Protein AF-0000000068186080 (afdb_homodimer)

pLDDT: mean 79.15, std 20.69, range [22.42, 98.56]

InterPro domains:
  IPR003827 tRNA wybutosine-synthesizing protein [PF02676] (15-251)
  IPR029063 S-adenosyl-L-methionine-dependent methyltransferase superfamily [G3DSA:3.40.50.150] (351-567)
  IPR029063 S-adenosyl-L-methionine-dependent methyltransferase superfamily [SSF53335] (277-566)
  IPR030382 SAM-dependent methyltransferase TRM5/TYW2-type [PS51684] (284-568)
  IPR036602 tRNA wybutosine-synthesizing-like superfamily [G3DSA:3.30.1960.10] (6-251)
  IPR036602 tRNA wybutosine-synthesizing-like superfamily [SSF111278] (10-250)
  IPR056743 TRM5/TYW2-like, methyltransferase domain [PF02475] (353-479)

Secondary structure (DSSP, 8-state):
-HHHHHHHHHHHHHHHHHHHSPP-SSS-S--GGGHHHHHHHHHSTTEEEEEEE--EEEEEEESSSTT-TT-EEEEEESS--S-HHHHT-GGGTTT-SSTT------TT---------------SGGGGGGSSS---------TTPEEEEEEE--EEEEEESSHHHHHHHHHHHTTT-SEEEEEEEETTTEEEEEEE-S--EEEESSBTTBS-SB--SSS-TTHHHHHHHHHHHHHHHHHHHHHHHHHHHHHTPPP---TT------HHHHT--STTGGGS-S--EEETTEEEES--S---HHHHHHHHHHHHHH-TT--EEEEE-S--BTTTTB--GGGEEEEEES--SS-EEEEEETTEEEEEETTTS---GGGHHHHHHHHTTPPTT-EEEESS-TTTHHHHHHHHHS--SEEEEEES-HHHHHHHHHHHHHHTT-TT--STTTTTTEEEEES-HHHHHHTSPTT-BSEEEE-----HHHHTTTT-SSHHHHHHHHHGGGB-TTT-EEEEEEEEEGGGTTT-HHHHHHHHHHHHHTTEEEEEEEEEEEEEEETTEEEEEEEEEEEEPPHHHHHT-/-HHHHHHHHHHHHHHHHHHHSPP-SSS-S--GGGHHHHHHHHHSTTEEEEEEE--EEEEEEESSSTT-TT-EEEEEESS--S-HHHHT-GGGTTT-TTTT------TT---------------SGGGGGGSSS---------TTPEEEEEEE--EEEEEESSHHHHHHHHHHHTTT-SEEEEEEEETTTEEEEEEE-S--EEEESB-TTSSBSB--S-S-TTHHHHHHHHHHHHHHHHHHHHHHHHHHHHHTPPP---TT------HHHHT--STTGGGS-S--EEETTEEEES--S---HHHHHHHHHHHHHH-TT--EEEEE-S--BTTTTB--GGGEEEEEES--SS-EEEEEETTEEEEEETTTS---GGGHHHHHHHHTTPPTT-EEEESS-TTTHHHHHHHHHS--SEEEEEES-HHHHHHHHHHHHHHTT-TT--STTTTTTEEEEES-HHHHHHTSPTT-BSEEEE-----HHHHTTTT-SSHHHHHHHHHGGGB-TTT-EEEEEEEEEGGGTTT-HHHHHHHHHHHHHTTEEEEEEEEEEEEEEETTEEEEEEEEEEEEPPHHHHHT-

Nearest PDB structures (foldseek):
  5hjk-assembly1_A  TM=6.896E-01  e=8.352E-21  Pyrococcus abyssi GE5
  3a27-assembly1_A  TM=8.779E-01  e=1.315E-12  Methanocaldococcus jannaschii
  2it3-assembly1_B  TM=8.080E-01  e=1.002E-10  Pyrococcus horikoshii
  2it2-assembly1_B  TM=7.958E-01  e=1.411E-10  Pyrococcus horikoshii
  1tlj-assembly1_B  TM=7.753E-01  e=7.215E-09  Saccharolobus solfataricus

Foldseek 3Di:
DVVLVVQLVQQQVVQLQQLLAFDQFQFRFADLLCLLLQVLQSVDSFKHWNDKAAKKKWKWWAQQDPDDLRTDTAQIASAADPDLCQQPPPVCCVVHRNSPHDPFRGDPNPPPPPPPPDPDDDDDDPPPPPPPPPPSPPPPPPLFIWMKMKMFHIKIKMKGQDPVRLVLLQVLLVVLAPDKDFDDDDPRHITIIMTGHPQIDIGTQAGTPGDGPDDPPDPDPPPVSVVVSVSRNVSSVSRSVSSVSSSVSSVVGDDDPPVCVVVPVVVLLPPCPPVVSVQQDPDWADFFQETEAEDHPDPDLVVLLVNFVVSCVSPVSRAWYKYAQDFQDDQQRFLAPVGIGTRYHDDDPQPWHWGDASQAIFIDRRHQHDDDPLLRVVLSSVLNHDTAQFAEEEEQCFLVPSLRSNLQRGNHQAYEYEHQRPVSLVRNVVSLVVSVVGPSRDDPCSSVRYDYDHDDLLVVLVPADFLGGLEYEDPHDDPPVQCDPAHPGCVQLVNLLRNNRRHNQAWRKYWRKTKHFLVCPPVVVVVVVSSQVSQVVVQKGKAWSGKAFSDADDDRMTIIITMMIIHGHDPVRNVVD/DVVLVVQLVQQQVVQLQQLLAFDPFQFRFADLLCLLLQVLQSVDSFKHWNDKAAKKKWKWWAQQDPDDLRTDTAQIASAADPDLCQQPPPVCCVVHRNSPHDPRRGPPNPPPPPPPPDPDDDDDDVPDPPPPVPPSPPPPPPQFIFMKMKMFHIKIKMKGQDPVRLVLLQVLLVVLAPDKDFDDDDPRHITMIMTGHPQIDIGTQQHTPDPGPPDPPDPDPPPVSVVVSVVRNVSSVSRSVSSVSSSVSSVVGDDDPPVCVVVPVVVLLPPPPPVVSVQQDPDWADFFQETEAEDHPDPDLVVLLVNFVVSCVSPVSRAWYKYAQDFQDDQQRFLAPPGIGTRYHDDDPQPWHWGDASQAIFIDRRHQHDDDCLLRVVLSSVLNRDTAQFAEEEEQCFLVPSLRSNLQRGRHQAYEYEHQRPVSLVRNVVSLVVSVVGPSRDDPCSSVRYDYDHDDLLVVLVPAAFLGGLEYEDPHDDPPVQCDPARPGCVQLVNLLRNNGRHNQAWRKYWDKGKHFLVCPPVVVVVVVSSQVSQVVVQKGKAWSGKAFSDADDDRMTIIITMMIIHGDDPVRNVVD

Radius of gyration: 38.02 Å; Cα contacts (8 Å, |Δi|>4): 2212; chains: 2; bounding box: 88×107×77 Å

Organism: Phaeodactylum tricornutum (strain CCAP 1055/1) (NCBI:txid556484)

Structure (mmCIF, N/CA/C/O backbone):
data_AF-0000000068186080-model_v1
#
loop_
_entity.id
_entity.type
_entity.pdbx_description
1 polymer 'SAM-dependent methyltransferase TRM5/TYW2-type domain-containing protein'
#
loop_
_atom_site.group_PDB
_atom_site.id
_atom_site.type_symbol
_atom_site.label_atom_id
_atom_site.label_alt_id
_atom_site.label_comp_id
_atom_site.label_asym_id
_atom_site.label_entity_id
_atom_site.label_seq_id
_atom_site.pdbx_PDB_ins_code
_atom_site.Cartn_x
_atom_site.Cartn_y
_atom_site.Cartn_z
_atom_site.occupancy
_atom_site.B_iso_or_equiv
_atom_site.auth_seq_id
_atom_site.auth_comp_id
_atom_site.auth_asym_id
_atom_site.auth_atom_id
_atom_site.pdbx_PDB_model_num
ATOM 1 N N . MET A 1 1 ? 33.906 -6.488 -5.234 1 45.84 1 MET A N 1
ATOM 2 C CA . MET A 1 1 ? 33.562 -7.43 -6.297 1 45.84 1 MET A CA 1
ATOM 3 C C . MET A 1 1 ? 33.094 -8.758 -5.711 1 45.84 1 MET A C 1
ATOM 5 O O . MET A 1 1 ? 32.062 -9.273 -6.098 1 45.84 1 MET A O 1
ATOM 9 N N . ALA A 1 2 ? 33.938 -9.234 -4.812 1 50.38 2 ALA A N 1
ATOM 10 C CA . ALA A 1 2 ? 33.594 -10.492 -4.156 1 50.38 2 ALA A CA 1
ATOM 11 C C . ALA A 1 2 ? 32.312 -10.367 -3.355 1 50.38 2 ALA A C 1
ATOM 13 O O . ALA A 1 2 ? 31.453 -11.266 -3.385 1 50.38 2 ALA A O 1
ATOM 14 N N . SER A 1 3 ? 32.094 -9.25 -2.801 1 59.12 3 SER A N 1
ATOM 15 C CA . SER A 1 3 ? 30.922 -9.047 -1.933 1 59.12 3 SER A CA 1
ATOM 16 C C . SER A 1 3 ? 29.641 -8.953 -2.742 1 59.12 3 SER A C 1
ATOM 18 O O . SER A 1 3 ? 28.609 -9.508 -2.346 1 59.12 3 SER A O 1
ATOM 20 N N . ARG A 1 4 ? 29.859 -8.469 -3.844 1 59.66 4 ARG A N 1
ATOM 21 C CA . ARG A 1 4 ? 28.688 -8.328 -4.703 1 59.66 4 ARG A CA 1
ATOM 22 C C . ARG A 1 4 ? 28.281 -9.672 -5.312 1 59.66 4 ARG A C 1
ATOM 24 O O . ARG A 1 4 ? 27.094 -9.977 -5.426 1 59.66 4 ARG A O 1
ATOM 31 N N . GLN A 1 5 ? 29.266 -10.469 -5.734 1 59.91 5 GLN A N 1
ATOM 32 C CA . GLN A 1 5 ? 29 -11.805 -6.266 1 59.91 5 GLN A CA 1
ATOM 33 C C . GLN A 1 5 ? 28.344 -12.695 -5.219 1 59.91 5 GLN A C 1
ATOM 35 O O . GLN A 1 5 ? 27.453 -13.477 -5.539 1 59.91 5 GLN A O 1
ATOM 40 N N . GLN A 1 6 ? 28.75 -12.422 -4.09 1 66.62 6 GLN A N 1
ATOM 41 C CA . GLN A 1 6 ? 28.156 -13.18 -2.996 1 66.62 6 GLN A CA 1
ATOM 42 C C . GLN A 1 6 ? 26.688 -12.805 -2.799 1 66.62 6 GLN A C 1
ATOM 44 O O . GLN A 1 6 ? 25.844 -13.672 -2.553 1 66.62 6 GLN A O 1
ATOM 49 N N . ALA A 1 7 ? 26.531 -11.539 -3.021 1 69.12 7 ALA A N 1
ATOM 50 C CA . ALA A 1 7 ? 25.156 -11.07 -2.844 1 69.12 7 ALA A CA 1
ATOM 51 C C . ALA A 1 7 ? 24.234 -11.648 -3.918 1 69.12 7 ALA A C 1
ATOM 53 O O . ALA A 1 7 ? 23.094 -12.047 -3.629 1 69.12 7 ALA A O 1
ATOM 54 N N . VAL A 1 8 ? 24.781 -11.781 -5.051 1 70.31 8 VAL A N 1
ATOM 55 C CA . VAL A 1 8 ? 24 -12.328 -6.156 1 70.31 8 VAL A CA 1
ATOM 56 C C . VAL A 1 8 ? 23.734 -13.812 -5.918 1 70.31 8 VAL A C 1
ATOM 58 O O . VAL A 1 8 ? 22.609 -14.281 -6.105 1 70.31 8 VAL A O 1
ATOM 61 N N . ASN A 1 9 ? 24.656 -14.461 -5.473 1 70.56 9 ASN A N 1
ATOM 62 C CA . ASN A 1 9 ? 24.516 -15.883 -5.191 1 70.56 9 ASN A CA 1
ATOM 63 C C . ASN A 1 9 ? 23.516 -16.125 -4.062 1 70.56 9 ASN A C 1
ATOM 65 O O . ASN A 1 9 ? 22.719 -17.062 -4.133 1 70.56 9 ASN A O 1
ATOM 69 N N . ASN A 1 10 ? 23.547 -15.195 -3.193 1 80.19 10 ASN A N 1
ATOM 70 C CA . ASN A 1 10 ? 22.625 -15.344 -2.07 1 80.19 10 ASN A CA 1
ATOM 71 C C . ASN A 1 10 ? 21.188 -15.125 -2.5 1 80.19 10 ASN A C 1
ATOM 73 O O . ASN A 1 10 ? 20.281 -15.828 -2.039 1 80.19 10 ASN A O 1
ATOM 77 N N . PHE A 1 11 ? 21.047 -14.195 -3.445 1 88.12 11 PHE A N 1
ATOM 78 C CA . PHE A 1 11 ? 19.688 -13.93 -3.924 1 88.12 11 PHE A CA 1
ATOM 79 C C . PHE A 1 11 ? 19.156 -15.109 -4.734 1 88.12 11 PHE A C 1
ATOM 81 O O . PHE A 1 11 ? 18.016 -15.508 -4.574 1 88.12 11 PHE A O 1
ATOM 88 N N . GLU A 1 12 ? 20.016 -15.711 -5.508 1 83.62 12 GLU A N 1
ATOM 89 C CA . GLU A 1 12 ? 19.625 -16.859 -6.324 1 83.62 12 GLU A CA 1
ATOM 90 C C . GLU A 1 12 ? 19.297 -18.062 -5.457 1 83.62 12 GLU A C 1
ATOM 92 O O . GLU A 1 12 ? 18.328 -18.781 -5.734 1 83.62 12 GLU A O 1
ATOM 97 N N . ASN A 1 13 ? 20.047 -18.203 -4.469 1 82.38 13 ASN A N 1
ATOM 98 C CA . ASN A 1 13 ? 19.781 -19.297 -3.541 1 82.38 13 ASN A CA 1
ATOM 99 C C . ASN A 1 13 ? 18.453 -19.094 -2.807 1 82.38 13 ASN A C 1
ATOM 101 O O . ASN A 1 13 ? 17.688 -20.031 -2.633 1 82.38 13 ASN A O 1
ATOM 105 N N . SER A 1 14 ? 18.234 -17.875 -2.426 1 87.44 14 SER A N 1
ATOM 106 C CA . SER A 1 14 ? 16.984 -17.562 -1.749 1 87.44 14 SER A CA 1
ATOM 107 C C . SER A 1 14 ? 15.789 -17.781 -2.672 1 87.44 14 SER A C 1
ATOM 109 O O . SER A 1 14 ? 14.734 -18.234 -2.23 1 87.44 14 SER A O 1
ATOM 111 N N . LYS A 1 15 ? 16.016 -17.484 -3.861 1 87.5 15 LYS A N 1
ATOM 112 C CA . LYS A 1 15 ? 14.969 -17.688 -4.863 1 87.5 15 LYS A CA 1
ATOM 113 C C . LYS A 1 15 ? 14.609 -19.172 -4.992 1 87.5 15 LYS A C 1
ATOM 115 O O . LYS A 1 15 ? 13.438 -19.531 -4.926 1 87.5 15 LYS A O 1
ATOM 120 N N . LEU A 1 16 ? 15.57 -19.953 -5.113 1 80.69 16 LEU A N 1
ATOM 121 C CA . LEU A 1 16 ? 15.359 -21.375 -5.277 1 80.69 16 LEU A CA 1
ATOM 122 C C . LEU A 1 16 ? 14.695 -21.984 -4.039 1 80.69 16 LEU A C 1
ATOM 124 O O . LEU A 1 16 ? 13.789 -22.797 -4.152 1 80.69 16 LEU A O 1
ATOM 128 N N . GLN A 1 17 ? 15.086 -21.469 -2.953 1 80.5 17 GLN A N 1
ATOM 129 C CA . GLN A 1 17 ? 14.516 -21.969 -1.704 1 80.5 17 GLN A CA 1
ATOM 130 C C . GLN A 1 17 ? 13.055 -21.547 -1.562 1 80.5 17 GLN A C 1
ATOM 132 O O . GLN A 1 17 ? 12.211 -22.344 -1.157 1 80.5 17 GLN A O 1
ATOM 137 N N . CYS A 1 18 ? 12.805 -20.375 -1.908 1 86.69 18 CYS A N 1
ATOM 138 C CA . CYS A 1 18 ? 11.453 -19.859 -1.774 1 86.69 18 CYS A CA 1
ATOM 139 C C . CYS A 1 18 ? 10.5 -20.547 -2.736 1 86.69 18 CYS A C 1
ATOM 141 O O . CYS A 1 18 ? 9.422 -20.984 -2.334 1 86.69 18 CYS A O 1
ATOM 143 N N . LEU A 1 19 ? 10.93 -20.688 -3.934 1 82.75 19 LEU A N 1
ATOM 144 C CA . LEU A 1 19 ? 10.062 -21.266 -4.957 1 82.75 19 LEU A CA 1
ATOM 145 C C . LEU A 1 19 ? 9.898 -22.766 -4.742 1 82.75 19 LEU A C 1
ATOM 147 O O . LEU A 1 19 ? 8.93 -23.359 -5.215 1 82.75 19 LEU A O 1
ATOM 151 N N . GLY A 1 20 ? 10.844 -23.312 -4.078 1 77.19 20 GLY A N 1
ATOM 152 C CA . GLY A 1 20 ? 10.805 -24.734 -3.842 1 77.19 20 GLY A CA 1
ATOM 153 C C . GLY A 1 20 ? 10.008 -25.125 -2.609 1 77.19 20 GLY A C 1
ATOM 154 O O . GLY A 1 20 ? 9.742 -26.297 -2.381 1 77.19 20 GLY A O 1
ATOM 155 N N . LYS A 1 21 ? 9.57 -24.125 -1.913 1 77.06 21 LYS A N 1
ATOM 156 C CA . LYS A 1 21 ? 8.836 -24.391 -0.682 1 77.06 21 LYS A CA 1
ATOM 157 C C . LYS A 1 21 ? 7.375 -24.719 -0.977 1 77.06 21 LYS A C 1
ATOM 159 O O . LYS A 1 21 ? 6.82 -24.266 -1.977 1 77.06 21 LYS A O 1
ATOM 164 N N . ARG A 1 22 ? 6.914 -25.516 -0.087 1 74.94 22 ARG A N 1
ATOM 165 C CA . ARG A 1 22 ? 5.496 -25.844 -0.16 1 74.94 22 ARG A CA 1
ATOM 166 C C . ARG A 1 22 ? 4.637 -24.609 0.089 1 74.94 22 ARG A C 1
ATOM 168 O O . ARG A 1 22 ? 4.945 -23.797 0.967 1 74.94 22 ARG A O 1
ATOM 175 N N . ASP A 1 23 ? 3.639 -24.5 -0.711 1 75.81 23 ASP A N 1
ATOM 176 C CA . ASP A 1 23 ? 2.684 -23.406 -0.515 1 75.81 23 ASP A CA 1
ATOM 177 C C . ASP A 1 23 ? 1.84 -23.641 0.737 1 75.81 23 ASP A C 1
ATOM 179 O O . ASP A 1 23 ? 1.152 -24.656 0.851 1 75.81 23 ASP A O 1
ATOM 183 N N . LYS A 1 24 ? 1.814 -22.672 1.684 1 73.31 24 LYS A N 1
ATOM 184 C CA . LYS A 1 24 ? 1.161 -22.844 2.977 1 73.31 24 LYS A CA 1
ATOM 185 C C . LYS A 1 24 ? -0.259 -22.281 2.959 1 73.31 24 LYS A C 1
ATOM 187 O O . LYS A 1 24 ? -1.003 -22.438 3.93 1 73.31 24 LYS A O 1
ATOM 192 N N . SER A 1 25 ? -0.564 -21.812 1.849 1 75.56 25 SER A N 1
ATOM 193 C CA . SER A 1 25 ? -1.925 -21.281 1.761 1 75.56 25 SER A CA 1
ATOM 194 C C . SER A 1 25 ? -2.953 -22.406 1.841 1 75.56 25 SER A C 1
ATOM 196 O O . SER A 1 25 ? -2.613 -23.578 1.672 1 75.56 25 SER A O 1
ATOM 198 N N . SER A 1 26 ? -4.207 -22 2.068 1 73 26 SER A N 1
ATOM 199 C CA . SER A 1 26 ? -5.277 -22.984 2.166 1 73 26 SER A CA 1
ATOM 200 C C . SER A 1 26 ? -5.465 -23.734 0.848 1 73 26 SER A C 1
ATOM 202 O O . SER A 1 26 ? -5.758 -24.922 0.84 1 73 26 SER A O 1
ATOM 204 N N . ALA A 1 27 ? -5.23 -23.094 -0.26 1 73.62 27 ALA A N 1
ATOM 205 C CA . ALA A 1 27 ? -5.375 -23.734 -1.568 1 73.62 27 ALA A CA 1
ATOM 206 C C . ALA A 1 27 ? -4.164 -24.609 -1.893 1 73.62 27 ALA A C 1
ATOM 208 O O . ALA A 1 27 ? -4.281 -25.594 -2.627 1 73.62 27 ALA A O 1
ATOM 209 N N . GLY A 1 28 ? -3.027 -24.25 -1.384 1 77.38 28 GLY A N 1
ATOM 210 C CA . GLY A 1 28 ? -1.792 -24.984 -1.617 1 77.38 28 GLY A CA 1
ATOM 211 C C . GLY A 1 28 ? -1.21 -24.734 -2.998 1 77.38 28 GLY A C 1
ATOM 212 O O . GLY A 1 28 ? -0.431 -25.562 -3.496 1 77.38 28 GLY A O 1
ATOM 213 N N . ARG A 1 29 ? -1.778 -23.688 -3.66 1 85.25 29 ARG A N 1
ATOM 214 C CA . ARG A 1 29 ? -1.325 -23.438 -5.023 1 85.25 29 ARG A CA 1
ATOM 215 C C . ARG A 1 29 ? -1.394 -21.953 -5.348 1 85.25 29 ARG A C 1
ATOM 217 O O . ARG A 1 29 ? -2.021 -21.172 -4.621 1 85.25 29 ARG A O 1
ATOM 224 N N . ILE A 1 30 ? -0.734 -21.641 -6.426 1 87.31 30 ILE A N 1
ATOM 225 C CA . ILE A 1 30 ? -0.956 -20.344 -7.043 1 87.31 30 ILE A CA 1
ATOM 226 C C . ILE A 1 30 ? -2.32 -20.328 -7.727 1 87.31 30 ILE A C 1
ATOM 228 O O . ILE A 1 30 ? -2.668 -21.25 -8.461 1 87.31 30 ILE A O 1
ATOM 232 N N . ASP A 1 31 ? -3.057 -19.281 -7.488 1 88.12 31 ASP A N 1
ATOM 233 C CA . ASP A 1 31 ? -4.348 -19.125 -8.148 1 88.12 31 ASP A CA 1
ATOM 234 C C . ASP A 1 31 ? -4.191 -19.156 -9.672 1 88.12 31 ASP A C 1
ATOM 236 O O . ASP A 1 31 ? -3.26 -18.562 -10.211 1 88.12 31 ASP A O 1
ATOM 240 N N . PRO A 1 32 ? -5.137 -19.812 -10.297 1 87 32 PRO A N 1
ATOM 241 C CA . PRO A 1 32 ? -5.051 -19.891 -11.758 1 87 32 PRO A CA 1
ATOM 242 C C . PRO A 1 32 ? -4.887 -18.516 -12.414 1 87 32 PRO A C 1
ATOM 244 O O . PRO A 1 32 ? -4.074 -18.359 -13.328 1 87 32 PRO A O 1
ATOM 247 N N . LYS A 1 33 ? -5.598 -17.531 -11.93 1 91.5 33 LYS A N 1
ATOM 248 C CA . LYS A 1 33 ? -5.57 -16.219 -12.555 1 91.5 33 LYS A CA 1
ATOM 249 C C . LYS A 1 33 ? -4.289 -15.461 -12.195 1 91.5 33 LYS A C 1
ATOM 251 O O . LYS A 1 33 ? -4.035 -14.383 -12.727 1 91.5 33 LYS A O 1
ATOM 256 N N . ALA A 1 34 ? -3.436 -16.062 -11.367 1 92.56 34 ALA A N 1
ATOM 257 C CA . ALA A 1 34 ? -2.16 -15.445 -11.016 1 92.56 34 ALA A CA 1
ATOM 258 C C . ALA A 1 34 ? -0.99 -16.25 -11.586 1 92.56 34 ALA A C 1
ATOM 260 O O . ALA A 1 34 ? 0.17 -15.852 -11.43 1 92.56 34 ALA A O 1
ATOM 261 N N . VAL A 1 35 ? -1.226 -17.312 -12.242 1 90.88 35 VAL A N 1
ATOM 262 C CA . VAL A 1 35 ? -0.185 -18.219 -12.727 1 90.88 35 VAL A CA 1
ATOM 263 C C . VAL A 1 35 ? 0.723 -17.469 -13.703 1 90.88 35 VAL A C 1
ATOM 265 O O . VAL A 1 35 ? 1.949 -17.531 -13.602 1 90.88 35 VAL A O 1
ATOM 268 N N . ASP A 1 36 ? 0.136 -16.734 -14.578 1 91.94 36 ASP A N 1
ATOM 269 C CA . ASP A 1 36 ? 0.896 -16.062 -15.633 1 91.94 36 ASP A CA 1
ATOM 270 C C . ASP A 1 36 ? 1.826 -15 -15.055 1 91.94 36 ASP A C 1
ATOM 272 O O . ASP A 1 36 ? 3.021 -14.984 -15.352 1 91.94 36 ASP A O 1
ATOM 276 N N . ILE A 1 37 ? 1.344 -14.172 -14.211 1 94.81 37 ILE A N 1
ATOM 277 C CA . ILE A 1 37 ? 2.15 -13.094 -13.648 1 94.81 37 ILE A CA 1
ATOM 278 C C . ILE A 1 37 ? 3.279 -13.68 -12.805 1 94.81 37 ILE A C 1
ATOM 280 O O . ILE A 1 37 ? 4.418 -13.211 -12.867 1 94.81 37 ILE A O 1
ATOM 284 N N . CYS A 1 38 ? 2.994 -14.68 -12.016 1 93.56 38 CYS A N 1
ATOM 285 C CA . CYS A 1 38 ? 4.027 -15.305 -11.195 1 93.56 38 CYS A CA 1
ATOM 286 C C . CYS A 1 38 ? 5.098 -15.945 -12.078 1 93.56 38 CYS A C 1
ATOM 288 O O . CYS A 1 38 ? 6.293 -15.797 -11.812 1 93.56 38 CYS A O 1
ATOM 290 N N . ALA A 1 39 ? 4.652 -16.562 -13.125 1 90.75 39 ALA A N 1
ATOM 291 C CA . ALA A 1 39 ? 5.594 -17.234 -14.023 1 90.75 39 ALA A CA 1
ATOM 292 C C . ALA A 1 39 ? 6.508 -16.219 -14.711 1 90.75 39 ALA A C 1
ATOM 294 O O . ALA A 1 39 ? 7.723 -16.422 -14.789 1 90.75 39 ALA A O 1
ATOM 295 N N . VAL A 1 40 ? 5.961 -15.188 -15.18 1 91.31 40 VAL A N 1
ATOM 296 C CA . VAL A 1 40 ? 6.715 -14.18 -15.914 1 91.31 40 VAL A CA 1
ATOM 297 C C . VAL A 1 40 ? 7.727 -13.508 -14.984 1 91.31 40 VAL A C 1
ATOM 299 O O . VAL A 1 40 ? 8.883 -13.305 -15.359 1 91.31 40 VAL A O 1
ATOM 302 N N . ILE A 1 41 ? 7.379 -13.289 -13.781 1 94.19 41 ILE A N 1
ATOM 303 C CA . ILE A 1 41 ? 8.266 -12.641 -12.82 1 94.19 41 ILE A CA 1
ATOM 304 C C . ILE A 1 41 ? 9.367 -13.609 -12.398 1 94.19 41 ILE A C 1
ATOM 306 O O . ILE A 1 41 ? 10.547 -13.25 -12.375 1 94.19 41 ILE A O 1
ATOM 310 N N . ASN A 1 42 ? 9.008 -14.797 -12.109 1 90.94 42 ASN A N 1
ATOM 311 C CA . ASN A 1 42 ? 9.953 -15.781 -11.594 1 90.94 42 ASN A CA 1
ATOM 312 C C . ASN A 1 42 ? 10.961 -16.203 -12.656 1 90.94 42 ASN A C 1
ATOM 314 O O . ASN A 1 42 ? 12 -16.781 -12.336 1 90.94 42 ASN A O 1
ATOM 318 N N . LYS A 1 43 ? 10.633 -15.977 -13.883 1 87.06 43 LYS A N 1
ATOM 319 C CA . LYS A 1 43 ? 11.578 -16.266 -14.961 1 87.06 43 LYS A CA 1
ATOM 320 C C . LYS A 1 43 ? 12.719 -15.25 -14.984 1 87.06 43 LYS A C 1
ATOM 322 O O . LYS A 1 43 ? 13.805 -15.547 -15.477 1 87.06 43 LYS A O 1
ATOM 327 N N . LEU A 1 44 ? 12.469 -14.117 -14.445 1 88.56 44 LEU A N 1
ATOM 328 C CA . LEU A 1 44 ? 13.484 -13.078 -14.398 1 88.56 44 LEU A CA 1
ATOM 329 C C . LEU A 1 44 ? 14.461 -13.312 -13.25 1 88.56 44 LEU A C 1
ATOM 331 O O . LEU A 1 44 ? 14.055 -13.641 -12.133 1 88.56 44 LEU A O 1
ATOM 335 N N . GLU A 1 45 ? 15.742 -13.117 -13.484 1 86.62 45 GLU A N 1
ATOM 336 C CA . GLU A 1 45 ? 16.781 -13.438 -12.516 1 86.62 45 GLU A CA 1
ATOM 337 C C . GLU A 1 45 ? 16.719 -12.516 -11.305 1 86.62 45 GLU A C 1
ATOM 339 O O . GLU A 1 45 ? 17.062 -12.914 -10.195 1 86.62 45 GLU A O 1
ATOM 344 N N . GLN A 1 46 ? 16.219 -11.359 -11.5 1 91.75 46 GLN A N 1
ATOM 345 C CA . GLN A 1 46 ? 16.312 -10.344 -10.453 1 91.75 46 GLN A CA 1
ATOM 346 C C . GLN A 1 46 ? 15.07 -10.359 -9.562 1 91.75 46 GLN A C 1
ATOM 348 O O . GLN A 1 46 ? 14.938 -9.531 -8.656 1 91.75 46 GLN A O 1
ATOM 353 N N . TYR A 1 47 ? 14.219 -11.305 -9.891 1 93.88 47 TYR A N 1
ATOM 354 C CA . TYR A 1 47 ? 12.953 -11.266 -9.172 1 93.88 47 TYR A CA 1
ATOM 355 C C . TYR A 1 47 ? 12.5 -12.664 -8.773 1 93.88 47 TYR A C 1
ATOM 357 O O . TYR A 1 47 ? 12.883 -13.648 -9.414 1 93.88 47 TYR A O 1
ATOM 365 N N . TYR A 1 48 ? 11.703 -12.789 -7.703 1 94.12 48 TYR A N 1
ATOM 366 C CA . TYR A 1 48 ? 10.891 -13.977 -7.449 1 94.12 48 TYR A CA 1
ATOM 367 C C . TYR A 1 48 ? 9.703 -13.641 -6.551 1 94.12 48 TYR A C 1
ATOM 369 O O . TYR A 1 48 ? 9.805 -12.773 -5.684 1 94.12 48 TYR A O 1
ATOM 377 N N . THR A 1 49 ? 8.609 -14.242 -6.785 1 94.44 49 THR A N 1
ATOM 378 C CA . THR A 1 49 ? 7.402 -14 -6 1 94.44 49 THR A CA 1
ATOM 379 C C . THR A 1 49 ? 7.457 -14.766 -4.676 1 94.44 49 THR A C 1
ATOM 381 O O . THR A 1 49 ? 7.934 -15.898 -4.629 1 94.44 49 THR A O 1
ATOM 384 N N . THR A 1 50 ? 6.965 -14.141 -3.602 1 93.31 50 THR A N 1
ATOM 385 C CA . THR A 1 50 ? 6.973 -14.789 -2.295 1 93.31 50 THR A CA 1
ATOM 386 C C . THR A 1 50 ? 5.559 -15.164 -1.868 1 93.31 50 THR A C 1
ATOM 388 O O . THR A 1 50 ? 5.371 -16.094 -1.077 1 93.31 50 THR A O 1
ATOM 391 N N . SER A 1 51 ? 4.543 -14.438 -2.314 1 92.69 51 SER A N 1
ATOM 392 C CA . SER A 1 51 ? 3.137 -14.734 -2.057 1 92.69 51 SER A CA 1
ATOM 393 C C . SER A 1 51 ? 2.236 -14.078 -3.098 1 92.69 51 SER A C 1
ATOM 395 O O . SER A 1 51 ? 2.582 -13.031 -3.656 1 92.69 51 SER A O 1
ATOM 397 N N . SER A 1 52 ? 1.101 -14.773 -3.383 1 92.69 52 SER A N 1
ATOM 398 C CA . SER A 1 52 ? 0.183 -14.234 -4.383 1 92.69 52 SER A CA 1
ATOM 399 C C . SER A 1 52 ? -1.254 -14.664 -4.098 1 92.69 52 SER A C 1
ATOM 401 O O . SER A 1 52 ? -1.49 -15.727 -3.52 1 92.69 52 SER A O 1
ATOM 403 N N . CYS A 1 53 ? -2.176 -13.828 -4.41 1 92.94 53 CYS A N 1
ATOM 404 C CA . CYS A 1 53 ? -3.611 -14.086 -4.43 1 92.94 53 CYS A CA 1
ATOM 405 C C . CYS A 1 53 ? -4.289 -13.32 -5.562 1 92.94 53 CYS A C 1
ATOM 407 O O . CYS A 1 53 ? -4.105 -12.109 -5.695 1 92.94 53 CYS A O 1
ATOM 409 N N . ALA A 1 54 ? -5.074 -14.008 -6.332 1 93.56 54 ALA A N 1
ATOM 410 C CA . ALA A 1 54 ? -5.664 -13.375 -7.508 1 93.56 54 ALA A CA 1
ATOM 411 C C . ALA A 1 54 ? -6.961 -12.656 -7.152 1 93.56 54 ALA A C 1
ATOM 413 O O . ALA A 1 54 ? -7.641 -12.117 -8.031 1 93.56 54 ALA A O 1
ATOM 414 N N . GLY A 1 55 ? -7.281 -12.625 -5.895 1 93 55 GLY A N 1
ATOM 415 C CA . GLY A 1 55 ? -8.547 -12.078 -5.43 1 93 55 GLY A CA 1
ATOM 416 C C . GLY A 1 55 ? -9.492 -13.133 -4.902 1 93 55 GLY A C 1
ATOM 417 O O . GLY A 1 55 ? -9.523 -14.258 -5.41 1 93 55 GLY A O 1
ATOM 418 N N . ARG A 1 56 ? -10.328 -12.734 -3.906 1 91.88 56 ARG A N 1
ATOM 419 C CA . ARG A 1 56 ? -11.258 -13.711 -3.342 1 91.88 56 ARG A CA 1
ATOM 420 C C . ARG A 1 56 ? -12.461 -13.016 -2.711 1 91.88 56 ARG A C 1
ATOM 422 O O . ARG A 1 56 ? -12.375 -11.859 -2.287 1 91.88 56 ARG A O 1
ATOM 429 N N . CYS A 1 57 ? -13.555 -13.727 -2.746 1 92.5 57 CYS A N 1
ATOM 430 C CA . CYS A 1 57 ? -14.766 -13.336 -2.035 1 92.5 57 CYS A CA 1
ATOM 431 C C . CYS A 1 57 ? -15.133 -14.367 -0.969 1 92.5 57 CYS A C 1
ATOM 433 O O . CYS A 1 57 ? -14.883 -15.555 -1.14 1 92.5 57 CYS A O 1
ATOM 435 N N . PHE A 1 58 ? -15.664 -13.914 0.18 1 90.69 58 PHE A N 1
ATOM 436 C CA . PHE A 1 58 ? -16.109 -14.836 1.215 1 90.69 58 PHE A CA 1
ATOM 437 C C . PHE A 1 58 ? -17.156 -14.18 2.117 1 90.69 58 PHE A C 1
ATOM 439 O O . PHE A 1 58 ? -17.312 -12.961 2.104 1 90.69 58 PHE A O 1
ATOM 446 N N . LEU A 1 59 ? -17.875 -14.977 2.758 1 89.62 59 LEU A N 1
ATOM 447 C CA . LEU A 1 59 ? -18.766 -14.547 3.82 1 89.62 59 LEU A CA 1
ATOM 448 C C . LEU A 1 59 ? -18.125 -14.734 5.188 1 89.62 59 LEU A C 1
ATOM 450 O O . LEU A 1 59 ? -17.297 -15.617 5.371 1 89.62 59 LEU A O 1
ATOM 454 N N . TYR A 1 60 ? -18.406 -13.82 6.074 1 87.31 60 TYR A N 1
ATOM 455 C CA . TYR A 1 60 ? -17.875 -14.031 7.418 1 87.31 60 TYR A CA 1
ATOM 456 C C . TYR A 1 60 ? -18.844 -13.5 8.477 1 87.31 60 TYR A C 1
ATOM 458 O O . TYR A 1 60 ? -19.656 -12.617 8.195 1 87.31 60 TYR A O 1
ATOM 466 N N . ARG A 1 61 ? -18.781 -14.172 9.562 1 84.31 61 ARG A N 1
ATOM 467 C CA . ARG A 1 61 ? -19.531 -13.734 10.734 1 84.31 61 ARG A CA 1
ATOM 468 C C . ARG A 1 61 ? -18.672 -12.891 11.664 1 84.31 61 ARG A C 1
ATOM 470 O O . ARG A 1 61 ? -17.547 -13.281 12 1 84.31 61 ARG A O 1
ATOM 477 N N . GLY A 1 62 ? -19.156 -11.625 11.977 1 78.06 62 GLY A N 1
ATOM 478 C CA . GLY A 1 62 ? -18.391 -10.75 12.852 1 78.06 62 GLY A CA 1
ATOM 479 C C . GLY A 1 62 ? -18.922 -9.336 12.898 1 78.06 62 GLY A C 1
ATOM 480 O O . GLY A 1 62 ? -19.969 -9.039 12.312 1 78.06 62 GLY A O 1
ATOM 481 N N . PRO A 1 63 ? -18.25 -8.461 13.703 1 71.94 63 PRO A N 1
ATOM 482 C CA . PRO A 1 63 ? -18.703 -7.082 13.867 1 71.94 63 PRO A CA 1
ATOM 483 C C . PRO A 1 63 ? -18.297 -6.184 12.695 1 71.94 63 PRO A C 1
ATOM 485 O O . PRO A 1 63 ? -18.562 -4.98 12.719 1 71.94 63 PRO A O 1
ATOM 488 N N . GLY A 1 64 ? -17.766 -6.781 11.633 1 70.69 64 GLY A N 1
ATOM 489 C CA . GLY A 1 64 ? -17.375 -5.977 10.492 1 70.69 64 GLY A CA 1
ATOM 490 C C . GLY A 1 64 ? -15.898 -5.641 10.477 1 70.69 64 GLY A C 1
ATOM 491 O O . GLY A 1 64 ? -15.453 -4.801 9.688 1 70.69 64 GLY A O 1
ATOM 492 N N . VAL A 1 65 ? -15.195 -5.961 11.492 1 64.38 65 VAL A N 1
ATOM 493 C CA . VAL A 1 65 ? -13.75 -5.734 11.539 1 64.38 65 VAL A CA 1
ATOM 494 C C . VAL A 1 65 ? -13.016 -7.07 11.539 1 64.38 65 VAL A C 1
ATOM 496 O O . VAL A 1 65 ? -13.5 -8.055 12.117 1 64.38 65 VAL A O 1
ATOM 499 N N . LYS A 1 66 ? -11.828 -6.984 10.727 1 58.38 66 LYS A N 1
ATOM 500 C CA . LYS A 1 66 ? -11.008 -8.188 10.656 1 58.38 66 LYS A CA 1
ATOM 501 C C . LYS A 1 66 ? -10.297 -8.453 11.977 1 58.38 66 LYS A C 1
ATOM 503 O O . LYS A 1 66 ? -10.031 -7.523 12.742 1 58.38 66 LYS A O 1
ATOM 508 N N . SER A 1 67 ? -10.195 -9.711 12.516 1 56.91 67 SER A N 1
ATOM 509 C CA . SER A 1 67 ? -9.234 -10.195 13.5 1 56.91 67 SER A CA 1
ATOM 510 C C . SER A 1 67 ? -9.859 -10.273 14.891 1 56.91 67 SER A C 1
ATOM 512 O O . SER A 1 67 ? -9.164 -10.156 15.898 1 56.91 67 SER A O 1
ATOM 514 N N . THR A 1 68 ? -11.172 -10.242 14.75 1 56.28 68 THR A N 1
ATOM 515 C CA . THR A 1 68 ? -11.664 -10.477 16.109 1 56.28 68 THR A CA 1
ATOM 516 C C . THR A 1 68 ? -11.875 -11.969 16.359 1 56.28 68 THR A C 1
ATOM 518 O O . THR A 1 68 ? -11.898 -12.766 15.414 1 56.28 68 THR A O 1
ATOM 521 N N . ASN A 1 69 ? -11.586 -12.352 17.516 1 57.28 69 ASN A N 1
ATOM 522 C CA . ASN A 1 69 ? -11.828 -13.727 17.938 1 57.28 69 ASN A CA 1
ATOM 523 C C . ASN A 1 69 ? -13.141 -14.266 17.375 1 57.28 69 ASN A C 1
ATOM 525 O O . ASN A 1 69 ? -13.359 -15.477 17.359 1 57.28 69 ASN A O 1
ATOM 529 N N . GLN A 1 70 ? -13.914 -13.359 16.797 1 62.66 70 GLN A N 1
ATOM 530 C CA . GLN A 1 70 ? -15.227 -13.781 16.328 1 62.66 70 GLN A CA 1
ATOM 531 C C . GLN A 1 70 ? -15.258 -13.867 14.797 1 62.66 70 GLN A C 1
ATOM 533 O O . GLN A 1 70 ? -16.312 -14.102 14.203 1 62.66 70 GLN A O 1
ATOM 538 N N . PHE A 1 71 ? -14.141 -13.891 14.203 1 74 71 PHE A N 1
ATOM 539 C CA . PHE A 1 71 ? -14.07 -13.875 12.75 1 74 71 PHE A CA 1
ATOM 540 C C . PHE A 1 71 ? -14.031 -15.297 12.195 1 74 71 PHE A C 1
ATOM 542 O O . PHE A 1 71 ? -13.055 -16.016 12.398 1 74 71 PHE A O 1
ATOM 549 N N . THR A 1 72 ? -15.219 -15.758 11.664 1 78 72 THR A N 1
ATOM 550 C CA . THR A 1 72 ? -15.305 -17.062 11 1 78 72 THR A CA 1
ATOM 551 C C . THR A 1 72 ? -15.664 -16.891 9.523 1 78 72 THR A C 1
ATOM 553 O O . THR A 1 72 ? -16.703 -16.297 9.203 1 78 72 THR A O 1
ATOM 556 N N . ARG A 1 73 ? -14.891 -17.469 8.648 1 83.56 73 ARG A N 1
ATOM 557 C CA . ARG A 1 73 ? -15.109 -17.328 7.211 1 83.56 73 ARG A CA 1
ATOM 558 C C . ARG A 1 73 ? -15.938 -18.5 6.672 1 83.56 73 ARG A C 1
ATOM 560 O O . ARG A 1 73 ? -15.812 -19.625 7.145 1 83.56 73 ARG A O 1
ATOM 567 N N . PHE A 1 74 ? -16.766 -18.141 5.758 1 85.19 74 PHE A N 1
ATOM 568 C CA . PHE A 1 74 ? -17.578 -19.125 5.039 1 85.19 74 PHE A CA 1
ATOM 569 C C . PHE A 1 74 ? -17.469 -18.922 3.533 1 85.19 74 PHE A C 1
ATOM 571 O O . PHE A 1 74 ? -17.234 -17.797 3.066 1 85.19 74 PHE A O 1
ATOM 578 N N . ARG A 1 75 ? -17.5 -20.016 2.779 1 88.62 75 ARG A N 1
ATOM 579 C CA . ARG A 1 75 ? -17.719 -20.031 1.338 1 88.62 75 ARG A CA 1
ATOM 580 C C . ARG A 1 75 ? -16.703 -19.156 0.615 1 88.62 75 ARG A C 1
ATOM 582 O O . ARG A 1 75 ? -17.078 -18.312 -0.208 1 88.62 75 ARG A O 1
ATOM 589 N N . VAL A 1 76 ? -15.453 -19.375 0.859 1 87.62 76 VAL A N 1
ATOM 590 C CA . VAL A 1 76 ? -14.359 -18.656 0.211 1 87.62 76 VAL A CA 1
ATOM 591 C C . VAL A 1 76 ? -14.258 -19.094 -1.252 1 87.62 76 VAL A C 1
ATOM 593 O O . VAL A 1 76 ? -14.242 -20.281 -1.558 1 87.62 76 VAL A O 1
ATOM 596 N N . SER A 1 77 ? -14.242 -18.109 -2.148 1 87.69 77 SER A N 1
ATOM 597 C CA . SER A 1 77 ? -14.102 -18.406 -3.568 1 87.69 77 SER A CA 1
ATOM 598 C C . SER A 1 77 ? -13.086 -17.484 -4.234 1 87.69 77 SER A C 1
ATOM 600 O O . SER A 1 77 ? -13.148 -16.266 -4.066 1 87.69 77 SER A O 1
ATOM 602 N N . HIS A 1 78 ? -12.219 -18.094 -4.984 1 88 78 HIS A N 1
ATOM 603 C CA . HIS A 1 78 ? -11.281 -17.328 -5.797 1 88 78 HIS A CA 1
ATOM 604 C C . HIS A 1 78 ? -11.766 -17.219 -7.238 1 88 78 HIS A C 1
ATOM 606 O O . HIS A 1 78 ? -11.031 -16.75 -8.109 1 88 78 HIS A O 1
ATOM 612 N N . GLU A 1 79 ? -13.016 -17.703 -7.434 1 85.56 79 GLU A N 1
ATOM 613 C CA . GLU A 1 79 ? -13.648 -17.672 -8.75 1 85.56 79 GLU A CA 1
ATOM 614 C C . GLU A 1 79 ? -14.992 -16.953 -8.711 1 85.56 79 GLU A C 1
ATOM 616 O O . GLU A 1 79 ? -15.453 -16.547 -7.637 1 85.56 79 GLU A O 1
ATOM 621 N N . LYS A 1 80 ? -15.602 -16.844 -9.898 1 87.81 80 LYS A N 1
ATOM 622 C CA . LYS A 1 80 ? -16.922 -16.234 -9.984 1 87.81 80 LYS A CA 1
ATOM 623 C C . LYS A 1 80 ? -17.969 -17.094 -9.273 1 87.81 80 LYS A C 1
ATOM 625 O O . LYS A 1 80 ? -17.844 -18.312 -9.211 1 87.81 80 LYS A O 1
ATOM 630 N N . ILE A 1 81 ? -18.906 -16.406 -8.789 1 89 81 ILE A N 1
ATOM 631 C CA . ILE A 1 81 ? -20.031 -17.109 -8.18 1 89 81 ILE A CA 1
ATOM 632 C C . ILE A 1 81 ? -21 -17.578 -9.273 1 89 81 ILE A C 1
ATOM 634 O O . ILE A 1 81 ? -21.641 -16.766 -9.938 1 89 81 ILE A O 1
ATOM 638 N N . CYS A 1 82 ? -21.125 -18.891 -9.406 1 83.5 82 CYS A N 1
ATOM 639 C CA . CYS A 1 82 ? -21.938 -19.453 -10.477 1 83.5 82 CYS A CA 1
ATOM 640 C C . CYS A 1 82 ? -23.328 -19.812 -9.977 1 83.5 82 CYS A C 1
ATOM 642 O O . CYS A 1 82 ? -24.297 -19.812 -10.758 1 83.5 82 CYS A O 1
ATOM 644 N N . ASP A 1 83 ? -23.484 -20.141 -8.695 1 85.94 83 ASP A N 1
ATOM 645 C CA . ASP A 1 83 ? -24.766 -20.453 -8.078 1 85.94 83 ASP A CA 1
ATOM 646 C C . ASP A 1 83 ? -25.109 -19.484 -6.957 1 85.94 83 ASP A C 1
ATOM 648 O O . ASP A 1 83 ? -24.938 -19.797 -5.777 1 85.94 83 ASP A O 1
ATOM 652 N N . PRO A 1 84 ? -25.672 -18.406 -7.363 1 88.62 84 PRO A N 1
ATOM 653 C CA . PRO A 1 84 ? -25.922 -17.359 -6.379 1 88.62 84 PRO A CA 1
ATOM 654 C C . PRO A 1 84 ? -26.922 -17.781 -5.305 1 88.62 84 PRO A C 1
ATOM 656 O O . PRO A 1 84 ? -26.797 -17.375 -4.145 1 88.62 84 PRO A O 1
ATOM 659 N N . LEU A 1 85 ? -27.922 -18.547 -5.668 1 86.56 85 LEU A N 1
ATOM 660 C CA . LEU A 1 85 ? -28.953 -18.969 -4.715 1 86.56 85 LEU A CA 1
ATOM 661 C C . LEU A 1 85 ? -28.344 -19.812 -3.6 1 86.56 85 LEU A C 1
ATOM 663 O O . LEU A 1 85 ? -28.75 -19.703 -2.439 1 86.56 85 LEU A O 1
ATOM 667 N N . ARG A 1 86 ? -27.453 -20.594 -3.967 1 87.69 86 ARG A N 1
ATOM 668 C CA . ARG A 1 86 ? -26.781 -21.422 -2.969 1 87.69 86 ARG A CA 1
ATOM 669 C C . ARG A 1 86 ? -25.766 -20.594 -2.182 1 87.69 86 ARG A C 1
ATOM 671 O O . ARG A 1 86 ? -25.719 -20.672 -0.952 1 87.69 86 ARG A O 1
ATOM 678 N N . TYR A 1 87 ? -24.984 -19.812 -2.822 1 89.44 87 TYR A N 1
ATOM 679 C CA . TYR A 1 87 ? -23.891 -19.078 -2.199 1 89.44 87 TYR A CA 1
ATOM 680 C C . TYR A 1 87 ? -24.406 -18.078 -1.166 1 89.44 87 TYR A C 1
ATOM 682 O O . TYR A 1 87 ? -23.828 -17.938 -0.087 1 89.44 87 TYR A O 1
ATOM 690 N N . PHE A 1 88 ? -25.516 -17.453 -1.509 1 88.06 88 PHE A N 1
ATOM 691 C CA . PHE A 1 88 ? -26 -16.375 -0.642 1 88.06 88 PHE A CA 1
ATOM 692 C C . PHE A 1 88 ? -27.156 -16.859 0.225 1 88.06 88 PHE A C 1
ATOM 694 O O . PHE A 1 88 ? -27.922 -16.047 0.759 1 88.06 88 PHE A O 1
ATOM 701 N N . ASN A 1 89 ? -27.344 -18.125 0.258 1 86.75 89 ASN A N 1
ATOM 702 C CA . ASN A 1 89 ? -28.297 -18.672 1.223 1 86.75 89 ASN A CA 1
ATOM 703 C C . ASN A 1 89 ? -27.719 -18.672 2.639 1 86.75 89 ASN A C 1
ATOM 705 O O . ASN A 1 89 ? -26.984 -19.578 3.021 1 86.75 89 ASN A O 1
ATOM 709 N N . LEU A 1 90 ? -28.094 -17.734 3.4 1 84.69 90 LEU A N 1
ATOM 710 C CA . LEU A 1 90 ? -27.484 -17.531 4.715 1 84.69 90 LEU A CA 1
ATOM 711 C C . LEU A 1 90 ? -28 -18.562 5.715 1 84.69 90 LEU A C 1
ATOM 713 O O . LEU A 1 90 ? -27.391 -18.766 6.766 1 84.69 90 LEU A O 1
ATOM 717 N N . GLU A 1 91 ? -29.016 -19.188 5.406 1 82.75 91 GLU A N 1
ATOM 718 C CA . GLU A 1 91 ? -29.625 -20.156 6.316 1 82.75 91 GLU A CA 1
ATOM 719 C C . GLU A 1 91 ? -28.812 -21.438 6.379 1 82.75 91 GLU A C 1
ATOM 721 O O . GLU A 1 91 ? -28.875 -22.188 7.363 1 82.75 91 GLU A O 1
ATOM 726 N N . THR A 1 92 ? -28.016 -21.703 5.387 1 84.38 92 THR A N 1
ATOM 727 C CA . THR A 1 92 ? -27.312 -22.969 5.32 1 84.38 92 THR A CA 1
ATOM 728 C C . THR A 1 92 ? -25.812 -22.766 5.594 1 84.38 92 THR A C 1
ATOM 730 O O . THR A 1 92 ? -25 -23.641 5.309 1 84.38 92 THR A O 1
ATOM 733 N N . LEU A 1 93 ? -25.438 -21.688 6.078 1 83.44 93 LEU A N 1
ATOM 734 C CA . LEU A 1 93 ? -24.016 -21.359 6.211 1 83.44 93 LEU A CA 1
ATOM 735 C C . LEU A 1 93 ? -23.297 -22.359 7.102 1 83.44 93 LEU A C 1
ATOM 737 O O . LEU A 1 93 ? -22.172 -22.766 6.809 1 83.44 93 LEU A O 1
ATOM 741 N N . ASP A 1 94 ? -23.906 -22.797 8.102 1 80.56 94 ASP A N 1
ATOM 742 C CA . ASP A 1 94 ? -23.266 -23.672 9.07 1 80.56 94 ASP A CA 1
ATOM 743 C C . ASP A 1 94 ? -23.188 -25.094 8.555 1 80.56 94 ASP A C 1
ATOM 745 O O . ASP A 1 94 ? -22.297 -25.859 8.938 1 80.56 94 ASP A O 1
ATOM 749 N N . ASN A 1 95 ? -24.047 -25.422 7.652 1 79.38 95 ASN A N 1
ATOM 750 C CA . ASN A 1 95 ? -24.094 -26.797 7.137 1 79.38 95 ASN A CA 1
ATOM 751 C C . ASN A 1 95 ? -23.391 -26.906 5.785 1 79.38 95 ASN A C 1
ATOM 753 O O . ASN A 1 95 ? -22.969 -27.984 5.387 1 79.38 95 ASN A O 1
ATOM 757 N N . ASP A 1 96 ? -23.359 -25.781 5.148 1 76.06 96 ASP A N 1
ATOM 758 C CA . ASP A 1 96 ? -22.688 -25.703 3.854 1 76.06 96 ASP A CA 1
ATOM 759 C C . ASP A 1 96 ? -21.641 -24.594 3.848 1 76.06 96 ASP A C 1
ATOM 761 O O . ASP A 1 96 ? -21.828 -23.547 3.236 1 76.06 96 ASP A O 1
ATOM 765 N N . PHE A 1 97 ? -20.453 -24.969 4.32 1 73.06 97 PHE A N 1
ATOM 766 C CA . PHE A 1 97 ? -19.438 -23.953 4.566 1 73.06 97 PHE A CA 1
ATOM 767 C C . PHE A 1 97 ? -18.719 -23.578 3.273 1 73.06 97 PHE A C 1
ATOM 769 O O . PHE A 1 97 ? -18.125 -22.5 3.178 1 73.06 97 PHE A O 1
ATOM 776 N N . THR A 1 98 ? -18.828 -24.422 2.258 1 69.25 98 THR A N 1
ATOM 777 C CA . THR A 1 98 ? -18.047 -24.172 1.051 1 69.25 98 THR A CA 1
ATOM 778 C C . THR A 1 98 ? -18.875 -23.422 0.019 1 69.25 98 THR A C 1
ATOM 780 O O . THR A 1 98 ? -18.344 -22.719 -0.835 1 69.25 98 THR A O 1
ATOM 783 N N . GLY A 1 99 ? -20.25 -23.375 0.218 1 58 99 GLY A N 1
ATOM 784 C CA . GLY A 1 99 ? -21.156 -22.672 -0.689 1 58 99 GLY A CA 1
ATOM 785 C C . GLY A 1 99 ? -20.953 -23.062 -2.143 1 58 99 GLY A C 1
ATOM 786 O O . GLY A 1 99 ? -21.328 -22.312 -3.047 1 58 99 GLY A O 1
ATOM 787 N N . GLY A 1 100 ? -20.344 -24.156 -2.535 1 51.22 100 GLY A N 1
ATOM 788 C CA . GLY A 1 100 ? -20.016 -24.562 -3.895 1 51.22 100 GLY A CA 1
ATOM 789 C C . GLY A 1 100 ? -18.719 -23.969 -4.395 1 51.22 100 GLY A C 1
ATOM 790 O O . GLY A 1 100 ? -18.375 -24.094 -5.57 1 51.22 100 GLY A O 1
ATOM 791 N N . GLY A 1 101 ? -18.156 -23 -3.693 1 50.44 101 GLY A N 1
ATOM 792 C CA . GLY A 1 101 ? -16.953 -22.328 -4.152 1 50.44 101 GLY A CA 1
ATOM 793 C C . GLY A 1 101 ? -15.766 -23.266 -4.289 1 50.44 101 GLY A C 1
ATOM 794 O O . GLY A 1 101 ? -15.93 -24.438 -4.621 1 50.44 101 GLY A O 1
ATOM 795 N N . ASP A 1 102 ? -14.57 -22.766 -4.051 1 52.53 102 ASP A N 1
ATOM 796 C CA . ASP A 1 102 ? -13.312 -23.453 -4.348 1 52.53 102 ASP A CA 1
ATOM 797 C C . ASP A 1 102 ? -13.281 -24.844 -3.711 1 52.53 102 ASP A C 1
ATOM 799 O O . ASP A 1 102 ? -13.477 -24.984 -2.502 1 52.53 102 ASP A O 1
ATOM 803 N N . PRO A 1 103 ? -13.516 -25.766 -4.52 1 45.94 103 PRO A N 1
ATOM 804 C CA . PRO A 1 103 ? -13.375 -27.141 -4.047 1 45.94 103 PRO A CA 1
ATOM 805 C C . PRO A 1 103 ? -12.133 -27.344 -3.188 1 45.94 103 PRO A C 1
ATOM 807 O O . PRO A 1 103 ? -11.82 -28.484 -2.807 1 45.94 103 PRO A O 1
ATOM 810 N N . VAL A 1 104 ? -11.359 -26.328 -3.258 1 46.16 104 VAL A N 1
ATOM 811 C CA . VAL A 1 104 ? -10.062 -26.688 -2.691 1 46.16 104 VAL A CA 1
ATOM 812 C C . VAL A 1 104 ? -10.195 -26.875 -1.182 1 46.16 104 VAL A C 1
ATOM 814 O O . VAL A 1 104 ? -10.633 -25.969 -0.471 1 46.16 104 VAL A O 1
ATOM 817 N N . ARG A 1 105 ? -10.359 -28.062 -0.826 1 41.44 105 ARG A N 1
ATOM 818 C CA . ARG A 1 105 ? -10.328 -28.469 0.576 1 41.44 105 ARG A CA 1
ATOM 819 C C . ARG A 1 105 ? -9.266 -27.703 1.347 1 41.44 105 ARG A C 1
ATOM 821 O O . ARG A 1 105 ? -8.133 -27.547 0.879 1 41.44 105 ARG A O 1
ATOM 828 N N . SER A 1 106 ? -9.633 -26.625 1.942 1 38.12 106 SER A N 1
ATOM 829 C CA . SER A 1 106 ? -8.695 -25.906 2.789 1 38.12 106 SER A CA 1
ATOM 830 C C . SER A 1 106 ? -7.828 -26.875 3.602 1 38.12 106 SER A C 1
ATOM 832 O O . SER A 1 106 ? -8.227 -28.016 3.846 1 38.12 106 SER A O 1
ATOM 834 N N . VAL A 1 107 ? -6.66 -26.672 3.869 1 33.09 107 VAL A N 1
ATOM 835 C CA . VAL A 1 107 ? -5.809 -27.406 4.801 1 33.09 107 VAL A CA 1
ATOM 836 C C . VAL A 1 107 ? -6.461 -27.438 6.18 1 33.09 107 VAL A C 1
ATOM 838 O O . VAL A 1 107 ? -6.852 -26.406 6.719 1 33.09 107 VAL A O 1
ATOM 841 N N . GLY A 1 108 ? -6.965 -28.641 6.816 1 32.06 108 GLY A N 1
ATOM 842 C CA . GLY A 1 108 ? -7.652 -28.984 8.055 1 32.06 108 GLY A CA 1
ATOM 843 C C . GLY A 1 108 ? -9.125 -29.266 7.855 1 32.06 108 GLY A C 1
ATOM 844 O O . GLY A 1 108 ? -9.828 -29.641 8.797 1 32.06 108 GLY A O 1
ATOM 845 N N . GLN A 1 109 ? -9.617 -28.781 6.871 1 33.47 109 GLN A N 1
ATOM 846 C CA . GLN A 1 109 ? -10.984 -29.266 6.668 1 33.47 109 GLN A CA 1
ATOM 847 C C . GLN A 1 109 ? -11 -30.656 6.066 1 33.47 109 GLN A C 1
ATOM 849 O O . GLN A 1 109 ? -11 -30.828 4.844 1 33.47 109 GLN A O 1
ATOM 854 N N . TYR A 1 110 ? -10.055 -31.562 6.457 1 29.45 110 TYR A N 1
ATOM 855 C CA . TYR A 1 110 ? -10.219 -32.969 6.117 1 29.45 110 TYR A CA 1
ATOM 856 C C . TYR A 1 110 ? -11.625 -33.46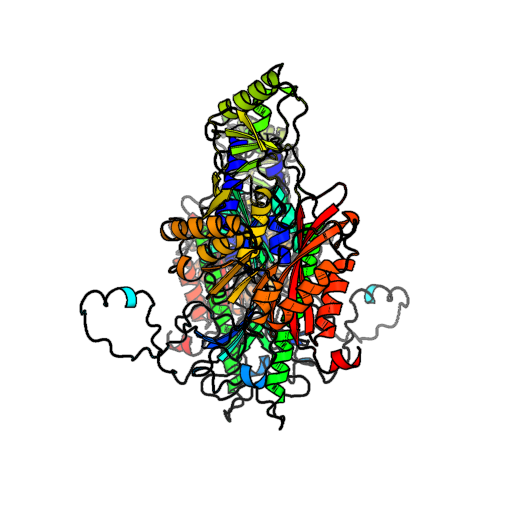9 6.457 1 29.45 110 TYR A C 1
ATOM 858 O O . TYR A 1 110 ? -12.234 -33 7.418 1 29.45 110 TYR A O 1
ATOM 866 N N . ASP A 1 111 ? -12.242 -34 5.551 1 31.52 111 ASP A N 1
ATOM 867 C CA . ASP A 1 111 ? -13.43 -34.812 5.879 1 31.52 111 ASP A CA 1
ATOM 868 C C . ASP A 1 111 ? -13.188 -35.688 7.109 1 31.52 111 ASP A C 1
ATOM 870 O O . ASP A 1 111 ? -12.219 -36.438 7.148 1 31.52 111 ASP A O 1
ATOM 874 N N . GLN A 1 112 ? -13.375 -35.312 8.328 1 28.77 112 GLN A N 1
ATOM 875 C CA . GLN A 1 112 ? -13.57 -36.312 9.391 1 28.77 112 GLN A CA 1
ATOM 876 C C . GLN A 1 112 ? -14.352 -37.531 8.891 1 28.77 112 GLN A C 1
ATOM 878 O O . GLN A 1 112 ? -15.555 -37.438 8.648 1 28.77 112 GLN A O 1
ATOM 883 N N . GLU A 1 113 ? -13.75 -38.312 7.992 1 28.73 113 GLU A N 1
ATOM 884 C CA . GLU A 1 113 ? -14.359 -39.625 8.031 1 28.73 113 GLU A CA 1
ATOM 885 C C . GLU A 1 113 ? -14.508 -40.125 9.469 1 28.73 113 GLU A C 1
ATOM 887 O O . GLU A 1 113 ? -13.602 -39.969 10.289 1 28.73 113 GLU A O 1
ATOM 892 N N . ASP A 1 114 ? -15.703 -40.375 10 1 27.66 114 ASP A N 1
ATOM 893 C CA . ASP A 1 114 ? -16.141 -41.188 11.109 1 27.66 114 ASP A CA 1
ATOM 894 C C . ASP A 1 114 ? -15.43 -42.562 11.086 1 27.66 114 ASP A C 1
ATOM 896 O O . ASP A 1 114 ? -15.891 -43.5 10.422 1 27.66 114 ASP A O 1
ATOM 900 N N . HIS A 1 115 ? -14.07 -42.688 11.039 1 26.02 115 HIS A N 1
ATOM 901 C CA . HIS A 1 115 ? -13.5 -43.969 11.414 1 26.02 115 HIS A CA 1
ATOM 902 C C . HIS A 1 115 ? -13.961 -44.375 12.805 1 26.02 115 HIS A C 1
ATOM 904 O O . HIS A 1 115 ? -13.203 -44.312 13.766 1 26.02 115 HIS A O 1
ATOM 910 N N . ASN A 1 116 ? -15.18 -44.25 13.258 1 26.59 116 ASN A N 1
ATOM 911 C CA . ASN A 1 116 ? -15.656 -45.125 14.328 1 26.59 116 ASN A CA 1
ATOM 912 C C . ASN A 1 116 ? -15.523 -46.594 13.953 1 26.59 116 ASN A C 1
ATOM 914 O O . ASN A 1 116 ? -16.297 -47.438 14.414 1 26.59 116 ASN A O 1
ATOM 918 N N . ARG A 1 117 ? -14.828 -47.125 12.93 1 24.53 117 ARG A N 1
ATOM 919 C CA . ARG A 1 117 ? -14.695 -48.562 13.141 1 24.53 117 ARG A CA 1
ATOM 920 C C . ARG A 1 117 ? -13.773 -48.844 14.312 1 24.53 117 ARG A C 1
ATOM 922 O O . ARG A 1 117 ? -12.766 -48.156 14.516 1 24.53 117 ARG A O 1
ATOM 929 N N . GLY A 1 118 ? -14.133 -49.656 15.383 1 23.98 118 GLY A N 1
ATOM 930 C CA . GLY A 1 118 ? -13.812 -50.312 16.641 1 23.98 118 GLY A CA 1
ATOM 931 C C . GLY A 1 118 ? -12.461 -51 16.625 1 23.98 118 GLY A C 1
ATOM 932 O O . GLY A 1 118 ? -12.156 -51.812 17.5 1 23.98 118 GLY A O 1
ATOM 933 N N . THR A 1 119 ? -11.352 -50.906 15.898 1 24.91 119 THR A N 1
ATOM 934 C CA . THR A 1 119 ? -10.43 -51.781 16.609 1 24.91 119 THR A CA 1
ATOM 935 C C . THR A 1 119 ? -10.086 -51.25 17.984 1 24.91 119 THR A C 1
ATOM 937 O O . THR A 1 119 ? -9.922 -50.031 18.141 1 24.91 119 THR A O 1
ATOM 940 N N . VAL A 1 120 ? -10.18 -51.969 19.266 1 23.7 120 VAL A N 1
ATOM 941 C CA . VAL A 1 120 ? -10.047 -52.031 20.719 1 23.7 120 VAL A CA 1
ATOM 942 C C . VAL A 1 120 ? -8.703 -51.469 21.141 1 23.7 120 VAL A C 1
ATOM 944 O O . VAL A 1 120 ? -8.609 -50.75 22.141 1 23.7 120 VAL A O 1
ATOM 947 N N . GLN A 1 121 ? -7.496 -51.969 20.766 1 22.42 121 GLN A N 1
ATOM 948 C CA . GLN A 1 121 ? -6.52 -52.094 21.828 1 22.42 121 GLN A CA 1
ATOM 949 C C . GLN A 1 121 ? -5.98 -50.75 22.281 1 22.42 121 GLN A C 1
ATOM 951 O O . GLN A 1 121 ? -5.945 -50.438 23.469 1 22.42 121 GLN A O 1
ATOM 956 N N . ALA A 1 122 ? -4.719 -50.344 21.781 1 24.38 122 ALA A N 1
ATOM 957 C CA . ALA A 1 122 ? -3.66 -49.875 22.672 1 24.38 122 ALA A CA 1
ATOM 958 C C . ALA A 1 122 ? -3.928 -48.438 23.125 1 24.38 122 ALA A C 1
ATOM 960 O O . ALA A 1 122 ? -4.387 -47.594 22.344 1 24.38 122 ALA A O 1
ATOM 961 N N . GLU A 1 123 ? -4.059 -47.906 24.469 1 24.77 123 GLU A N 1
ATOM 962 C CA . GLU A 1 123 ? -4.391 -46.906 25.5 1 24.77 123 GLU A CA 1
ATOM 963 C C . GLU A 1 123 ? -3.668 -45.594 25.25 1 24.77 123 GLU A C 1
ATOM 965 O O . GLU A 1 123 ? -4.246 -44.531 25.438 1 24.77 123 GLU A O 1
ATOM 970 N N . ASP A 1 124 ? -2.312 -45.531 25.297 1 23.77 124 ASP A N 1
ATOM 971 C CA . ASP A 1 124 ? -1.595 -44.5 26.031 1 23.77 124 ASP A CA 1
ATOM 972 C C . ASP A 1 124 ? -1.549 -43.188 25.234 1 23.77 124 ASP A C 1
ATOM 974 O O . ASP A 1 124 ? -1.789 -42.125 25.781 1 23.77 124 ASP A O 1
ATOM 978 N N . ASP A 1 125 ? -0.615 -43.094 24.203 1 22.95 125 ASP A N 1
ATOM 979 C CA . ASP A 1 125 ? 0.069 -41.844 23.875 1 22.95 125 ASP A CA 1
ATOM 980 C C . ASP A 1 125 ? -0.819 -40.938 23.047 1 22.95 125 ASP A C 1
ATOM 982 O O . ASP A 1 125 ? -0.339 -39.969 22.453 1 22.95 125 ASP A O 1
ATOM 986 N N . GLU A 1 126 ? -2.088 -41.156 22.844 1 23.98 126 GLU A N 1
ATOM 987 C CA . GLU A 1 126 ? -3.18 -40.594 22.047 1 23.98 126 GLU A CA 1
ATOM 988 C C . GLU A 1 126 ? -3.459 -39.156 22.453 1 23.98 126 GLU A C 1
ATOM 990 O O . GLU A 1 126 ? -4.305 -38.469 21.844 1 23.98 126 GLU A O 1
ATOM 995 N N . ILE A 1 127 ? -2.99 -38.688 23.594 1 25.75 127 ILE A N 1
ATOM 996 C CA . ILE A 1 127 ? -3.422 -37.469 24.266 1 25.75 127 ILE A CA 1
ATOM 997 C C . ILE A 1 127 ? -2.928 -36.25 23.484 1 25.75 127 ILE A C 1
ATOM 999 O O . ILE A 1 127 ? -3.627 -35.25 23.391 1 25.75 127 ILE A O 1
ATOM 1003 N N . LEU A 1 128 ? -1.644 -36.25 23.031 1 22.91 128 LEU A N 1
ATOM 1004 C CA . LEU A 1 128 ? -0.936 -34.969 22.922 1 22.91 128 LEU A CA 1
ATOM 1005 C C . LEU A 1 128 ? -1.397 -34.188 21.703 1 22.91 128 LEU A C 1
ATOM 1007 O O . LEU A 1 128 ? -1.363 -32.969 21.688 1 22.91 128 LEU A O 1
ATOM 1011 N N . GLN A 1 129 ? -1.559 -34.875 20.578 1 22.59 129 GLN A N 1
ATOM 1012 C CA . GLN A 1 129 ? -1.565 -34.125 19.328 1 22.59 129 GLN A CA 1
ATOM 1013 C C . GLN A 1 129 ? -2.848 -33.312 19.172 1 22.59 129 GLN A C 1
ATOM 1015 O O . GLN A 1 129 ? -3.01 -32.562 18.203 1 22.59 129 GLN A O 1
ATOM 1020 N N . ARG A 1 130 ? -3.873 -33.531 19.953 1 26.02 130 ARG A N 1
ATOM 1021 C CA . ARG A 1 130 ? -5.176 -32.875 19.938 1 26.02 130 ARG A CA 1
ATOM 1022 C C . ARG A 1 130 ? -5.035 -31.391 20.188 1 26.02 130 ARG A C 1
ATOM 1024 O O . ARG A 1 130 ? -6 -30.641 20.047 1 26.02 130 ARG A O 1
ATOM 1031 N N . GLU A 1 131 ? -4.027 -30.969 21.016 1 24.97 131 GLU A N 1
ATOM 1032 C CA . GLU A 1 131 ? -4.09 -29.672 21.656 1 24.97 131 GLU A CA 1
ATOM 1033 C C . GLU A 1 131 ? -3.92 -28.547 20.641 1 24.97 131 GLU A C 1
ATOM 1035 O O . GLU A 1 131 ? -4.293 -27.391 20.906 1 24.97 131 GLU A O 1
ATOM 1040 N N . ARG A 1 132 ? -3.029 -28.75 19.719 1 25.81 132 ARG A N 1
ATOM 1041 C CA . ARG A 1 132 ? -2.574 -27.5 19.125 1 25.81 132 ARG A CA 1
ATOM 1042 C C . ARG A 1 132 ? -3.629 -26.906 18.203 1 25.81 132 ARG A C 1
ATOM 1044 O O . ARG A 1 132 ? -3.428 -25.844 17.609 1 25.81 132 ARG A O 1
ATOM 1051 N N . TYR A 1 133 ? -4.391 -27.781 17.547 1 26.94 133 TYR A N 1
ATOM 1052 C CA . TYR A 1 133 ? -5.414 -27.172 16.688 1 26.94 133 TYR A CA 1
ATOM 1053 C C . TYR A 1 133 ? -6.469 -26.469 17.531 1 26.94 133 TYR A C 1
ATOM 1055 O O . TYR A 1 133 ? -7.105 -27.078 18.391 1 26.94 133 TYR A O 1
ATOM 1063 N N . GLY A 1 134 ? -6.23 -25.297 18.031 1 25.05 134 GLY A N 1
ATOM 1064 C CA . GLY A 1 134 ? -7.289 -24.734 18.844 1 25.05 134 GLY A CA 1
ATOM 1065 C C . GLY A 1 134 ? -8.68 -25.172 18.422 1 25.05 134 GLY A C 1
ATOM 1066 O O . GLY A 1 134 ? -8.961 -25.25 17.219 1 25.05 134 GLY A O 1
ATOM 1067 N N . SER A 1 135 ? -9.203 -26.141 19.031 1 25.31 135 SER A N 1
ATOM 1068 C CA . SER A 1 135 ? -10.633 -26.406 19.062 1 25.31 135 SER A CA 1
ATOM 1069 C C . SER A 1 135 ? -11.438 -25.141 18.812 1 25.31 135 SER A C 1
ATOM 1071 O O . SER A 1 135 ? -11.5 -24.25 19.672 1 25.31 135 SER A O 1
ATOM 1073 N N . THR A 1 136 ? -11.219 -24.578 17.656 1 27.42 136 THR A N 1
ATOM 1074 C CA . THR A 1 136 ? -12.211 -23.516 17.5 1 27.42 136 THR A CA 1
ATOM 1075 C C . THR A 1 136 ? -13.586 -24 17.953 1 27.42 136 THR A C 1
ATOM 1077 O O . THR A 1 136 ? -14.156 -24.922 17.375 1 27.42 136 THR A O 1
ATOM 1080 N N . SER A 1 137 ? -13.773 -24.172 19.203 1 27 137 SER A N 1
ATOM 1081 C CA . SER A 1 137 ? -15.109 -24.266 19.781 1 27 137 SER A CA 1
ATOM 1082 C C . SER A 1 137 ? -16.141 -23.547 18.922 1 27 137 SER A C 1
ATOM 1084 O O . SER A 1 137 ? -15.891 -22.438 18.453 1 27 137 SER A O 1
ATOM 1086 N N . ILE A 1 138 ? -16.844 -24.328 18.156 1 28.73 138 ILE A N 1
ATOM 1087 C CA . ILE A 1 138 ? -18.156 -23.875 17.719 1 28.73 138 ILE A CA 1
ATOM 1088 C C . ILE A 1 138 ? -18.797 -23.016 18.797 1 28.73 138 ILE A C 1
ATOM 1090 O O . ILE A 1 138 ? -19.312 -23.531 19.781 1 28.73 138 ILE A O 1
ATOM 1094 N N . VAL A 1 139 ? -18.141 -22.078 19.297 1 30.11 139 VAL A N 1
ATOM 1095 C CA . VAL A 1 139 ? -18.891 -21.203 20.203 1 30.11 139 VAL A CA 1
ATOM 1096 C C . VAL A 1 139 ? -20.297 -20.984 19.656 1 30.11 139 VAL A C 1
ATOM 1098 O O . VAL A 1 139 ? -20.484 -20.875 18.453 1 30.11 139 VAL A O 1
ATOM 1101 N N . GLY A 1 140 ? -21.344 -21.328 20.344 1 30.22 140 GLY A N 1
ATOM 1102 C CA . GLY A 1 140 ? -22.766 -21.047 20.203 1 30.22 140 GLY A CA 1
ATOM 1103 C C . GLY A 1 140 ? -23.062 -19.781 19.422 1 30.22 140 GLY A C 1
ATOM 1104 O O . GLY A 1 140 ? -22.25 -18.859 19.406 1 30.22 140 GLY A O 1
ATOM 1105 N N . MET A 1 141 ? -23.734 -19.953 18.25 1 35.75 141 MET A N 1
ATOM 1106 C CA . MET A 1 141 ? -24.375 -18.859 17.531 1 35.75 141 MET A CA 1
ATOM 1107 C C . MET A 1 141 ? -24.734 -17.719 18.484 1 35.75 141 MET A C 1
ATOM 1109 O O . MET A 1 141 ? -25.625 -17.859 19.312 1 35.75 141 MET A O 1
ATOM 1113 N N . SER A 1 142 ? -23.938 -17.156 19 1 38.69 142 SER A N 1
ATOM 1114 C CA . SER A 1 142 ? -24.578 -16.078 19.75 1 38.69 142 SER A CA 1
ATOM 1115 C C . SER A 1 142 ? -25.547 -15.297 18.891 1 38.69 142 SER A C 1
ATOM 1117 O O . SER A 1 142 ? -25.234 -14.938 17.75 1 38.69 142 SER A O 1
ATOM 1119 N N . GLU A 1 143 ? -26.859 -15.398 18.828 1 45.84 143 GLU A N 1
ATOM 1120 C CA . GLU A 1 143 ? -28.062 -14.781 18.281 1 45.84 143 GLU A CA 1
ATOM 1121 C C . GLU A 1 143 ? -27.781 -13.391 17.734 1 45.84 143 GLU A C 1
ATOM 1123 O O . GLU A 1 143 ? -28.531 -12.875 16.906 1 45.84 143 GLU A O 1
ATOM 1128 N N . GLY A 1 144 ? -26.562 -12.688 17.922 1 55.66 144 GLY A N 1
ATOM 1129 C CA . GLY A 1 144 ? -26.453 -11.25 17.734 1 55.66 144 GLY A CA 1
ATOM 1130 C C . GLY A 1 144 ? -25.469 -10.852 16.656 1 55.66 144 GLY A C 1
ATOM 1131 O O . GLY A 1 144 ? -25.344 -9.672 16.344 1 55.66 144 GLY A O 1
ATOM 1132 N N . ASP A 1 145 ? -24.625 -11.82 15.891 1 70.25 145 ASP A N 1
ATOM 1133 C CA . ASP A 1 145 ? -23.594 -11.195 15.07 1 70.25 145 ASP A CA 1
ATOM 1134 C C . ASP A 1 145 ? -24.047 -11.078 13.617 1 70.25 145 ASP A C 1
ATOM 1136 O O . ASP A 1 145 ? -24.844 -11.883 13.141 1 70.25 145 ASP A O 1
ATOM 1140 N N . SER A 1 146 ? -23.641 -10.117 12.883 1 80.81 146 SER A N 1
ATOM 1141 C CA . SER A 1 146 ? -23.953 -9.812 11.484 1 80.81 146 SER A CA 1
ATOM 1142 C C . SER A 1 146 ? -23.109 -10.648 10.539 1 80.81 146 SER A C 1
ATOM 1144 O O . SER A 1 146 ? -21.984 -11.055 10.883 1 80.81 146 SER A O 1
ATOM 1146 N N . ILE A 1 147 ? -23.75 -11.156 9.43 1 86.25 147 ILE A N 1
ATOM 1147 C CA . ILE A 1 147 ? -23.016 -11.805 8.344 1 86.25 147 ILE A CA 1
ATOM 1148 C C . ILE A 1 147 ? -22.609 -10.758 7.309 1 86.25 147 ILE A C 1
ATOM 1150 O O . ILE A 1 147 ? -23.406 -9.914 6.914 1 86.25 147 ILE A O 1
ATOM 1154 N N . TRP A 1 148 ? -21.328 -10.922 6.961 1 88.88 148 TRP A N 1
ATOM 1155 C CA . TRP A 1 148 ? -20.766 -9.93 6.043 1 88.88 148 TRP A CA 1
ATOM 1156 C C . TRP A 1 148 ? -20.297 -10.594 4.75 1 88.88 148 TRP A C 1
ATOM 1158 O O . TRP A 1 148 ? -19.953 -11.773 4.742 1 88.88 148 TRP A O 1
ATOM 1168 N N . LEU A 1 149 ? -20.406 -9.852 3.66 1 90.31 149 LEU A N 1
ATOM 1169 C CA . LEU A 1 149 ? -19.797 -10.18 2.377 1 90.31 149 LEU A CA 1
ATOM 1170 C C . LEU A 1 149 ? -18.531 -9.352 2.143 1 90.31 149 LEU A C 1
ATOM 1172 O O . LEU A 1 149 ? -18.562 -8.125 2.26 1 90.31 149 LEU A O 1
ATOM 1176 N N . ARG A 1 150 ? -17.469 -10.047 1.816 1 90.88 150 ARG A N 1
ATOM 1177 C CA . ARG A 1 150 ? -16.203 -9.352 1.604 1 90.88 150 ARG A CA 1
ATOM 1178 C C . ARG A 1 150 ? -15.531 -9.812 0.312 1 90.88 150 ARG A C 1
ATOM 1180 O O . ARG A 1 150 ? -15.539 -11 -0.007 1 90.88 150 ARG A O 1
ATOM 1187 N N . PHE A 1 151 ? -15.031 -8.883 -0.443 1 92.19 151 PHE A N 1
ATOM 1188 C CA . PHE A 1 151 ? -14.172 -9.141 -1.593 1 92.19 151 PHE A CA 1
ATOM 1189 C C . PHE A 1 151 ? -12.773 -8.562 -1.367 1 92.19 151 PHE A C 1
ATOM 1191 O O . PHE A 1 151 ? -12.633 -7.367 -1.096 1 92.19 151 PHE A O 1
ATOM 1198 N N . GLU A 1 152 ? -11.781 -9.375 -1.392 1 91.56 152 GLU A N 1
ATOM 1199 C CA . GLU A 1 152 ? -10.375 -8.961 -1.325 1 91.56 152 GLU A CA 1
ATOM 1200 C C . GLU A 1 152 ? -9.711 -9.062 -2.691 1 91.56 152 GLU A C 1
ATOM 1202 O O . GLU A 1 152 ? -9.758 -10.109 -3.338 1 91.56 152 GLU A O 1
ATOM 1207 N N . PRO A 1 153 ? -9.078 -7.965 -3.096 1 93.75 153 PRO A N 1
ATOM 1208 C CA . PRO A 1 153 ? -8.508 -7.953 -4.445 1 93.75 153 PRO A CA 1
ATOM 1209 C C . PRO A 1 153 ? -7.145 -8.633 -4.516 1 93.75 153 PRO A C 1
ATOM 1211 O O . PRO A 1 153 ? -6.727 -9.297 -3.561 1 93.75 153 PRO A O 1
ATOM 1214 N N . PHE A 1 154 ? -6.527 -8.516 -5.703 1 95.62 154 PHE A N 1
ATOM 1215 C CA . PHE A 1 154 ? -5.219 -9.07 -6.031 1 95.62 154 PHE A CA 1
ATOM 1216 C C . PHE A 1 154 ? -4.168 -8.609 -5.031 1 95.62 154 PHE A C 1
ATOM 1218 O O . PHE A 1 154 ? -4.156 -7.441 -4.629 1 95.62 154 PHE A O 1
ATOM 1225 N N . ILE A 1 155 ? -3.301 -9.539 -4.605 1 95 155 ILE A N 1
ATOM 1226 C CA . ILE A 1 155 ? -2.125 -9.195 -3.812 1 95 155 ILE A CA 1
ATOM 1227 C C . ILE A 1 155 ? -0.917 -9.984 -4.309 1 95 155 ILE A C 1
ATOM 1229 O O . ILE A 1 155 ? -1.033 -11.172 -4.629 1 95 155 ILE A O 1
ATOM 1233 N N . LEU A 1 156 ? 0.217 -9.383 -4.395 1 96.94 156 LEU A N 1
ATOM 1234 C CA . LEU A 1 156 ? 1.456 -10.008 -4.844 1 96.94 156 LEU A CA 1
ATOM 1235 C C . LEU A 1 156 ? 2.658 -9.422 -4.105 1 96.94 156 LEU A C 1
ATOM 1237 O O . LEU A 1 156 ? 2.768 -8.203 -3.955 1 96.94 156 LEU A O 1
ATOM 1241 N N . HIS A 1 157 ? 3.475 -10.227 -3.594 1 96.19 157 HIS A N 1
ATOM 1242 C CA . HIS A 1 157 ? 4.758 -9.844 -3.012 1 96.19 157 HIS A CA 1
ATOM 1243 C C . HIS A 1 157 ? 5.918 -10.367 -3.846 1 96.19 157 HIS A C 1
ATOM 1245 O O . HIS A 1 157 ? 5.945 -11.547 -4.211 1 96.19 157 HIS A O 1
ATOM 1251 N N . VAL A 1 158 ? 6.816 -9.523 -4.148 1 97.25 158 VAL A N 1
ATOM 1252 C CA . VAL A 1 158 ? 7.941 -9.883 -5.008 1 97.25 158 VAL A CA 1
ATOM 1253 C C . VAL A 1 158 ? 9.25 -9.453 -4.348 1 9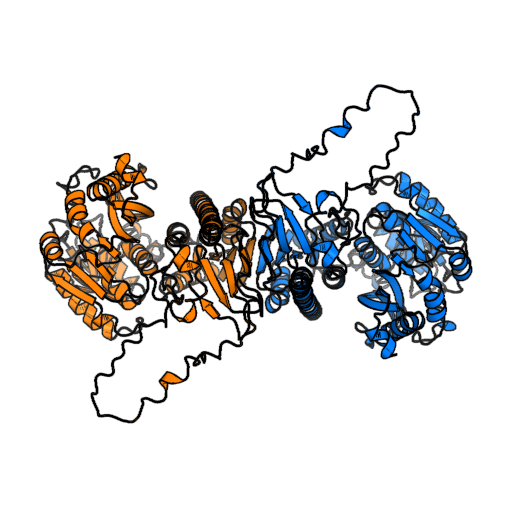7.25 158 VAL A C 1
ATOM 1255 O O . VAL A 1 158 ? 9.406 -8.297 -3.951 1 97.25 158 VAL A O 1
ATOM 1258 N N . ALA A 1 159 ? 10.133 -10.367 -4.238 1 96.06 159 ALA A N 1
ATOM 1259 C CA . ALA A 1 159 ? 11.492 -10.047 -3.811 1 96.06 159 ALA A CA 1
ATOM 1260 C C . ALA A 1 159 ? 12.344 -9.594 -4.988 1 96.06 159 ALA A C 1
ATOM 1262 O O . ALA A 1 159 ? 12.359 -10.234 -6.039 1 96.06 159 ALA A O 1
ATOM 1263 N N . CYS A 1 160 ? 13 -8.5 -4.82 1 94.25 160 CYS A N 1
ATOM 1264 C CA . CYS A 1 160 ? 13.867 -7.93 -5.848 1 94.25 160 CYS A CA 1
ATOM 1265 C C . CYS A 1 160 ? 15.32 -7.918 -5.391 1 94.25 160 CYS A C 1
ATOM 1267 O O . CYS A 1 160 ? 15.602 -7.695 -4.215 1 94.25 160 CYS A O 1
ATOM 1269 N N . ARG A 1 161 ? 16.203 -8.086 -6.289 1 91.31 161 ARG A N 1
ATOM 1270 C CA . ARG A 1 161 ? 17.625 -8.203 -5.988 1 91.31 161 ARG A CA 1
ATOM 1271 C C . ARG A 1 161 ? 18.219 -6.852 -5.617 1 91.31 161 ARG A C 1
ATOM 1273 O O . ARG A 1 161 ? 19.203 -6.781 -4.867 1 91.31 161 ARG A O 1
ATOM 1280 N N . SER A 1 162 ? 17.656 -5.773 -6.172 1 89 162 SER A N 1
ATOM 1281 C CA . SER A 1 162 ? 18.203 -4.438 -5.973 1 89 162 SER A CA 1
ATOM 1282 C C . SER A 1 162 ? 17.109 -3.387 -5.926 1 89 162 SER A C 1
ATOM 1284 O O . SER A 1 162 ? 15.953 -3.668 -6.27 1 89 162 SER A O 1
ATOM 1286 N N . LEU A 1 163 ? 17.547 -2.225 -5.484 1 87.5 163 LEU A N 1
ATOM 1287 C CA . LEU A 1 163 ? 16.609 -1.104 -5.449 1 87.5 163 LEU A CA 1
ATOM 1288 C C . LEU A 1 163 ? 16.188 -0.714 -6.855 1 87.5 163 LEU A C 1
ATOM 1290 O O . LEU A 1 163 ? 15.023 -0.343 -7.074 1 87.5 163 LEU A O 1
ATOM 1294 N N . ALA A 1 164 ? 17.078 -0.806 -7.75 1 88.19 164 ALA A N 1
ATOM 1295 C CA . ALA A 1 164 ? 16.766 -0.493 -9.141 1 88.19 164 ALA A CA 1
ATOM 1296 C C . ALA A 1 164 ? 15.742 -1.478 -9.711 1 88.19 164 ALA A C 1
ATOM 1298 O O . ALA A 1 164 ? 14.812 -1.08 -10.414 1 88.19 164 ALA A O 1
ATOM 1299 N N . ALA A 1 165 ? 15.914 -2.783 -9.406 1 92.19 165 ALA A N 1
ATOM 1300 C CA . ALA A 1 165 ? 14.953 -3.797 -9.836 1 92.19 165 ALA A CA 1
ATOM 1301 C C . ALA A 1 165 ? 13.578 -3.541 -9.234 1 92.19 165 ALA A C 1
ATOM 1303 O O . ALA A 1 165 ? 12.562 -3.672 -9.922 1 92.19 165 ALA A O 1
ATOM 1304 N N . ALA A 1 166 ? 13.609 -3.156 -7.973 1 93.06 166 ALA A N 1
ATOM 1305 C CA . ALA A 1 166 ? 12.352 -2.848 -7.301 1 93.06 166 ALA A CA 1
ATOM 1306 C C . ALA A 1 166 ? 11.641 -1.676 -7.973 1 93.06 166 ALA A C 1
ATOM 1308 O O . ALA A 1 166 ? 10.43 -1.727 -8.211 1 93.06 166 ALA A O 1
ATOM 1309 N N . SER A 1 167 ? 12.352 -0.644 -8.305 1 90.94 167 SER A N 1
ATOM 1310 C CA . SER A 1 167 ? 11.797 0.534 -8.961 1 90.94 167 SER A CA 1
ATOM 1311 C C . SER A 1 167 ? 11.18 0.178 -10.312 1 90.94 167 SER A C 1
ATOM 1313 O O . SER A 1 167 ? 10.094 0.651 -10.656 1 90.94 167 SER A O 1
ATOM 1315 N N . ALA A 1 168 ? 11.867 -0.64 -11.039 1 93.25 168 ALA A N 1
ATOM 1316 C CA . ALA A 1 168 ? 11.383 -1.042 -12.352 1 93.25 168 ALA A CA 1
ATOM 1317 C C . ALA A 1 168 ? 10.078 -1.828 -12.242 1 93.25 168 ALA A C 1
ATOM 1319 O O . ALA A 1 168 ? 9.141 -1.591 -13 1 93.25 168 ALA A O 1
ATOM 1320 N N . LEU A 1 169 ? 10.039 -2.75 -11.336 1 95.62 169 LEU A N 1
ATOM 1321 C CA . LEU A 1 169 ? 8.836 -3.549 -11.125 1 95.62 169 LEU A CA 1
ATOM 1322 C C . LEU A 1 169 ? 7.664 -2.668 -10.711 1 95.62 169 LEU A C 1
ATOM 1324 O O . LEU A 1 169 ? 6.551 -2.828 -11.211 1 95.62 169 LEU A O 1
ATOM 1328 N N . MET A 1 170 ? 7.922 -1.774 -9.805 1 95.38 170 MET A N 1
ATOM 1329 C CA . MET A 1 170 ? 6.875 -0.875 -9.32 1 95.38 170 MET A CA 1
ATOM 1330 C C . MET A 1 170 ? 6.348 0.002 -10.453 1 95.38 170 MET A C 1
ATOM 1332 O O . MET A 1 170 ? 5.145 0.239 -10.547 1 95.38 170 MET A O 1
ATOM 1336 N N . ALA A 1 171 ? 7.223 0.48 -11.25 1 93.62 171 ALA A N 1
ATOM 1337 C CA . ALA A 1 171 ? 6.82 1.292 -12.391 1 93.62 171 ALA A CA 1
ATOM 1338 C C . ALA A 1 171 ? 5.918 0.5 -13.336 1 93.62 171 ALA A C 1
ATOM 1340 O O . ALA A 1 171 ? 4.969 1.046 -13.898 1 93.62 171 ALA A O 1
ATOM 1341 N N . ALA A 1 172 ? 6.184 -0.754 -13.461 1 95.31 172 ALA A N 1
ATOM 1342 C CA . ALA A 1 172 ? 5.375 -1.622 -14.312 1 95.31 172 ALA A CA 1
ATOM 1343 C C . ALA A 1 172 ? 4 -1.864 -13.703 1 95.31 172 ALA A C 1
ATOM 1345 O O . ALA A 1 172 ? 3.012 -2.029 -14.422 1 95.31 172 ALA A O 1
ATOM 1346 N N . ALA A 1 173 ? 3.914 -1.881 -12.391 1 96.62 173 ALA A N 1
ATOM 1347 C CA . ALA A 1 173 ? 2.682 -2.225 -11.688 1 96.62 173 ALA A CA 1
ATOM 1348 C C . ALA A 1 173 ? 1.771 -1.009 -11.547 1 96.62 173 ALA A C 1
ATOM 1350 O O . ALA A 1 173 ? 0.545 -1.144 -11.516 1 96.62 173 ALA A O 1
ATOM 1351 N N . ARG A 1 174 ? 2.197 0.221 -11.531 1 93.12 174 ARG A N 1
ATOM 1352 C CA . ARG A 1 174 ? 1.52 1.444 -11.117 1 93.12 174 ARG A CA 1
ATOM 1353 C C . ARG A 1 174 ? 0.36 1.771 -12.047 1 93.12 174 ARG A C 1
ATOM 1355 O O . ARG A 1 174 ? -0.694 2.229 -11.602 1 93.12 174 ARG A O 1
ATOM 1362 N N . PRO A 1 175 ? 0.548 1.563 -13.281 1 92.56 175 PRO A N 1
ATOM 1363 C CA . PRO A 1 175 ? -0.579 1.894 -14.164 1 92.56 175 PRO A CA 1
ATOM 1364 C C . PRO A 1 175 ? -1.819 1.053 -13.867 1 92.56 175 PRO A C 1
ATOM 1366 O O . PRO A 1 175 ? -2.945 1.509 -14.086 1 92.56 175 PRO A O 1
ATOM 1369 N N . ALA A 1 176 ? -1.623 -0.149 -13.383 1 93.5 176 ALA A N 1
ATOM 1370 C CA . ALA A 1 176 ? -2.746 -1.046 -13.125 1 93.5 176 ALA A CA 1
ATOM 1371 C C . ALA A 1 176 ? -3.193 -0.96 -11.664 1 93.5 176 ALA A C 1
ATOM 1373 O O . ALA A 1 176 ? -4.383 -1.108 -11.367 1 93.5 176 ALA A O 1
ATOM 1374 N N . PHE A 1 177 ? -2.23 -0.744 -10.797 1 93.69 177 PHE A N 1
ATOM 1375 C CA . PHE A 1 177 ? -2.531 -0.799 -9.375 1 93.69 177 PHE A CA 1
ATOM 1376 C C . PHE A 1 177 ? -2.096 0.485 -8.68 1 93.69 177 PHE A C 1
ATOM 1378 O O . PHE A 1 177 ? -0.977 0.959 -8.883 1 93.69 177 PHE A O 1
ATOM 1385 N N . LYS A 1 178 ? -2.916 1.006 -7.789 1 85.62 178 LYS A N 1
ATOM 1386 C CA . LYS A 1 178 ? -2.629 2.256 -7.094 1 85.62 178 LYS A CA 1
ATOM 1387 C C . LYS A 1 178 ? -1.764 2.012 -5.859 1 85.62 178 LYS A C 1
ATOM 1389 O O . LYS A 1 178 ? -0.988 2.881 -5.457 1 85.62 178 LYS A O 1
ATOM 1394 N N . ASN A 1 179 ? -1.876 0.864 -5.285 1 88.81 179 ASN A N 1
ATOM 1395 C CA . ASN A 1 179 ? -1.163 0.549 -4.051 1 88.81 179 ASN A CA 1
ATOM 1396 C C . ASN A 1 179 ? 0.057 -0.329 -4.316 1 88.81 179 ASN A C 1
ATOM 1398 O O . ASN A 1 179 ? -0.024 -1.555 -4.227 1 88.81 179 ASN A O 1
ATOM 1402 N N . VAL A 1 180 ? 1.112 0.282 -4.648 1 94.25 180 VAL A N 1
ATOM 1403 C CA . VAL A 1 180 ? 2.385 -0.374 -4.934 1 94.25 180 VAL A CA 1
ATOM 1404 C C . VAL A 1 180 ? 3.49 0.249 -4.09 1 94.25 180 VAL A C 1
ATOM 1406 O O . VAL A 1 180 ? 3.617 1.475 -4.023 1 94.25 180 VAL A O 1
ATOM 1409 N N . GLY A 1 181 ? 4.277 -0.641 -3.393 1 92.94 181 GLY A N 1
ATOM 1410 C CA . GLY A 1 181 ? 5.328 -0.048 -2.582 1 92.94 181 GLY A CA 1
ATOM 1411 C C . GLY A 1 181 ? 6.375 -1.052 -2.133 1 92.94 181 GLY A C 1
ATOM 1412 O O . GLY A 1 181 ? 6.09 -2.248 -2.033 1 92.94 181 GLY A O 1
ATOM 1413 N N . LEU A 1 182 ? 7.586 -0.528 -1.877 1 93.88 182 LEU A N 1
ATOM 1414 C CA . LEU A 1 182 ? 8.641 -1.298 -1.222 1 93.88 182 LEU A CA 1
ATOM 1415 C C . LEU A 1 182 ? 8.391 -1.389 0.28 1 93.88 182 LEU A C 1
ATOM 1417 O O . LEU A 1 182 ? 8.344 -0.367 0.969 1 93.88 182 LEU A O 1
ATOM 1421 N N . THR A 1 183 ? 8.266 -2.539 0.787 1 91.25 183 THR A N 1
ATOM 1422 C CA . THR A 1 183 ? 7.797 -2.705 2.158 1 91.25 183 THR A CA 1
ATOM 1423 C C . THR A 1 183 ? 8.961 -3.004 3.096 1 91.25 183 THR A C 1
ATOM 1425 O O . THR A 1 183 ? 8.977 -2.549 4.242 1 91.25 183 THR A O 1
ATOM 1428 N N . THR A 1 184 ? 9.859 -3.807 2.656 1 87.44 184 THR A N 1
ATOM 1429 C CA . THR A 1 184 ? 11.016 -4.164 3.477 1 87.44 184 THR A CA 1
ATOM 1430 C C . THR A 1 184 ? 12.258 -4.34 2.611 1 87.44 184 THR A C 1
ATOM 1432 O O . THR A 1 184 ? 12.156 -4.648 1.422 1 87.44 184 THR A O 1
ATOM 1435 N N . TRP A 1 185 ? 13.391 -3.979 3.182 1 86.38 185 TRP A N 1
ATOM 1436 C CA . TRP A 1 185 ? 14.641 -4.25 2.482 1 86.38 185 TRP A CA 1
ATOM 1437 C C . TRP A 1 185 ? 15.773 -4.484 3.471 1 86.38 185 TRP A C 1
ATOM 1439 O O . TRP A 1 185 ? 15.734 -3.992 4.602 1 86.38 185 TRP A O 1
ATOM 1449 N N . LYS A 1 186 ? 16.5 -5.422 3.174 1 76.69 186 LYS A N 1
ATOM 1450 C CA . LYS A 1 186 ? 17.812 -5.625 3.799 1 76.69 186 LYS A CA 1
ATOM 1451 C C . LYS A 1 186 ? 18.938 -5.254 2.848 1 76.69 186 LYS A C 1
ATOM 1453 O O . LYS A 1 186 ? 18.984 -5.719 1.708 1 76.69 186 LYS A O 1
ATOM 1458 N N . GLN A 1 187 ? 19.641 -4.281 3.316 1 66.25 187 GLN A N 1
ATOM 1459 C CA . GLN A 1 187 ? 20.656 -3.699 2.451 1 66.25 187 GLN A CA 1
ATOM 1460 C C . GLN A 1 187 ? 21.469 -4.785 1.761 1 66.25 187 GLN A C 1
ATOM 1462 O O . GLN A 1 187 ? 21.953 -5.715 2.412 1 66.25 187 GLN A O 1
ATOM 1467 N N . ASN A 1 188 ? 21.516 -4.715 0.448 1 64.19 188 ASN A N 1
ATOM 1468 C CA . ASN A 1 188 ? 22.312 -5.492 -0.494 1 64.19 188 ASN A CA 1
ATOM 1469 C C . ASN A 1 188 ? 21.875 -6.953 -0.531 1 64.19 188 ASN A C 1
ATOM 1471 O O . ASN A 1 188 ? 22.688 -7.852 -0.733 1 64.19 188 ASN A O 1
ATOM 1475 N N . SER A 1 189 ? 20.656 -7.145 -0.11 1 77.81 189 SER A N 1
ATOM 1476 C CA . SER A 1 189 ? 20.234 -8.539 -0.116 1 77.81 189 SER A CA 1
ATOM 1477 C C . SER A 1 189 ? 18.875 -8.703 -0.786 1 77.81 189 SER A C 1
ATOM 1479 O O . SER A 1 189 ? 18.781 -9.273 -1.877 1 77.81 189 SER A O 1
ATOM 1481 N N . ARG A 1 190 ? 17.891 -8.156 -0.234 1 88.94 190 ARG A N 1
ATOM 1482 C CA . ARG A 1 190 ? 16.547 -8.414 -0.727 1 88.94 190 ARG A CA 1
ATOM 1483 C C . ARG A 1 190 ? 15.633 -7.215 -0.497 1 88.94 190 ARG A C 1
ATOM 1485 O O . ARG A 1 190 ? 15.648 -6.617 0.582 1 88.94 190 ARG A O 1
ATOM 1492 N N . TYR A 1 191 ? 14.992 -6.809 -1.57 1 92.44 191 TYR A N 1
ATOM 1493 C CA . TYR A 1 191 ? 14 -5.738 -1.535 1 92.44 191 TYR A CA 1
ATOM 1494 C C . TYR A 1 191 ? 12.602 -6.273 -1.843 1 92.44 191 TYR A C 1
ATOM 1496 O O . TYR A 1 191 ? 12.352 -6.758 -2.949 1 92.44 191 TYR A O 1
ATOM 1504 N N . LEU A 1 192 ? 11.719 -6.203 -0.893 1 95.12 192 LEU A N 1
ATOM 1505 C CA . LEU A 1 192 ? 10.398 -6.805 -1.043 1 95.12 192 LEU A CA 1
ATOM 1506 C C . LEU A 1 192 ? 9.367 -5.762 -1.462 1 95.12 192 LEU A C 1
ATOM 1508 O O . LEU A 1 192 ? 9.133 -4.793 -0.739 1 95.12 192 LEU A O 1
ATOM 1512 N N . VAL A 1 193 ? 8.742 -5.941 -2.596 1 96.38 193 VAL A N 1
ATOM 1513 C CA . VAL A 1 193 ? 7.707 -5.07 -3.137 1 96.38 193 VAL A CA 1
ATOM 1514 C C . VAL A 1 193 ? 6.336 -5.707 -2.934 1 96.38 193 VAL A C 1
ATOM 1516 O O . VAL A 1 193 ? 6.168 -6.91 -3.143 1 96.38 193 VAL A O 1
ATOM 1519 N N . ALA A 1 194 ? 5.434 -4.938 -2.465 1 95.69 194 ALA A N 1
ATOM 1520 C CA . ALA A 1 194 ? 4.047 -5.375 -2.348 1 95.69 194 ALA A CA 1
ATOM 1521 C C . ALA A 1 194 ? 3.158 -4.656 -3.359 1 95.69 194 ALA A C 1
ATOM 1523 O O . ALA A 1 194 ? 3.281 -3.445 -3.551 1 95.69 194 ALA A O 1
ATOM 1524 N N . ILE A 1 195 ? 2.266 -5.383 -4.023 1 95.81 195 ILE A N 1
ATOM 1525 C CA . ILE A 1 195 ? 1.294 -4.871 -4.984 1 95.81 195 ILE A CA 1
ATOM 1526 C C . ILE A 1 195 ? -0.112 -5.309 -4.578 1 95.81 195 ILE A C 1
ATOM 1528 O O . ILE A 1 195 ? -0.388 -6.504 -4.457 1 95.81 195 ILE A O 1
ATOM 1532 N N . TRP A 1 196 ? -0.989 -4.355 -4.387 1 92.25 196 TRP A N 1
ATOM 1533 C CA . TRP A 1 196 ? -2.348 -4.633 -3.93 1 92.25 196 TRP A CA 1
ATOM 1534 C C . TRP A 1 196 ? -3.375 -4.105 -4.926 1 92.25 196 TRP A C 1
ATOM 1536 O O . TRP A 1 196 ? -3.254 -2.982 -5.414 1 92.25 196 TRP A O 1
ATOM 1546 N N . GLY A 1 197 ? -4.348 -4.918 -5.211 1 91.81 197 GLY A N 1
ATOM 1547 C CA . GLY A 1 197 ? -5.469 -4.465 -6.016 1 91.81 197 GLY A CA 1
ATOM 1548 C C . GLY A 1 197 ? -6.332 -3.436 -5.312 1 91.81 197 GLY A C 1
ATOM 1549 O O . GLY A 1 197 ? -6.23 -3.26 -4.098 1 91.81 197 GLY A O 1
ATOM 1550 N N . ASP A 1 198 ? -7.195 -2.721 -6.082 1 84.25 198 ASP A N 1
ATOM 1551 C CA . ASP A 1 198 ? -7.98 -1.608 -5.559 1 84.25 198 ASP A CA 1
ATOM 1552 C C . ASP A 1 198 ? -9.469 -1.958 -5.523 1 84.25 198 ASP A C 1
ATOM 1554 O O . ASP A 1 198 ? -10.305 -1.095 -5.258 1 84.25 198 ASP A O 1
ATOM 1558 N N . GLU A 1 199 ? -9.727 -3.25 -5.789 1 83.81 199 GLU A N 1
ATOM 1559 C CA . GLU A 1 199 ? -11.125 -3.668 -5.824 1 83.81 199 GLU A CA 1
ATOM 1560 C C . GLU A 1 199 ? -11.57 -4.223 -4.477 1 83.81 199 GLU A C 1
ATOM 1562 O O . GLU A 1 199 ? -11.031 -5.227 -4.004 1 83.81 199 GLU A O 1
ATOM 1567 N N . GLY A 1 200 ? -12.172 -3.498 -3.6 1 82.69 200 GLY A N 1
ATOM 1568 C CA . GLY A 1 200 ? -12.617 -4.039 -2.326 1 82.69 200 GLY A CA 1
ATOM 1569 C C . GLY A 1 200 ? -14.109 -3.908 -2.111 1 82.69 200 GLY A C 1
ATOM 1570 O O . GLY A 1 200 ? -14.766 -3.098 -2.77 1 82.69 200 GLY A O 1
ATOM 1571 N N . LEU A 1 201 ? -14.633 -4.801 -1.357 1 86.56 201 LEU A N 1
ATOM 1572 C CA . LEU A 1 201 ? -16.031 -4.766 -0.924 1 86.56 201 LEU A CA 1
ATOM 1573 C C . LEU A 1 201 ? -16.172 -5.285 0.502 1 86.56 201 LEU A C 1
ATOM 1575 O O . LEU A 1 201 ? -15.547 -6.289 0.865 1 86.56 201 LEU A O 1
ATOM 1579 N N . ASP A 1 202 ? -16.812 -4.609 1.31 1 85.56 202 ASP A N 1
ATOM 1580 C CA . ASP A 1 202 ? -17.141 -5.027 2.668 1 85.56 202 ASP A CA 1
ATOM 1581 C C . ASP A 1 202 ? -18.547 -4.547 3.066 1 85.56 202 ASP A C 1
ATOM 1583 O O . ASP A 1 202 ? -18.734 -3.369 3.379 1 85.56 202 ASP A O 1
ATOM 1587 N N . MET A 1 203 ? -19.484 -5.496 3.072 1 83.31 203 MET A N 1
ATOM 1588 C CA . MET A 1 203 ? -20.859 -5.066 3.326 1 83.31 203 MET A CA 1
ATOM 1589 C C . MET A 1 203 ? -21.594 -6.09 4.184 1 83.31 203 MET A C 1
ATOM 1591 O O . MET A 1 203 ? -21.391 -7.297 4.031 1 83.31 203 MET A O 1
ATOM 1595 N N . PRO A 1 204 ? -22.406 -5.617 5.039 1 82.56 204 PRO A N 1
ATOM 1596 C CA . PRO A 1 204 ? -23.234 -6.547 5.816 1 82.56 204 PRO A CA 1
ATOM 1597 C C . PRO A 1 204 ? -24.391 -7.109 5.012 1 82.56 204 PRO A C 1
ATOM 1599 O O . PRO A 1 204 ? -24.984 -6.402 4.191 1 82.56 204 PRO A O 1
ATOM 1602 N N . LEU A 1 205 ? -24.656 -8.32 5.242 1 84.19 205 LEU A N 1
ATOM 1603 C CA . LEU A 1 205 ? -25.812 -8.953 4.605 1 84.19 205 LEU A CA 1
ATOM 1604 C C . LEU A 1 205 ? -26.938 -9.156 5.609 1 84.19 205 LEU A C 1
ATOM 1606 O O . LEU A 1 205 ? -28.094 -9.367 5.219 1 84.19 205 LEU A O 1
ATOM 1610 N N . SER A 1 206 ? -26.547 -9.125 6.836 1 79.31 206 SER A N 1
ATOM 1611 C CA . SER A 1 206 ? -27.531 -9.234 7.902 1 79.31 206 SER A CA 1
ATOM 1612 C C . SER A 1 206 ? -27.188 -8.32 9.07 1 79.31 206 SER A C 1
ATOM 1614 O O . SER A 1 206 ? -26.047 -7.859 9.195 1 79.31 206 SER A O 1
ATOM 1616 N N . ILE A 1 207 ? -28.219 -7.848 9.781 1 72.62 207 ILE A N 1
ATOM 1617 C CA . ILE A 1 207 ? -28.016 -7.027 10.969 1 72.62 207 ILE A CA 1
ATOM 1618 C C . ILE A 1 207 ? -28.297 -7.852 12.219 1 72.62 207 ILE A C 1
ATOM 1620 O O . ILE A 1 207 ? -29.078 -8.812 12.172 1 72.62 207 ILE A O 1
ATOM 1624 N N . PRO A 1 208 ? -27.578 -7.352 13.305 1 63.5 208 PRO A N 1
ATOM 1625 C CA . PRO A 1 208 ? -27.875 -8.094 14.539 1 63.5 208 PRO A CA 1
ATOM 1626 C C . PRO A 1 208 ? -29.359 -8.062 14.891 1 63.5 208 PRO A C 1
ATOM 1628 O O . PRO A 1 208 ? -30 -7.008 14.844 1 63.5 208 PRO A O 1
ATOM 1631 N N . GLY A 1 209 ? -29.906 -9.133 15.211 1 59.12 209 GLY A N 1
ATOM 1632 C CA . GLY A 1 209 ? -31.281 -9.242 15.648 1 59.12 209 GLY A CA 1
ATOM 1633 C C . GLY A 1 209 ? -32.281 -9.32 14.5 1 59.12 209 GLY A C 1
ATOM 1634 O O . GLY A 1 209 ? -33.469 -9.555 14.703 1 59.12 209 GLY A O 1
ATOM 1635 N N . ALA A 1 210 ? -31.797 -8.703 13.234 1 56.78 210 ALA A N 1
ATOM 1636 C CA . ALA A 1 210 ? -32.719 -8.797 12.117 1 56.78 210 ALA A CA 1
ATOM 1637 C C . ALA A 1 210 ? -32.219 -9.734 11.031 1 56.78 210 ALA A C 1
ATOM 1639 O O . ALA A 1 210 ? -31 -9.945 10.922 1 56.78 210 ALA A O 1
ATOM 1640 N N . SER A 1 211 ? -33.125 -10.469 10.453 1 51.62 211 SER A N 1
ATOM 1641 C CA . SER A 1 211 ? -32.844 -11.555 9.523 1 51.62 211 SER A CA 1
ATOM 1642 C C . SER A 1 211 ? -32.062 -11.039 8.305 1 51.62 211 SER A C 1
ATOM 1644 O O . SER A 1 211 ? -31.125 -11.688 7.844 1 51.62 211 SER A O 1
ATOM 1646 N N . ARG A 1 212 ? -32.719 -10.109 7.461 1 56.78 212 ARG A N 1
ATOM 1647 C CA . ARG A 1 212 ? -32.094 -9.742 6.195 1 56.78 212 ARG A CA 1
ATOM 1648 C C . ARG A 1 212 ? -32.031 -8.227 6.027 1 56.78 212 ARG A C 1
ATOM 1650 O O . ARG A 1 212 ? -32.969 -7.52 6.41 1 56.78 212 ARG A O 1
ATOM 1657 N N . LEU A 1 213 ? -30.844 -7.707 5.848 1 56.19 213 LEU A N 1
ATOM 1658 C CA . LEU A 1 213 ? -30.641 -6.277 5.633 1 56.19 213 LEU A CA 1
ATOM 1659 C C . LEU A 1 213 ? -31.234 -5.84 4.297 1 56.19 213 LEU A C 1
ATOM 1661 O O . LEU A 1 213 ? -31.844 -4.77 4.203 1 56.19 213 LEU A O 1
ATOM 1665 N N . LEU A 1 214 ? -31.031 -6.727 3.176 1 57.78 214 LEU A N 1
ATOM 1666 C CA . LEU A 1 214 ? -31.391 -6.277 1.833 1 57.78 214 LEU A CA 1
ATOM 1667 C C . LEU A 1 214 ? -32.688 -6.906 1.377 1 57.78 214 LEU A C 1
ATOM 1669 O O . LEU A 1 214 ? -32.812 -8.133 1.312 1 57.78 214 LEU A O 1
ATOM 1673 N N . ILE A 1 215 ? -33.844 -6.191 1.632 1 51.5 215 ILE A N 1
ATOM 1674 C CA . ILE A 1 215 ? -35.094 -6.738 1.137 1 51.5 215 ILE A CA 1
ATOM 1675 C C . ILE A 1 215 ? -35.531 -5.992 -0.123 1 51.5 215 ILE A C 1
ATOM 1677 O O . ILE A 1 215 ? -35.781 -4.781 -0.085 1 51.5 215 ILE A O 1
ATOM 1681 N N . PRO A 1 216 ? -35.281 -6.719 -1.276 1 50.25 216 PRO A N 1
ATOM 1682 C CA . PRO A 1 216 ? -35.781 -6.043 -2.477 1 50.25 216 PRO A CA 1
ATOM 1683 C C . PRO A 1 216 ? -37.312 -5.773 -2.416 1 50.25 216 PRO A C 1
ATOM 1685 O O . PRO A 1 216 ? -38.031 -6.488 -1.728 1 50.25 216 PRO A O 1
ATOM 1688 N N . ASN A 1 217 ? -37.656 -4.547 -2.629 1 49.88 217 ASN A N 1
ATOM 1689 C CA . ASN A 1 217 ? -39.094 -4.324 -2.824 1 49.88 217 ASN A CA 1
ATOM 1690 C C . ASN A 1 217 ? -39.656 -5.293 -3.85 1 49.88 217 ASN A C 1
ATOM 1692 O O . ASN A 1 217 ? -40.844 -5.227 -4.168 1 49.88 217 ASN A O 1
ATOM 1696 N N . VAL A 1 218 ? -38.719 -6.012 -4.438 1 50 218 VAL A N 1
ATOM 1697 C CA . VAL A 1 218 ? -39.281 -6.824 -5.516 1 50 218 VAL A CA 1
ATOM 1698 C C . VAL A 1 218 ? -39.75 -8.164 -4.961 1 50 218 VAL A C 1
ATOM 1700 O O . VAL A 1 218 ? -39.219 -8.672 -3.982 1 50 218 VAL A O 1
ATOM 1703 N N . ASP A 1 219 ? -40.938 -8.469 -5.195 1 53.25 219 ASP A N 1
ATOM 1704 C CA . ASP A 1 219 ? -41.625 -9.727 -4.902 1 53.25 219 ASP A CA 1
ATOM 1705 C C . ASP A 1 219 ? -40.719 -10.914 -5.254 1 53.25 219 ASP A C 1
ATOM 1707 O O . ASP A 1 219 ? -41.062 -12.062 -4.914 1 53.25 219 ASP A O 1
ATOM 1711 N N . ASP A 1 220 ? -39.594 -10.617 -5.926 1 60.56 220 ASP A N 1
ATOM 1712 C CA . ASP A 1 220 ? -38.75 -11.703 -6.426 1 60.56 220 ASP A CA 1
ATOM 1713 C C . ASP A 1 220 ? -37.594 -12 -5.461 1 60.56 220 ASP A C 1
ATOM 1715 O O . ASP A 1 220 ? -36.656 -11.227 -5.355 1 60.56 220 ASP A O 1
ATOM 1719 N N . LEU A 1 221 ? -37.719 -13.031 -4.691 1 64.38 221 LEU A N 1
ATOM 1720 C CA . LEU A 1 221 ? -36.75 -13.492 -3.703 1 64.38 221 LEU A CA 1
ATOM 1721 C C . LEU A 1 221 ? -35.438 -13.844 -4.367 1 64.38 221 LEU A C 1
ATOM 1723 O O . LEU A 1 221 ? -34.406 -13.938 -3.695 1 64.38 221 LEU A O 1
ATOM 1727 N N . THR A 1 222 ? -35.5 -13.898 -5.676 1 76 222 THR A N 1
ATOM 1728 C CA . THR A 1 222 ? -34.281 -14.336 -6.348 1 76 222 THR A CA 1
ATOM 1729 C C . THR A 1 222 ? -33.469 -13.141 -6.805 1 76 222 THR A C 1
ATOM 1731 O O . THR A 1 222 ? -32.281 -13.289 -7.141 1 76 222 THR A O 1
ATOM 1734 N N . PHE A 1 223 ? -34 -12.086 -6.707 1 79.56 223 PHE A N 1
ATOM 1735 C CA . PHE A 1 223 ? -33.312 -10.93 -7.281 1 79.56 223 PHE A CA 1
ATOM 1736 C C . PHE A 1 223 ? -32.031 -10.602 -6.508 1 79.56 223 PHE A C 1
ATOM 1738 O O . PHE A 1 223 ? -30.984 -10.391 -7.105 1 79.56 223 PHE A O 1
ATOM 1745 N N . LEU A 1 224 ? -32.094 -10.656 -5.238 1 80.94 224 LEU A N 1
ATOM 1746 C CA . LEU A 1 224 ? -30.984 -10.18 -4.406 1 80.94 224 LEU A CA 1
ATOM 1747 C C . LEU A 1 224 ? -29.75 -11.055 -4.582 1 80.94 224 LEU A C 1
ATOM 1749 O O . LEU A 1 224 ? -28.656 -10.547 -4.863 1 80.94 224 LEU A O 1
ATOM 1753 N N . PRO A 1 225 ? -29.922 -12.375 -4.512 1 85 225 PRO A N 1
ATOM 1754 C CA . PRO A 1 225 ? -28.734 -13.211 -4.707 1 85 225 PRO A CA 1
ATOM 1755 C C . PRO A 1 225 ? -28.094 -13.008 -6.074 1 85 225 PRO A C 1
ATOM 1757 O O . PRO A 1 225 ? -26.859 -13 -6.18 1 85 225 PRO A O 1
ATOM 1760 N N . TYR A 1 226 ? -28.844 -12.805 -7.012 1 85.94 226 TYR A N 1
ATOM 1761 C CA . TYR A 1 226 ? -28.297 -12.625 -8.352 1 85.94 226 TYR A CA 1
ATOM 1762 C C . TYR A 1 226 ? -27.641 -11.258 -8.492 1 85.94 226 TYR A C 1
ATOM 1764 O O . TYR A 1 226 ? -26.609 -11.133 -9.18 1 85.94 226 TYR A O 1
ATOM 1772 N N . TRP A 1 227 ? -28.203 -10.305 -7.906 1 84.44 227 TRP A N 1
ATOM 1773 C CA . TRP A 1 227 ? -27.594 -8.984 -7.934 1 84.44 227 TRP A CA 1
ATOM 1774 C C . TRP A 1 227 ? -26.266 -8.984 -7.195 1 84.44 227 TRP A C 1
ATOM 1776 O O . TRP A 1 227 ? -25.281 -8.398 -7.672 1 84.44 227 TRP A O 1
ATOM 1786 N N . LEU A 1 228 ? -26.203 -9.594 -6.066 1 86.75 228 LEU A N 1
ATOM 1787 C CA . LEU A 1 228 ? -24.969 -9.711 -5.289 1 86.75 228 LEU A CA 1
ATOM 1788 C C . LEU A 1 228 ? -23.891 -10.453 -6.082 1 86.75 228 LEU A C 1
ATOM 1790 O O . LEU A 1 228 ? -22.719 -10.055 -6.066 1 86.75 228 LEU A O 1
ATOM 1794 N N . ALA A 1 229 ? -24.344 -11.5 -6.691 1 89.69 229 ALA A N 1
ATOM 1795 C CA . ALA A 1 229 ? -23.391 -12.258 -7.504 1 89.69 229 ALA A CA 1
ATOM 1796 C C . ALA A 1 229 ? -22.812 -11.391 -8.617 1 89.69 229 ALA A C 1
ATOM 1798 O O . ALA A 1 229 ? -21.625 -11.461 -8.906 1 89.69 229 ALA A O 1
ATOM 1799 N N . THR A 1 230 ? -23.625 -10.609 -9.203 1 88.75 230 THR A N 1
ATOM 1800 C CA . THR A 1 230 ? -23.156 -9.703 -10.25 1 88.75 230 THR A CA 1
ATOM 1801 C C . THR A 1 230 ? -22.141 -8.711 -9.695 1 88.75 230 THR A C 1
ATOM 1803 O O . THR A 1 230 ? -21.125 -8.438 -10.336 1 88.75 230 THR A O 1
ATOM 1806 N N . LEU A 1 231 ? -22.406 -8.219 -8.555 1 87.62 231 LEU A N 1
ATOM 1807 C CA . LEU A 1 231 ? -21.5 -7.277 -7.895 1 87.62 231 LEU A CA 1
ATOM 1808 C C . LEU A 1 231 ? -20.125 -7.906 -7.676 1 87.62 231 LEU A C 1
ATOM 1810 O O . LEU A 1 231 ? -19.094 -7.281 -7.957 1 87.62 231 LEU A O 1
ATOM 1814 N N . VAL A 1 232 ? -20.125 -9.078 -7.238 1 91.19 232 VAL A N 1
ATOM 1815 C CA . VAL A 1 232 ? -18.875 -9.789 -6.934 1 91.19 232 VAL A CA 1
ATOM 1816 C C . VAL A 1 232 ? -18.172 -10.164 -8.227 1 91.19 232 VAL A C 1
ATOM 1818 O O . VAL A 1 232 ? -16.969 -9.945 -8.375 1 91.19 232 VAL A O 1
ATOM 1821 N N . ASN A 1 233 ? -18.875 -10.703 -9.156 1 92.62 233 ASN A N 1
ATOM 1822 C CA . ASN A 1 233 ? -18.297 -11.211 -10.398 1 92.62 233 ASN A CA 1
ATOM 1823 C C . ASN A 1 233 ? -17.688 -10.086 -11.234 1 92.62 233 ASN A C 1
ATOM 1825 O O . ASN A 1 233 ? -16.641 -10.266 -11.859 1 92.62 233 ASN A O 1
ATOM 1829 N N . GLU A 1 234 ? -18.312 -9 -11.195 1 90.62 234 GLU A N 1
ATOM 1830 C CA . GLU A 1 234 ? -17.75 -7.859 -11.906 1 90.62 234 GLU A CA 1
ATOM 1831 C C . GLU A 1 234 ? -16.422 -7.418 -11.289 1 90.62 234 GLU A C 1
ATOM 1833 O O . GLU A 1 234 ? -15.516 -7 -12 1 90.62 234 GLU A O 1
ATOM 1838 N N . ARG A 1 235 ? -16.359 -7.469 -10.055 1 91.62 235 ARG A N 1
ATOM 1839 C CA . ARG A 1 235 ? -15.117 -7.117 -9.375 1 91.62 235 ARG A CA 1
ATOM 1840 C C . ARG A 1 235 ? -14.008 -8.109 -9.711 1 91.62 235 ARG A C 1
ATOM 1842 O O . ARG A 1 235 ? -12.859 -7.723 -9.914 1 91.62 235 ARG A O 1
ATOM 1849 N N . HIS A 1 236 ? -14.359 -9.383 -9.781 1 92.75 236 HIS A N 1
ATOM 1850 C CA . HIS A 1 236 ? -13.391 -10.375 -10.242 1 92.75 236 HIS A CA 1
ATOM 1851 C C . HIS A 1 236 ? -12.875 -10.039 -11.633 1 92.75 236 HIS A C 1
ATOM 1853 O O . HIS A 1 236 ? -11.664 -10.023 -11.859 1 92.75 236 HIS A O 1
ATOM 1859 N N . GLU A 1 237 ? -13.773 -9.719 -12.445 1 92.81 237 GLU A N 1
ATOM 1860 C CA . GLU A 1 237 ? -13.414 -9.461 -13.836 1 92.81 237 GLU A CA 1
ATOM 1861 C C . GLU A 1 237 ? -12.484 -8.25 -13.945 1 92.81 237 GLU A C 1
ATOM 1863 O O . GLU A 1 237 ? -11.469 -8.305 -14.641 1 92.81 237 GLU A O 1
ATOM 1868 N N . ARG A 1 238 ? -12.812 -7.203 -13.305 1 92.62 238 ARG A N 1
ATOM 1869 C CA . ARG A 1 238 ? -11.961 -6.016 -13.336 1 92.62 238 ARG A CA 1
ATOM 1870 C C . ARG A 1 238 ? -10.609 -6.293 -12.695 1 92.62 238 ARG A C 1
ATOM 1872 O O . ARG A 1 238 ? -9.57 -5.867 -13.219 1 92.62 238 ARG A O 1
ATOM 1879 N N . ASN A 1 239 ? -10.664 -6.945 -11.609 1 94.38 239 ASN A N 1
ATOM 1880 C CA . ASN A 1 239 ? -9.445 -7.34 -10.914 1 94.38 239 ASN A CA 1
ATOM 1881 C C . ASN A 1 239 ? -8.523 -8.156 -11.82 1 94.38 239 ASN A C 1
ATOM 1883 O O . ASN A 1 239 ? -7.332 -7.859 -11.914 1 94.38 239 ASN A O 1
ATOM 1887 N N . TRP A 1 240 ? -9.055 -9.133 -12.508 1 94 240 TRP A N 1
ATOM 1888 C CA . TRP A 1 240 ? -8.266 -10.008 -13.375 1 94 240 TRP A CA 1
ATOM 1889 C C . TRP A 1 240 ? -7.762 -9.242 -14.594 1 94 240 TRP A C 1
ATOM 1891 O O . TRP A 1 240 ? -6.652 -9.492 -15.07 1 94 240 TRP A O 1
ATOM 1901 N N . SER A 1 241 ? -8.539 -8.336 -15.07 1 94.81 241 SER A N 1
ATOM 1902 C CA . SER A 1 241 ? -8.109 -7.504 -16.188 1 94.81 241 SER A CA 1
ATOM 1903 C C . SER A 1 241 ? -6.879 -6.68 -15.82 1 94.81 241 SER A C 1
ATOM 1905 O O . SER A 1 241 ? -5.973 -6.504 -16.641 1 94.81 241 SER A O 1
ATOM 1907 N N . LYS A 1 242 ? -6.852 -6.207 -14.656 1 95.94 242 LYS A N 1
ATOM 1908 C CA . LYS A 1 242 ? -5.695 -5.457 -14.18 1 95.94 242 LYS A CA 1
ATOM 1909 C C . LYS A 1 242 ? -4.461 -6.352 -14.078 1 95.94 242 LYS A C 1
ATOM 1911 O O .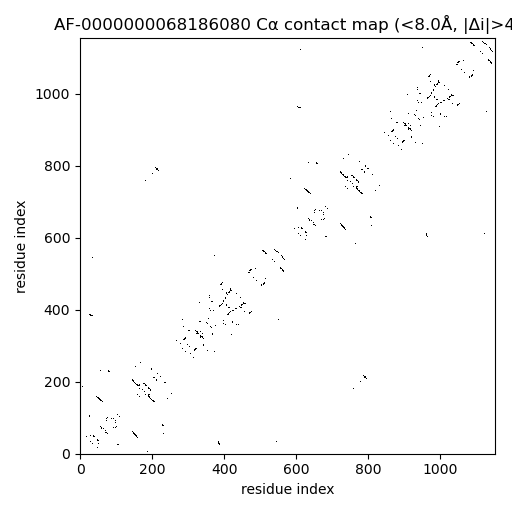 LYS A 1 242 ? -3.352 -5.93 -14.398 1 95.94 242 LYS A O 1
ATOM 1916 N N . ILE A 1 243 ? -4.648 -7.586 -13.656 1 95.81 243 ILE A N 1
ATOM 1917 C CA . ILE A 1 243 ? -3.545 -8.539 -13.57 1 95.81 243 ILE A CA 1
ATOM 1918 C C . ILE A 1 243 ? -2.959 -8.781 -14.961 1 95.81 243 ILE A C 1
ATOM 1920 O O . ILE A 1 243 ? -1.736 -8.797 -15.125 1 95.81 243 ILE A O 1
ATOM 1924 N N . ILE A 1 244 ? -3.848 -8.898 -15.914 1 94.25 244 ILE A N 1
ATOM 1925 C CA . ILE A 1 244 ? -3.43 -9.156 -17.281 1 94.25 244 ILE A CA 1
ATOM 1926 C C . ILE A 1 244 ? -2.609 -7.977 -17.812 1 94.25 244 ILE A C 1
ATOM 1928 O O . ILE A 1 244 ? -1.549 -8.164 -18.406 1 94.25 244 ILE A O 1
ATOM 1932 N N . ARG A 1 245 ? -3.064 -6.781 -17.531 1 94.88 245 ARG A N 1
ATOM 1933 C CA . ARG A 1 245 ? -2.342 -5.59 -17.953 1 94.88 245 ARG A CA 1
ATOM 1934 C C . ARG A 1 245 ? -0.979 -5.5 -17.281 1 94.88 245 ARG A C 1
ATOM 1936 O O . ARG A 1 245 ? 0.018 -5.156 -17.922 1 94.88 245 ARG A O 1
ATOM 1943 N N . PHE A 1 246 ? -0.983 -5.754 -16.094 1 97 246 PHE A N 1
ATOM 1944 C CA . PHE A 1 246 ? 0.269 -5.758 -15.352 1 97 246 PHE A CA 1
ATOM 1945 C C . PHE A 1 246 ? 1.231 -6.797 -15.914 1 97 246 PHE A C 1
ATOM 1947 O O . PHE A 1 246 ? 2.424 -6.527 -16.062 1 97 246 PHE A O 1
ATOM 1954 N N . THR A 1 247 ? 0.744 -8.016 -16.188 1 94.5 247 THR A N 1
ATOM 1955 C CA . THR A 1 247 ? 1.566 -9.07 -16.766 1 94.5 247 THR A CA 1
ATOM 1956 C C . THR A 1 247 ? 2.223 -8.609 -18.062 1 94.5 247 THR A C 1
ATOM 1958 O O . THR A 1 247 ? 3.418 -8.82 -18.266 1 94.5 247 THR A O 1
ATOM 1961 N N . GLN A 1 248 ? 1.442 -7.957 -18.844 1 92.75 248 GLN A N 1
ATOM 1962 C CA . GLN A 1 248 ? 1.979 -7.426 -20.094 1 92.75 248 GLN A CA 1
ATOM 1963 C C . GLN A 1 248 ? 3.043 -6.367 -19.828 1 92.75 248 GLN A C 1
ATOM 1965 O O . GLN A 1 248 ? 4.074 -6.332 -20.5 1 92.75 248 GLN A O 1
ATOM 1970 N N . ALA A 1 249 ? 2.818 -5.531 -18.891 1 95.25 249 ALA A N 1
ATOM 1971 C CA . ALA A 1 249 ? 3.789 -4.5 -18.547 1 95.25 249 ALA A CA 1
ATOM 1972 C C . ALA A 1 249 ? 5.109 -5.121 -18.094 1 95.25 249 ALA A C 1
ATOM 1974 O O . ALA A 1 249 ? 6.184 -4.594 -18.391 1 95.25 249 ALA A O 1
ATOM 1975 N N . VAL A 1 250 ? 5.059 -6.211 -17.375 1 94.81 250 VAL A N 1
ATOM 1976 C CA . VAL A 1 250 ? 6.27 -6.879 -16.906 1 94.81 250 VAL A CA 1
ATOM 1977 C C . VAL A 1 250 ? 7.016 -7.484 -18.094 1 94.81 250 VAL A C 1
ATOM 1979 O O . VAL A 1 250 ? 8.242 -7.422 -18.156 1 94.81 250 VAL A O 1
ATOM 1982 N N . ARG A 1 251 ? 6.309 -8.07 -19.016 1 89.62 251 ARG A N 1
ATOM 1983 C CA . ARG A 1 251 ? 6.922 -8.625 -20.219 1 89.62 251 ARG A CA 1
ATOM 1984 C C . ARG A 1 251 ? 7.672 -7.547 -20.984 1 89.62 251 ARG A C 1
ATOM 1986 O O . ARG A 1 251 ? 8.727 -7.812 -21.578 1 89.62 251 ARG A O 1
ATOM 1993 N N . ASP A 1 252 ? 7.176 -6.328 -20.875 1 90.06 252 ASP A N 1
ATOM 1994 C CA . ASP A 1 252 ? 7.734 -5.223 -21.656 1 90.06 252 ASP A CA 1
ATOM 1995 C C . ASP A 1 252 ? 8.797 -4.469 -20.844 1 90.06 252 ASP A C 1
ATOM 1997 O O . ASP A 1 252 ? 9.438 -3.551 -21.359 1 90.06 252 ASP A O 1
ATOM 2001 N N . MET A 1 253 ? 8.883 -4.887 -19.641 1 88.88 253 MET A N 1
ATOM 2002 C CA . MET A 1 253 ? 9.789 -4.176 -18.75 1 88.88 253 MET A CA 1
ATOM 2003 C C . MET A 1 253 ? 11.242 -4.32 -19.203 1 88.88 253 MET A C 1
ATOM 2005 O O . MET A 1 253 ? 11.656 -5.406 -19.609 1 88.88 253 MET A O 1
ATOM 2009 N N . LYS A 1 254 ? 11.945 -3.145 -19.219 1 76.62 254 LYS A N 1
ATOM 2010 C CA . LYS A 1 254 ? 13.367 -3.191 -19.547 1 76.62 254 LYS A CA 1
ATOM 2011 C C . LYS A 1 254 ? 14.188 -3.758 -18.391 1 76.62 254 LYS A C 1
ATOM 2013 O O . LYS A 1 254 ? 14.008 -3.348 -17.25 1 76.62 254 LYS A O 1
ATOM 2018 N N . LEU A 1 255 ? 14.867 -4.805 -18.688 1 71.88 255 LEU A N 1
ATOM 2019 C CA . LEU A 1 255 ? 15.695 -5.414 -17.656 1 71.88 255 LEU A CA 1
ATOM 2020 C C . LEU A 1 255 ? 16.828 -4.48 -17.234 1 71.88 255 LEU A C 1
ATOM 2022 O O . LEU A 1 255 ? 17.406 -3.795 -18.094 1 71.88 255 LEU A O 1
ATOM 2026 N N . ILE A 1 256 ? 16.828 -4.082 -15.938 1 66.38 256 ILE A N 1
ATOM 2027 C CA . ILE A 1 256 ? 17.859 -3.205 -15.391 1 66.38 256 ILE A CA 1
ATOM 2028 C C . ILE A 1 256 ? 19.203 -3.953 -15.328 1 66.38 256 ILE A C 1
ATOM 2030 O O . ILE A 1 256 ? 19.25 -5.102 -14.883 1 66.38 256 ILE A O 1
ATOM 2034 N N . ASN A 1 257 ? 20.078 -3.551 -16.203 1 57.31 257 ASN A N 1
ATOM 2035 C CA . ASN A 1 257 ? 21.422 -4.082 -16.094 1 57.31 257 ASN A CA 1
ATOM 2036 C C . ASN A 1 257 ? 22.109 -3.615 -14.812 1 57.31 257 ASN A C 1
ATOM 2038 O O . ASN A 1 257 ? 22.438 -2.436 -14.672 1 57.31 257 ASN A O 1
ATOM 2042 N N . ASP A 1 258 ? 21.656 -3.943 -13.734 1 53.16 258 ASP A N 1
ATOM 2043 C CA . ASP A 1 258 ? 22.469 -3.586 -12.57 1 53.16 258 ASP A CA 1
ATOM 2044 C C . ASP A 1 258 ? 23.938 -3.92 -12.797 1 53.16 258 ASP A C 1
ATOM 2046 O O . ASP A 1 258 ? 24.266 -4.918 -13.453 1 53.16 258 ASP A O 1
ATOM 2050 N N . ASP A 1 259 ? 24.672 -2.953 -13.125 1 44.47 259 ASP A N 1
ATOM 2051 C CA . ASP A 1 259 ? 26.109 -3.084 -13.367 1 44.47 259 ASP A CA 1
ATOM 2052 C C . ASP A 1 259 ? 26.672 -4.332 -12.688 1 44.47 259 ASP A C 1
ATOM 2054 O O . ASP A 1 259 ? 27.859 -4.598 -12.766 1 44.47 259 ASP A O 1
ATOM 2058 N N . SER A 1 260 ? 26.016 -4.637 -11.711 1 40.88 260 SER A N 1
ATOM 2059 C CA . SER A 1 260 ? 26.703 -5.785 -11.141 1 40.88 260 SER A CA 1
ATOM 2060 C C . SER A 1 260 ? 26.641 -6.992 -12.07 1 40.88 260 SER A C 1
ATOM 2062 O O . SER A 1 260 ? 26.422 -8.117 -11.625 1 40.88 260 SER A O 1
ATOM 2064 N N . ASP A 1 261 ? 26.188 -6.629 -13.188 1 38.34 261 ASP A N 1
ATOM 2065 C CA . ASP A 1 261 ? 26.25 -7.793 -14.07 1 38.34 261 ASP A CA 1
ATOM 2066 C C . ASP A 1 261 ? 27.531 -8.594 -13.836 1 38.34 261 ASP A C 1
ATOM 2068 O O . ASP A 1 261 ? 28.594 -8.242 -14.352 1 38.34 261 ASP A O 1
ATOM 2072 N N . VAL A 1 262 ? 27.875 -8.742 -12.617 1 35.31 262 VAL A N 1
ATOM 2073 C CA . VAL A 1 262 ? 28.875 -9.797 -12.555 1 35.31 262 VAL A CA 1
ATOM 2074 C C . VAL A 1 262 ? 28.656 -10.781 -13.703 1 35.31 262 VAL A C 1
ATOM 2076 O O . VAL A 1 262 ? 27.531 -11.25 -13.922 1 35.31 262 VAL A O 1
ATOM 2079 N N . GLU A 1 263 ? 29.188 -10.422 -14.812 1 33.47 263 GLU A N 1
ATOM 2080 C CA . GLU A 1 263 ? 29.297 -11.555 -15.727 1 33.47 263 GLU A CA 1
ATOM 2081 C C . GLU A 1 263 ? 29.031 -12.867 -15.008 1 33.47 263 GLU A C 1
ATOM 2083 O O . GLU A 1 263 ? 29.766 -13.242 -14.086 1 33.47 263 GLU A O 1
ATOM 2088 N N . ALA A 1 264 ? 27.891 -12.93 -14.562 1 34.34 264 ALA A N 1
ATOM 2089 C CA . ALA A 1 264 ? 27.656 -14.32 -14.203 1 34.34 264 ALA A CA 1
ATOM 2090 C C . ALA A 1 264 ? 28.609 -15.25 -14.938 1 34.34 264 ALA A C 1
ATOM 2092 O O . ALA A 1 264 ? 28.5 -15.438 -16.156 1 34.34 264 ALA A O 1
ATOM 2093 N N . ASP A 1 265 ? 29.875 -14.953 -14.766 1 30.91 265 ASP A N 1
ATOM 2094 C CA . ASP A 1 265 ? 30.766 -16.078 -15.008 1 30.91 265 ASP A CA 1
ATOM 2095 C C . ASP A 1 265 ? 30.062 -17.406 -14.758 1 30.91 265 ASP A C 1
ATOM 2097 O O . ASP A 1 265 ? 29.656 -17.703 -13.633 1 30.91 265 ASP A O 1
ATOM 2101 N N . ASN A 1 266 ? 29.078 -17.656 -15.398 1 34.78 266 ASN A N 1
ATOM 2102 C CA . ASN A 1 266 ? 29 -19.109 -15.391 1 34.78 266 ASN A CA 1
ATOM 2103 C C . ASN A 1 266 ? 30.328 -19.734 -14.977 1 34.78 266 ASN A C 1
ATOM 2105 O O . ASN A 1 266 ? 31.219 -19.906 -15.805 1 34.78 266 ASN A O 1
ATOM 2109 N N . ARG A 1 267 ? 30.875 -19.078 -14 1 32.69 267 ARG A N 1
ATOM 2110 C CA . ARG A 1 267 ? 32.094 -19.406 -13.289 1 32.69 267 ARG A CA 1
ATOM 2111 C C . ARG A 1 267 ? 32.438 -20.891 -13.43 1 32.69 267 ARG A C 1
ATOM 2113 O O . ARG A 1 267 ? 33.531 -21.328 -13.039 1 32.69 267 ARG A O 1
ATOM 2120 N N . PHE A 1 268 ? 31.375 -21.578 -13.414 1 30.86 268 PHE A N 1
ATOM 2121 C CA . PHE A 1 268 ? 31.984 -22.875 -13.711 1 30.86 268 PHE A CA 1
ATOM 2122 C C . PHE A 1 268 ? 32.938 -22.766 -14.906 1 30.86 268 PHE A C 1
ATOM 2124 O O . PHE A 1 268 ? 34.031 -23.344 -14.898 1 30.86 268 PHE A O 1
ATOM 2131 N N . LEU A 1 269 ? 32.438 -21.938 -15.953 1 31.27 269 LEU A N 1
ATOM 2132 C CA . LEU A 1 269 ? 33.25 -22.016 -17.156 1 31.27 269 LEU A CA 1
ATOM 2133 C C . LEU A 1 269 ? 34.375 -20.984 -17.109 1 31.27 269 LEU A C 1
ATOM 2135 O O . LEU A 1 269 ? 35.375 -21.109 -17.844 1 31.27 269 LEU A O 1
ATOM 2139 N N . LEU A 1 270 ? 34.219 -19.844 -16.469 1 32.31 270 LEU A N 1
ATOM 2140 C CA . LEU A 1 270 ? 35.188 -18.797 -16.797 1 32.31 270 LEU A CA 1
ATOM 2141 C C . LEU A 1 270 ? 36.5 -19.031 -16.109 1 32.31 270 LEU A C 1
ATOM 2143 O O . LEU A 1 270 ? 37.438 -18.219 -16.234 1 32.31 270 LEU A O 1
ATOM 2147 N N . MET A 1 271 ? 36.562 -19.75 -15.062 1 29.28 271 MET A N 1
ATOM 2148 C CA . MET A 1 271 ? 37.906 -19.734 -14.461 1 29.28 271 MET A CA 1
ATOM 2149 C C . MET A 1 271 ? 38.969 -20.016 -15.508 1 29.28 271 MET A C 1
ATOM 2151 O O . MET A 1 271 ? 40.125 -19.625 -15.328 1 29.28 271 MET A O 1
ATOM 2155 N N . THR A 1 272 ? 38.875 -21.109 -16.344 1 29.61 272 THR A N 1
ATOM 2156 C CA . THR A 1 272 ? 40.156 -21.547 -16.922 1 29.61 272 THR A CA 1
ATOM 2157 C C . THR A 1 272 ? 40.531 -20.656 -18.094 1 29.61 272 THR A C 1
ATOM 2159 O O . THR A 1 272 ? 40.312 -21 -19.25 1 29.61 272 THR A O 1
ATOM 2162 N N . ALA A 1 273 ? 40.406 -19.422 -18.094 1 31.91 273 ALA A N 1
ATOM 2163 C CA . ALA A 1 273 ? 41.031 -18.734 -19.203 1 31.91 273 ALA A CA 1
ATOM 2164 C C . ALA A 1 273 ? 42.531 -19.031 -19.25 1 31.91 273 ALA A C 1
ATOM 2166 O O . ALA A 1 273 ? 43.375 -18.156 -19.031 1 31.91 273 ALA A O 1
ATOM 2167 N N . ASN A 1 274 ? 43.031 -20.016 -18.625 1 30.88 274 ASN A N 1
ATOM 2168 C CA . ASN A 1 274 ? 44.375 -20.188 -19.125 1 30.88 274 ASN A CA 1
ATOM 2169 C C . ASN A 1 274 ? 44.406 -20.312 -20.641 1 30.88 274 ASN A C 1
ATOM 2171 O O . ASN A 1 274 ? 43.406 -20.656 -21.266 1 30.88 274 ASN A O 1
ATOM 2175 N N . GLN A 1 275 ? 45.531 -20.094 -21.406 1 36.56 275 GLN A N 1
ATOM 2176 C CA . GLN A 1 275 ? 45.875 -20.125 -22.812 1 36.56 275 GLN A CA 1
ATOM 2177 C C . GLN A 1 275 ? 45.125 -21.25 -23.531 1 36.56 275 GLN A C 1
ATOM 2179 O O . GLN A 1 275 ? 44.719 -21.094 -24.688 1 36.56 275 GLN A O 1
ATOM 2184 N N . ASN A 1 276 ? 45.156 -22.531 -23.062 1 35.69 276 ASN A N 1
ATOM 2185 C CA . ASN A 1 276 ? 44.562 -23.719 -23.672 1 35.69 276 ASN A CA 1
ATOM 2186 C C . ASN A 1 276 ? 43.062 -23.812 -23.375 1 35.69 276 ASN A C 1
ATOM 2188 O O . ASN A 1 276 ? 42.469 -24.875 -23.531 1 35.69 276 ASN A O 1
ATOM 2192 N N . ALA A 1 277 ? 42.406 -22.938 -22.75 1 42.53 277 ALA A N 1
ATOM 2193 C CA . ALA A 1 277 ? 41.062 -22.75 -22.234 1 42.53 277 ALA A CA 1
ATOM 2194 C C . ALA A 1 277 ? 40.062 -22.641 -23.359 1 42.53 277 ALA A C 1
ATOM 2196 O O . ALA A 1 277 ? 38.844 -22.609 -23.125 1 42.53 277 ALA A O 1
ATOM 2197 N N . SER A 1 278 ? 40.406 -22.359 -24.516 1 45.03 278 SER A N 1
ATOM 2198 C CA . SER A 1 278 ? 39.594 -22.156 -25.688 1 45.03 278 SER A CA 1
ATOM 2199 C C . SER A 1 278 ? 38.844 -23.438 -26.047 1 45.03 278 SER A C 1
ATOM 2201 O O . SER A 1 278 ? 37.875 -23.406 -26.844 1 45.03 278 SER A O 1
ATOM 2203 N N . LYS A 1 279 ? 39.188 -24.547 -25.562 1 53.28 279 LYS A N 1
ATOM 2204 C CA . LYS A 1 279 ? 38.625 -25.766 -26.172 1 53.28 279 LYS A CA 1
ATOM 2205 C C . LYS A 1 279 ? 37.531 -26.344 -25.297 1 53.28 279 LYS A C 1
ATOM 2207 O O . LYS A 1 279 ? 36.938 -27.391 -25.625 1 53.28 279 LYS A O 1
ATOM 2212 N N . ILE A 1 280 ? 37.562 -25.859 -24.109 1 55.41 280 ILE A N 1
ATOM 2213 C CA . ILE A 1 280 ? 36.5 -26.422 -23.297 1 55.41 280 ILE A CA 1
ATOM 2214 C C . ILE A 1 280 ? 35.125 -25.875 -23.766 1 55.41 280 ILE A C 1
ATOM 2216 O O . ILE A 1 280 ? 34.969 -24.672 -23.922 1 55.41 280 ILE A O 1
ATOM 2220 N N . PRO A 1 281 ? 34.312 -26.828 -24.078 1 63.91 281 PRO A N 1
ATOM 2221 C CA . PRO A 1 281 ? 32.969 -26.359 -24.5 1 63.91 281 PRO A CA 1
ATOM 2222 C C . PRO A 1 281 ? 32.344 -25.375 -23.531 1 63.91 281 PRO A C 1
ATOM 2224 O O . PRO A 1 281 ? 32.594 -25.453 -22.328 1 63.91 281 PRO A O 1
ATOM 2227 N N . ARG A 1 282 ? 31.844 -24.438 -24.062 1 60.53 282 ARG A N 1
ATOM 2228 C CA . ARG A 1 282 ? 31.297 -23.297 -23.328 1 60.53 282 ARG A CA 1
ATOM 2229 C C . ARG A 1 282 ? 30.078 -23.719 -22.516 1 60.53 282 ARG A C 1
ATOM 2231 O O . ARG A 1 282 ? 29.75 -23.078 -21.516 1 60.53 282 ARG A O 1
ATOM 2238 N N . SER A 1 283 ? 29.438 -25.031 -23.047 1 78 283 SER A N 1
ATOM 2239 C CA . SER A 1 283 ? 28.234 -25.359 -22.281 1 78 283 SER A CA 1
ATOM 2240 C C . SER A 1 283 ? 28.031 -26.859 -22.172 1 78 283 SER A C 1
ATOM 2242 O O . SER A 1 283 ? 28.328 -27.609 -23.109 1 78 283 SER A O 1
ATOM 2244 N N . PHE A 1 284 ? 27.844 -27.438 -21 1 85.88 284 PHE A N 1
ATOM 2245 C CA . PHE A 1 284 ? 27.469 -28.828 -20.766 1 85.88 284 PHE A CA 1
ATOM 2246 C C . PHE A 1 284 ? 26.422 -28.938 -19.672 1 85.88 284 PHE A C 1
ATOM 2248 O O . PHE A 1 284 ? 26.219 -28 -18.891 1 85.88 284 PHE A O 1
ATOM 2255 N N . ASP A 1 285 ? 25.656 -30.094 -19.703 1 88.38 285 ASP A N 1
ATOM 2256 C CA . ASP A 1 285 ? 24.656 -30.359 -18.672 1 88.38 285 ASP A CA 1
ATOM 2257 C C . ASP A 1 285 ? 25.219 -31.219 -17.547 1 88.38 285 ASP A C 1
ATOM 2259 O O . ASP A 1 285 ? 26 -32.125 -17.797 1 88.38 285 ASP A O 1
ATOM 2263 N N . VAL A 1 286 ? 24.922 -30.844 -16.453 1 89.69 286 VAL A N 1
ATOM 2264 C CA . VAL A 1 286 ? 25.328 -31.656 -15.305 1 89.69 286 VAL A CA 1
ATOM 2265 C C . VAL A 1 286 ? 24.109 -32.438 -14.773 1 89.69 286 VAL A C 1
ATOM 2267 O O . VAL A 1 286 ? 23.109 -31.828 -14.375 1 89.69 286 VAL A O 1
ATOM 2270 N N . VAL A 1 287 ? 24.125 -33.719 -14.773 1 93.94 287 VAL A N 1
ATOM 2271 C CA . VAL A 1 287 ? 23.125 -34.625 -14.227 1 93.94 287 VAL A CA 1
ATOM 2272 C C . VAL A 1 287 ? 23.75 -35.531 -13.172 1 93.94 287 VAL A C 1
ATOM 2274 O O . VAL A 1 287 ? 24.5 -36.438 -13.5 1 93.94 287 VAL A O 1
ATOM 2277 N N . GLY A 1 288 ? 23.344 -35.188 -11.922 1 93.5 288 GLY A N 1
ATOM 2278 C CA . GLY A 1 288 ? 24.031 -35.875 -10.844 1 93.5 288 GLY A CA 1
ATOM 2279 C C . GLY A 1 288 ? 25.531 -35.625 -10.844 1 93.5 288 GLY A C 1
ATOM 2280 O O . GLY A 1 288 ? 25.984 -34.5 -10.805 1 93.5 288 GLY A O 1
ATOM 2281 N N . ASP A 1 289 ? 26.297 -36.719 -10.922 1 94.69 289 ASP A N 1
ATOM 2282 C CA . ASP A 1 289 ? 27.75 -36.594 -10.906 1 94.69 289 ASP A CA 1
ATOM 2283 C C . ASP A 1 289 ? 28.312 -36.719 -12.32 1 94.69 289 ASP A C 1
ATOM 2285 O O . ASP A 1 289 ? 29.5 -37 -12.492 1 94.69 289 ASP A O 1
ATOM 2289 N N . ILE A 1 290 ? 27.484 -36.531 -13.289 1 94.81 290 ILE A N 1
ATOM 2290 C CA . ILE A 1 290 ? 27.891 -36.719 -14.672 1 94.81 290 ILE A CA 1
ATOM 2291 C C . ILE A 1 290 ? 27.781 -35.375 -15.414 1 94.81 290 ILE A C 1
ATOM 2293 O O . ILE A 1 290 ? 26.75 -34.719 -15.336 1 94.81 290 ILE A O 1
ATOM 2297 N N . ALA A 1 291 ? 28.797 -34.969 -16.125 1 93.69 291 ALA A N 1
ATOM 2298 C CA . ALA A 1 291 ? 28.734 -33.875 -17.078 1 93.69 291 ALA A CA 1
ATOM 2299 C C . ALA A 1 291 ? 28.5 -34.406 -18.5 1 93.69 291 ALA A C 1
ATOM 2301 O O . ALA A 1 291 ? 29.281 -35.219 -19 1 93.69 291 ALA A O 1
ATOM 2302 N N . LEU A 1 292 ? 27.484 -34 -19.094 1 90.94 292 LEU A N 1
ATOM 2303 C CA . LEU A 1 292 ? 27.141 -34.469 -20.438 1 90.94 292 LEU A CA 1
ATOM 2304 C C . LEU A 1 292 ? 27.391 -33.344 -21.469 1 90.94 292 LEU A C 1
ATOM 2306 O O . LEU A 1 292 ? 26.719 -32.312 -21.438 1 90.94 292 LEU A O 1
ATOM 2310 N N . ILE A 1 293 ? 28.328 -33.5 -22.328 1 87.94 293 ILE A N 1
ATOM 2311 C CA . ILE A 1 293 ? 28.656 -32.562 -23.359 1 87.94 293 ILE A CA 1
ATOM 2312 C C . ILE A 1 293 ? 27.875 -32.875 -24.641 1 87.94 293 ILE A C 1
ATOM 2314 O O . ILE A 1 293 ? 27.891 -34 -25.109 1 87.94 293 ILE A O 1
ATOM 2318 N N . HIS A 1 294 ? 27.203 -31.969 -25.156 1 82.56 294 HIS A N 1
ATOM 2319 C CA . HIS A 1 294 ? 26.359 -32.188 -26.312 1 82.56 294 HIS A CA 1
ATOM 2320 C C . HIS A 1 294 ? 27.109 -31.922 -27.609 1 82.56 294 HIS A C 1
ATOM 2322 O O . HIS A 1 294 ? 26.844 -32.562 -28.625 1 82.56 294 HIS A O 1
ATOM 2328 N N . ASN A 1 295 ? 27.984 -30.891 -27.562 1 78 295 ASN A N 1
ATOM 2329 C CA . ASN A 1 295 ? 28.75 -30.547 -28.75 1 78 295 ASN A CA 1
ATOM 2330 C C . ASN A 1 295 ? 30.234 -30.406 -28.422 1 78 295 ASN A C 1
ATOM 2332 O O . ASN A 1 295 ? 30.641 -29.5 -27.688 1 78 295 ASN A O 1
ATOM 2336 N N . ILE A 1 296 ? 30.953 -31.438 -28.922 1 78.5 296 ILE A N 1
ATOM 2337 C CA . ILE A 1 296 ? 32.406 -31.359 -28.719 1 78.5 296 ILE A CA 1
ATOM 2338 C C . ILE A 1 296 ? 33.094 -31.188 -30.062 1 78.5 296 ILE A C 1
ATOM 2340 O O . ILE A 1 296 ? 32.719 -31.797 -31.047 1 78.5 296 ILE A O 1
ATOM 2344 N N . SER A 1 297 ? 34.031 -30.281 -30.203 1 75 297 SER A N 1
ATOM 2345 C CA . SER A 1 297 ? 34.656 -29.828 -31.438 1 75 297 SER A CA 1
ATOM 2346 C C . SER A 1 297 ? 35.719 -30.797 -31.906 1 75 297 SER A C 1
ATOM 2348 O O . SER A 1 297 ? 36.281 -30.656 -33 1 75 297 SER A O 1
ATOM 2350 N N . THR A 1 298 ? 36.094 -31.766 -31.141 1 76.69 298 THR A N 1
ATOM 2351 C CA . THR A 1 298 ? 37.219 -32.625 -31.484 1 76.69 298 THR A CA 1
ATOM 2352 C C . THR A 1 298 ? 36.812 -34.094 -31.406 1 76.69 298 THR A C 1
ATOM 2354 O O . THR A 1 298 ? 36 -34.469 -30.562 1 76.69 298 THR A O 1
ATOM 2357 N N . ASP A 1 299 ? 37.375 -34.906 -32.344 1 82.25 299 ASP A N 1
ATOM 2358 C CA . ASP A 1 299 ? 37.156 -36.344 -32.312 1 82.25 299 ASP A CA 1
ATOM 2359 C C . ASP A 1 299 ? 38.406 -37.062 -31.812 1 82.25 299 ASP A C 1
ATOM 2361 O O . ASP A 1 299 ? 38.406 -38.281 -31.688 1 82.25 299 ASP A O 1
ATOM 2365 N N . ASP A 1 300 ? 39.406 -36.281 -31.453 1 86.88 300 ASP A N 1
ATOM 2366 C CA . ASP A 1 300 ? 40.625 -36.875 -30.938 1 86.88 300 ASP A CA 1
ATOM 2367 C C . ASP A 1 300 ? 40.438 -37.375 -29.516 1 86.88 300 ASP A C 1
ATOM 2369 O O . ASP A 1 300 ? 40.125 -36.594 -28.609 1 86.88 300 ASP A O 1
ATOM 2373 N N . PRO A 1 301 ? 40.688 -38.625 -29.312 1 89.12 301 PRO A N 1
ATOM 2374 C CA . PRO A 1 301 ? 40.438 -39.219 -28 1 89.12 301 PRO A CA 1
ATOM 2375 C C . PRO A 1 301 ? 41.312 -38.594 -26.906 1 89.12 301 PRO A C 1
ATOM 2377 O O . PRO A 1 301 ? 40.844 -38.406 -25.781 1 89.12 301 PRO A O 1
ATOM 2380 N N . GLU A 1 302 ? 42.5 -38.312 -27.25 1 90 302 GLU A N 1
ATOM 2381 C CA . GLU A 1 302 ? 43.375 -37.719 -26.25 1 90 302 GLU A CA 1
ATOM 2382 C C . GLU A 1 302 ? 42.906 -36.312 -25.859 1 90 302 GLU A C 1
ATOM 2384 O O . GLU A 1 302 ? 42.938 -35.938 -24.688 1 90 302 GLU A O 1
ATOM 2389 N N . GLU A 1 303 ? 42.562 -35.594 -26.875 1 89.69 303 GLU A N 1
ATOM 2390 C CA . GLU A 1 303 ? 42.031 -34.25 -26.609 1 89.69 303 GLU A CA 1
ATOM 2391 C C . GLU A 1 303 ? 40.75 -34.312 -25.812 1 89.69 303 GLU A C 1
ATOM 2393 O O . GLU A 1 303 ? 40.531 -33.531 -24.906 1 89.69 303 GLU A O 1
ATOM 2398 N N . ARG A 1 304 ? 39.844 -35.219 -26.188 1 90.94 304 ARG A N 1
ATOM 2399 C CA . ARG A 1 304 ? 38.594 -35.406 -25.469 1 90.94 304 ARG A CA 1
ATOM 2400 C C . ARG A 1 304 ? 38.844 -35.75 -24 1 90.94 304 ARG A C 1
ATOM 2402 O O . ARG A 1 304 ? 38.188 -35.219 -23.109 1 90.94 304 ARG A O 1
ATOM 2409 N N . LYS A 1 305 ? 39.75 -36.531 -23.797 1 91.88 305 LYS A N 1
ATOM 2410 C CA . LYS A 1 305 ? 40.094 -36.906 -22.422 1 91.88 305 LYS A CA 1
ATOM 2411 C C . LYS A 1 305 ? 40.625 -35.719 -21.641 1 91.88 305 LYS A C 1
ATOM 2413 O O . LYS A 1 305 ? 40.281 -35.562 -20.469 1 91.88 305 LYS A O 1
ATOM 2418 N N . HIS A 1 306 ? 41.406 -34.906 -22.266 1 91.06 306 HIS A N 1
ATOM 2419 C CA . HIS A 1 306 ? 41.906 -33.719 -21.609 1 91.06 306 HIS A CA 1
ATOM 2420 C C . HIS A 1 306 ? 40.781 -32.75 -21.219 1 91.06 306 HIS A C 1
ATOM 2422 O O . HIS A 1 306 ? 40.844 -32.188 -20.125 1 91.06 306 HIS A O 1
ATOM 2428 N N . ILE A 1 307 ? 39.938 -32.656 -22.172 1 89.81 307 ILE A N 1
ATOM 2429 C CA . ILE A 1 307 ? 38.781 -31.797 -21.891 1 89.81 307 ILE A CA 1
ATOM 2430 C C . ILE A 1 307 ? 38 -32.344 -20.703 1 89.81 307 ILE A C 1
ATOM 2432 O O . ILE A 1 307 ? 37.656 -31.609 -19.781 1 89.81 307 ILE A O 1
ATOM 2436 N N . GLY A 1 308 ? 37.719 -33.594 -20.656 1 92.38 308 GLY A N 1
ATOM 2437 C CA . GLY A 1 308 ? 37 -34.25 -19.547 1 92.38 308 GLY A CA 1
ATOM 2438 C C . GLY A 1 308 ? 37.719 -34.094 -18.219 1 92.38 308 GLY A C 1
ATOM 2439 O O . GLY A 1 308 ? 37.094 -33.75 -17.219 1 92.38 308 GLY A O 1
ATOM 2440 N N . ASP A 1 309 ? 38.969 -34.281 -18.219 1 92.75 309 ASP A N 1
ATOM 2441 C CA . ASP A 1 309 ? 39.781 -34.156 -17.016 1 92.75 309 ASP A CA 1
ATOM 2442 C C . ASP A 1 309 ? 39.75 -32.719 -16.484 1 92.75 309 ASP A C 1
ATOM 2444 O O . ASP A 1 309 ? 39.719 -32.5 -15.273 1 92.75 309 ASP A O 1
ATOM 2448 N N . ALA A 1 310 ? 39.75 -31.844 -17.406 1 90.25 310 ALA A N 1
ATOM 2449 C CA . ALA A 1 310 ? 39.719 -30.438 -17.016 1 90.25 310 ALA A CA 1
ATOM 2450 C C . ALA A 1 310 ? 38.406 -30.094 -16.312 1 90.25 310 ALA A C 1
ATOM 2452 O O . ALA A 1 310 ? 38.406 -29.359 -15.328 1 90.25 310 ALA A O 1
ATOM 2453 N N . ILE A 1 311 ? 37.312 -30.625 -16.828 1 89.88 311 ILE A N 1
ATOM 2454 C CA . ILE A 1 311 ? 36 -30.391 -16.25 1 89.88 311 ILE A CA 1
ATOM 2455 C C . ILE A 1 311 ? 35.938 -30.984 -14.844 1 89.88 311 ILE A C 1
ATOM 2457 O O . ILE A 1 311 ? 35.469 -30.328 -13.906 1 89.88 311 ILE A O 1
ATOM 2461 N N . MET A 1 312 ? 36.469 -32.062 -14.609 1 91.75 312 MET A N 1
ATOM 2462 C CA . MET A 1 312 ? 36.438 -32.75 -13.32 1 91.75 312 MET A CA 1
ATOM 2463 C C . MET A 1 312 ? 37.344 -32.031 -12.32 1 91.75 312 MET A C 1
ATOM 2465 O O . MET A 1 312 ? 37.062 -32.031 -11.117 1 91.75 312 MET A O 1
ATOM 2469 N N . GLN A 1 313 ? 38.375 -31.453 -12.758 1 89.06 313 GLN A N 1
ATOM 2470 C CA . GLN A 1 313 ? 39.281 -30.703 -11.883 1 89.06 313 GLN A CA 1
ATOM 2471 C C . GLN A 1 313 ? 38.625 -29.422 -11.383 1 89.06 313 GLN A C 1
ATOM 2473 O O . GLN A 1 313 ? 38.812 -29.016 -10.242 1 89.06 313 GLN A O 1
ATOM 2478 N N . LYS A 1 314 ? 37.906 -28.953 -12.258 1 85.69 314 LYS A N 1
ATOM 2479 C CA . LYS A 1 314 ? 37.219 -27.703 -11.922 1 85.69 314 LYS A CA 1
ATOM 2480 C C . LYS A 1 314 ? 36.062 -27.938 -10.961 1 85.69 314 LYS A C 1
ATOM 2482 O O . LYS A 1 314 ? 35.781 -27.109 -10.086 1 85.69 314 LYS A O 1
ATOM 2487 N N . ASN A 1 315 ? 35.344 -28.984 -11.203 1 88.19 315 ASN A N 1
ATOM 2488 C CA . ASN A 1 315 ? 34.219 -29.359 -10.367 1 88.19 315 ASN A CA 1
ATOM 2489 C C . ASN A 1 315 ? 34.375 -30.766 -9.82 1 88.19 315 ASN A C 1
ATOM 2491 O O . ASN A 1 315 ? 34.062 -31.75 -10.508 1 88.19 315 ASN A O 1
ATOM 2495 N N . LYS A 1 316 ? 34.719 -30.75 -8.625 1 88.56 316 LYS A N 1
ATOM 2496 C CA . LYS A 1 316 ? 35.062 -32.031 -8.008 1 88.56 316 LYS A CA 1
ATOM 2497 C C . LYS A 1 316 ? 33.844 -32.906 -7.812 1 88.56 316 LYS A C 1
ATOM 2499 O O . LYS A 1 316 ? 33.969 -34.094 -7.574 1 88.56 316 LYS A O 1
ATOM 2504 N N . ALA A 1 317 ? 32.719 -32.406 -7.914 1 88.81 317 ALA A N 1
ATOM 2505 C CA . ALA A 1 317 ? 31.484 -33.188 -7.77 1 88.81 317 ALA A CA 1
ATOM 2506 C C . ALA A 1 317 ? 31.234 -34.031 -9.008 1 88.81 317 ALA A C 1
ATOM 2508 O O . ALA A 1 317 ? 30.484 -35 -8.945 1 88.81 317 ALA A O 1
ATOM 2509 N N . ILE A 1 318 ? 31.844 -33.625 -10.086 1 93.06 318 ILE A N 1
ATOM 2510 C CA . ILE A 1 318 ? 31.703 -34.375 -11.328 1 93.06 318 ILE A CA 1
ATOM 2511 C C . ILE A 1 318 ? 32.688 -35.531 -11.344 1 93.06 318 ILE A C 1
ATOM 2513 O O . ILE A 1 318 ? 33.906 -35.344 -11.203 1 93.06 318 ILE A O 1
ATOM 2517 N N . LYS A 1 319 ? 32.156 -36.656 -11.562 1 95.75 319 LYS A N 1
ATOM 2518 C CA . LYS A 1 319 ? 33 -37.844 -11.516 1 95.75 319 LYS A CA 1
ATOM 2519 C C . LYS A 1 319 ? 33.156 -38.469 -12.906 1 95.75 319 LYS A C 1
ATOM 2521 O O . LYS A 1 319 ? 34.125 -39.219 -13.156 1 95.75 319 LYS A O 1
ATOM 2526 N N . ILE A 1 320 ? 32.156 -38.219 -13.727 1 96.5 320 ILE A N 1
ATOM 2527 C CA . ILE A 1 320 ? 32.188 -38.75 -15.086 1 96.5 320 ILE A CA 1
ATOM 2528 C C . ILE A 1 320 ? 31.859 -37.625 -16.078 1 96.5 320 ILE A C 1
ATOM 2530 O O . ILE A 1 320 ? 30.984 -36.812 -15.836 1 96.5 320 ILE A O 1
ATOM 2534 N N . VAL A 1 321 ? 32.594 -37.562 -17.156 1 94.94 321 VAL A N 1
ATOM 2535 C CA . VAL A 1 321 ? 32.312 -36.688 -18.266 1 94.94 321 VAL A CA 1
ATOM 2536 C C . VAL A 1 321 ? 32 -37.5 -19.516 1 94.94 321 VAL A C 1
ATOM 2538 O O . VAL A 1 321 ? 32.781 -38.375 -19.906 1 94.94 321 VAL A O 1
ATOM 2541 N N . ALA A 1 322 ? 30.844 -37.281 -20.047 1 93.88 322 ALA A N 1
ATOM 2542 C CA . ALA A 1 322 ? 30.406 -38 -21.219 1 93.88 322 ALA A CA 1
ATOM 2543 C C . ALA A 1 322 ? 30.016 -37.062 -22.359 1 93.88 322 ALA A C 1
ATOM 2545 O O . ALA A 1 322 ? 29.75 -35.875 -22.109 1 93.88 322 ALA A O 1
ATOM 2546 N N . VAL A 1 323 ? 30.062 -37.562 -23.547 1 90.06 323 VAL A N 1
ATOM 2547 C CA . VAL A 1 323 ? 29.688 -36.781 -24.734 1 90.06 323 VAL A CA 1
ATOM 2548 C C . VAL A 1 323 ? 28.562 -37.5 -25.484 1 90.06 323 VAL A C 1
ATOM 2550 O O . VAL A 1 323 ? 28.578 -38.719 -25.625 1 90.06 323 VAL A O 1
ATOM 2553 N N . ARG A 1 324 ? 27.656 -36.719 -25.844 1 86.31 324 ARG A N 1
ATOM 2554 C CA . ARG A 1 324 ? 26.594 -37.25 -26.672 1 86.31 324 ARG A CA 1
ATOM 2555 C C . ARG A 1 324 ? 27.078 -37.469 -28.109 1 86.31 324 ARG A C 1
ATOM 2557 O O . ARG A 1 324 ? 27.594 -36.562 -28.75 1 86.31 324 ARG A O 1
ATOM 2564 N N . GLU A 1 325 ? 26.953 -38.656 -28.609 1 81.12 325 GLU A N 1
ATOM 2565 C CA . GLU A 1 325 ? 27.453 -39.031 -29.938 1 81.12 325 GLU A CA 1
ATOM 2566 C C . GLU A 1 325 ? 26.328 -39.031 -30.969 1 81.12 325 GLU A C 1
ATOM 2568 O O . GLU A 1 325 ? 26.594 -38.844 -32.156 1 81.12 325 GLU A O 1
ATOM 2573 N N . SER A 1 326 ? 25.172 -39.375 -30.562 1 68.81 326 SER A N 1
ATOM 2574 C CA . SER A 1 326 ? 24.047 -39.438 -31.5 1 68.81 326 SER A CA 1
ATOM 2575 C C . SER A 1 326 ? 22.891 -38.594 -31.016 1 68.81 326 SER A C 1
ATOM 2577 O O . SER A 1 326 ? 22.797 -38.25 -29.828 1 68.81 326 SER A O 1
ATOM 2579 N N . SER A 1 327 ? 22.219 -38.219 -32.094 1 64.69 327 SER A N 1
ATOM 2580 C CA . SER A 1 327 ? 20.984 -37.5 -31.781 1 64.69 327 SER A CA 1
ATOM 2581 C C . SER A 1 327 ? 19.953 -38.406 -31.141 1 64.69 327 SER A C 1
ATOM 2583 O O . SER A 1 327 ? 20.078 -39.656 -31.203 1 64.69 327 SER A O 1
ATOM 2585 N N . LEU A 1 328 ? 19.062 -37.906 -30.422 1 64.81 328 LEU A N 1
ATOM 2586 C CA . LEU A 1 328 ? 17.984 -38.656 -29.797 1 64.81 328 LEU A CA 1
ATOM 2587 C C . LEU A 1 328 ? 17.141 -39.375 -30.844 1 64.81 328 LEU A C 1
ATOM 2589 O O . LEU A 1 328 ? 16.891 -38.812 -31.922 1 64.81 328 LEU A O 1
ATOM 2593 N N . HIS A 1 329 ? 17.031 -40.656 -30.641 1 61.25 329 HIS A N 1
ATOM 2594 C CA . HIS A 1 329 ? 16.281 -41.375 -31.641 1 61.25 329 HIS A CA 1
ATOM 2595 C C . HIS A 1 329 ? 15.227 -42.281 -31 1 61.25 329 HIS A C 1
ATOM 2597 O O . HIS A 1 329 ? 15.297 -42.562 -29.797 1 61.25 329 HIS A O 1
ATOM 2603 N N . GLY A 1 330 ? 14.18 -42.594 -31.781 1 57.81 330 GLY A N 1
ATOM 2604 C CA . GLY A 1 330 ? 13.164 -43.562 -31.375 1 57.81 330 GLY A CA 1
ATOM 2605 C C . GLY A 1 330 ? 12.023 -42.906 -30.594 1 57.81 330 GLY A C 1
ATOM 2606 O O . GLY A 1 330 ? 12 -41.688 -30.406 1 57.81 330 GLY A O 1
ATOM 2607 N N . ILE A 1 331 ? 11.078 -43.75 -30.266 1 56.31 331 ILE A N 1
ATOM 2608 C CA . ILE A 1 331 ? 9.875 -43.344 -29.562 1 56.31 331 ILE A CA 1
ATOM 2609 C C . ILE A 1 331 ? 10.234 -42.906 -28.141 1 56.31 331 ILE A C 1
ATOM 2611 O O . ILE A 1 331 ? 9.594 -42.031 -27.562 1 56.31 331 ILE A O 1
ATOM 2615 N N . GLU A 1 332 ? 11.391 -43.5 -27.719 1 61.06 332 GLU A N 1
ATOM 2616 C CA . GLU A 1 332 ? 11.789 -43.25 -26.328 1 61.06 332 GLU A CA 1
ATOM 2617 C C . GLU A 1 332 ? 12.688 -42 -26.234 1 61.06 332 GLU A C 1
ATOM 2619 O O . GLU A 1 332 ? 12.93 -41.5 -25.156 1 61.06 332 GLU A O 1
ATOM 2624 N N . ARG A 1 333 ? 13.023 -41.5 -27.375 1 63.84 333 ARG A N 1
ATOM 2625 C CA . ARG A 1 333 ? 13.922 -40.344 -27.484 1 63.84 333 ARG A CA 1
ATOM 2626 C C . ARG A 1 333 ? 15.141 -40.531 -26.594 1 63.84 333 ARG A C 1
ATOM 2628 O O . ARG A 1 333 ? 15.477 -39.656 -25.797 1 63.84 333 ARG A O 1
ATOM 2635 N N . ALA A 1 334 ? 15.766 -41.688 -26.641 1 71.19 334 ALA A N 1
ATOM 2636 C CA . ALA A 1 334 ? 16.984 -42.031 -25.891 1 71.19 334 ALA A CA 1
ATOM 2637 C C . ALA A 1 334 ? 18.172 -42.156 -26.828 1 71.19 334 ALA A C 1
ATOM 2639 O O . ALA A 1 334 ? 18.031 -42.562 -27.984 1 71.19 334 ALA A O 1
ATOM 2640 N N . PRO A 1 335 ? 19.328 -41.812 -26.281 1 71.94 335 PRO A N 1
ATOM 2641 C CA . PRO A 1 335 ? 20.516 -41.906 -27.141 1 71.94 335 PRO A CA 1
ATOM 2642 C C . PRO A 1 335 ? 20.906 -43.344 -27.438 1 71.94 335 PRO A C 1
ATOM 2644 O O . PRO A 1 335 ? 21.438 -43.625 -28.516 1 71.94 335 PRO A O 1
ATOM 2647 N N . GLY A 1 336 ? 20.578 -44.25 -26.625 1 73.44 336 GLY A N 1
ATOM 2648 C CA . GLY A 1 336 ? 21.031 -45.625 -26.766 1 73.44 336 GLY A CA 1
ATOM 2649 C C . GLY A 1 336 ? 22.422 -45.875 -26.203 1 73.44 336 GLY A C 1
ATOM 2650 O O . GLY A 1 336 ? 23.078 -44.938 -25.75 1 73.44 336 GLY A O 1
ATOM 2651 N N . LYS A 1 337 ? 22.859 -47.062 -26.203 1 72.69 337 LYS A N 1
ATOM 2652 C CA . LYS A 1 337 ? 24.156 -47.469 -25.625 1 72.69 337 LYS A CA 1
ATOM 2653 C C . LYS A 1 337 ? 25.297 -46.781 -26.359 1 72.69 337 LYS A C 1
ATOM 2655 O O . LYS A 1 337 ? 26.281 -46.375 -25.734 1 72.69 337 LYS A O 1
ATOM 2660 N N . ALA A 1 338 ? 25.125 -46.625 -27.594 1 73.62 338 ALA A N 1
ATOM 2661 C CA . ALA A 1 338 ? 26.188 -46.031 -28.391 1 73.62 338 ALA A CA 1
ATOM 2662 C C . ALA A 1 338 ? 26.031 -44.531 -28.5 1 73.62 338 ALA A C 1
ATOM 2664 O O . ALA A 1 338 ? 26.859 -43.844 -29.109 1 73.62 338 ALA A O 1
ATOM 2665 N N . GLY A 1 339 ? 25.047 -44.125 -27.844 1 81.88 339 GLY A N 1
ATOM 2666 C CA . GLY A 1 339 ? 24.734 -42.719 -28.047 1 81.88 339 GLY A CA 1
ATOM 2667 C C . GLY A 1 339 ? 25.453 -41.781 -27.094 1 81.88 339 GLY A C 1
ATOM 2668 O O . GLY A 1 339 ? 25.469 -40.562 -27.281 1 81.88 339 GLY A O 1
ATOM 2669 N N . VAL A 1 340 ? 26.125 -42.375 -26.094 1 88.88 340 VAL A N 1
ATOM 2670 C CA . VAL A 1 340 ? 26.875 -41.594 -25.125 1 88.88 340 VAL A CA 1
ATOM 2671 C C . VAL A 1 340 ? 28.234 -42.25 -24.875 1 88.88 340 VAL A C 1
ATOM 2673 O O . VAL A 1 340 ? 28.328 -43.469 -24.672 1 88.88 340 VAL A O 1
ATOM 2676 N N . ALA A 1 341 ? 29.266 -41.438 -24.969 1 90.06 341 ALA A N 1
ATOM 2677 C CA . ALA A 1 341 ? 30.625 -41.938 -24.766 1 90.06 341 ALA A CA 1
ATOM 2678 C C . ALA A 1 341 ? 31.281 -41.25 -23.562 1 90.06 341 ALA A C 1
ATOM 2680 O O . ALA A 1 341 ? 31.281 -40.031 -23.469 1 90.06 341 ALA A O 1
ATOM 2681 N N . ILE A 1 342 ? 31.828 -42.125 -22.719 1 94.12 342 ILE A N 1
ATOM 2682 C CA . ILE A 1 342 ? 32.531 -41.594 -21.578 1 94.12 342 ILE A CA 1
ATOM 2683 C C . ILE A 1 342 ? 33.938 -41.156 -22 1 94.12 342 ILE A C 1
ATOM 2685 O O . ILE A 1 342 ? 34.719 -42 -22.531 1 94.12 342 ILE A O 1
ATOM 2689 N N . ILE A 1 343 ? 34.344 -39.938 -21.734 1 93.5 343 ILE A N 1
ATOM 2690 C CA . ILE A 1 343 ? 35.656 -39.469 -22.188 1 93.5 343 ILE A CA 1
ATOM 2691 C C . ILE A 1 343 ? 36.562 -39.25 -21 1 93.5 343 ILE A C 1
ATOM 2693 O O . ILE A 1 343 ? 37.781 -39.125 -21.172 1 93.5 343 ILE A O 1
ATOM 2697 N N . ALA A 1 344 ? 36.062 -39.156 -19.906 1 94.94 344 ALA A N 1
ATOM 2698 C CA . ALA A 1 344 ? 36.875 -39.031 -18.688 1 94.94 344 ALA A CA 1
ATOM 2699 C C . ALA A 1 344 ? 36.125 -39.625 -17.484 1 94.94 344 ALA A C 1
ATOM 2701 O O . ALA A 1 344 ? 34.906 -39.531 -17.406 1 94.94 344 ALA A O 1
ATOM 2702 N N . GLY A 1 345 ? 36.906 -40.156 -16.453 1 94.25 345 GLY A N 1
ATOM 2703 C CA . GLY A 1 345 ? 36.344 -40.75 -15.25 1 94.25 345 GLY A CA 1
ATOM 2704 C C . GLY A 1 345 ? 36.156 -42.25 -15.336 1 94.25 345 GLY A C 1
ATOM 2705 O O . GLY A 1 345 ? 36.625 -42.875 -16.281 1 94.25 345 GLY A O 1
ATOM 2706 N N . MET A 1 346 ? 35.531 -42.781 -14.305 1 92.38 346 MET A N 1
ATOM 2707 C CA . MET A 1 346 ? 35.312 -44.25 -14.219 1 92.38 346 MET A CA 1
ATOM 2708 C C . MET A 1 346 ? 34.281 -44.719 -15.234 1 92.38 346 MET A C 1
ATOM 2710 O O . MET A 1 346 ? 33.312 -44.031 -15.484 1 92.38 346 MET A O 1
ATOM 2714 N N . GLN A 1 347 ? 34.531 -45.906 -15.727 1 91.69 347 GLN A N 1
ATOM 2715 C CA . GLN A 1 347 ? 33.562 -46.5 -16.641 1 91.69 347 GLN A CA 1
ATOM 2716 C C . GLN A 1 347 ? 32.312 -46.969 -15.898 1 91.69 347 GLN A C 1
ATOM 2718 O O . GLN A 1 347 ? 32.406 -47.5 -14.805 1 91.69 347 GLN A O 1
ATOM 2723 N N . ARG A 1 348 ? 31.203 -46.562 -16.469 1 92.38 348 ARG A N 1
ATOM 2724 C CA . ARG A 1 348 ? 29.891 -46.906 -15.898 1 92.38 348 ARG A CA 1
ATOM 2725 C C . ARG A 1 348 ? 28.891 -47.219 -17 1 92.38 348 ARG A C 1
ATOM 2727 O O . ARG A 1 348 ? 28.625 -46.406 -17.875 1 92.38 348 ARG A O 1
ATOM 2734 N N . SER A 1 349 ? 28.391 -48.438 -17 1 88.69 349 SER A N 1
ATOM 2735 C CA . SER A 1 349 ? 27.406 -48.875 -17.969 1 88.69 349 SER A CA 1
ATOM 2736 C C . SER A 1 349 ? 26.406 -49.844 -17.344 1 88.69 349 SER A C 1
ATOM 2738 O O . SER A 1 349 ? 26.812 -50.875 -16.812 1 88.69 349 SER A O 1
ATOM 2740 N N . PRO A 1 350 ? 25.172 -49.562 -17.328 1 90.75 350 PRO A N 1
ATOM 2741 C CA . PRO A 1 350 ? 24.547 -48.344 -17.859 1 90.75 350 PRO A CA 1
ATOM 2742 C C . PRO A 1 350 ? 24.922 -47.094 -17.094 1 90.75 350 PRO A C 1
ATOM 2744 O O . PRO A 1 350 ? 25.344 -47.156 -15.938 1 90.75 350 PRO A O 1
ATOM 2747 N N . LEU A 1 351 ? 24.812 -45.969 -17.781 1 94.06 351 LEU A N 1
ATOM 2748 C CA . LEU A 1 351 ? 25.25 -44.688 -17.203 1 94.06 351 LEU A CA 1
ATOM 2749 C C . LEU A 1 351 ? 24.156 -44.125 -16.297 1 94.06 351 LEU A C 1
ATOM 2751 O O . LEU A 1 351 ? 23.516 -43.125 -16.641 1 94.06 351 LEU A O 1
ATOM 2755 N N . ILE A 1 352 ? 24.016 -44.75 -15.164 1 95.69 352 ILE A N 1
ATOM 2756 C CA . ILE A 1 352 ? 22.969 -44.406 -14.211 1 95.69 352 ILE A CA 1
ATOM 2757 C C . ILE A 1 352 ? 23.516 -43.469 -13.141 1 95.69 352 ILE A C 1
ATOM 2759 O O . ILE A 1 352 ? 24.656 -43.625 -12.688 1 95.69 352 ILE A O 1
ATOM 2763 N N . THR A 1 353 ? 22.734 -42.438 -12.805 1 96.19 353 THR A N 1
ATOM 2764 C CA . THR A 1 353 ? 23.125 -41.531 -11.742 1 96.19 353 THR A CA 1
ATOM 2765 C C . THR A 1 353 ? 21.891 -41.031 -10.977 1 96.19 353 THR A C 1
ATOM 2767 O O . THR A 1 353 ? 20.75 -41.281 -11.406 1 96.19 353 THR A O 1
ATOM 2770 N N . THR A 1 354 ? 22.109 -40.5 -9.805 1 95.38 354 THR A N 1
ATOM 2771 C CA . THR A 1 354 ? 21.078 -39.812 -9.031 1 95.38 354 THR A CA 1
ATOM 2772 C C . THR A 1 354 ? 21.172 -38.312 -9.219 1 95.38 354 THR A C 1
ATOM 2774 O O . THR A 1 354 ? 22.266 -37.75 -9.117 1 95.38 354 THR A O 1
ATOM 2777 N N . HIS A 1 355 ? 20.078 -37.75 -9.594 1 94.75 355 HIS A N 1
ATOM 2778 C CA . HIS A 1 355 ? 20 -36.312 -9.805 1 94.75 355 HIS A CA 1
ATOM 2779 C C . HIS A 1 355 ? 19.062 -35.656 -8.797 1 94.75 355 HIS A C 1
ATOM 2781 O O . HIS A 1 355 ? 18.031 -36.219 -8.453 1 94.75 355 HIS A O 1
ATOM 2787 N N . CYS A 1 356 ? 19.516 -34.5 -8.297 1 90.94 356 CYS A N 1
ATOM 2788 C CA . CYS A 1 356 ? 18.719 -33.781 -7.301 1 90.94 356 CYS A CA 1
ATOM 2789 C C . CYS A 1 356 ? 18.281 -32.406 -7.828 1 90.94 356 CYS A C 1
ATOM 2791 O O . CYS A 1 356 ? 19.109 -31.641 -8.312 1 90.94 356 CYS A O 1
ATOM 2793 N N . GLU A 1 357 ? 16.906 -32.25 -7.859 1 86.81 357 GLU A N 1
ATOM 2794 C CA . GLU A 1 357 ? 16.328 -30.938 -8.188 1 86.81 357 GLU A CA 1
ATOM 2795 C C . GLU A 1 357 ? 15.5 -30.391 -7.031 1 86.81 357 GLU A C 1
ATOM 2797 O O . GLU A 1 357 ? 14.5 -31 -6.645 1 86.81 357 GLU A O 1
ATOM 2802 N N . TYR A 1 358 ? 15.906 -29.297 -6.484 1 81.75 358 TYR A N 1
ATOM 2803 C CA . TYR A 1 358 ? 15.172 -28.641 -5.406 1 81.75 358 TYR A CA 1
ATOM 2804 C C . TYR A 1 358 ? 14.938 -29.594 -4.246 1 81.75 358 TYR A C 1
ATOM 2806 O O . TYR A 1 358 ? 13.852 -29.641 -3.674 1 81.75 358 TYR A O 1
ATOM 2814 N N . GLY A 1 359 ? 15.836 -30.422 -4.023 1 82.88 359 GLY A N 1
ATOM 2815 C CA . GLY A 1 359 ? 15.789 -31.312 -2.869 1 82.88 359 GLY A CA 1
ATOM 2816 C C . GLY A 1 359 ? 15.203 -32.688 -3.184 1 82.88 359 GLY A C 1
ATOM 2817 O O . GLY A 1 359 ? 15.281 -33.594 -2.369 1 82.88 359 GLY A O 1
ATOM 2818 N N . ILE A 1 360 ? 14.625 -32.844 -4.301 1 90.12 360 ILE A N 1
ATOM 2819 C CA . ILE A 1 360 ? 14.016 -34.125 -4.684 1 90.12 360 ILE A CA 1
ATOM 2820 C C . ILE A 1 360 ? 14.945 -34.875 -5.617 1 90.12 360 ILE A C 1
ATOM 2822 O O . ILE A 1 360 ? 15.453 -34.344 -6.594 1 90.12 360 ILE A O 1
ATOM 2826 N N . LYS A 1 361 ? 15.07 -36.094 -5.289 1 92.5 361 LYS A N 1
ATOM 2827 C CA . LYS A 1 361 ? 16.016 -36.906 -6.039 1 92.5 361 LYS A CA 1
ATOM 2828 C C . LYS A 1 361 ? 15.305 -37.812 -7.055 1 92.5 361 LYS A C 1
ATOM 2830 O O . LYS A 1 361 ? 14.195 -38.281 -6.801 1 92.5 361 LYS A O 1
ATOM 2835 N N . CYS A 1 362 ? 15.977 -38 -8.195 1 95.25 362 CYS A N 1
ATOM 2836 C CA . CYS A 1 362 ? 15.539 -38.969 -9.18 1 95.25 362 CYS A CA 1
ATOM 2837 C C . CYS A 1 362 ? 16.719 -39.812 -9.688 1 95.25 362 CYS A C 1
ATOM 2839 O O . CYS A 1 362 ? 17.875 -39.5 -9.391 1 95.25 362 CYS A O 1
ATOM 2841 N N . VAL A 1 363 ? 16.359 -40.906 -10.227 1 97.12 363 VAL A N 1
ATOM 2842 C CA . VAL A 1 363 ? 17.344 -41.781 -10.836 1 97.12 363 VAL A CA 1
ATOM 2843 C C . VAL A 1 363 ? 17.266 -41.688 -12.359 1 97.12 363 VAL A C 1
ATOM 2845 O O . VAL A 1 363 ? 16.172 -41.75 -12.938 1 97.12 363 VAL A O 1
ATOM 2848 N N . VAL A 1 364 ? 18.422 -41.5 -12.953 1 96.75 364 VAL A N 1
ATOM 2849 C CA . VAL A 1 364 ? 18.438 -41.281 -14.398 1 96.75 364 VAL A CA 1
ATOM 2850 C C . VAL A 1 364 ? 19.422 -42.25 -15.055 1 96.75 364 VAL A C 1
ATOM 2852 O O . VAL A 1 364 ? 20.547 -42.406 -14.586 1 96.75 364 VAL A O 1
ATOM 2855 N N . ASP A 1 365 ? 18.938 -42.938 -16.031 1 95.69 365 ASP A N 1
ATOM 2856 C CA . ASP A 1 365 ? 19.797 -43.656 -16.969 1 95.69 365 ASP A CA 1
ATOM 2857 C C . ASP A 1 365 ? 20.016 -42.844 -18.25 1 95.69 365 ASP A C 1
ATOM 2859 O O . ASP A 1 365 ? 19.156 -42.812 -19.125 1 95.69 365 ASP A O 1
ATOM 2863 N N . LEU A 1 366 ? 21.172 -42.25 -18.438 1 92.88 366 LEU A N 1
ATOM 2864 C CA . LEU A 1 366 ? 21.422 -41.281 -19.5 1 92.88 366 LEU A CA 1
ATOM 2865 C C . LEU A 1 366 ? 21.531 -42 -20.844 1 92.88 366 LEU A C 1
ATOM 2867 O O . LEU A 1 366 ? 21.5 -41.344 -21.891 1 92.88 366 LEU A O 1
ATOM 2871 N N . GLN A 1 367 ? 21.641 -43.281 -20.828 1 89.88 367 GLN A N 1
ATOM 2872 C CA . GLN A 1 367 ? 21.766 -44.031 -22.078 1 89.88 367 GLN A CA 1
ATOM 2873 C C . GLN A 1 367 ? 20.406 -44.438 -22.594 1 89.88 367 GLN A C 1
ATOM 2875 O O . GLN A 1 367 ? 20.188 -44.531 -23.812 1 89.88 367 GLN A O 1
ATOM 2880 N N . HIS A 1 368 ? 19.484 -44.688 -21.703 1 91.44 368 HIS A N 1
ATOM 2881 C CA . HIS A 1 368 ? 18.266 -45.375 -22.156 1 91.44 368 HIS A CA 1
ATOM 2882 C C . HIS A 1 368 ? 17.031 -44.531 -21.844 1 91.44 368 HIS A C 1
ATOM 2884 O O . HIS A 1 368 ? 15.906 -44.969 -22.109 1 91.44 368 HIS A O 1
ATOM 2890 N N . THR A 1 369 ? 17.219 -43.406 -21.266 1 91.94 369 THR A N 1
ATOM 2891 C CA . THR A 1 369 ? 16.094 -42.531 -20.953 1 91.94 369 THR A CA 1
ATOM 2892 C C . THR A 1 369 ? 16.359 -41.094 -21.391 1 91.94 369 THR A C 1
ATOM 2894 O O . THR A 1 369 ? 17.5 -40.75 -21.672 1 91.94 369 THR A O 1
ATOM 2897 N N . PHE A 1 370 ? 15.273 -40.344 -21.516 1 88.62 370 PHE A N 1
ATOM 2898 C CA . PHE A 1 370 ? 15.398 -38.906 -21.75 1 88.62 370 PHE A CA 1
ATOM 2899 C C . PHE A 1 370 ? 15.312 -38.125 -20.453 1 88.62 370 PHE A C 1
ATOM 2901 O O . PHE A 1 370 ? 14.414 -38.375 -19.641 1 88.62 370 PHE A O 1
ATOM 2908 N N . PHE A 1 371 ? 16.266 -37.25 -20.266 1 90.94 371 PHE A N 1
ATOM 2909 C CA . PHE A 1 371 ? 16.219 -36.344 -19.125 1 90.94 371 PHE A CA 1
ATOM 2910 C C . PHE A 1 371 ? 17.016 -35.062 -19.406 1 90.94 371 PHE A C 1
ATOM 2912 O O . PHE A 1 371 ? 18.125 -35.125 -19.953 1 90.94 371 PHE A O 1
ATOM 2919 N N . SER A 1 372 ? 16.406 -33.938 -19.125 1 88.19 372 SER A N 1
ATOM 2920 C CA . SER A 1 372 ? 17.094 -32.656 -19.25 1 88.19 372 SER A CA 1
ATOM 2921 C C . SER A 1 372 ? 17 -31.859 -17.953 1 88.19 372 SER A C 1
ATOM 2923 O O . SER A 1 372 ? 15.906 -31.469 -17.531 1 88.19 372 SER A O 1
ATOM 2925 N N . PRO A 1 373 ? 18.172 -31.562 -17.359 1 88.88 373 PRO A N 1
ATOM 2926 C CA . PRO A 1 373 ? 18.156 -30.75 -16.156 1 88.88 373 PRO A CA 1
ATOM 2927 C C . PRO A 1 373 ? 17.719 -29.312 -16.422 1 88.88 373 PRO A C 1
ATOM 2929 O O . PRO A 1 373 ? 17.344 -28.578 -15.492 1 88.88 373 PRO A O 1
ATOM 2932 N N . ARG A 1 374 ? 17.656 -28.906 -17.656 1 84.69 374 ARG A N 1
ATOM 2933 C CA . ARG A 1 374 ? 17.297 -27.547 -18.047 1 84.69 374 ARG A CA 1
ATOM 2934 C C . ARG A 1 374 ? 15.797 -27.312 -17.844 1 84.69 374 ARG A C 1
ATOM 2936 O O . ARG A 1 374 ? 15.344 -26.156 -17.812 1 84.69 374 ARG A O 1
ATOM 2943 N N . MET A 1 375 ? 15.055 -28.328 -17.719 1 89.38 375 MET A N 1
ATOM 2944 C CA . MET A 1 375 ? 13.609 -28.219 -17.562 1 89.38 375 MET A CA 1
ATOM 2945 C C . MET A 1 375 ? 13.219 -28.125 -16.094 1 89.38 375 MET A C 1
ATOM 2947 O O . MET A 1 375 ? 12.039 -28.078 -15.75 1 89.38 375 MET A O 1
ATOM 2951 N N . GLY A 1 376 ? 14.219 -28.031 -15.234 1 87.31 376 GLY A N 1
ATOM 2952 C CA . GLY A 1 376 ? 14 -27.969 -13.797 1 87.31 376 GLY A CA 1
ATOM 2953 C C . GLY A 1 376 ? 13.07 -26.828 -13.398 1 87.31 376 GLY A C 1
ATOM 2954 O O . GLY A 1 376 ? 12.047 -27.062 -12.742 1 87.31 376 GLY A O 1
ATOM 2955 N N . PRO A 1 377 ? 13.375 -25.688 -13.859 1 83.12 377 PRO A N 1
ATOM 2956 C CA . PRO A 1 377 ? 12.523 -24.547 -13.508 1 83.12 377 PRO A CA 1
ATOM 2957 C C . PRO A 1 377 ? 11.078 -24.734 -13.969 1 83.12 377 PRO A C 1
ATOM 2959 O O . PRO A 1 377 ? 10.148 -24.297 -13.281 1 83.12 377 PRO A O 1
ATOM 2962 N N . GLU A 1 378 ? 10.914 -25.312 -15.094 1 90.94 378 GLU A N 1
ATOM 2963 C CA . GLU A 1 378 ? 9.57 -25.578 -15.594 1 90.94 378 GLU A CA 1
ATOM 2964 C C . GLU A 1 378 ? 8.836 -26.562 -14.695 1 90.94 378 GLU A C 1
ATOM 2966 O O . GLU A 1 378 ? 7.645 -26.391 -14.422 1 90.94 378 GLU A O 1
ATOM 2971 N N . ARG A 1 379 ? 9.477 -27.594 -14.266 1 92.38 379 ARG A N 1
ATOM 2972 C CA . ARG A 1 379 ? 8.867 -28.562 -13.359 1 92.38 379 ARG A CA 1
ATOM 2973 C C . ARG A 1 379 ? 8.438 -27.906 -12.055 1 92.38 379 ARG A C 1
ATOM 2975 O O . ARG A 1 379 ? 7.367 -28.203 -11.523 1 92.38 379 ARG A O 1
ATOM 2982 N N . LEU A 1 380 ? 9.281 -27.047 -11.625 1 87.75 380 LEU A N 1
ATOM 2983 C CA . LEU A 1 380 ? 8.961 -26.297 -10.414 1 87.75 380 LEU A CA 1
ATOM 2984 C C . LEU A 1 380 ? 7.742 -25.422 -10.625 1 87.75 380 LEU A C 1
ATOM 2986 O O . LEU A 1 380 ? 6.855 -25.359 -9.773 1 87.75 380 LEU A O 1
ATOM 2990 N N . ARG A 1 381 ? 7.727 -24.719 -11.703 1 89.69 381 ARG A N 1
ATOM 2991 C CA . ARG A 1 381 ? 6.598 -23.859 -12.047 1 89.69 381 ARG A CA 1
ATOM 2992 C C . ARG A 1 381 ? 5.285 -24.641 -12.008 1 89.69 381 ARG A C 1
ATOM 2994 O O . ARG A 1 381 ? 4.289 -24.156 -11.461 1 89.69 381 ARG A O 1
ATOM 3001 N N . ILE A 1 382 ? 5.258 -25.75 -12.562 1 93.44 382 ILE A N 1
ATOM 3002 C CA . ILE A 1 382 ? 4.059 -26.578 -12.617 1 93.44 382 ILE A CA 1
ATOM 3003 C C . ILE A 1 382 ? 3.67 -27.016 -11.211 1 93.44 382 ILE A C 1
ATOM 3005 O O . ILE A 1 382 ? 2.49 -27 -10.844 1 93.44 382 ILE A O 1
ATOM 3009 N N . CYS A 1 383 ? 4.59 -27.391 -10.398 1 90.56 383 CYS A N 1
ATOM 3010 C CA . CYS A 1 383 ? 4.344 -27.812 -9.031 1 90.56 383 CYS A CA 1
ATOM 3011 C C . CYS A 1 383 ? 3.605 -26.734 -8.25 1 90.56 383 CYS A C 1
ATOM 3013 O O . CYS A 1 383 ? 2.713 -27.031 -7.453 1 90.56 383 CYS A O 1
ATOM 3015 N N . GLN A 1 384 ? 3.939 -25.578 -8.523 1 88.81 384 GLN A N 1
ATOM 3016 C CA . GLN A 1 384 ? 3.371 -24.438 -7.801 1 88.81 384 GLN A CA 1
ATOM 3017 C C . GLN A 1 384 ? 1.897 -24.25 -8.148 1 88.81 384 GLN A C 1
ATOM 3019 O O . GLN A 1 384 ? 1.178 -23.531 -7.449 1 88.81 384 GLN A O 1
ATOM 3024 N N . GLN A 1 385 ? 1.515 -24.922 -9.18 1 91.75 385 GLN A N 1
ATOM 3025 C CA . GLN A 1 385 ? 0.14 -24.766 -9.641 1 91.75 385 GLN A CA 1
ATOM 3026 C C . GLN A 1 385 ? -0.732 -25.922 -9.164 1 91.75 385 GLN A C 1
ATOM 3028 O O . GLN A 1 385 ? -1.944 -25.938 -9.383 1 91.75 385 GLN A O 1
ATOM 3033 N N . VAL A 1 386 ? -0.209 -26.906 -8.492 1 91.44 386 VAL A N 1
ATOM 3034 C CA . VAL A 1 386 ? -0.956 -28.078 -8.039 1 91.44 386 VAL A CA 1
ATOM 3035 C C . VAL A 1 386 ? -1.629 -27.766 -6.699 1 91.44 386 VAL A C 1
ATOM 3037 O O . VAL A 1 386 ? -0.958 -27.438 -5.723 1 91.44 386 VAL A O 1
ATOM 3040 N N . ALA A 1 387 ? -2.889 -27.969 -6.668 1 88.06 387 ALA A N 1
ATOM 3041 C CA . ALA A 1 387 ? -3.656 -27.672 -5.461 1 88.06 387 ALA A CA 1
ATOM 3042 C C . ALA A 1 387 ? -3.691 -28.891 -4.523 1 88.06 387 ALA A C 1
ATOM 3044 O O . ALA A 1 387 ? -3.426 -30.016 -4.945 1 88.06 387 ALA A O 1
ATOM 3045 N N . ARG A 1 388 ? -4.023 -28.594 -3.311 1 85.62 388 ARG A N 1
ATOM 3046 C CA . ARG A 1 388 ? -4.254 -29.672 -2.346 1 85.62 388 ARG A CA 1
ATOM 3047 C C . ARG A 1 388 ? -5.418 -30.547 -2.779 1 85.62 388 ARG A C 1
ATOM 3049 O O . ARG A 1 388 ? -6.441 -30.062 -3.25 1 85.62 388 ARG A O 1
ATOM 3056 N N . GLY A 1 389 ? -5.172 -31.828 -2.68 1 86.62 389 GLY A N 1
ATOM 3057 C CA . GLY A 1 389 ? -6.262 -32.75 -2.908 1 86.62 389 GLY A CA 1
ATOM 3058 C C . GLY A 1 389 ? -6.48 -33.094 -4.375 1 86.62 389 GLY A C 1
ATOM 3059 O O . GLY A 1 389 ? -7.355 -33.875 -4.723 1 86.62 389 GLY A O 1
ATOM 3060 N N . GLU A 1 390 ? -5.695 -32.531 -5.219 1 92.44 390 GLU A N 1
ATOM 3061 C CA . GLU A 1 390 ? -5.867 -32.812 -6.645 1 92.44 390 GLU A CA 1
ATOM 3062 C C . GLU A 1 390 ? -5.484 -34.25 -6.988 1 92.44 390 GLU A C 1
ATOM 3064 O O . GLU A 1 390 ? -4.594 -34.812 -6.363 1 92.44 390 GLU A O 1
ATOM 3069 N N . ASN A 1 391 ? -6.25 -34.781 -7.895 1 95.88 391 ASN A N 1
ATOM 3070 C CA . ASN A 1 391 ? -5.82 -35.969 -8.609 1 95.88 391 ASN A CA 1
ATOM 3071 C C . ASN A 1 391 ? -5.047 -35.625 -9.875 1 95.88 391 ASN A C 1
ATOM 3073 O O . ASN A 1 391 ? -5.59 -35 -10.789 1 95.88 391 ASN A O 1
ATOM 3077 N N . VAL A 1 392 ? -3.762 -36.125 -9.922 1 97.88 392 VAL A N 1
ATOM 3078 C CA . VAL A 1 392 ? -2.869 -35.656 -10.977 1 97.88 392 VAL A CA 1
ATOM 3079 C C . VAL A 1 392 ? -2.461 -36.844 -11.859 1 97.88 392 VAL A C 1
ATOM 3081 O O . VAL A 1 392 ? -2.135 -37.906 -11.359 1 97.88 392 VAL A O 1
ATOM 3084 N N . LEU A 1 393 ? -2.545 -36.625 -13.172 1 98.5 393 LEU A N 1
ATOM 3085 C CA . LEU A 1 393 ? -2.082 -37.594 -14.172 1 98.5 393 LEU A CA 1
ATOM 3086 C C . LEU A 1 393 ? -0.874 -37.062 -14.93 1 98.5 393 LEU A C 1
ATOM 3088 O O . LEU A 1 393 ? -0.935 -35.969 -15.508 1 98.5 393 LEU A O 1
ATOM 3092 N N . VAL A 1 394 ? 0.245 -37.781 -14.898 1 98.44 394 VAL A N 1
ATOM 3093 C CA . VAL A 1 394 ? 1.445 -37.406 -15.633 1 98.44 394 VAL A CA 1
ATOM 3094 C C . VAL A 1 394 ? 1.687 -38.375 -16.781 1 98.44 394 VAL A C 1
ATOM 3096 O O . VAL A 1 394 ? 2.123 -39.5 -16.547 1 98.44 394 VAL A O 1
ATOM 3099 N N . LEU A 1 395 ? 1.476 -37.875 -17.969 1 96.31 395 LEU A N 1
ATOM 3100 C CA . LEU A 1 395 ? 1.7 -38.688 -19.172 1 96.31 395 LEU A CA 1
ATOM 3101 C C . LEU A 1 395 ? 3.119 -38.5 -19.688 1 96.31 395 LEU A C 1
ATOM 3103 O O . LEU A 1 395 ? 3.74 -37.469 -19.453 1 96.31 395 LEU A O 1
ATOM 3107 N N . PHE A 1 396 ? 3.643 -39.531 -20.422 1 94.12 396 PHE A N 1
ATOM 3108 C CA . PHE A 1 396 ? 5.008 -39.469 -20.938 1 94.12 396 PHE A CA 1
ATOM 3109 C C . PHE A 1 396 ? 5.98 -39.062 -19.828 1 94.12 396 PHE A C 1
ATOM 3111 O O . PHE A 1 396 ? 6.77 -38.125 -20.016 1 94.12 396 PHE A O 1
ATOM 3118 N N . ALA A 1 397 ? 5.996 -39.781 -18.766 1 96.44 397 ALA A N 1
ATOM 3119 C CA . ALA A 1 397 ? 6.562 -39.312 -17.5 1 96.44 397 ALA A CA 1
ATOM 3120 C C . ALA A 1 397 ? 8.086 -39.438 -17.5 1 96.44 397 ALA A C 1
ATOM 3122 O O . ALA A 1 397 ? 8.758 -38.875 -16.641 1 96.44 397 ALA A O 1
ATOM 3123 N N . GLY A 1 398 ? 8.664 -40.188 -18.453 1 95 398 GLY A N 1
ATOM 3124 C CA . GLY A 1 398 ? 10.102 -40.406 -18.422 1 95 398 GLY A CA 1
ATOM 3125 C C . GLY A 1 398 ? 10.57 -41.031 -17.109 1 95 398 GLY A C 1
ATOM 3126 O O . GLY A 1 398 ? 10.031 -42.031 -16.656 1 95 398 GLY A O 1
ATOM 3127 N N . VAL A 1 399 ? 11.555 -40.406 -16.531 1 96.38 399 VAL A N 1
ATOM 3128 C CA . VAL A 1 399 ? 12.086 -40.906 -15.281 1 96.38 399 VAL A CA 1
ATOM 3129 C C . VAL A 1 399 ? 11.227 -40.438 -14.117 1 96.38 399 VAL A C 1
ATOM 3131 O O . VAL A 1 399 ? 11.617 -40.562 -12.953 1 96.38 399 VAL A O 1
ATOM 3134 N N . CYS A 1 400 ? 10.109 -39.781 -14.352 1 97.31 400 CYS A N 1
ATOM 3135 C CA . CYS A 1 400 ? 9.047 -39.438 -13.422 1 97.31 400 CYS A CA 1
ATOM 3136 C C . CYS A 1 400 ? 9.461 -38.281 -12.531 1 97.31 400 CYS A C 1
ATOM 3138 O O . CYS A 1 400 ? 9.016 -38.156 -11.391 1 97.31 400 CYS A O 1
ATOM 3140 N N . MET A 1 401 ? 10.32 -37.406 -13.023 1 96 401 MET A N 1
ATOM 3141 C CA . MET A 1 401 ? 10.773 -36.281 -12.203 1 96 401 MET A CA 1
ATOM 3142 C C . MET A 1 401 ? 9.625 -35.344 -11.883 1 96 401 MET A C 1
ATOM 3144 O O . MET A 1 401 ? 9.5 -34.875 -10.758 1 96 401 MET A O 1
ATOM 3148 N N . ASP A 1 402 ? 8.719 -35.062 -12.836 1 96.5 402 ASP A N 1
ATOM 3149 C CA . ASP A 1 402 ? 7.555 -34.219 -12.594 1 96.5 402 ASP A CA 1
ATOM 3150 C C . ASP A 1 402 ? 6.68 -34.781 -11.484 1 96.5 402 ASP A C 1
ATOM 3152 O O . ASP A 1 402 ? 6.297 -34.062 -10.555 1 96.5 402 ASP A O 1
ATOM 3156 N N . ALA A 1 403 ? 6.418 -36.031 -11.641 1 97.12 403 ALA A N 1
ATOM 3157 C CA . ALA A 1 403 ? 5.555 -36.719 -10.68 1 97.12 403 ALA A CA 1
ATOM 3158 C C . ALA A 1 403 ? 6.191 -36.719 -9.289 1 97.12 403 ALA A C 1
ATOM 3160 O O . ALA A 1 403 ? 5.504 -36.531 -8.281 1 97.12 403 ALA A O 1
ATOM 3161 N N . LEU A 1 404 ? 7.504 -36.969 -9.242 1 95.19 404 LEU A N 1
ATOM 3162 C CA . LEU A 1 404 ? 8.227 -37 -7.977 1 95.19 404 LEU A CA 1
ATOM 3163 C C . LEU A 1 404 ? 8.211 -35.625 -7.309 1 95.19 404 LEU A C 1
ATOM 3165 O O . LEU A 1 404 ? 8.023 -35.531 -6.094 1 95.19 404 LEU A O 1
ATOM 3169 N N . GLN A 1 405 ? 8.414 -34.625 -8.117 1 92.75 405 GLN A N 1
ATOM 3170 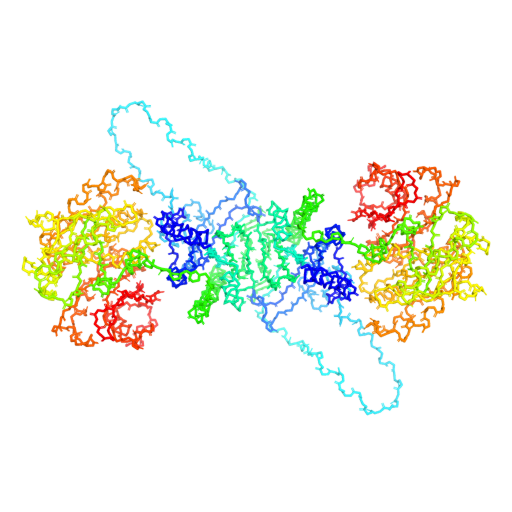C CA . GLN A 1 405 ? 8.359 -33.281 -7.59 1 92.75 405 GLN A CA 1
ATOM 3171 C C . GLN A 1 405 ? 6.977 -32.969 -7.023 1 92.75 405 GLN A C 1
ATOM 3173 O O . GLN A 1 405 ? 6.859 -32.406 -5.922 1 92.75 405 GLN A O 1
ATOM 3178 N N . ILE A 1 406 ? 5.934 -33.312 -7.742 1 94.12 406 ILE A N 1
ATOM 3179 C CA . ILE A 1 406 ? 4.566 -33.031 -7.297 1 94.12 406 ILE A CA 1
ATOM 3180 C C . ILE A 1 406 ? 4.285 -33.844 -6.02 1 94.12 406 ILE A C 1
ATOM 3182 O O . ILE A 1 406 ? 3.734 -33.281 -5.059 1 94.12 406 ILE A O 1
ATOM 3186 N N . ALA A 1 407 ? 4.691 -35.031 -5.969 1 93.75 407 ALA A N 1
ATOM 3187 C CA . ALA A 1 407 ? 4.473 -35.875 -4.797 1 93.75 407 ALA A CA 1
ATOM 3188 C C . ALA A 1 407 ? 5.188 -35.312 -3.574 1 93.75 407 ALA A C 1
ATOM 3190 O O . ALA A 1 407 ? 4.633 -35.312 -2.473 1 93.75 407 ALA A O 1
ATOM 3191 N N . GLY A 1 408 ? 6.336 -34.906 -3.777 1 89.56 408 GLY A N 1
ATOM 3192 C CA . GLY A 1 408 ? 7.168 -34.469 -2.664 1 89.56 408 GLY A CA 1
ATOM 3193 C C . GLY A 1 408 ? 6.848 -33.094 -2.186 1 89.56 408 GLY A C 1
ATOM 3194 O O . GLY A 1 408 ? 7.074 -32.75 -1.02 1 89.56 408 GLY A O 1
ATOM 3195 N N . ARG A 1 409 ? 6.25 -32.281 -3.027 1 87.69 409 ARG A N 1
ATOM 3196 C CA . ARG A 1 409 ? 6.176 -30.859 -2.701 1 87.69 409 ARG A CA 1
ATOM 3197 C C . ARG A 1 409 ? 4.727 -30.422 -2.508 1 87.69 409 ARG A C 1
ATOM 3199 O O . ARG A 1 409 ? 4.465 -29.359 -1.945 1 87.69 409 ARG A O 1
ATOM 3206 N N . THR A 1 410 ? 3.863 -31.094 -3.002 1 88.12 410 THR A N 1
ATOM 3207 C CA . THR A 1 410 ? 2.463 -30.688 -2.947 1 88.12 410 THR A CA 1
ATOM 3208 C C . THR A 1 410 ? 1.64 -31.703 -2.148 1 88.12 410 THR A C 1
ATOM 3210 O O . THR A 1 410 ? 2.15 -32.75 -1.741 1 88.12 410 THR A O 1
ATOM 3213 N N . GLU A 1 411 ? 0.429 -31.391 -1.913 1 86.81 411 GLU A N 1
ATOM 3214 C CA . GLU A 1 411 ? -0.495 -32.281 -1.195 1 86.81 411 GLU A CA 1
ATOM 3215 C C . GLU A 1 411 ? -1.574 -32.812 -2.127 1 86.81 411 GLU A C 1
ATOM 3217 O O . GLU A 1 411 ? -2.748 -32.875 -1.759 1 86.81 411 GLU A O 1
ATOM 3222 N N . ALA A 1 412 ? -1.123 -33.125 -3.336 1 91.25 412 ALA A N 1
ATOM 3223 C CA . ALA A 1 412 ? -2.025 -33.812 -4.25 1 91.25 412 ALA A CA 1
ATOM 3224 C C . ALA A 1 412 ? -2.535 -35.125 -3.633 1 91.25 412 ALA A C 1
ATOM 3226 O O . ALA A 1 412 ? -1.837 -35.75 -2.836 1 91.25 412 ALA A O 1
ATOM 3227 N N . SER A 1 413 ? -3.777 -35.469 -3.936 1 91.31 413 SER A N 1
ATOM 3228 C CA . SER A 1 413 ? -4.379 -36.688 -3.375 1 91.31 413 SER A CA 1
ATOM 3229 C C . SER A 1 413 ? -3.811 -37.938 -4.031 1 91.31 413 SER A C 1
ATOM 3231 O O . SER A 1 413 ? -3.447 -38.906 -3.344 1 91.31 413 SER A O 1
ATOM 3233 N N . THR A 1 414 ? -3.83 -37.906 -5.297 1 95.56 414 THR A N 1
ATOM 3234 C CA . THR A 1 414 ? -3.26 -39.031 -6.039 1 95.56 414 THR A CA 1
ATOM 3235 C C . THR A 1 414 ? -2.465 -38.531 -7.242 1 95.56 414 THR A C 1
ATOM 3237 O O . THR A 1 414 ? -2.801 -37.5 -7.828 1 95.56 414 THR A O 1
ATOM 3240 N N . ILE A 1 415 ? -1.406 -39.281 -7.523 1 97.94 415 ILE A N 1
ATOM 3241 C CA . ILE A 1 415 ? -0.571 -39 -8.688 1 97.94 415 ILE A CA 1
ATOM 3242 C C . ILE A 1 415 ? -0.325 -40.281 -9.469 1 97.94 415 ILE A C 1
ATOM 3244 O O . ILE A 1 415 ? 0.135 -41.281 -8.906 1 97.94 415 ILE A O 1
ATOM 3248 N N . LEU A 1 416 ? -0.677 -40.25 -10.711 1 98.56 416 LEU A N 1
ATOM 3249 C CA . LEU A 1 416 ? -0.427 -41.406 -11.602 1 98.56 416 LEU A CA 1
ATOM 3250 C C . LEU A 1 416 ? 0.531 -41 -12.727 1 98.56 416 LEU A C 1
ATOM 3252 O O . LEU A 1 416 ? 0.264 -40.062 -13.477 1 98.56 416 LEU A O 1
ATOM 3256 N N . ALA A 1 417 ? 1.655 -41.688 -12.805 1 98.5 417 ALA A N 1
ATOM 3257 C CA . ALA A 1 417 ? 2.637 -41.469 -13.867 1 98.5 417 ALA A CA 1
ATOM 3258 C C . ALA A 1 417 ? 2.662 -42.625 -14.844 1 98.5 417 ALA A C 1
ATOM 3260 O O . ALA A 1 417 ? 2.688 -43.781 -14.438 1 98.5 417 ALA A O 1
ATOM 3261 N N . VAL A 1 418 ? 2.676 -42.281 -16.156 1 97.56 418 VAL A N 1
ATOM 3262 C CA . VAL A 1 418 ? 2.639 -43.312 -17.188 1 97.56 418 VAL A CA 1
ATOM 3263 C C . VAL A 1 418 ? 3.781 -43.094 -18.172 1 97.56 418 VAL A C 1
ATOM 3265 O O . VAL A 1 418 ? 3.99 -42 -18.656 1 97.56 418 VAL A O 1
ATOM 3268 N N . ASP A 1 419 ? 4.469 -44.156 -18.438 1 96.25 419 ASP A N 1
ATOM 3269 C CA . ASP A 1 419 ? 5.48 -44.125 -19.484 1 96.25 419 ASP A CA 1
ATOM 3270 C C . ASP A 1 419 ? 5.613 -45.5 -20.125 1 96.25 419 ASP A C 1
ATOM 3272 O O . ASP A 1 419 ? 5.434 -46.531 -19.453 1 96.25 419 ASP A O 1
ATOM 3276 N N . MET A 1 420 ? 5.988 -45.531 -21.359 1 94.62 420 MET A N 1
ATOM 3277 C CA . MET A 1 420 ? 6.07 -46.812 -22.078 1 94.62 420 MET A CA 1
ATOM 3278 C C . MET A 1 420 ? 7.461 -47.406 -21.953 1 94.62 420 MET A C 1
ATOM 3280 O O . MET A 1 420 ? 7.637 -48.625 -22.141 1 94.62 420 MET A O 1
ATOM 3284 N N . ASN A 1 421 ? 8.516 -46.594 -21.688 1 93.81 421 ASN A N 1
ATOM 3285 C CA . ASN A 1 421 ? 9.891 -47.094 -21.562 1 93.81 421 ASN A CA 1
ATOM 3286 C C . ASN A 1 421 ? 10.109 -47.812 -20.234 1 93.81 421 ASN A C 1
ATOM 3288 O O . ASN A 1 421 ? 10.094 -47.219 -19.172 1 93.81 421 ASN A O 1
ATOM 3292 N N . PRO A 1 422 ? 10.383 -49.125 -20.297 1 95.81 422 PRO A N 1
ATOM 3293 C CA . PRO A 1 422 ? 10.531 -49.875 -19.062 1 95.81 422 PRO A CA 1
ATOM 3294 C C . PRO A 1 422 ? 11.711 -49.406 -18.219 1 95.81 422 PRO A C 1
ATOM 3296 O O . PRO A 1 422 ? 11.664 -49.5 -16.984 1 95.81 422 PRO A O 1
ATOM 3299 N N . ILE A 1 423 ? 12.734 -48.969 -18.859 1 95.69 423 ILE A N 1
ATOM 3300 C CA . ILE A 1 423 ? 13.906 -48.5 -18.125 1 95.69 423 ILE A CA 1
ATOM 3301 C C . ILE A 1 423 ? 13.562 -47.219 -17.375 1 95.69 423 ILE A C 1
ATOM 3303 O O . ILE A 1 423 ? 13.961 -47.031 -16.219 1 95.69 423 ILE A O 1
ATOM 3307 N N . ALA A 1 424 ? 12.82 -46.375 -18.047 1 96.06 424 ALA A N 1
ATOM 3308 C CA . ALA A 1 424 ? 12.406 -45.125 -17.422 1 96.06 424 ALA A CA 1
ATOM 3309 C C . ALA A 1 424 ? 11.523 -45.406 -16.203 1 96.06 424 ALA A C 1
ATOM 3311 O O . ALA A 1 424 ? 11.727 -44.812 -15.141 1 96.06 424 ALA A O 1
ATOM 3312 N N . THR A 1 425 ? 10.57 -46.281 -16.312 1 97.25 425 THR A N 1
ATOM 3313 C CA . THR A 1 425 ? 9.664 -46.594 -15.203 1 97.25 425 THR A CA 1
ATOM 3314 C C . THR A 1 425 ? 10.422 -47.219 -14.047 1 97.25 425 THR A C 1
ATOM 3316 O O . THR A 1 425 ? 10.086 -47.031 -12.883 1 97.25 425 THR A O 1
ATOM 3319 N N . GLU A 1 426 ? 11.398 -48 -14.398 1 97.19 426 GLU A N 1
ATOM 3320 C CA . GLU A 1 426 ? 12.227 -48.594 -13.352 1 97.19 426 GLU A CA 1
ATOM 3321 C C . GLU A 1 426 ? 13.008 -47.531 -12.602 1 97.19 426 GLU A C 1
ATOM 3323 O O . GLU A 1 426 ? 13.133 -47.594 -11.375 1 97.19 426 GLU A O 1
ATOM 3328 N N . CYS A 1 427 ? 13.562 -46.625 -13.391 1 97.56 427 CYS A N 1
ATOM 3329 C CA . CYS A 1 427 ? 14.227 -45.5 -12.75 1 97.56 427 CYS A CA 1
ATOM 3330 C C . CYS A 1 427 ? 13.273 -44.75 -11.812 1 97.56 427 CYS A C 1
ATOM 3332 O O . CYS A 1 427 ? 13.641 -44.406 -10.695 1 97.56 427 CYS A O 1
ATOM 3334 N N . GLY A 1 428 ? 12.062 -44.562 -12.273 1 97.25 428 GLY A N 1
ATOM 3335 C CA . GLY A 1 428 ? 11.047 -43.938 -11.453 1 97.25 428 GLY A CA 1
ATOM 3336 C C . GLY A 1 428 ? 10.758 -44.688 -10.172 1 97.25 428 GLY A C 1
ATOM 3337 O O . GLY A 1 428 ? 10.648 -44.094 -9.094 1 97.25 428 GLY A O 1
ATOM 3338 N N . THR A 1 429 ? 10.695 -45.938 -10.289 1 96.38 429 THR A N 1
ATOM 3339 C CA . THR A 1 429 ? 10.406 -46.812 -9.141 1 96.38 429 THR A CA 1
ATOM 3340 C C . THR A 1 429 ? 11.531 -46.7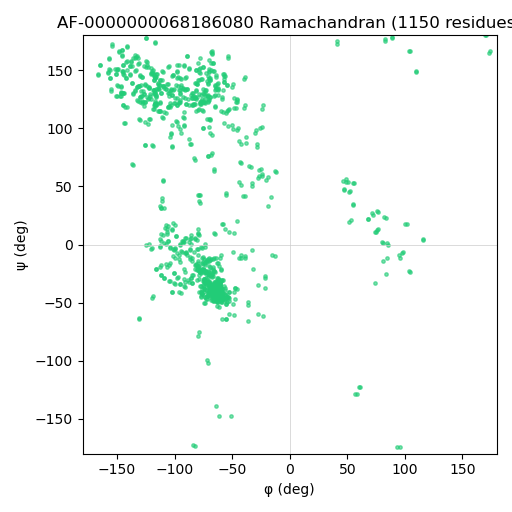19 -8.117 1 96.38 429 THR A C 1
ATOM 3342 O O . THR A 1 429 ? 11.281 -46.656 -6.91 1 96.38 429 THR A O 1
ATOM 3345 N N . ARG A 1 430 ? 12.695 -46.688 -8.578 1 95.69 430 ARG A N 1
ATOM 3346 C CA . ARG A 1 430 ? 13.844 -46.562 -7.684 1 95.69 430 ARG A CA 1
ATOM 3347 C C . ARG A 1 430 ? 13.836 -45.219 -6.977 1 95.69 430 ARG A C 1
ATOM 3349 O O . ARG A 1 430 ? 14.125 -45.125 -5.781 1 95.69 430 ARG A O 1
ATOM 3356 N N . ALA A 1 431 ? 13.539 -44.25 -7.766 1 95.81 431 ALA A N 1
ATOM 3357 C CA . ALA A 1 431 ? 13.484 -42.906 -7.195 1 95.81 431 ALA A CA 1
ATOM 3358 C C . ALA A 1 431 ? 12.375 -42.812 -6.152 1 95.81 431 ALA A C 1
ATOM 3360 O O . ALA A 1 431 ? 12.516 -42.094 -5.156 1 95.81 431 ALA A O 1
ATOM 3361 N N . LEU A 1 432 ? 11.297 -43.438 -6.398 1 94.75 432 LEU A N 1
ATOM 3362 C CA . LEU A 1 432 ? 10.164 -43.469 -5.477 1 94.75 432 LEU A CA 1
ATOM 3363 C C . LEU A 1 432 ? 10.586 -44 -4.113 1 94.75 432 LEU A C 1
ATOM 3365 O O . LEU A 1 432 ? 10.172 -43.469 -3.078 1 94.75 432 LEU A O 1
ATOM 3369 N N . ARG A 1 433 ? 11.383 -44.938 -4.098 1 92.19 433 ARG A N 1
ATOM 3370 C CA . ARG A 1 433 ? 11.891 -45.531 -2.861 1 92.19 433 ARG A CA 1
ATOM 3371 C C . ARG A 1 433 ? 12.742 -44.531 -2.094 1 92.19 433 ARG A C 1
ATOM 3373 O O . ARG A 1 433 ? 12.734 -44.5 -0.861 1 92.19 433 ARG A O 1
ATOM 3380 N N . MET A 1 434 ? 13.352 -43.75 -2.861 1 91 434 MET A N 1
ATOM 3381 C CA . MET A 1 434 ? 14.203 -42.719 -2.244 1 91 434 MET A CA 1
ATOM 3382 C C . MET A 1 434 ? 13.367 -41.594 -1.65 1 91 434 MET A C 1
ATOM 3384 O O . MET A 1 434 ? 13.781 -40.938 -0.687 1 91 434 MET A O 1
ATOM 3388 N N . LEU A 1 435 ? 12.273 -41.375 -2.279 1 90.44 435 LEU A N 1
ATOM 3389 C CA . LEU A 1 435 ? 11.398 -40.312 -1.85 1 90.44 435 LEU A CA 1
ATOM 3390 C C . LEU A 1 435 ? 10.93 -40.5 -0.412 1 90.44 435 LEU A C 1
ATOM 3392 O O . LEU A 1 435 ? 10.75 -39.531 0.335 1 90.44 435 LEU A O 1
ATOM 3396 N N . VAL A 1 436 ? 10.789 -41.688 0.008 1 83.81 436 VAL A N 1
ATOM 3397 C CA . VAL A 1 436 ? 10.336 -42.062 1.347 1 83.81 436 VAL A CA 1
ATOM 3398 C C . VAL A 1 436 ? 11.328 -41.531 2.387 1 83.81 436 VAL A C 1
ATOM 3400 O O . VAL A 1 436 ? 10.93 -41.094 3.471 1 83.81 436 VAL A O 1
ATOM 3403 N N . ARG A 1 437 ? 12.547 -41.438 2.012 1 82.38 437 ARG A N 1
ATOM 3404 C CA . ARG A 1 437 ? 13.602 -41.094 2.953 1 82.38 437 ARG A CA 1
ATOM 3405 C C . ARG A 1 437 ? 14.102 -39.656 2.709 1 82.38 437 ARG A C 1
ATOM 3407 O O . ARG A 1 437 ? 15.047 -39.219 3.365 1 82.38 437 ARG A O 1
ATOM 3414 N N . ASN A 1 438 ? 13.516 -39.062 1.77 1 82.75 438 ASN A N 1
ATOM 3415 C CA . ASN A 1 438 ? 13.992 -37.719 1.392 1 82.75 438 ASN A CA 1
ATOM 3416 C C . ASN A 1 438 ? 13.633 -36.688 2.438 1 82.75 438 ASN A C 1
ATOM 3418 O O . ASN A 1 438 ? 12.453 -36.438 2.707 1 82.75 438 ASN A O 1
ATOM 3422 N N . LYS A 1 439 ? 14.625 -35.875 2.938 1 75.69 439 LYS A N 1
ATOM 3423 C CA . LYS A 1 439 ? 14.469 -34.938 4.023 1 75.69 439 LYS A CA 1
ATOM 3424 C C . LYS A 1 439 ? 13.727 -33.688 3.553 1 75.69 439 LYS A C 1
ATOM 3426 O O . LYS A 1 439 ? 13.078 -33 4.348 1 75.69 439 LYS A O 1
ATOM 3431 N N . ALA A 1 440 ? 13.773 -33.5 2.271 1 75.38 440 ALA A N 1
ATOM 3432 C CA . ALA A 1 440 ? 13.172 -32.281 1.733 1 75.38 440 ALA A CA 1
ATOM 3433 C C . ALA A 1 440 ? 11.656 -32.406 1.637 1 75.38 440 ALA A C 1
ATOM 3435 O O . ALA A 1 440 ? 10.945 -31.406 1.48 1 75.38 440 ALA A O 1
ATOM 3436 N N . VAL A 1 441 ? 11.203 -33.594 1.676 1 77.94 441 VAL A N 1
ATOM 3437 C CA . VAL A 1 441 ? 9.773 -33.844 1.576 1 77.94 441 VAL A CA 1
ATOM 3438 C C . VAL A 1 441 ? 9.094 -33.562 2.914 1 77.94 441 VAL A C 1
ATOM 3440 O O . VAL A 1 441 ? 9.484 -34.125 3.945 1 77.94 441 VAL A O 1
ATOM 3443 N N . LYS A 1 442 ? 8.156 -32.656 2.828 1 70.44 442 LYS A N 1
ATOM 3444 C CA . LYS A 1 442 ? 7.535 -32.219 4.078 1 70.44 442 LYS A CA 1
ATOM 3445 C C . LYS A 1 442 ? 6.082 -32.688 4.152 1 70.44 442 LYS A C 1
ATOM 3447 O O . LYS A 1 442 ? 5.379 -32.406 5.117 1 70.44 442 LYS A O 1
ATOM 3452 N N . THR A 1 443 ? 5.664 -33.406 3.189 1 76 443 THR A N 1
ATOM 3453 C CA . THR A 1 443 ? 4.281 -33.875 3.188 1 76 443 THR A CA 1
ATOM 3454 C C . THR A 1 443 ? 4.215 -35.375 3.488 1 76 443 THR A C 1
ATOM 3456 O O . THR A 1 443 ? 5.016 -36.156 2.967 1 76 443 THR A O 1
ATOM 3459 N N . ASP A 1 444 ? 3.35 -35.656 4.32 1 76.38 444 ASP A N 1
ATOM 3460 C CA . ASP A 1 444 ? 3.199 -37.062 4.711 1 76.38 444 ASP A CA 1
ATOM 3461 C C . ASP A 1 444 ? 2.639 -37.875 3.561 1 76.38 444 ASP A C 1
ATOM 3463 O O . ASP A 1 444 ? 1.793 -37.406 2.799 1 76.38 444 ASP A O 1
ATOM 3467 N N . GLY A 1 445 ? 3.135 -39.062 3.416 1 83.12 445 GLY A N 1
ATOM 3468 C CA . GLY A 1 445 ? 2.598 -40.031 2.467 1 83.12 445 GLY A CA 1
ATOM 3469 C C . GLY A 1 445 ? 2.902 -39.656 1.022 1 83.12 445 GLY A C 1
ATOM 3470 O O . GLY A 1 445 ? 2.168 -40.062 0.114 1 83.12 445 GLY A O 1
ATOM 3471 N N . ALA A 1 446 ? 3.922 -38.969 0.811 1 88 446 ALA A N 1
ATOM 3472 C CA . ALA A 1 446 ? 4.27 -38.5 -0.532 1 88 446 ALA A CA 1
ATOM 3473 C C . ALA A 1 446 ? 4.469 -39.688 -1.479 1 88 446 ALA A C 1
ATOM 3475 O O . ALA A 1 446 ? 3.943 -39.688 -2.594 1 88 446 ALA A O 1
ATOM 3476 N N . ALA A 1 447 ? 5.176 -40.688 -1.006 1 91.12 447 ALA A N 1
ATOM 3477 C CA . ALA A 1 447 ? 5.477 -41.844 -1.849 1 91.12 447 ALA A CA 1
ATOM 3478 C C . ALA A 1 447 ? 4.227 -42.688 -2.086 1 91.12 447 ALA A C 1
ATOM 3480 O O . ALA A 1 447 ? 4.047 -43.25 -3.168 1 91.12 447 ALA A O 1
ATOM 3481 N N . ASP A 1 448 ? 3.391 -42.719 -1.129 1 92.25 448 ASP A N 1
ATOM 3482 C CA . ASP A 1 448 ? 2.186 -43.531 -1.212 1 92.25 448 ASP A CA 1
ATOM 3483 C C . ASP A 1 448 ? 1.197 -42.938 -2.225 1 92.25 448 ASP A C 1
ATOM 3485 O O . ASP A 1 448 ? 0.375 -43.688 -2.781 1 92.25 448 ASP A O 1
ATOM 3489 N N . ARG A 1 449 ? 1.274 -41.75 -2.486 1 94 449 ARG A N 1
ATOM 3490 C CA . ARG A 1 449 ? 0.314 -41.062 -3.359 1 94 449 ARG A CA 1
ATOM 3491 C C . ARG A 1 449 ? 0.718 -41.219 -4.824 1 94 449 ARG A C 1
ATOM 3493 O O . ARG A 1 449 ? -0.076 -40.938 -5.723 1 94 449 ARG A O 1
ATOM 3500 N N . LEU A 1 450 ? 1.934 -41.656 -5.074 1 97 450 LEU A N 1
ATOM 3501 C CA . LEU A 1 450 ? 2.443 -41.75 -6.438 1 97 450 LEU A CA 1
ATOM 3502 C C . LEU A 1 450 ? 2.439 -43.188 -6.934 1 97 450 LEU A C 1
ATOM 3504 O O . LEU A 1 450 ? 3.033 -44.062 -6.301 1 97 450 LEU A O 1
ATOM 3508 N N . ARG A 1 451 ? 1.737 -43.438 -7.973 1 97.56 451 ARG A N 1
ATOM 3509 C CA . ARG A 1 451 ? 1.751 -44.719 -8.664 1 97.56 451 ARG A CA 1
ATOM 3510 C C . ARG A 1 451 ? 2.367 -44.562 -10.055 1 97.56 451 ARG A C 1
ATOM 3512 O O . ARG A 1 451 ? 2.094 -43.594 -10.766 1 97.56 451 ARG A O 1
ATOM 3519 N N . ILE A 1 452 ? 3.23 -45.531 -10.438 1 97.94 452 ILE A N 1
ATOM 3520 C CA . ILE A 1 452 ? 3.9 -45.531 -11.734 1 97.94 452 ILE A CA 1
ATOM 3521 C C . ILE A 1 452 ? 3.447 -46.75 -12.555 1 97.94 452 ILE A C 1
ATOM 3523 O O . ILE A 1 452 ? 3.516 -47.875 -12.086 1 97.94 452 ILE A O 1
ATOM 3527 N N . ILE A 1 453 ? 3.025 -46.469 -13.766 1 97.62 453 ILE A N 1
ATOM 3528 C CA . ILE A 1 453 ? 2.541 -47.531 -14.648 1 97.62 453 ILE A CA 1
ATOM 3529 C C . ILE A 1 453 ? 3.369 -47.562 -15.93 1 97.62 453 ILE A C 1
ATOM 3531 O O . ILE A 1 453 ? 3.568 -46.531 -16.562 1 97.62 453 ILE A O 1
ATOM 3535 N N . GLU A 1 454 ? 3.861 -48.75 -16.219 1 97.12 454 GLU A N 1
ATOM 3536 C CA . GLU A 1 454 ? 4.488 -48.969 -17.516 1 97.12 454 GLU A CA 1
ATOM 3537 C C . GLU A 1 454 ? 3.449 -49.312 -18.578 1 97.12 454 GLU A C 1
ATOM 3539 O O . GLU A 1 454 ? 2.719 -50.281 -18.453 1 97.12 454 GLU A O 1
ATOM 3544 N N . GLY A 1 455 ? 3.396 -48.469 -19.625 1 95.06 455 GLY A N 1
ATOM 3545 C CA . GLY A 1 455 ? 2.438 -48.75 -20.672 1 95.06 455 GLY A CA 1
ATOM 3546 C C . GLY A 1 455 ? 2.348 -47.656 -21.719 1 95.06 455 GLY A C 1
ATOM 3547 O O . GLY A 1 455 ? 2.881 -46.562 -21.531 1 95.06 455 GLY A O 1
ATOM 3548 N N . GLU A 1 456 ? 1.716 -48.062 -22.828 1 92.44 456 GLU A N 1
ATOM 3549 C CA . GLU A 1 456 ? 1.404 -47.062 -23.859 1 92.44 456 GLU A CA 1
ATOM 3550 C C . GLU A 1 456 ? 0.248 -46.188 -23.438 1 92.44 456 GLU A C 1
ATOM 3552 O O . GLU A 1 456 ? -0.807 -46.656 -23.016 1 92.44 456 GLU A O 1
ATOM 3557 N N . VAL A 1 457 ? 0.424 -44.875 -23.531 1 91.5 457 VAL A N 1
ATOM 3558 C CA . VAL A 1 457 ? -0.482 -43.875 -22.984 1 91.5 457 VAL A CA 1
ATOM 3559 C C . VAL A 1 457 ? -1.896 -44.125 -23.516 1 91.5 457 VAL A C 1
ATOM 3561 O O . VAL A 1 457 ? -2.861 -44.094 -22.75 1 91.5 457 VAL A O 1
ATOM 3564 N N . SER A 1 458 ? -2.039 -44.375 -24.812 1 89.06 458 SER A N 1
ATOM 3565 C CA . SER A 1 458 ? -3.357 -44.562 -25.406 1 89.06 458 SER A CA 1
ATOM 3566 C C . SER A 1 458 ? -4.09 -45.75 -24.781 1 89.06 458 SER A C 1
ATOM 3568 O O . SER A 1 458 ? -5.305 -45.688 -24.562 1 89.06 458 SER A O 1
ATOM 3570 N N . GLN A 1 459 ? -3.398 -46.781 -24.453 1 93.12 459 GLN A N 1
ATOM 3571 C CA . GLN A 1 459 ? -3.988 -47.969 -23.859 1 93.12 459 GLN A CA 1
ATOM 3572 C C . GLN A 1 459 ? -4.332 -47.75 -22.391 1 93.12 459 GLN A C 1
ATOM 3574 O O . GLN A 1 459 ? -5.398 -48.156 -21.922 1 93.12 459 GLN A O 1
ATOM 3579 N N . VAL A 1 460 ? -3.436 -47.125 -21.766 1 95.75 460 VAL A N 1
ATOM 3580 C CA . VAL A 1 460 ? -3.639 -46.875 -20.328 1 95.75 460 VAL A CA 1
ATOM 3581 C C . VAL A 1 460 ? -4.844 -45.969 -20.141 1 95.75 460 VAL A C 1
ATOM 3583 O O . VAL A 1 460 ? -5.66 -46.188 -19.234 1 95.75 460 VAL A O 1
ATOM 3586 N N . LEU A 1 461 ? -5 -44.938 -20.953 1 95.5 461 LEU A N 1
ATOM 3587 C CA . LEU A 1 461 ? -6.059 -43.969 -20.828 1 95.5 461 LEU A CA 1
ATOM 3588 C C . LEU A 1 461 ? -7.434 -44.594 -20.969 1 95.5 461 LEU A C 1
ATOM 3590 O O . LEU A 1 461 ? -8.398 -44.156 -20.328 1 95.5 461 LEU A O 1
ATOM 3594 N N . GLU A 1 462 ? -7.531 -45.625 -21.734 1 93.31 462 GLU A N 1
ATOM 3595 C CA . GLU A 1 462 ? -8.797 -46.312 -21.969 1 93.31 462 GLU A CA 1
ATOM 3596 C C . GLU A 1 462 ? -9.312 -46.969 -20.688 1 93.31 462 GLU A C 1
ATOM 3598 O O . GLU A 1 462 ? -10.523 -47.156 -20.531 1 93.31 462 GLU A O 1
ATOM 3603 N N . ARG A 1 463 ? -8.438 -47.219 -19.812 1 94.81 463 ARG A N 1
ATOM 3604 C CA . ARG A 1 463 ? -8.805 -47.938 -18.609 1 94.81 463 ARG A CA 1
ATOM 3605 C C . ARG A 1 463 ? -8.969 -47 -17.422 1 94.81 463 ARG A C 1
ATOM 3607 O O . ARG A 1 463 ? -9.352 -47.406 -16.328 1 94.81 463 ARG A O 1
ATOM 3614 N N . LEU A 1 464 ? -8.688 -45.75 -17.609 1 96.25 464 LEU A N 1
ATOM 3615 C CA . LEU A 1 464 ? -8.758 -44.812 -16.5 1 96.25 464 LEU A CA 1
ATOM 3616 C C . LEU A 1 464 ? -10.164 -44.25 -16.359 1 96.25 464 LEU A C 1
ATOM 3618 O O . LEU A 1 464 ? -10.914 -44.188 -17.344 1 96.25 464 LEU A O 1
ATOM 3622 N N . PRO A 1 465 ? -10.531 -43.875 -15.133 1 95.5 465 PRO A N 1
ATOM 3623 C CA . PRO A 1 465 ? -11.859 -43.281 -14.938 1 95.5 465 PRO A CA 1
ATOM 3624 C C . PRO A 1 465 ? -12.031 -41.969 -15.664 1 95.5 465 PRO A C 1
ATOM 3626 O O . PRO A 1 465 ? -11.094 -41.156 -15.734 1 95.5 465 PRO A O 1
ATOM 3629 N N . ARG A 1 466 ? -13.188 -41.719 -16.156 1 94.62 466 ARG A N 1
ATOM 3630 C CA . ARG A 1 466 ? -13.523 -40.438 -16.812 1 94.62 466 ARG A CA 1
ATOM 3631 C C . ARG A 1 466 ? -13.773 -39.344 -15.789 1 94.62 466 ARG A C 1
ATOM 3633 O O . ARG A 1 466 ? -14.141 -39.625 -14.641 1 94.62 466 ARG A O 1
ATOM 3640 N N . ASN A 1 467 ? -13.5 -38.125 -16.234 1 94.88 467 ASN A N 1
ATOM 3641 C CA . ASN A 1 467 ? -13.805 -36.938 -15.43 1 94.88 467 ASN A CA 1
ATOM 3642 C C . ASN A 1 467 ? -13.227 -37.062 -14.023 1 94.88 467 ASN A C 1
ATOM 3644 O O . ASN A 1 467 ? -13.914 -36.781 -13.039 1 94.88 467 ASN A O 1
ATOM 3648 N N . PHE A 1 468 ? -11.969 -37.5 -13.945 1 94.75 468 PHE A N 1
ATOM 3649 C CA . PHE A 1 468 ? -11.422 -37.844 -12.633 1 94.75 468 PHE A CA 1
ATOM 3650 C C . PHE A 1 468 ? -10.211 -36.969 -12.32 1 94.75 468 PHE A C 1
ATOM 3652 O O . PHE A 1 468 ? -10.086 -36.438 -11.203 1 94.75 468 PHE A O 1
ATOM 3659 N N . PHE A 1 469 ? -9.359 -36.812 -13.211 1 96.94 469 PHE A N 1
ATOM 3660 C CA . PHE A 1 46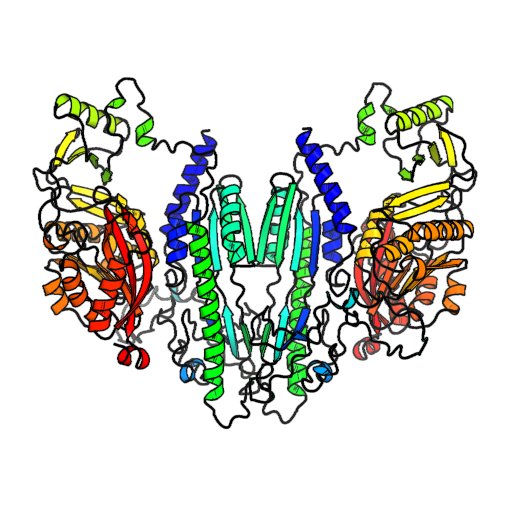9 ? -8.094 -36.125 -12.945 1 96.94 469 PHE A CA 1
ATOM 3661 C C . PHE A 1 469 ? -8.266 -34.594 -13 1 96.94 469 PHE A C 1
ATOM 3663 O O . PHE A 1 469 ? -8.742 -34.062 -14 1 96.94 469 PHE A O 1
ATOM 3670 N N . ASP A 1 470 ? -7.871 -33.938 -11.922 1 94.44 470 ASP A N 1
ATOM 3671 C CA . ASP A 1 470 ? -7.961 -32.5 -11.828 1 94.44 470 ASP A CA 1
ATOM 3672 C C . ASP A 1 470 ? -6.867 -31.812 -12.648 1 94.44 470 ASP A C 1
ATOM 3674 O O . ASP A 1 470 ? -6.996 -30.656 -13.031 1 94.44 470 ASP A O 1
ATOM 3678 N N . ARG A 1 471 ? -5.816 -32.562 -12.859 1 96.88 471 ARG A N 1
ATOM 3679 C CA . ARG A 1 471 ? -4.66 -32.031 -13.57 1 96.88 471 ARG A CA 1
ATOM 3680 C C . ARG A 1 471 ? -3.975 -33.094 -14.398 1 96.88 471 ARG A C 1
ATOM 3682 O O . ARG A 1 471 ? -3.809 -34.219 -13.938 1 96.88 471 ARG A O 1
ATOM 3689 N N . VAL A 1 472 ? -3.627 -32.719 -15.625 1 97.75 472 VAL A N 1
ATOM 3690 C CA . VAL A 1 472 ? -2.906 -33.625 -16.516 1 97.75 472 VAL A CA 1
ATOM 3691 C C . VAL A 1 472 ? -1.649 -32.938 -17.047 1 97.75 472 VAL A C 1
ATOM 3693 O O . VAL A 1 472 ? -1.712 -31.812 -17.531 1 97.75 472 VAL A O 1
ATOM 3696 N N . LEU A 1 473 ? -0.547 -33.531 -16.812 1 97.62 473 LEU A N 1
ATOM 3697 C CA . LEU A 1 473 ? 0.688 -33.125 -17.484 1 97.62 473 LEU A CA 1
ATOM 3698 C C . LEU A 1 473 ? 0.945 -34 -18.719 1 97.62 473 LEU A C 1
ATOM 3700 O O . LEU A 1 473 ? 0.872 -35.219 -18.625 1 97.62 473 LEU A O 1
ATOM 3704 N N . ALA A 1 474 ? 1.272 -33.344 -19.828 1 93.44 474 ALA A N 1
ATOM 3705 C CA . ALA A 1 474 ? 1.514 -34.094 -21.047 1 93.44 474 ALA A CA 1
ATOM 3706 C C . ALA A 1 474 ? 2.758 -33.594 -21.781 1 93.44 474 ALA A C 1
ATOM 3708 O O . ALA A 1 474 ? 2.66 -33.031 -22.859 1 93.44 474 ALA A O 1
ATOM 3709 N N . PRO A 1 475 ? 3.885 -33.844 -21.156 1 90.69 475 PRO A N 1
ATOM 3710 C CA . PRO A 1 475 ? 5.121 -33.531 -21.875 1 90.69 475 PRO A CA 1
ATOM 3711 C C . PRO A 1 475 ? 5.387 -34.5 -23.047 1 90.69 475 PRO A C 1
ATOM 3713 O O . PRO A 1 475 ? 6.375 -35.219 -23.031 1 90.69 475 PRO A O 1
ATOM 3716 N N . ARG A 1 476 ? 4.684 -34.312 -24.094 1 83.44 476 ARG A N 1
ATOM 3717 C CA . ARG A 1 476 ? 4.734 -35.25 -25.203 1 83.44 476 ARG A CA 1
ATOM 3718 C C . ARG A 1 476 ? 6.062 -35.156 -25.953 1 83.44 476 ARG A C 1
ATOM 3720 O O . ARG A 1 476 ? 6.629 -34.062 -26.078 1 83.44 476 ARG A O 1
ATOM 3727 N N . PRO A 1 477 ? 6.566 -36.281 -26.359 1 76.69 477 PRO A N 1
ATOM 3728 C CA . PRO A 1 477 ? 7.785 -36.25 -27.172 1 76.69 477 PRO A CA 1
ATOM 3729 C C . PRO A 1 477 ? 7.555 -35.688 -28.562 1 76.69 477 PRO A C 1
ATOM 3731 O O . PRO A 1 477 ? 6.434 -35.75 -29.078 1 76.69 477 PRO A O 1
ATOM 3734 N N . LYS A 1 478 ? 8.609 -35.031 -29.062 1 73.56 478 LYS A N 1
ATOM 3735 C CA . LYS A 1 478 ? 8.539 -34.625 -30.453 1 73.56 478 LYS A CA 1
ATOM 3736 C C . LYS A 1 478 ? 8.609 -35.812 -31.406 1 73.56 478 LYS A C 1
ATOM 3738 O O . LYS A 1 478 ? 9.539 -36.625 -31.328 1 73.56 478 LYS A O 1
ATOM 3743 N N . GLU A 1 479 ? 7.465 -36.125 -32 1 60.19 479 GLU A N 1
ATOM 3744 C CA . GLU A 1 479 ? 7.504 -37.219 -32.969 1 60.19 479 GLU A CA 1
ATOM 3745 C C . GLU A 1 479 ? 7.883 -36.719 -34.344 1 60.19 479 GLU A C 1
ATOM 3747 O O . GLU A 1 479 ? 7.145 -35.938 -34.938 1 60.19 479 GLU A O 1
ATOM 3752 N N . GLY A 1 480 ? 9.164 -36.625 -34.656 1 54.22 480 GLY A N 1
ATOM 3753 C CA . GLY A 1 480 ? 9.688 -36.125 -35.906 1 54.22 480 GLY A CA 1
ATOM 3754 C C . GLY A 1 480 ? 8.695 -36.219 -37.062 1 54.22 480 GLY A C 1
ATOM 3755 O O . GLY A 1 480 ? 8.328 -35.188 -37.656 1 54.22 480 GLY A O 1
ATOM 3756 N N . ASN A 1 481 ? 8.273 -37.438 -37.406 1 52.97 481 ASN A N 1
ATOM 3757 C CA . ASN A 1 481 ? 7.461 -37.594 -38.594 1 52.97 481 ASN A CA 1
ATOM 3758 C C . ASN A 1 481 ? 6.035 -37.125 -38.375 1 52.97 481 ASN A C 1
ATOM 3760 O O . ASN A 1 481 ? 5.422 -36.562 -39.312 1 52.97 481 ASN A O 1
ATOM 3764 N N . MET A 1 482 ? 5.535 -37.312 -37.219 1 48.94 482 MET A N 1
ATOM 3765 C CA . MET A 1 482 ? 4.137 -36.969 -36.969 1 48.94 482 MET A CA 1
ATOM 3766 C C . MET A 1 482 ? 3.979 -35.5 -36.625 1 48.94 482 MET A C 1
ATOM 3768 O O . MET A 1 482 ? 2.928 -34.906 -36.875 1 48.94 482 MET A O 1
ATOM 3772 N N . ASP A 1 483 ? 4.875 -34.906 -36 1 57.09 483 ASP A N 1
ATOM 3773 C CA . ASP A 1 483 ? 4.758 -33.5 -35.594 1 57.09 483 ASP A CA 1
ATOM 3774 C C . ASP A 1 483 ? 5.234 -32.562 -36.688 1 57.09 483 ASP A C 1
ATOM 3776 O O . ASP A 1 483 ? 4.883 -31.391 -36.719 1 57.09 483 ASP A O 1
ATOM 3780 N N . GLY A 1 484 ? 5.633 -33.188 -37.844 1 50.16 484 GLY A N 1
ATOM 3781 C CA . GLY A 1 484 ? 6.258 -32.344 -38.844 1 50.16 484 GLY A CA 1
ATOM 3782 C C . GLY A 1 484 ? 7.215 -31.328 -38.281 1 50.16 484 GLY A C 1
ATOM 3783 O O . GLY A 1 484 ? 7.461 -31.312 -37.062 1 50.16 484 GLY A O 1
ATOM 3784 N N . ASP A 1 485 ? 7.945 -30.547 -39.094 1 46.97 485 ASP A N 1
ATOM 3785 C CA . ASP A 1 485 ? 8.953 -29.578 -38.719 1 46.97 485 ASP A CA 1
ATOM 3786 C C . ASP A 1 485 ? 8.383 -28.578 -37.719 1 46.97 485 ASP A C 1
ATOM 3788 O O . ASP A 1 485 ? 9.094 -28.109 -36.812 1 46.97 485 ASP A O 1
ATOM 3792 N N . LEU A 1 486 ? 7.199 -28.047 -38.094 1 49.44 486 LEU A N 1
ATOM 3793 C CA . LEU A 1 486 ? 6.656 -26.953 -37.281 1 49.44 486 LEU A CA 1
ATOM 3794 C C . LEU A 1 486 ? 5.434 -27.406 -36.5 1 49.44 486 LEU A C 1
ATOM 3796 O O . LEU A 1 486 ? 4.617 -26.578 -36.062 1 49.44 486 LEU A O 1
ATOM 3800 N N . GLY A 1 487 ? 5.336 -28.766 -36.062 1 52.25 487 GLY A N 1
ATOM 3801 C CA . GLY A 1 487 ? 4.238 -29.141 -35.188 1 52.25 487 GLY A CA 1
ATOM 3802 C C . GLY A 1 487 ? 2.932 -29.359 -35.938 1 52.25 487 GLY A C 1
ATOM 3803 O O . GLY A 1 487 ? 1.858 -29.328 -35.312 1 52.25 487 GLY A O 1
ATOM 3804 N N . SER A 1 488 ? 3.006 -29.219 -37.281 1 47.22 488 SER A N 1
ATOM 3805 C CA . SER A 1 488 ? 1.801 -29.312 -38.094 1 47.22 488 SER A CA 1
ATOM 3806 C C . SER A 1 488 ? 1.223 -30.719 -38.062 1 47.22 488 SER A C 1
ATOM 3808 O O . SER A 1 488 ? 0.182 -30.984 -38.688 1 47.22 488 SER A O 1
ATOM 3810 N N . GLY A 1 489 ? 1.956 -31.531 -37.594 1 52.53 489 GLY A N 1
ATOM 3811 C CA . GLY A 1 489 ? 1.43 -32.875 -37.688 1 52.53 489 GLY A CA 1
ATOM 3812 C C . GLY A 1 489 ? 0.362 -33.188 -36.656 1 52.53 489 GLY A C 1
ATOM 3813 O O . GLY A 1 489 ? 0.104 -32.375 -35.75 1 52.53 489 GLY A O 1
ATOM 3814 N N . ASP A 1 490 ? -0.519 -34.312 -36.938 1 57.38 490 ASP A N 1
ATOM 3815 C CA . ASP A 1 490 ? -1.713 -34.812 -36.25 1 57.38 490 ASP A CA 1
ATOM 3816 C C . ASP A 1 490 ? -1.353 -35.531 -34.938 1 57.38 490 ASP A C 1
ATOM 3818 O O . ASP A 1 490 ? -2.232 -36 -34.219 1 57.38 490 ASP A O 1
ATOM 3822 N N . GLY A 1 491 ? -0.057 -35.594 -34.625 1 61 491 GLY A N 1
ATOM 3823 C CA . GLY A 1 491 ? 0.281 -36.438 -33.5 1 61 491 GLY A CA 1
ATOM 3824 C C . GLY A 1 491 ? -0.189 -35.875 -32.156 1 61 491 GLY A C 1
ATOM 3825 O O . GLY A 1 491 ? -0.738 -36.594 -31.344 1 61 491 GLY A O 1
ATOM 3826 N N . GLY A 1 492 ? -0.148 -34.719 -32.031 1 75.5 492 GLY A N 1
ATOM 3827 C CA . GLY A 1 492 ? -0.579 -34.094 -30.781 1 75.5 492 GLY A CA 1
ATOM 3828 C C . GLY A 1 492 ? -2.082 -34.156 -30.578 1 75.5 492 GLY A C 1
ATOM 3829 O O . GLY A 1 492 ? -2.555 -34.375 -29.469 1 75.5 492 GLY A O 1
ATOM 3830 N N . ILE A 1 493 ? -2.803 -34.188 -31.594 1 81.56 493 ILE A N 1
ATOM 3831 C CA . ILE A 1 493 ? -4.262 -34.125 -31.547 1 81.56 493 ILE A CA 1
ATOM 3832 C C . ILE A 1 493 ? -4.809 -35.469 -31.016 1 81.56 493 ILE A C 1
ATOM 3834 O O . ILE A 1 493 ? -5.777 -35.469 -30.25 1 81.56 493 ILE A O 1
ATOM 3838 N N . THR A 1 494 ? -4.203 -36.531 -31.438 1 83.88 494 THR A N 1
ATOM 3839 C CA . THR A 1 494 ? -4.656 -37.875 -31 1 83.88 494 THR A CA 1
ATOM 3840 C C . THR A 1 494 ? -4.551 -38 -29.484 1 83.88 494 THR A C 1
ATOM 3842 O O . THR A 1 494 ? -5.461 -38.531 -28.844 1 83.88 494 THR A O 1
ATOM 3845 N N . PHE A 1 495 ? -3.504 -37.562 -28.984 1 87.88 495 PHE A N 1
ATOM 3846 C CA . PHE A 1 495 ? -3.316 -37.656 -27.547 1 87.88 495 PHE A CA 1
ATOM 3847 C C . PHE A 1 495 ? -4.273 -36.75 -26.812 1 87.88 495 PHE A C 1
ATOM 3849 O O . PHE A 1 495 ? -4.852 -37.125 -25.781 1 87.88 495 PHE A O 1
ATOM 3856 N N . LEU A 1 496 ? -4.438 -35.562 -27.344 1 90.06 496 LEU A N 1
ATOM 3857 C CA . LEU A 1 496 ? -5.359 -34.625 -26.734 1 90.06 496 LEU A CA 1
ATOM 3858 C C . LEU A 1 496 ? -6.773 -35.188 -26.672 1 90.06 496 LEU A C 1
ATOM 3860 O O . LEU A 1 496 ? -7.434 -35.094 -25.641 1 90.06 496 LEU A O 1
ATOM 3864 N N . ARG A 1 497 ? -7.164 -35.75 -27.719 1 90.5 497 ARG A N 1
ATOM 3865 C CA . ARG A 1 497 ? -8.492 -36.344 -27.797 1 90.5 497 ARG A CA 1
ATOM 3866 C C . ARG A 1 497 ? -8.641 -37.469 -26.781 1 90.5 497 ARG A C 1
ATOM 3868 O O . ARG A 1 497 ? -9.719 -37.688 -26.234 1 90.5 497 ARG A O 1
ATOM 3875 N N . ALA A 1 498 ? -7.59 -38.125 -26.578 1 91.31 498 ALA A N 1
ATOM 3876 C CA . ALA A 1 498 ? -7.629 -39.312 -25.734 1 91.31 498 ALA A CA 1
ATOM 3877 C C . ALA A 1 498 ? -7.688 -38.969 -24.266 1 91.31 498 ALA A C 1
ATOM 3879 O O . ALA A 1 498 ? -8.352 -39.625 -23.469 1 91.31 498 ALA A O 1
ATOM 3880 N N . PHE A 1 499 ? -7 -37.875 -23.844 1 93.56 499 PHE A N 1
ATOM 3881 C CA . PHE A 1 499 ? -6.902 -37.719 -22.406 1 93.56 499 PHE A CA 1
ATOM 3882 C C . PHE A 1 499 ? -7.906 -36.688 -21.906 1 93.56 499 PHE A C 1
ATOM 3884 O O . PHE A 1 499 ? -8.156 -36.594 -20.703 1 93.56 499 PHE A O 1
ATOM 3891 N N . LEU A 1 500 ? -8.594 -35.906 -22.75 1 94.81 500 LEU A N 1
ATOM 3892 C CA . LEU A 1 500 ? -9.562 -34.906 -22.328 1 94.81 500 LEU A CA 1
ATOM 3893 C C . LEU A 1 500 ? -10.703 -35.562 -21.547 1 94.81 500 LEU A C 1
ATOM 3895 O O . LEU A 1 500 ? -11.125 -35.031 -20.5 1 94.81 500 LEU A O 1
ATOM 3899 N N . PRO A 1 501 ? -11.141 -36.719 -21.953 1 94.88 501 PRO A N 1
ATOM 3900 C CA . PRO A 1 501 ? -12.273 -37.344 -21.25 1 94.88 501 PRO A CA 1
ATOM 3901 C C . PRO A 1 501 ? -11.93 -37.75 -19.828 1 94.88 501 PRO A C 1
ATOM 3903 O O . PRO A 1 501 ? -12.828 -37.875 -18.984 1 94.88 501 PRO A O 1
ATOM 3906 N N . VAL A 1 502 ? -10.711 -38.031 -19.516 1 96.88 502 VAL A N 1
ATOM 3907 C CA . VAL A 1 502 ? -10.336 -38.5 -18.172 1 96.88 502 VAL A CA 1
ATOM 3908 C C . VAL A 1 502 ? -10.117 -37.312 -17.25 1 96.88 502 VAL A C 1
ATOM 3910 O O . VAL A 1 502 ? -10.031 -37.469 -16.031 1 96.88 502 VAL A O 1
ATOM 3913 N N . MET A 1 503 ? -10.055 -36.094 -17.781 1 96.75 503 MET A N 1
ATOM 3914 C CA . MET A 1 503 ? -9.875 -34.875 -17 1 96.75 503 MET A CA 1
ATOM 3915 C C . MET A 1 503 ? -11.188 -34.469 -16.344 1 96.75 503 MET A C 1
ATOM 3917 O O . MET A 1 503 ? -12.266 -34.719 -16.891 1 96.75 503 MET A O 1
ATOM 3921 N N . ASN A 1 504 ? -11.023 -33.875 -15.156 1 94.38 504 ASN A N 1
ATOM 3922 C CA . ASN A 1 504 ? -12.172 -33.188 -14.555 1 94.38 504 ASN A CA 1
ATOM 3923 C C . ASN A 1 504 ? -12.719 -32.094 -15.461 1 94.38 504 ASN A C 1
ATOM 3925 O O . ASN A 1 504 ? -12.055 -31.078 -15.68 1 94.38 504 ASN A O 1
ATOM 3929 N N . GLN A 1 505 ? -13.883 -32.25 -15.945 1 91.56 505 GLN A N 1
ATOM 3930 C CA . GLN A 1 505 ? -14.43 -31.359 -16.969 1 91.56 505 GLN A CA 1
ATOM 3931 C C . GLN A 1 505 ? -14.945 -30.062 -16.359 1 91.56 505 GLN A C 1
ATOM 3933 O O . GLN A 1 505 ? -15.383 -29.156 -17.078 1 91.56 505 GLN A O 1
ATOM 3938 N N . ASN A 1 506 ? -14.922 -29.938 -15.07 1 86.69 506 ASN A N 1
ATOM 3939 C CA . ASN A 1 506 ? -15.352 -28.734 -14.367 1 86.69 506 ASN A CA 1
ATOM 3940 C C . ASN A 1 506 ? -14.172 -28 -13.742 1 86.69 506 ASN A C 1
ATOM 3942 O O . ASN A 1 506 ? -14.172 -27.719 -12.539 1 86.69 506 ASN A O 1
ATOM 3946 N N . GLY A 1 507 ? -13.219 -27.703 -14.641 1 88.94 507 GLY A N 1
ATOM 3947 C CA . GLY A 1 507 ? -12.125 -26.891 -14.133 1 88.94 507 GLY A CA 1
ATOM 3948 C C . GLY A 1 507 ? -10.789 -27.594 -14.156 1 88.94 507 GLY A C 1
ATOM 3949 O O . GLY A 1 507 ? -9.797 -27.094 -13.625 1 88.94 507 GLY A O 1
ATOM 3950 N N . GLY A 1 508 ? -10.828 -28.781 -14.703 1 94 508 GLY A N 1
ATOM 3951 C CA . GLY A 1 508 ? -9.555 -29.469 -14.828 1 94 508 GLY A CA 1
ATOM 3952 C C . GLY A 1 508 ? -8.516 -28.688 -15.609 1 94 508 GLY A C 1
ATOM 3953 O O . GLY A 1 508 ? -8.859 -27.938 -16.531 1 94 508 GLY A O 1
ATOM 3954 N N . GLU A 1 509 ? -7.199 -28.844 -15.211 1 95.62 509 GLU A N 1
ATOM 3955 C CA . GLU A 1 509 ? -6.117 -28.109 -15.852 1 95.62 509 GLU A CA 1
ATOM 3956 C C . GLU A 1 509 ? -5.125 -29.047 -16.531 1 95.62 509 GLU A C 1
ATOM 3958 O O . GLU A 1 509 ? -4.91 -30.172 -16.062 1 95.62 509 GLU A O 1
ATOM 3963 N N . CYS A 1 510 ? -4.621 -28.562 -17.625 1 96.81 510 CYS A N 1
ATOM 3964 C CA . CYS A 1 510 ? -3.67 -29.359 -18.375 1 96.81 510 CYS A CA 1
ATOM 3965 C C . CYS A 1 510 ? -2.408 -28.562 -18.688 1 96.81 510 CYS A C 1
ATOM 3967 O O . CYS A 1 510 ? -2.479 -27.359 -18.969 1 96.81 510 CYS A O 1
ATOM 3969 N N . HIS A 1 511 ? -1.295 -29.203 -18.531 1 97 511 HIS A N 1
ATOM 3970 C CA . HIS A 1 511 ? -0.009 -28.703 -19 1 97 511 HIS A CA 1
ATOM 3971 C C . HIS A 1 511 ? 0.431 -29.406 -20.266 1 97 511 HIS A C 1
ATOM 3973 O O . HIS A 1 511 ? 1.063 -30.469 -20.203 1 97 511 HIS A O 1
ATOM 3979 N N . TRP A 1 512 ? 0.126 -28.781 -21.406 1 95.06 512 TRP A N 1
ATOM 3980 C CA . TRP A 1 512 ? 0.312 -29.391 -22.719 1 95.06 512 TRP A CA 1
ATOM 3981 C C . TRP A 1 512 ? 1.595 -28.891 -23.375 1 95.06 512 TRP A C 1
ATOM 3983 O O . TRP A 1 512 ? 1.753 -27.688 -23.609 1 95.06 512 TRP A O 1
ATOM 3993 N N . TYR A 1 513 ? 2.486 -29.812 -23.703 1 91.88 513 TYR A N 1
ATOM 3994 C CA . TYR A 1 513 ? 3.732 -29.438 -24.359 1 91.88 513 TYR A CA 1
ATOM 3995 C C . TYR A 1 513 ? 3.596 -29.516 -25.875 1 91.88 513 TYR A C 1
ATOM 3997 O O . TYR A 1 513 ? 2.998 -30.453 -26.406 1 91.88 513 TYR A O 1
ATOM 4005 N N . ASP A 1 514 ? 4.062 -28.516 -26.516 1 89.44 514 ASP A N 1
ATOM 4006 C CA . ASP A 1 514 ? 4.066 -28.422 -27.969 1 89.44 514 ASP A CA 1
ATOM 4007 C C . ASP A 1 514 ? 5.359 -27.781 -28.484 1 89.44 514 ASP A C 1
ATOM 4009 O O . ASP A 1 514 ? 6.207 -27.375 -27.688 1 89.44 514 ASP A O 1
ATOM 4013 N N . PHE A 1 515 ? 5.531 -27.859 -29.797 1 87.94 515 PHE A N 1
ATOM 4014 C CA . PHE A 1 515 ? 6.707 -27.312 -30.453 1 87.94 515 PHE A CA 1
ATOM 4015 C C . PHE A 1 515 ? 6.312 -26.25 -31.484 1 87.94 515 PHE A C 1
ATOM 4017 O O . PHE A 1 515 ? 5.477 -26.516 -32.344 1 87.94 515 PHE A O 1
ATOM 4024 N N . VAL A 1 516 ? 6.906 -25.094 -31.312 1 87.44 516 VAL A N 1
ATOM 4025 C CA . VAL A 1 516 ? 6.488 -23.969 -32.156 1 87.44 516 VAL A CA 1
ATOM 4026 C C . VAL A 1 516 ? 7.715 -23.25 -32.719 1 87.44 516 VAL A C 1
ATOM 4028 O O . VAL A 1 516 ? 8.828 -23.438 -32.219 1 87.44 516 VAL A O 1
ATOM 4031 N N . ALA A 1 517 ? 7.441 -22.5 -33.781 1 88.25 517 ALA A N 1
ATOM 4032 C CA . ALA A 1 517 ? 8.484 -21.578 -34.25 1 88.25 517 ALA A CA 1
ATOM 4033 C C . ALA A 1 517 ? 8.703 -20.453 -33.25 1 88.25 517 ALA A C 1
ATOM 4035 O O . ALA A 1 517 ? 7.762 -20.016 -32.594 1 88.25 517 ALA A O 1
ATOM 4036 N N . ASP A 1 518 ? 9.945 -19.984 -33.25 1 88.06 518 ASP A N 1
ATOM 4037 C CA . ASP A 1 518 ? 10.32 -18.969 -32.25 1 88.06 518 ASP A CA 1
ATOM 4038 C C . ASP A 1 518 ? 9.469 -17.719 -32.406 1 88.06 518 ASP A C 1
ATOM 4040 O O . ASP A 1 518 ? 9.125 -17.078 -31.391 1 88.06 518 ASP A O 1
ATOM 4044 N N . HIS A 1 519 ? 9.023 -17.344 -33.562 1 88.5 519 HIS A N 1
ATOM 4045 C CA . HIS A 1 519 ? 8.273 -16.109 -33.781 1 88.5 519 HIS A CA 1
ATOM 4046 C C . HIS A 1 519 ? 6.832 -16.25 -33.281 1 88.5 519 HIS A C 1
ATOM 4048 O O . HIS A 1 519 ? 6.117 -15.266 -33.125 1 88.5 519 HIS A O 1
ATOM 4054 N N . GLU A 1 520 ? 6.398 -17.438 -33.031 1 89.62 520 GLU A N 1
ATOM 4055 C CA . GLU A 1 520 ? 5.035 -17.703 -32.562 1 89.62 520 GLU A CA 1
ATOM 4056 C C . GLU A 1 520 ? 4.887 -17.391 -31.078 1 89.62 520 GLU A C 1
ATOM 4058 O O . GLU A 1 520 ? 3.77 -17.234 -30.578 1 89.62 520 GLU A O 1
ATOM 4063 N N . PHE A 1 521 ? 5.961 -17.391 -30.406 1 88.31 521 PHE A N 1
ATOM 4064 C CA . PHE A 1 521 ? 5.941 -17.141 -28.969 1 88.31 521 PHE A CA 1
ATOM 4065 C C . PHE A 1 521 ? 5.879 -15.648 -28.688 1 88.31 521 PHE A C 1
ATOM 4067 O O . PHE A 1 521 ? 6.496 -14.844 -29.391 1 88.31 521 PHE A O 1
ATOM 4074 N N . PRO A 1 522 ? 5.004 -15.195 -27.797 1 86.19 522 PRO A N 1
ATOM 4075 C CA . PRO A 1 522 ? 4.344 -15.969 -26.75 1 86.19 522 PRO A CA 1
ATOM 4076 C C . PRO A 1 522 ? 2.891 -16.297 -27.078 1 86.19 522 PRO A C 1
ATOM 4078 O O . PRO A 1 522 ? 2.229 -17.016 -26.312 1 86.19 522 PRO A O 1
ATOM 4081 N N . GLU A 1 523 ? 2.361 -15.867 -28.141 1 86.88 523 GLU A N 1
ATOM 4082 C CA . GLU A 1 523 ? 0.942 -16.047 -28.438 1 86.88 523 GLU A CA 1
ATOM 4083 C C . GLU A 1 523 ? 0.623 -17.5 -28.75 1 86.88 523 GLU A C 1
ATOM 4085 O O . GLU A 1 523 ? -0.383 -18.047 -28.297 1 86.88 523 GLU A O 1
ATOM 4090 N N . CYS A 1 524 ? 1.501 -18.125 -29.547 1 91.5 524 CYS A N 1
ATOM 4091 C CA . CYS A 1 524 ? 1.347 -19.516 -29.984 1 91.5 524 CYS A CA 1
ATOM 4092 C C . CYS A 1 524 ? -0.073 -19.781 -30.469 1 91.5 524 CYS A C 1
ATOM 4094 O O . CYS A 1 524 ? -0.727 -20.719 -30.016 1 91.5 524 CYS A O 1
ATOM 4096 N N . ALA A 1 525 ? -0.504 -18.984 -31.406 1 91.19 525 ALA A N 1
ATOM 4097 C CA . ALA A 1 525 ? -1.881 -18.984 -31.891 1 91.19 525 ALA A CA 1
ATOM 4098 C C . ALA A 1 525 ? -2.254 -20.359 -32.469 1 91.19 525 ALA A C 1
ATOM 4100 O O . ALA A 1 525 ? -3.381 -20.812 -32.281 1 91.19 525 ALA A O 1
ATOM 4101 N N . ARG A 1 526 ? -1.36 -20.938 -33.156 1 88.81 526 ARG A N 1
ATOM 4102 C CA . ARG A 1 526 ? -1.636 -22.234 -33.781 1 88.81 526 ARG A CA 1
ATOM 4103 C C . ARG A 1 526 ? -1.933 -23.281 -32.719 1 88.81 526 ARG A C 1
ATOM 4105 O O . ARG A 1 526 ? -2.924 -24.016 -32.812 1 88.81 526 ARG A O 1
ATOM 4112 N N . THR A 1 527 ? -1.062 -23.359 -31.703 1 90.06 527 THR A N 1
ATOM 4113 C CA . THR A 1 527 ? -1.256 -24.312 -30.625 1 90.06 527 THR A CA 1
ATOM 4114 C C . THR A 1 527 ? -2.572 -24.047 -29.891 1 90.06 527 THR A C 1
ATOM 4116 O O . THR A 1 527 ? -3.336 -24.969 -29.625 1 90.06 527 THR A O 1
ATOM 4119 N N . ARG A 1 528 ? -2.842 -22.812 -29.625 1 92.81 528 ARG A N 1
ATOM 4120 C CA . ARG A 1 528 ? -4.066 -22.422 -28.922 1 92.81 528 ARG A CA 1
ATOM 4121 C C . ARG A 1 528 ? -5.301 -22.844 -29.719 1 92.81 528 ARG A C 1
ATOM 4123 O O . ARG A 1 528 ? -6.234 -23.422 -29.156 1 92.81 528 ARG A O 1
ATOM 4130 N N . SER A 1 529 ? -5.27 -22.547 -30.984 1 91.5 529 SER A N 1
ATOM 4131 C CA . SER A 1 529 ? -6.406 -22.859 -31.844 1 91.5 529 SER A CA 1
ATOM 4132 C C . SER A 1 529 ? -6.625 -24.359 -31.938 1 91.5 529 SER A C 1
ATOM 4134 O O . SER A 1 529 ? -7.766 -24.828 -31.969 1 91.5 529 SER A O 1
ATOM 4136 N N . LEU A 1 530 ? -5.594 -25.047 -32.031 1 90.19 530 LEU A N 1
ATOM 4137 C CA . LEU A 1 530 ? -5.68 -26.5 -32.094 1 90.19 530 LEU A CA 1
ATOM 4138 C C . LEU A 1 530 ? -6.309 -27.078 -30.844 1 90.19 530 LEU A C 1
ATOM 4140 O O . LEU A 1 530 ? -7.238 -27.891 -30.922 1 90.19 530 LEU A O 1
ATOM 4144 N N . VAL A 1 531 ? -5.793 -26.75 -29.703 1 93.38 531 VAL A N 1
ATOM 4145 C CA . VAL A 1 531 ? -6.305 -27.25 -28.438 1 93.38 531 VAL A CA 1
ATOM 4146 C C . VAL A 1 531 ? -7.77 -26.844 -28.281 1 93.38 531 VAL A C 1
ATOM 4148 O O . VAL A 1 531 ? -8.602 -27.656 -27.875 1 93.38 531 VAL A O 1
ATOM 4151 N N . GLU A 1 532 ? -8.07 -25.625 -28.625 1 93.81 532 GLU A N 1
ATOM 4152 C CA . GLU A 1 532 ? -9.438 -25.125 -28.531 1 93.81 532 GLU A CA 1
ATOM 4153 C C . GLU A 1 532 ? -10.383 -25.938 -29.406 1 93.81 532 GLU A C 1
ATOM 4155 O O . GLU A 1 532 ? -11.484 -26.297 -28.984 1 93.81 532 GLU A O 1
ATOM 4160 N N . SER A 1 533 ? -9.945 -26.172 -30.625 1 93 533 SER A N 1
ATOM 4161 C CA . SER A 1 533 ? -10.758 -26.938 -31.562 1 93 533 SER A CA 1
ATOM 4162 C C . SER A 1 533 ? -11.047 -28.344 -31.016 1 93 533 SER A C 1
ATOM 4164 O O . SER A 1 533 ? -12.172 -28.828 -31.125 1 93 533 SER A O 1
ATOM 4166 N N . VAL A 1 534 ? -10.07 -28.984 -30.484 1 93.44 534 VAL A N 1
ATOM 4167 C CA . VAL A 1 534 ? -10.242 -30.328 -29.953 1 93.44 534 VAL A CA 1
ATOM 4168 C C . VAL A 1 534 ? -11.188 -30.297 -28.75 1 93.44 534 VAL A C 1
ATOM 4170 O O . VAL A 1 534 ? -12.062 -31.156 -28.625 1 93.44 534 VAL A O 1
ATOM 4173 N N . CYS A 1 535 ? -11 -29.359 -27.859 1 94.75 535 CYS A N 1
ATOM 4174 C CA . CYS A 1 535 ? -11.891 -29.203 -26.719 1 94.75 535 CYS A CA 1
ATOM 4175 C C . CYS A 1 535 ? -13.336 -28.984 -27.172 1 94.75 535 CYS A C 1
ATOM 4177 O O . CYS A 1 535 ? -14.25 -29.656 -26.688 1 94.75 535 CYS A O 1
ATOM 4179 N N . ASN A 1 536 ? -13.523 -28.094 -28.141 1 94.19 536 ASN A N 1
ATOM 4180 C CA . ASN A 1 536 ? -14.852 -27.766 -28.641 1 94.19 536 ASN A CA 1
ATOM 4181 C C . ASN A 1 536 ? -15.531 -29 -29.234 1 94.19 536 ASN A C 1
ATOM 4183 O O . ASN A 1 536 ? -16.734 -29.203 -29.047 1 94.19 536 ASN A O 1
ATOM 4187 N N . HIS A 1 537 ? -14.828 -29.75 -29.938 1 92.94 537 HIS A N 1
ATOM 4188 C CA . HIS A 1 537 ? -15.359 -30.953 -30.547 1 92.94 537 HIS A CA 1
ATOM 4189 C C . HIS A 1 537 ? -15.883 -31.922 -29.484 1 92.94 537 HIS A C 1
ATOM 4191 O O . HIS A 1 537 ? -16.75 -32.75 -29.781 1 92.94 537 HIS A O 1
ATOM 4197 N N . GLN A 1 538 ? -15.422 -31.766 -28.344 1 93.75 538 GLN A N 1
ATOM 4198 C CA . GLN A 1 538 ? -15.859 -32.656 -27.266 1 93.75 538 GLN A CA 1
ATOM 4199 C C . GLN A 1 538 ? -16.797 -31.922 -26.297 1 93.75 538 GLN A C 1
ATOM 4201 O O . GLN A 1 538 ? -16.984 -32.344 -25.156 1 93.75 538 GLN A O 1
ATOM 4206 N N . GLY A 1 539 ? -17.234 -30.766 -26.656 1 92.75 539 GLY A N 1
ATOM 4207 C CA . GLY A 1 539 ? -18.219 -30.016 -25.891 1 92.75 539 GLY A CA 1
ATOM 4208 C C . GLY A 1 539 ? -17.609 -29.25 -24.734 1 92.75 539 GLY A C 1
ATOM 4209 O O . GLY A 1 539 ? -18.281 -29.016 -23.719 1 92.75 539 GLY A O 1
ATOM 4210 N N . LEU A 1 540 ? -16.359 -28.969 -24.859 1 94.5 540 LEU A N 1
ATOM 4211 C CA . LEU A 1 540 ? -15.664 -28.281 -23.781 1 94.5 540 LEU A CA 1
ATOM 4212 C C . LEU A 1 540 ? -15.164 -26.922 -24.25 1 94.5 540 LEU A C 1
ATOM 4214 O O . LEU A 1 540 ? -14.836 -26.75 -25.422 1 94.5 540 LEU A O 1
ATOM 4218 N N . SER A 1 541 ? -15.227 -25.984 -23.359 1 93.38 541 SER A N 1
ATOM 4219 C CA . SER A 1 541 ? -14.523 -24.703 -23.531 1 93.38 541 SER A CA 1
ATOM 4220 C C . SER A 1 541 ? -13.188 -24.719 -22.812 1 93.38 541 SER A C 1
ATOM 4222 O O . SER A 1 541 ? -12.953 -25.547 -21.938 1 93.38 541 SER A O 1
ATOM 4224 N N . MET A 1 542 ? -12.297 -23.922 -23.281 1 92.94 542 MET A N 1
ATOM 4225 C CA . MET A 1 542 ? -11 -23.891 -22.609 1 92.94 542 MET A CA 1
ATOM 4226 C C . MET A 1 542 ? -10.531 -22.453 -22.391 1 92.94 542 MET A C 1
ATOM 4228 O O . MET A 1 542 ? -10.945 -21.547 -23.109 1 92.94 542 MET A O 1
ATOM 4232 N N . GLU A 1 543 ? -9.773 -22.203 -21.312 1 91.75 543 GLU A N 1
ATOM 4233 C CA . GLU A 1 543 ? -9.117 -20.938 -20.984 1 91.75 543 GLU A CA 1
ATOM 4234 C C . GLU A 1 543 ? -7.613 -21.125 -20.812 1 91.75 543 GLU A C 1
ATOM 4236 O O . GLU A 1 543 ? -7.172 -21.984 -20.031 1 91.75 543 GLU A O 1
ATOM 4241 N N . VAL A 1 544 ? -6.875 -20.328 -21.578 1 93.44 544 VAL A N 1
ATOM 4242 C CA . VAL A 1 544 ? -5.422 -20.391 -21.438 1 93.44 544 VAL A CA 1
ATOM 4243 C C . VAL A 1 544 ? -4.98 -19.656 -20.188 1 93.44 544 VAL A C 1
ATOM 4245 O O . VAL A 1 544 ? -5.355 -18.5 -19.984 1 93.44 544 VAL A O 1
ATOM 4248 N N . LEU A 1 545 ? -4.188 -20.312 -19.359 1 90.88 545 LEU A N 1
ATOM 4249 C CA . LEU A 1 545 ? -3.684 -19.719 -18.125 1 90.88 545 LEU A CA 1
ATOM 4250 C C . LEU A 1 545 ? -2.299 -19.109 -18.344 1 90.88 545 LEU A C 1
ATOM 4252 O O . LEU A 1 545 ? -1.981 -18.062 -17.781 1 90.88 545 LEU A O 1
ATOM 4256 N N . HIS A 1 546 ? -1.447 -19.828 -19.094 1 91.12 546 HIS A N 1
ATOM 4257 C CA . HIS A 1 546 ? -0.069 -19.391 -19.297 1 91.12 546 HIS A CA 1
ATOM 4258 C C . HIS A 1 546 ? 0.591 -20.172 -20.438 1 91.12 546 HIS A C 1
ATOM 4260 O O . HIS A 1 546 ? 0.242 -21.328 -20.688 1 91.12 546 HIS A O 1
ATOM 4266 N N . VAL A 1 547 ? 1.449 -19.5 -21.156 1 93.06 547 VAL A N 1
ATOM 4267 C CA . VAL A 1 547 ? 2.328 -20.172 -22.125 1 93.06 547 VAL A CA 1
ATOM 4268 C C . VAL A 1 547 ? 3.783 -19.984 -21.703 1 93.06 547 VAL A C 1
ATOM 4270 O O . VAL A 1 547 ? 4.289 -18.875 -21.641 1 93.06 547 VAL A O 1
ATOM 4273 N N . ALA A 1 548 ? 4.391 -21.109 -21.469 1 92.44 548 ALA A N 1
ATOM 4274 C CA . ALA A 1 548 ? 5.785 -21.078 -21.031 1 92.44 548 ALA A CA 1
ATOM 4275 C C . ALA A 1 548 ? 6.727 -21.516 -22.156 1 92.44 548 ALA A C 1
ATOM 4277 O O . ALA A 1 548 ? 6.418 -22.438 -22.906 1 92.44 548 ALA A O 1
ATOM 4278 N N . SER A 1 549 ? 7.809 -20.797 -22.266 1 89.81 549 SER A N 1
ATOM 4279 C CA . SER A 1 549 ? 8.906 -21.297 -23.094 1 89.81 549 SER A CA 1
ATOM 4280 C C . SER A 1 549 ? 9.789 -22.266 -22.312 1 89.81 549 SER A C 1
ATOM 4282 O O . SER A 1 549 ? 10.352 -21.906 -21.281 1 89.81 549 SER A O 1
ATOM 4284 N N . VAL A 1 550 ? 9.875 -23.469 -22.812 1 88.69 550 VAL A N 1
ATOM 4285 C CA . VAL A 1 550 ? 10.57 -24.531 -22.078 1 88.69 550 VAL A CA 1
ATOM 4286 C C . VAL A 1 550 ? 11.852 -24.922 -22.797 1 88.69 550 VAL A C 1
ATOM 4288 O O . VAL A 1 550 ? 12.141 -26.109 -22.969 1 88.69 550 VAL A O 1
ATOM 4291 N N . GLY A 1 551 ? 12.469 -23.984 -23.469 1 82.25 551 GLY A N 1
ATOM 4292 C CA . GLY A 1 551 ? 13.773 -24.219 -24.094 1 82.25 551 GLY A CA 1
ATOM 4293 C C . GLY A 1 551 ? 13.695 -24.391 -25.594 1 82.25 551 GLY A C 1
ATOM 4294 O O . GLY A 1 551 ? 12.617 -24.609 -26.141 1 82.25 551 GLY A O 1
ATOM 4295 N N . SER A 1 552 ? 14.875 -24.328 -26.188 1 82.69 552 SER A N 1
ATOM 4296 C CA . SER A 1 552 ? 15.016 -24.5 -27.641 1 82.69 552 SER A CA 1
ATOM 4297 C C . SER A 1 552 ? 15.266 -25.953 -28 1 82.69 552 SER A C 1
ATOM 4299 O O . SER A 1 552 ? 16.031 -26.641 -27.328 1 82.69 552 SER A O 1
ATOM 4301 N N . VAL A 1 553 ? 14.547 -26.438 -28.969 1 78.25 553 VAL A N 1
ATOM 4302 C CA . VAL A 1 553 ? 14.711 -27.828 -29.375 1 78.25 553 VAL A CA 1
ATOM 4303 C C . VAL A 1 553 ? 15.508 -27.906 -30.672 1 78.25 553 VAL A C 1
ATOM 4305 O O . VAL A 1 553 ? 16.109 -28.938 -30.984 1 78.25 553 VAL A O 1
ATOM 4308 N N . ALA A 1 554 ? 15.398 -26.969 -31.484 1 75.44 554 ALA A N 1
ATOM 4309 C CA . ALA A 1 554 ? 16.125 -26.828 -32.75 1 75.44 554 ALA A CA 1
ATOM 4310 C C . ALA A 1 554 ? 16.234 -25.359 -33.156 1 75.44 554 ALA A C 1
ATOM 4312 O O . ALA A 1 554 ? 15.711 -24.469 -32.438 1 75.44 554 ALA A O 1
ATOM 4313 N N . MET A 1 555 ? 17.062 -25.172 -34.219 1 77.12 555 MET A N 1
ATOM 4314 C CA . MET A 1 555 ? 17.219 -23.781 -34.656 1 77.12 555 MET A CA 1
ATOM 4315 C C . MET A 1 555 ? 15.859 -23.141 -34.906 1 77.12 555 MET A C 1
ATOM 4317 O O . MET A 1 555 ? 15.094 -23.609 -35.75 1 77.12 555 MET A O 1
ATOM 4321 N N . ARG A 1 556 ? 15.484 -22.156 -34.188 1 82.25 556 ARG A N 1
ATOM 4322 C CA . ARG A 1 556 ? 14.297 -21.328 -34.344 1 82.25 556 ARG A CA 1
ATOM 4323 C C . ARG A 1 556 ? 13.039 -22.078 -33.906 1 82.25 556 ARG A C 1
ATOM 4325 O O . ARG A 1 556 ? 11.938 -21.766 -34.375 1 82.25 556 ARG A O 1
ATOM 4332 N N . GLN A 1 557 ? 13.273 -23.203 -33.281 1 85.88 557 GLN A N 1
ATOM 4333 C CA . GLN A 1 557 ? 12.141 -23.969 -32.781 1 85.88 557 GLN A CA 1
ATOM 4334 C C . GLN A 1 557 ? 12.156 -24.031 -31.266 1 85.88 557 GLN A C 1
ATOM 4336 O O . GLN A 1 557 ? 13.195 -24.344 -30.656 1 85.88 557 GLN A O 1
ATOM 4341 N N . LEU A 1 558 ? 10.969 -23.781 -30.719 1 88.44 558 LEU A N 1
ATOM 4342 C CA . LEU A 1 558 ? 10.836 -23.734 -29.266 1 88.44 558 LEU A CA 1
ATOM 4343 C C . LEU A 1 558 ? 9.883 -24.828 -28.766 1 88.44 558 LEU A C 1
ATOM 4345 O O . LEU A 1 558 ? 8.898 -25.141 -29.438 1 88.44 558 LEU A O 1
ATOM 4349 N N . ARG A 1 559 ? 10.25 -25.391 -27.641 1 89.5 559 ARG A N 1
ATOM 4350 C CA . ARG A 1 559 ? 9.289 -26.141 -26.859 1 89.5 559 ARG A CA 1
ATOM 4351 C C . ARG A 1 559 ? 8.477 -25.234 -25.953 1 89.5 559 ARG A C 1
ATOM 4353 O O . ARG A 1 559 ? 9.047 -24.391 -25.25 1 89.5 559 ARG A O 1
ATOM 4360 N N . ILE A 1 560 ? 7.172 -25.375 -26.047 1 91.88 560 ILE A N 1
ATOM 4361 C CA . ILE A 1 560 ? 6.34 -24.547 -25.172 1 91.88 560 ILE A CA 1
ATOM 4362 C C . ILE A 1 560 ? 5.434 -25.422 -24.328 1 91.88 560 ILE A C 1
ATOM 4364 O O . ILE A 1 560 ? 5.199 -26.594 -24.672 1 91.88 560 ILE A O 1
ATOM 4368 N N . CYS A 1 561 ? 5.055 -24.969 -23.203 1 94.38 561 CYS A N 1
ATOM 4369 C CA . CYS A 1 561 ? 4.012 -25.578 -22.375 1 94.38 561 CYS A CA 1
ATOM 4370 C C . CYS A 1 561 ? 2.793 -24.672 -22.297 1 94.38 561 CYS A C 1
ATOM 4372 O O . CYS A 1 561 ? 2.883 -23.547 -21.766 1 94.38 561 CYS A O 1
ATOM 4374 N N . LEU A 1 562 ? 1.73 -25.078 -22.812 1 94.38 562 LEU A N 1
ATOM 4375 C CA . LEU A 1 562 ? 0.471 -24.359 -22.719 1 94.38 562 LEU A CA 1
ATOM 4376 C C . LEU A 1 562 ? -0.339 -24.828 -21.516 1 94.38 562 LEU A C 1
ATOM 4378 O O . LEU A 1 562 ? -0.807 -25.969 -21.484 1 94.38 562 LEU A O 1
ATOM 4382 N N . ASP A 1 563 ? -0.439 -23.969 -20.484 1 95.5 563 ASP A N 1
ATOM 4383 C CA . ASP A 1 563 ? -1.333 -24.234 -19.359 1 95.5 563 ASP A CA 1
ATOM 4384 C C . ASP A 1 563 ? -2.762 -23.812 -19.688 1 95.5 563 ASP A C 1
ATOM 4386 O O . ASP A 1 563 ? -3.01 -22.641 -20 1 95.5 563 ASP A O 1
ATOM 4390 N N . PHE A 1 564 ? -3.711 -24.75 -19.641 1 95.19 564 PHE A N 1
ATOM 4391 C CA . PHE A 1 564 ? -5.09 -24.359 -19.906 1 95.19 564 PHE A CA 1
ATOM 4392 C C . PHE A 1 564 ? -6.055 -25.109 -19 1 95.19 564 PHE A C 1
ATOM 4394 O O . PHE A 1 564 ? -5.699 -26.141 -18.422 1 95.19 564 PHE A O 1
ATOM 4401 N N . ARG A 1 565 ? -7.156 -24.562 -18.812 1 94.56 565 ARG A N 1
ATOM 4402 C CA . ARG A 1 565 ? -8.242 -25.094 -18 1 94.56 565 ARG A CA 1
ATOM 4403 C C . ARG A 1 565 ? -9.492 -25.328 -18.844 1 94.56 565 ARG A C 1
ATOM 4405 O O . ARG A 1 565 ? -9.727 -24.625 -19.828 1 94.56 565 ARG A O 1
ATOM 4412 N N . ILE A 1 566 ? -10.266 -26.406 -18.469 1 93.94 566 ILE A N 1
ATOM 4413 C CA . ILE A 1 566 ? -11.422 -26.75 -19.297 1 93.94 566 ILE A CA 1
ATOM 4414 C C . ILE A 1 566 ? -12.703 -26.641 -18.469 1 93.94 566 ILE A C 1
ATOM 4416 O O . ILE A 1 566 ? -12.672 -26.844 -17.25 1 93.94 566 ILE A O 1
ATOM 4420 N N . PHE A 1 567 ? -13.773 -26.312 -19.156 1 90.31 567 PHE A N 1
ATOM 4421 C CA . PHE A 1 567 ? -15.117 -26.203 -18.609 1 90.31 567 PHE A CA 1
ATOM 4422 C C . PHE A 1 567 ? -16.156 -26.656 -19.609 1 90.31 567 PHE A C 1
ATOM 4424 O O . PHE A 1 567 ? -15.914 -26.641 -20.812 1 90.31 567 PHE A O 1
ATOM 4431 N N . PRO A 1 568 ? -17.297 -27.094 -19.062 1 89.81 568 PRO A N 1
ATOM 4432 C CA . PRO A 1 568 ? -18.359 -27.406 -20.016 1 89.81 568 PRO A CA 1
ATOM 4433 C C . PRO A 1 568 ? -18.828 -26.188 -20.812 1 89.81 568 PRO A C 1
ATOM 4435 O O . PRO A 1 568 ? -18.875 -25.078 -20.281 1 89.81 568 PRO A O 1
ATOM 4438 N N . MET A 1 569 ? -19.031 -26.344 -22.016 1 88.19 569 MET A N 1
ATOM 4439 C CA . MET A 1 569 ? -19.531 -25.25 -22.859 1 88.19 569 MET A CA 1
ATOM 4440 C C . MET A 1 569 ? -20.922 -24.797 -22.406 1 88.19 569 MET A C 1
ATOM 4442 O O . MET A 1 569 ? -21.75 -25.641 -22.047 1 88.19 569 MET A O 1
ATOM 4446 N N . THR A 1 570 ? -21.094 -23.484 -22.297 1 75.31 570 THR A N 1
ATOM 4447 C CA . THR A 1 570 ? -22.406 -22.953 -21.953 1 75.31 570 THR A CA 1
ATOM 4448 C C . THR A 1 570 ? -23.344 -23.031 -23.156 1 75.31 570 THR A C 1
ATOM 4450 O O . THR A 1 570 ? -22.891 -23.094 -24.312 1 75.31 570 THR A O 1
ATOM 4453 N N . LYS A 1 571 ? -24.734 -23.125 -22.984 1 60.88 571 LYS A N 1
ATOM 4454 C CA . LYS A 1 571 ? -25.766 -23.172 -24 1 60.88 571 LYS A CA 1
ATOM 4455 C C . LYS A 1 571 ? -25.562 -22.078 -25.047 1 60.88 571 LYS A C 1
ATOM 4457 O O . LYS A 1 571 ? -25.75 -22.297 -26.234 1 60.88 571 LYS A O 1
ATOM 4462 N N . GLU A 1 572 ? -25.125 -20.938 -24.562 1 54.41 572 GLU A N 1
ATOM 4463 C CA . GLU A 1 572 ? -24.922 -19.828 -25.5 1 54.41 572 GLU A CA 1
ATOM 4464 C C . GLU A 1 572 ? -23.75 -20.109 -26.422 1 54.41 572 GLU A C 1
ATOM 4466 O O . GLU A 1 572 ? -23.781 -19.75 -27.609 1 54.41 572 GLU A O 1
ATOM 4471 N N . GLU A 1 573 ? -22.75 -20.797 -25.953 1 56.16 573 GLU A N 1
ATOM 4472 C CA . GLU A 1 573 ? -21.547 -21.078 -26.734 1 56.16 573 GLU A CA 1
ATOM 4473 C C . GLU A 1 573 ? -21.781 -22.219 -27.719 1 56.16 573 GLU A C 1
ATOM 4475 O O . GLU A 1 573 ? -21.156 -22.281 -28.781 1 56.16 573 GLU A O 1
ATOM 4480 N N . THR A 1 574 ? -22.672 -23.094 -27.469 1 53.94 574 THR A N 1
ATOM 4481 C CA . THR A 1 574 ? -22.969 -24.266 -28.281 1 53.94 574 THR A CA 1
ATOM 4482 C C . THR A 1 574 ? -23.641 -23.844 -29.594 1 53.94 574 THR A C 1
ATOM 4484 O O . THR A 1 574 ? -23.469 -24.484 -30.625 1 53.94 574 THR A O 1
ATOM 4487 N N . VAL A 1 575 ? -24.484 -22.844 -29.516 1 52.91 575 VAL A N 1
ATOM 4488 C CA . VAL A 1 575 ? -25.25 -22.438 -30.688 1 52.91 575 VAL A CA 1
ATOM 4489 C C . VAL A 1 575 ? -24.312 -21.797 -31.719 1 52.91 575 VAL A C 1
ATOM 4491 O O . VAL A 1 575 ? -24.625 -21.781 -32.906 1 52.91 575 VAL A O 1
ATOM 4494 N N . SER A 1 576 ? -23.266 -21.266 -31.203 1 45.34 576 SER A N 1
ATOM 4495 C CA . SER A 1 576 ? -22.438 -20.578 -32.188 1 45.34 576 SER A CA 1
ATOM 4496 C C . SER A 1 576 ? -21.531 -21.562 -32.938 1 45.34 576 SER A C 1
ATOM 4498 O O . SER A 1 576 ? -20.812 -21.172 -33.844 1 45.34 576 SER A O 1
ATOM 4500 N N . LEU A 1 577 ? -21.344 -22.672 -32.438 1 44.78 577 LEU A N 1
ATOM 4501 C CA . LEU A 1 577 ? -20.562 -23.656 -33.188 1 44.78 577 LEU A CA 1
ATOM 4502 C C . LEU A 1 577 ? -21.469 -24.422 -34.156 1 44.78 577 LEU A C 1
ATOM 4504 O O . LEU A 1 577 ? -22.578 -24.828 -33.812 1 44.78 577 LEU A O 1
ATOM 4508 N N . MET B 1 1 ? 31.547 14.836 -0.989 1 44.66 1 MET B N 1
ATOM 4509 C CA . MET B 1 1 ? 31.141 15.672 0.141 1 44.66 1 MET B CA 1
ATOM 4510 C C . MET B 1 1 ? 30.234 16.812 -0.316 1 44.66 1 MET B C 1
ATOM 4512 O O . MET B 1 1 ? 29.188 17.031 0.271 1 44.66 1 MET B O 1
ATOM 4516 N N . ALA B 1 2 ? 30.719 17.391 -1.376 1 51.5 2 ALA B N 1
ATOM 4517 C CA . ALA B 1 2 ? 29.953 18.516 -1.932 1 51.5 2 ALA B CA 1
ATOM 4518 C C . ALA B 1 2 ? 28.609 18.031 -2.473 1 51.5 2 ALA B C 1
ATOM 4520 O O . ALA B 1 2 ? 27.578 18.688 -2.256 1 51.5 2 ALA B O 1
ATOM 4521 N N . SER B 1 3 ? 28.562 16.891 -2.992 1 59.22 3 SER B N 1
ATOM 4522 C CA . SER B 1 3 ? 27.344 16.375 -3.625 1 59.22 3 SER B CA 1
ATOM 4523 C C . SER B 1 3 ? 26.312 15.977 -2.582 1 59.22 3 SER B C 1
ATOM 4525 O O . SER B 1 3 ? 25.109 16.234 -2.76 1 59.22 3 SER B O 1
ATOM 4527 N N . ARG B 1 4 ? 26.828 15.617 -1.54 1 59.19 4 ARG B N 1
ATOM 4528 C CA . ARG B 1 4 ? 25.922 15.211 -0.469 1 59.19 4 ARG B CA 1
ATOM 4529 C C . ARG B 1 4 ? 25.328 16.422 0.23 1 59.19 4 ARG B C 1
ATOM 4531 O O . ARG B 1 4 ? 24.141 16.422 0.583 1 59.19 4 ARG B O 1
ATOM 4538 N N . GLN B 1 5 ? 26.141 17.453 0.464 1 58.72 5 GLN B N 1
ATOM 4539 C CA . GLN B 1 5 ? 25.656 18.688 1.068 1 58.72 5 GLN B CA 1
ATOM 4540 C C . GLN B 1 5 ? 24.594 19.359 0.187 1 58.72 5 GLN B C 1
ATOM 4542 O O . GLN B 1 5 ? 23.609 19.891 0.691 1 58.72 5 GLN B O 1
ATOM 4547 N N . GLN B 1 6 ? 24.828 19.172 -0.997 1 66.25 6 GLN B N 1
ATOM 4548 C CA . GLN B 1 6 ? 23.859 19.719 -1.935 1 66.25 6 GLN B CA 1
ATOM 4549 C C . GLN B 1 6 ? 22.531 18.984 -1.856 1 66.25 6 GLN B C 1
ATOM 4551 O O . GLN B 1 6 ? 21.469 19.594 -1.915 1 66.25 6 GLN B O 1
ATOM 4556 N N . ALA B 1 7 ? 22.734 17.719 -1.63 1 68.75 7 ALA B N 1
ATOM 4557 C CA . ALA B 1 7 ? 21.516 16.922 -1.552 1 68.75 7 ALA B CA 1
ATOM 4558 C C . ALA B 1 7 ? 20.703 17.266 -0.309 1 68.75 7 ALA B C 1
ATOM 4560 O O . ALA B 1 7 ? 19.469 17.344 -0.366 1 68.75 7 ALA B O 1
ATOM 4561 N N . VAL B 1 8 ? 21.422 17.562 0.691 1 70 8 VAL B N 1
ATOM 4562 C CA . VAL B 1 8 ? 20.75 17.922 1.938 1 70 8 VAL B CA 1
ATOM 4563 C C . VAL B 1 8 ? 20.078 19.281 1.788 1 70 8 VAL B C 1
ATOM 4565 O O . VAL B 1 8 ? 18.922 19.453 2.197 1 70 8 VAL B O 1
ATOM 4568 N N . ASN B 1 9 ? 20.703 20.141 1.188 1 70.38 9 ASN B N 1
ATOM 4569 C CA . ASN B 1 9 ? 20.156 21.469 0.968 1 70.38 9 ASN B CA 1
ATOM 4570 C C . ASN B 1 9 ? 18.922 21.422 0.057 1 70.38 9 ASN B C 1
ATOM 4572 O O . ASN B 1 9 ? 17.938 22.109 0.297 1 70.38 9 ASN B O 1
ATOM 4576 N N . ASN B 1 10 ? 19.031 20.484 -0.812 1 80.06 10 ASN B N 1
ATOM 4577 C CA . ASN B 1 10 ? 17.906 20.359 -1.734 1 80.06 10 ASN B CA 1
ATOM 4578 C C . ASN B 1 10 ? 16.688 19.781 -1.038 1 80.06 10 ASN B C 1
ATOM 4580 O O . ASN B 1 10 ? 15.555 20.219 -1.302 1 80.06 10 ASN B O 1
ATOM 4584 N N . PHE B 1 11 ? 16.984 18.891 -0.099 1 87.88 11 PHE B N 1
ATOM 4585 C CA . PHE B 1 11 ? 15.859 18.297 0.625 1 87.88 11 PHE B CA 1
ATOM 4586 C C . PHE B 1 11 ? 15.203 19.312 1.547 1 87.88 11 PHE B C 1
ATOM 4588 O O . PHE B 1 11 ? 13.977 19.406 1.617 1 87.88 11 PHE B O 1
ATOM 4595 N N . GLU B 1 12 ? 16 20.156 2.148 1 83.69 12 GLU B N 1
ATOM 4596 C CA . GLU B 1 12 ? 15.492 21.172 3.049 1 83.69 12 GLU B CA 1
ATOM 4597 C C . GLU B 1 12 ? 14.695 22.234 2.285 1 83.69 12 GLU B C 1
ATOM 4599 O O . GLU B 1 12 ? 13.656 22.688 2.758 1 83.69 12 GLU B O 1
ATOM 4604 N N . ASN B 1 13 ? 15.18 22.531 1.166 1 82.25 13 ASN B N 1
ATOM 4605 C CA . ASN B 1 13 ? 14.469 23.484 0.33 1 82.25 13 ASN B CA 1
ATOM 4606 C C . ASN B 1 13 ? 13.125 22.922 -0.139 1 82.25 13 ASN B C 1
ATOM 4608 O O . ASN B 1 13 ? 12.117 23.641 -0.137 1 82.25 13 ASN B O 1
ATOM 4612 N N . SER B 1 14 ? 13.156 21.688 -0.492 1 87.31 14 SER B N 1
ATOM 4613 C CA . SER B 1 14 ? 11.922 21.031 -0.92 1 87.31 14 SER B CA 1
ATOM 4614 C C . SER B 1 14 ? 10.914 20.969 0.221 1 87.31 14 SER B C 1
ATOM 4616 O O . SER B 1 14 ? 9.711 21.125 0.004 1 87.31 14 SER B O 1
ATOM 4618 N N . LYS B 1 15 ? 11.438 20.797 1.336 1 87.56 15 LYS B N 1
ATOM 4619 C CA . LYS B 1 15 ? 10.586 20.75 2.525 1 87.56 15 LYS B CA 1
ATOM 4620 C C . LYS B 1 15 ? 9.891 22.094 2.75 1 87.56 15 LYS B C 1
ATOM 4622 O O . LYS B 1 15 ? 8.672 22.141 2.92 1 87.56 15 LYS B O 1
ATOM 4627 N N . LEU B 1 16 ? 10.617 23.094 2.695 1 80.5 16 LEU B N 1
ATOM 4628 C CA . LEU B 1 16 ? 10.078 24.422 2.926 1 80.5 16 LEU B CA 1
ATOM 4629 C C . LEU B 1 16 ? 9.062 24.797 1.854 1 80.5 16 LEU B C 1
ATOM 4631 O O . LEU B 1 16 ? 8.008 25.359 2.16 1 80.5 16 LEU B O 1
ATOM 4635 N N . GLN B 1 17 ? 9.344 24.375 0.706 1 80.38 17 GLN B N 1
ATOM 4636 C CA . GLN B 1 17 ? 8.438 24.672 -0.398 1 80.38 17 GLN B CA 1
ATOM 4637 C C . GLN B 1 17 ? 7.141 23.875 -0.265 1 80.38 17 GLN B C 1
ATOM 4639 O O . GLN B 1 17 ? 6.055 24.422 -0.483 1 80.38 17 GLN B O 1
ATOM 4644 N N . CYS B 1 18 ? 7.27 22.703 0.106 1 86.5 18 CYS B N 1
ATOM 4645 C CA . CYS B 1 18 ? 6.102 21.828 0.222 1 86.5 18 CYS B CA 1
ATOM 4646 C C . CYS B 1 18 ? 5.199 22.281 1.364 1 86.5 18 CYS B C 1
ATOM 4648 O O . CYS B 1 18 ? 3.986 22.422 1.187 1 86.5 18 CYS B O 1
ATOM 4650 N N . LEU B 1 19 ? 5.793 22.562 2.457 1 82.62 19 LEU B N 1
ATOM 4651 C CA . LEU B 1 19 ? 5.02 22.922 3.639 1 82.62 19 LEU B CA 1
ATOM 4652 C C . LEU B 1 19 ? 4.43 24.328 3.496 1 82.62 19 LEU B C 1
ATOM 4654 O O . LEU B 1 19 ? 3.447 24.656 4.164 1 82.62 19 LEU B O 1
ATOM 4658 N N . GLY B 1 20 ? 5.059 25.078 2.668 1 77.12 20 GLY B N 1
ATOM 4659 C CA . GLY B 1 20 ? 4.605 26.438 2.479 1 77.12 20 GLY B CA 1
ATOM 4660 C C . GLY B 1 20 ? 3.521 26.578 1.426 1 77.12 20 GLY B C 1
ATOM 4661 O O . GLY B 1 20 ? 2.922 27.641 1.275 1 77.12 20 GLY B O 1
ATOM 4662 N N . LYS B 1 21 ? 3.227 25.484 0.8 1 76.94 21 LYS B N 1
ATOM 4663 C CA . LYS B 1 21 ? 2.227 25.516 -0.264 1 76.94 21 LYS B CA 1
ATOM 4664 C C . LYS B 1 21 ? 0.812 25.469 0.308 1 76.94 21 LYS B C 1
ATOM 4666 O O . LYS B 1 21 ? 0.594 24.906 1.382 1 76.94 21 LYS B O 1
ATOM 4671 N N . ARG B 1 22 ? 0.004 26.094 -0.464 1 74.69 22 ARG B N 1
ATOM 4672 C CA . ARG B 1 22 ? -1.413 26.047 -0.117 1 74.69 22 ARG B CA 1
ATOM 4673 C C . ARG B 1 22 ? -1.953 24.625 -0.222 1 74.69 22 ARG B C 1
ATOM 4675 O O . ARG B 1 22 ? -1.616 23.891 -1.157 1 74.69 22 ARG B O 1
ATOM 4682 N N . ASP B 1 23 ? -2.717 24.266 0.758 1 76 23 ASP B N 1
ATOM 4683 C CA . ASP B 1 23 ? -3.377 22.969 0.724 1 76 23 ASP B CA 1
ATOM 4684 C C . ASP B 1 23 ? -4.477 22.938 -0.334 1 76 23 ASP B C 1
ATOM 4686 O O . ASP B 1 23 ? -5.422 23.734 -0.279 1 76 23 ASP B O 1
ATOM 4690 N N . LYS B 1 24 ? -4.438 21.984 -1.285 1 73.12 24 LYS B N 1
ATOM 4691 C CA . LYS B 1 24 ? -5.352 21.953 -2.424 1 73.12 24 LYS B CA 1
ATOM 4692 C C . LYS B 1 24 ? -6.547 21.047 -2.145 1 73.12 24 LYS B C 1
ATOM 4694 O O . LYS B 1 24 ? -7.477 20.969 -2.949 1 73.12 24 LYS B O 1
ATOM 4699 N N . SER B 1 25 ? -6.5 20.516 -1.015 1 75.25 25 SER B N 1
ATOM 4700 C CA . SER B 1 25 ? -7.637 19.656 -0.682 1 75.25 25 SER B CA 1
ATOM 4701 C C . SER B 1 25 ? -8.914 20.484 -0.535 1 75.25 25 SER B C 1
ATOM 4703 O O . SER B 1 25 ? -8.867 21.703 -0.406 1 75.25 25 SER B O 1
ATOM 4705 N N . SER B 1 26 ? -10.039 19.766 -0.52 1 72.94 26 SER B N 1
ATOM 4706 C CA . SER B 1 26 ? -11.328 20.438 -0.389 1 72.94 26 SER B CA 1
ATOM 4707 C C . SER B 1 26 ? -11.445 21.141 0.958 1 72.94 26 SER B C 1
ATOM 4709 O O . SER B 1 26 ? -12.023 22.234 1.047 1 72.94 26 SER B O 1
ATOM 4711 N N . ALA B 1 27 ? -10.844 20.641 1.986 1 73.44 27 ALA B N 1
ATOM 4712 C CA . ALA B 1 27 ? -10.898 21.25 3.311 1 73.44 27 ALA B CA 1
ATOM 4713 C C . ALA B 1 27 ? -9.914 22.406 3.418 1 73.44 27 ALA B C 1
ATOM 4715 O O . ALA B 1 27 ? -10.133 23.344 4.184 1 73.44 27 ALA B O 1
ATOM 4716 N N . GLY B 1 28 ? -8.828 22.328 2.705 1 77.19 28 GLY B N 1
ATOM 4717 C CA . GLY B 1 28 ? -7.801 23.359 2.715 1 77.19 28 GLY B CA 1
ATOM 4718 C C . GLY B 1 28 ? -6.926 23.328 3.953 1 77.19 28 GLY B C 1
ATOM 4719 O O . GLY B 1 28 ? -6.301 24.328 4.312 1 77.19 28 GLY B O 1
ATOM 4720 N N . ARG B 1 29 ? -7.074 22.172 4.688 1 85.31 29 ARG B N 1
ATOM 4721 C CA . ARG B 1 29 ? -6.32 22.078 5.934 1 85.31 29 ARG B CA 1
ATOM 4722 C C . ARG B 1 29 ? -5.938 20.625 6.23 1 85.31 29 ARG B C 1
ATOM 4724 O O . ARG B 1 29 ? -6.473 19.703 5.617 1 85.31 29 ARG B O 1
ATOM 4731 N N . ILE B 1 30 ? -5.043 20.531 7.168 1 87.38 30 ILE B N 1
ATOM 4732 C CA . ILE B 1 30 ? -4.797 19.234 7.781 1 87.38 30 ILE B CA 1
ATOM 4733 C C . ILE B 1 30 ? -5.953 18.875 8.711 1 87.38 30 ILE B C 1
ATOM 4735 O O . ILE B 1 30 ? -6.387 19.703 9.523 1 87.38 30 ILE B O 1
ATOM 4739 N N . ASP B 1 31 ? -6.418 17.672 8.594 1 88.31 31 ASP B N 1
ATOM 4740 C CA . ASP B 1 31 ? -7.477 17.203 9.492 1 88.31 31 ASP B CA 1
ATOM 4741 C C . ASP B 1 31 ? -7.043 17.312 10.953 1 88.31 31 ASP B C 1
ATOM 4743 O O . ASP B 1 31 ? -5.902 16.984 11.289 1 88.31 31 ASP B O 1
ATOM 4747 N N . PRO B 1 32 ? -7.988 17.719 11.766 1 87.31 32 PRO B N 1
ATOM 4748 C CA . PRO B 1 32 ? -7.648 17.859 13.188 1 87.31 32 PRO B CA 1
ATOM 4749 C C . PRO B 1 32 ? -7.016 16.594 13.766 1 87.31 32 PRO B C 1
ATOM 4751 O O . PRO B 1 32 ? -6.031 16.672 14.508 1 87.31 32 PRO B O 1
ATOM 4754 N N . LYS B 1 33 ? -7.52 15.445 13.406 1 91.81 33 LYS B N 1
ATOM 4755 C CA . LYS B 1 33 ? -7.035 14.188 13.977 1 91.81 33 LYS B CA 1
ATOM 4756 C C . LYS B 1 33 ? -5.695 13.789 13.367 1 91.81 33 LYS B C 1
ATOM 4758 O O . LYS B 1 33 ? -5.07 12.82 13.805 1 91.81 33 LYS B O 1
ATOM 4763 N N . ALA B 1 34 ? -5.195 14.562 12.406 1 92.62 34 ALA B N 1
ATOM 4764 C CA . ALA B 1 34 ? -3.895 14.289 11.797 1 92.62 34 ALA B CA 1
ATOM 4765 C C . ALA B 1 34 ? -2.883 15.375 12.156 1 92.62 34 ALA B C 1
ATOM 4767 O O . ALA B 1 34 ? -1.715 15.297 11.766 1 92.62 34 ALA B O 1
ATOM 4768 N N . VAL B 1 35 ? -3.254 16.375 12.867 1 91 35 VAL B N 1
ATOM 4769 C CA . VAL B 1 35 ? -2.408 17.516 13.164 1 91 35 VAL B CA 1
ATOM 4770 C C . VAL B 1 35 ? -1.172 17.062 13.938 1 91 35 VAL B C 1
ATOM 4772 O O . VAL B 1 35 ? -0.048 17.438 13.602 1 91 35 VAL B O 1
ATOM 4775 N N . ASP B 1 36 ? -1.366 16.219 14.891 1 92.12 36 ASP B N 1
ATOM 4776 C CA . ASP B 1 36 ? -0.276 15.805 15.766 1 92.12 36 ASP B CA 1
ATOM 4777 C C . ASP B 1 36 ? 0.772 15.008 15 1 92.12 36 ASP B C 1
ATOM 4779 O O . ASP B 1 36 ? 1.965 15.305 15.07 1 92.12 36 ASP B O 1
ATOM 4783 N N . ILE B 1 37 ? 0.372 14.055 14.242 1 94.94 37 ILE B N 1
ATOM 4784 C CA . ILE B 1 37 ? 1.311 13.211 13.516 1 94.94 37 ILE B CA 1
ATOM 4785 C C . ILE B 1 37 ? 2.068 14.047 12.484 1 94.94 37 ILE B C 1
ATOM 4787 O O . ILE B 1 37 ? 3.279 13.883 12.32 1 94.94 37 ILE B O 1
ATOM 4791 N N . CYS B 1 38 ? 1.391 14.906 11.781 1 93.62 38 CYS B N 1
ATOM 4792 C CA . CYS B 1 38 ? 2.051 15.758 10.805 1 93.62 38 CYS B CA 1
ATOM 4793 C C . CYS B 1 38 ? 3.066 16.672 11.477 1 93.62 38 CYS B C 1
ATOM 4795 O O . CYS B 1 38 ? 4.184 16.844 10.984 1 93.62 38 CYS B O 1
ATOM 4797 N N . ALA B 1 39 ? 2.689 17.203 12.609 1 91.06 39 ALA B N 1
ATOM 4798 C CA . ALA B 1 39 ? 3.578 18.109 13.328 1 91.06 39 ALA B CA 1
ATOM 4799 C C . ALA B 1 39 ? 4.84 17.391 13.797 1 91.06 39 ALA B C 1
ATOM 4801 O O . ALA B 1 39 ? 5.949 17.906 13.641 1 91.06 39 ALA B O 1
ATOM 4802 N N . VAL B 1 40 ? 4.676 16.266 14.344 1 91.56 40 VAL B N 1
ATOM 4803 C CA . VAL B 1 40 ? 5.793 15.508 14.898 1 91.56 40 VAL B CA 1
ATOM 4804 C C . VAL B 1 40 ? 6.746 15.102 13.773 1 91.56 40 VAL B C 1
ATOM 4806 O O . VAL B 1 40 ? 7.969 15.203 13.922 1 91.56 40 VAL B O 1
ATOM 4809 N N . ILE B 1 41 ? 6.25 14.758 12.656 1 94.25 41 ILE B N 1
ATOM 4810 C CA . ILE B 1 41 ? 7.074 14.328 11.531 1 94.25 41 ILE B CA 1
ATOM 4811 C C . ILE B 1 41 ? 7.785 15.539 10.93 1 94.25 41 ILE B C 1
ATOM 4813 O O . ILE B 1 41 ? 8.992 15.492 10.664 1 94.25 41 ILE B O 1
ATOM 4817 N N . ASN B 1 42 ? 7.078 16.594 10.742 1 90.94 42 ASN B N 1
ATOM 4818 C CA . ASN B 1 42 ? 7.617 17.766 10.07 1 90.94 42 ASN B CA 1
ATOM 4819 C C . ASN B 1 42 ? 8.664 18.469 10.93 1 90.94 42 ASN B C 1
ATOM 4821 O O . ASN B 1 42 ? 9.438 19.297 10.43 1 90.94 42 ASN B O 1
ATOM 4825 N N . LYS B 1 43 ? 8.648 18.188 12.188 1 87.31 43 LYS B N 1
ATOM 4826 C CA . LYS B 1 43 ? 9.672 18.75 13.078 1 87.31 43 LYS B CA 1
ATOM 4827 C C . LYS B 1 43 ? 11.016 18.062 12.852 1 87.31 43 LYS B C 1
ATOM 4829 O O . LYS B 1 43 ? 12.07 18.641 13.133 1 87.31 43 LYS B O 1
ATOM 4834 N N . LEU B 1 44 ? 10.977 16.891 12.344 1 88.62 44 LEU B N 1
ATOM 4835 C CA . LEU B 1 44 ? 12.195 16.141 12.078 1 88.62 44 LEU B CA 1
ATOM 4836 C C . LEU B 1 44 ? 12.844 16.594 10.773 1 88.62 44 LEU B C 1
ATOM 4838 O O . LEU B 1 44 ? 12.156 16.781 9.766 1 88.62 44 LEU B O 1
ATOM 4842 N N . GLU B 1 45 ? 14.148 16.734 10.758 1 86.81 45 GLU B N 1
ATOM 4843 C CA . GLU B 1 45 ? 14.875 17.281 9.617 1 86.81 45 GLU B CA 1
ATOM 4844 C C . GLU B 1 45 ? 14.812 16.344 8.414 1 86.81 45 GLU B C 1
ATOM 4846 O O . GLU B 1 45 ? 14.836 16.797 7.266 1 86.81 45 GLU B O 1
ATOM 4851 N N . GLN B 1 46 ? 14.672 15.102 8.688 1 91.88 46 GLN B N 1
ATOM 4852 C CA . GLN B 1 46 ? 14.82 14.117 7.613 1 91.88 46 GLN B CA 1
ATOM 4853 C C . GLN B 1 46 ? 13.469 13.789 6.977 1 91.88 46 GLN B C 1
ATOM 4855 O O . GLN B 1 46 ? 13.391 12.938 6.098 1 91.88 46 GLN B O 1
ATOM 4860 N N . TYR B 1 47 ? 12.477 14.5 7.488 1 94 47 TYR B N 1
ATOM 4861 C CA . TYR B 1 47 ? 11.148 14.109 7.016 1 94 47 TYR B CA 1
ATOM 4862 C C . TYR B 1 47 ? 10.289 15.336 6.746 1 94 47 TYR B C 1
ATOM 4864 O O . TYR B 1 47 ? 10.516 16.406 7.324 1 94 47 TYR B O 1
ATOM 4872 N N . TYR B 1 48 ? 9.297 15.227 5.84 1 94.12 48 TYR B N 1
ATOM 4873 C CA . TYR B 1 48 ? 8.172 16.156 5.773 1 94.12 48 TYR B CA 1
ATOM 4874 C C . TYR B 1 48 ? 6.965 15.5 5.109 1 94.12 48 TYR B C 1
ATOM 4876 O O . TYR B 1 48 ? 7.117 14.664 4.215 1 94.12 48 TYR B O 1
ATOM 4884 N N . THR B 1 49 ? 5.812 15.805 5.562 1 94.44 49 THR B N 1
ATOM 4885 C CA . THR B 1 49 ? 4.582 15.25 5.02 1 94.44 49 THR B CA 1
ATOM 4886 C C . THR B 1 49 ? 4.184 15.961 3.729 1 94.44 49 THR B C 1
ATOM 4888 O O . THR B 1 49 ? 4.336 17.188 3.619 1 94.44 49 THR B O 1
ATOM 4891 N N . THR B 1 50 ? 3.676 15.211 2.75 1 93.25 50 THR B N 1
ATOM 4892 C CA . THR B 1 50 ? 3.27 15.797 1.479 1 93.25 50 THR B CA 1
ATOM 4893 C C . THR B 1 50 ? 1.75 15.789 1.34 1 93.25 50 THR B C 1
ATOM 4895 O O . THR B 1 50 ? 1.182 16.625 0.625 1 93.25 50 THR B O 1
ATOM 4898 N N . SER B 1 51 ? 1.057 14.828 1.962 1 92.75 51 SER B N 1
ATOM 4899 C CA . SER B 1 51 ? -0.4 14.734 1.981 1 92.75 51 SER B CA 1
ATOM 4900 C C . SER B 1 51 ? -0.885 13.898 3.16 1 92.75 51 SER B C 1
ATOM 4902 O O . SER B 1 51 ? -0.181 13 3.619 1 92.75 51 SER B O 1
ATOM 4904 N N . SER B 1 52 ? -2.088 14.281 3.67 1 92.69 52 SER B N 1
ATOM 4905 C CA . SER B 1 52 ? -2.631 13.555 4.812 1 92.69 52 SER B CA 1
ATOM 4906 C C . SER B 1 52 ? -4.156 13.586 4.816 1 92.69 52 SER B C 1
ATOM 4908 O O . SER B 1 52 ? -4.762 14.539 4.324 1 92.69 52 SER B O 1
ATOM 4910 N N . CYS B 1 53 ? -4.762 12.539 5.281 1 93.06 53 CYS B N 1
ATOM 4911 C CA . CYS B 1 53 ? -6.184 12.422 5.578 1 93.06 53 CYS B CA 1
ATOM 4912 C C . CYS B 1 53 ? -6.414 11.539 6.801 1 93.06 53 CYS B C 1
ATOM 4914 O O . CYS B 1 53 ? -5.898 10.422 6.871 1 93.06 53 CYS B O 1
ATOM 4916 N N . ALA B 1 54 ? -7.184 12.023 7.719 1 93.62 54 ALA B N 1
ATOM 4917 C CA . ALA B 1 54 ? -7.359 11.297 8.969 1 93.62 54 ALA B CA 1
ATOM 4918 C C . ALA B 1 54 ? -8.469 10.258 8.852 1 93.62 54 ALA B C 1
ATOM 4920 O O . ALA B 1 54 ? -8.82 9.594 9.828 1 93.62 54 ALA B O 1
ATOM 4921 N N . GLY B 1 55 ? -9 10.094 7.668 1 93.12 55 GLY B N 1
ATOM 4922 C CA . GLY B 1 55 ? -10.148 9.227 7.438 1 93.12 55 GLY B CA 1
ATOM 4923 C C . GLY B 1 55 ? -11.422 9.984 7.117 1 93.12 55 GLY B C 1
ATOM 4924 O O . GLY B 1 55 ? -11.641 11.078 7.641 1 93.12 55 GLY B O 1
ATOM 4925 N N . ARG B 1 56 ? -12.305 9.359 6.297 1 91.88 56 ARG B N 1
ATOM 4926 C CA . ARG B 1 56 ? -13.539 10.047 5.938 1 91.88 56 ARG B CA 1
ATOM 4927 C C . ARG B 1 56 ? -14.617 9.055 5.531 1 91.88 56 ARG B C 1
ATOM 4929 O O . ARG B 1 56 ? -14.32 7.945 5.082 1 91.88 56 ARG B O 1
ATOM 4936 N N . CYS B 1 57 ? -15.836 9.453 5.773 1 92.44 57 CYS B N 1
ATOM 4937 C CA . CYS B 1 57 ? -17.016 8.75 5.285 1 92.44 57 CYS B CA 1
ATOM 4938 C C . CYS B 1 57 ? -17.828 9.625 4.332 1 92.44 57 CYS B C 1
ATOM 4940 O O . CYS B 1 57 ? -17.844 10.844 4.477 1 92.44 57 CYS B O 1
ATOM 4942 N N . PHE B 1 58 ? -18.422 9.023 3.297 1 90.62 58 PHE B N 1
ATOM 4943 C CA . PHE B 1 58 ? -19.281 9.781 2.383 1 90.62 58 PHE B CA 1
ATOM 4944 C C . PHE B 1 58 ? -20.266 8.859 1.678 1 90.62 58 PHE B C 1
ATOM 4946 O O . PHE B 1 58 ? -20.109 7.637 1.693 1 90.62 58 PHE B O 1
ATOM 4953 N N . LEU B 1 59 ? -21.266 9.43 1.19 1 89.44 59 LEU B N 1
ATOM 4954 C CA . LEU B 1 59 ? -22.219 8.75 0.306 1 89.44 59 LEU B CA 1
ATOM 4955 C C . LEU B 1 59 ? -21.906 9.062 -1.155 1 89.44 59 LEU B C 1
ATOM 4957 O O . LEU B 1 59 ? -21.375 10.125 -1.471 1 89.44 59 LEU B O 1
ATOM 4961 N N . TYR B 1 60 ? -22.094 8.078 -1.999 1 87.19 60 TYR B N 1
ATOM 4962 C CA . TYR B 1 60 ? -21.891 8.383 -3.412 1 87.19 60 TYR B CA 1
ATOM 4963 C C . TYR B 1 60 ? -22.875 7.605 -4.281 1 87.19 60 TYR B C 1
ATOM 4965 O O . TYR B 1 60 ? -23.359 6.543 -3.881 1 87.19 60 TYR B O 1
ATOM 4973 N N . ARG B 1 61 ? -23.188 8.227 -5.348 1 83.94 61 ARG B N 1
ATOM 4974 C CA . ARG B 1 61 ? -24.016 7.59 -6.367 1 83.94 61 ARG B CA 1
ATOM 4975 C C . ARG B 1 61 ? -23.156 6.969 -7.461 1 83.94 61 ARG B C 1
ATOM 4977 O O . ARG B 1 61 ? -22.25 7.625 -7.992 1 83.94 61 ARG B O 1
ATOM 4984 N N . GLY B 1 62 ? -23.328 5.609 -7.699 1 77.88 62 GLY B N 1
ATOM 4985 C CA . GLY B 1 62 ? -22.547 4.938 -8.719 1 77.88 62 GLY B CA 1
ATOM 4986 C C . GLY B 1 62 ? -22.688 3.428 -8.695 1 77.88 62 GLY B C 1
ATOM 4987 O O . GLY B 1 62 ? -23.484 2.891 -7.922 1 77.88 62 GLY B O 1
ATOM 4988 N N . PRO B 1 63 ? -21.984 2.729 -9.625 1 71.94 63 PRO B N 1
ATOM 4989 C CA . PRO B 1 63 ? -22.078 1.271 -9.727 1 71.94 63 PRO B CA 1
ATOM 4990 C C . PRO B 1 63 ? -21.25 0.546 -8.68 1 71.94 63 PRO B C 1
ATOM 4992 O O . PRO B 1 63 ? -21.188 -0.686 -8.672 1 71.94 63 PRO B O 1
ATOM 4995 N N . GLY B 1 64 ? -20.688 1.283 -7.719 1 70.12 64 GLY B N 1
ATOM 4996 C CA . GLY B 1 64 ? -19.891 0.644 -6.688 1 70.12 64 GLY B CA 1
ATOM 4997 C C . GLY B 1 64 ? -18.406 0.718 -6.957 1 70.12 64 GLY B C 1
ATOM 4998 O O . GLY B 1 64 ? -17.609 0.044 -6.293 1 70.12 64 GLY B O 1
ATOM 4999 N N . VAL B 1 65 ? -18.016 1.198 -8.086 1 64.5 65 VAL B N 1
ATOM 5000 C CA . VAL B 1 65 ? -16.609 1.371 -8.398 1 64.5 65 VAL B CA 1
ATOM 5001 C C . VAL B 1 65 ? -16.281 2.859 -8.492 1 64.5 65 VAL B C 1
ATOM 5003 O O . VAL B 1 65 ? -17.094 3.66 -8.93 1 64.5 65 VAL B O 1
ATOM 5006 N N . LYS B 1 66 ? -14.984 3.092 -7.918 1 58.53 66 LYS B N 1
ATOM 5007 C CA . LYS B 1 66 ? -14.516 4.473 -7.965 1 58.53 66 LYS B CA 1
ATOM 5008 C C . LYS B 1 66 ? -14.148 4.887 -9.391 1 58.53 66 LYS B C 1
ATOM 5010 O O . LYS B 1 66 ? -13.805 4.039 -10.219 1 58.53 66 LYS B O 1
ATOM 5015 N N . SER B 1 67 ? -14.477 6.105 -9.867 1 57.38 67 SER B N 1
ATOM 5016 C CA . SER B 1 67 ? -13.867 6.812 -10.992 1 57.38 67 SER B CA 1
ATOM 5017 C C . SER B 1 67 ? -14.719 6.672 -12.25 1 57.38 67 SER B C 1
ATOM 5019 O O . SER B 1 67 ? -14.195 6.727 -13.367 1 57.38 67 SER B O 1
ATOM 5021 N N . THR B 1 68 ? -15.922 6.293 -11.906 1 56.62 68 THR B N 1
ATOM 5022 C CA . THR B 1 68 ? -16.688 6.352 -13.148 1 56.62 68 THR B CA 1
ATOM 5023 C C . THR B 1 68 ? -17.328 7.73 -13.32 1 56.62 68 THR B C 1
ATOM 5025 O O . THR B 1 68 ? -17.391 8.516 -12.375 1 56.62 68 THR B O 1
ATOM 5028 N N . ASN B 1 69 ? -17.375 8.148 -14.516 1 57.47 69 ASN B N 1
ATOM 5029 C CA . ASN B 1 69 ? -18.047 9.398 -14.852 1 57.47 69 ASN B CA 1
ATOM 5030 C C . ASN B 1 69 ? -19.328 9.578 -14.047 1 57.47 69 ASN B C 1
ATOM 5032 O O . ASN B 1 69 ? -19.844 10.695 -13.938 1 57.47 69 ASN B O 1
ATOM 5036 N N . GLN B 1 70 ? -19.734 8.5 -13.375 1 62.75 70 GLN B N 1
ATOM 5037 C CA . GLN B 1 70 ? -21 8.57 -12.656 1 62.75 70 GLN B CA 1
ATOM 5038 C C . GLN B 1 70 ? -20.766 8.68 -11.148 1 62.75 70 GLN B C 1
ATOM 5040 O O . GLN B 1 70 ? -21.719 8.664 -10.367 1 62.75 70 GLN B O 1
ATOM 5045 N N . PHE B 1 71 ? -19.609 9 -10.773 1 74.06 71 PHE B N 1
ATOM 5046 C CA . PHE B 1 71 ? -19.266 9.047 -9.352 1 74.06 71 PHE B CA 1
ATOM 5047 C C . PHE B 1 71 ? -19.484 10.445 -8.789 1 74.06 71 PHE B C 1
ATOM 5049 O O . PHE B 1 71 ? -18.781 11.383 -9.156 1 74.06 71 PHE B O 1
ATOM 5056 N N . THR B 1 72 ? -20.641 10.609 -8.039 1 77.88 72 THR B N 1
ATOM 5057 C CA . THR B 1 72 ? -20.922 11.859 -7.344 1 77.88 72 THR B CA 1
ATOM 5058 C C . THR B 1 72 ? -20.953 11.648 -5.832 1 77.88 72 THR B C 1
ATOM 5060 O O . THR B 1 72 ? -21.719 10.828 -5.332 1 77.88 72 THR B O 1
ATOM 5063 N N . ARG B 1 73 ? -20.203 12.438 -5.098 1 83.56 73 ARG B N 1
ATOM 5064 C CA . ARG B 1 73 ? -20.109 12.289 -3.648 1 83.56 73 ARG B CA 1
ATOM 5065 C C . ARG B 1 73 ? -21.078 13.211 -2.934 1 83.56 73 ARG B C 1
ATOM 5067 O O . ARG B 1 73 ? -21.344 14.32 -3.395 1 83.56 73 ARG B O 1
ATOM 5074 N N . PHE B 1 74 ? -21.594 12.688 -1.892 1 85 74 PHE B N 1
ATOM 5075 C CA . PHE B 1 74 ? -22.484 13.438 -1.011 1 85 74 PHE B CA 1
ATOM 5076 C C . PHE B 1 74 ? -22.047 13.305 0.442 1 85 74 PHE B C 1
ATOM 5078 O O . PHE B 1 74 ? -21.469 12.289 0.828 1 85 74 PHE B O 1
ATOM 5085 N N . ARG B 1 75 ? -22.234 14.375 1.228 1 88.62 75 ARG B N 1
ATOM 5086 C CA . ARG B 1 75 ? -22.172 14.359 2.686 1 88.62 75 ARG B CA 1
ATOM 5087 C C . ARG B 1 75 ? -20.859 13.789 3.18 1 88.62 75 ARG B C 1
ATOM 5089 O O . ARG B 1 75 ? -20.828 12.891 4.027 1 88.62 75 ARG B O 1
ATOM 5096 N N . VAL B 1 76 ? -19.766 14.312 2.713 1 87.75 76 VAL B N 1
ATOM 5097 C CA . VAL B 1 76 ? -18.422 13.922 3.127 1 87.75 76 VAL B CA 1
ATOM 5098 C C . VAL B 1 76 ? -18.156 14.398 4.555 1 87.75 76 VAL B C 1
ATOM 5100 O O . VAL B 1 76 ? -18.391 15.562 4.879 1 87.75 76 VAL B O 1
ATOM 5103 N N . SER B 1 77 ? -17.719 13.484 5.414 1 87.62 77 SER B N 1
ATOM 5104 C CA . SER B 1 77 ? -17.406 13.852 6.789 1 87.62 77 SER B CA 1
ATOM 5105 C C . SER B 1 77 ? -16.078 13.242 7.227 1 87.62 77 SER B C 1
ATOM 5107 O O . SER B 1 77 ? -15.844 12.039 7.043 1 87.62 77 SER B O 1
ATOM 5109 N N . HIS B 1 78 ? -15.273 14.07 7.828 1 88.06 78 HIS B N 1
ATOM 5110 C CA . HIS B 1 78 ? -14.023 13.609 8.43 1 88.06 78 HIS B CA 1
ATOM 5111 C C . HIS B 1 78 ? -14.188 13.414 9.938 1 88.06 78 HIS B C 1
ATOM 5113 O O . HIS B 1 78 ? -13.203 13.172 10.641 1 88.06 78 HIS B O 1
ATOM 5119 N N . GLU B 1 79 ? -15.453 13.547 10.383 1 85.75 79 GLU B N 1
ATOM 5120 C CA . GLU B 1 79 ? -15.805 13.398 11.789 1 85.75 79 GLU B CA 1
ATOM 5121 C C . GLU B 1 79 ? -16.891 12.352 11.984 1 85.75 79 GLU B C 1
ATOM 5123 O O . GLU B 1 79 ? -17.422 11.812 11.008 1 85.75 79 GLU B O 1
ATOM 5128 N N . LYS B 1 80 ? -17.234 12.117 13.258 1 88 80 LYS B N 1
ATOM 5129 C CA . LYS B 1 80 ? -18.312 11.195 13.578 1 88 80 LYS B CA 1
ATOM 5130 C C . LYS B 1 80 ? -19.656 11.727 13.086 1 88 80 LYS B C 1
ATOM 5132 O O . LYS B 1 80 ? -19.875 12.945 13.031 1 88 80 LYS B O 1
ATOM 5137 N N . ILE B 1 81 ? -20.469 10.828 12.773 1 89 81 ILE B N 1
ATOM 5138 C CA . ILE B 1 81 ? -21.844 11.188 12.414 1 89 81 ILE B CA 1
ATOM 5139 C C . ILE B 1 81 ? -22.656 11.43 13.68 1 89 81 ILE B C 1
ATOM 5141 O O . ILE B 1 81 ? -22.953 10.492 14.43 1 89 81 ILE B O 1
ATOM 5145 N N . CYS B 1 82 ? -23.109 12.672 13.859 1 83.38 82 CYS B N 1
ATOM 5146 C CA . CYS B 1 82 ? -23.812 13.047 15.078 1 83.38 82 CYS B CA 1
ATOM 5147 C C . CYS B 1 82 ? -25.328 13.016 14.859 1 83.38 82 CYS B C 1
ATOM 5149 O O . CYS B 1 82 ? -26.078 12.797 15.805 1 83.38 82 CYS B O 1
ATOM 5151 N N . ASP B 1 83 ? -25.797 13.258 13.625 1 85.56 83 ASP B N 1
ATOM 5152 C CA . ASP B 1 83 ? -27.219 13.227 13.273 1 85.56 83 ASP B CA 1
ATOM 5153 C C . ASP B 1 83 ? -27.484 12.164 12.203 1 85.56 83 ASP B C 1
ATOM 5155 O O . ASP B 1 83 ? -27.625 12.484 11.023 1 85.56 83 ASP B O 1
ATOM 5159 N N . PRO B 1 84 ? -27.672 10.992 12.672 1 88 84 PRO B N 1
ATOM 5160 C CA . PRO B 1 84 ? -27.828 9.883 11.719 1 88 84 PRO B CA 1
ATOM 5161 C C . PRO B 1 84 ? -29.094 10.016 10.859 1 88 84 PRO B C 1
ATOM 5163 O O . PRO B 1 84 ? -29.078 9.625 9.688 1 88 84 PRO B O 1
ATOM 5166 N N . LEU B 1 85 ? -30.172 10.523 11.414 1 85.56 85 LEU B N 1
ATOM 5167 C CA . LEU B 1 85 ? -31.422 10.633 10.68 1 85.56 85 LEU B CA 1
ATOM 5168 C C . LEU B 1 85 ? -31.281 11.578 9.492 1 85.56 85 LEU B C 1
ATOM 5170 O O . LEU B 1 85 ? -31.844 11.336 8.422 1 85.56 85 LEU B O 1
ATOM 5174 N N . ARG B 1 86 ? -30.562 12.57 9.719 1 86.94 86 ARG B N 1
ATOM 5175 C CA . ARG B 1 86 ? -30.328 13.516 8.633 1 86.94 86 ARG B CA 1
ATOM 5176 C C . ARG B 1 86 ? -29.297 12.969 7.652 1 86.94 86 ARG B C 1
ATOM 5178 O O . ARG B 1 86 ? -29.484 13.023 6.438 1 86.94 86 ARG B O 1
ATOM 5185 N N . TYR B 1 87 ? -28.234 12.414 8.117 1 89.06 87 TYR B N 1
ATOM 5186 C CA . TYR B 1 87 ? -27.109 11.969 7.289 1 89.06 87 TYR B CA 1
ATOM 5187 C C . TYR B 1 87 ? -27.547 10.859 6.344 1 89.06 87 TYR B C 1
ATOM 5189 O O . TYR B 1 87 ? -27.156 10.844 5.172 1 89.06 87 TYR B O 1
ATOM 5197 N N . PHE B 1 88 ? -28.391 9.969 6.855 1 87.5 88 PHE B N 1
ATOM 5198 C CA . PHE B 1 88 ? -28.734 8.797 6.062 1 87.5 88 PHE B CA 1
ATOM 5199 C C . PHE B 1 88 ? -30.109 8.945 5.434 1 87.5 88 PHE B C 1
ATOM 5201 O O . PHE B 1 88 ? -30.719 7.961 5.02 1 87.5 88 PHE B O 1
ATOM 5208 N N . ASN B 1 89 ? -30.609 10.133 5.477 1 85.81 89 ASN B N 1
ATOM 5209 C CA . ASN B 1 89 ? -31.844 10.391 4.719 1 85.81 89 ASN B CA 1
ATOM 5210 C C . ASN B 1 89 ? -31.562 10.5 3.225 1 85.81 89 ASN B C 1
ATOM 5212 O O . ASN B 1 89 ? -31.188 11.562 2.734 1 85.81 89 ASN B O 1
ATOM 5216 N N . LEU B 1 90 ? -31.812 9.484 2.512 1 83.69 90 LEU B N 1
ATOM 5217 C CA . LEU B 1 90 ? -31.438 9.406 1.104 1 83.69 90 LEU B CA 1
ATOM 5218 C C . LEU B 1 90 ? -32.375 10.25 0.246 1 83.69 90 LEU B C 1
ATOM 5220 O O . LEU B 1 90 ? -32.031 10.586 -0.894 1 83.69 90 LEU B O 1
ATOM 5224 N N . GLU B 1 91 ? -33.438 10.594 0.746 1 81.62 91 GLU B N 1
ATOM 5225 C CA . GLU B 1 91 ? -34.438 11.359 -0.009 1 81.62 91 GLU B CA 1
ATOM 5226 C C . GLU B 1 91 ? -34 12.805 -0.193 1 81.62 91 GLU B C 1
ATOM 5228 O O . GLU B 1 91 ? -34.438 13.477 -1.128 1 81.62 91 GLU B O 1
ATOM 5233 N N . THR B 1 92 ? -33.156 13.273 0.652 1 83.38 92 THR B N 1
ATOM 5234 C CA . THR B 1 92 ? -32.781 14.68 0.611 1 83.38 92 THR B CA 1
ATOM 5235 C C . THR B 1 92 ? -31.359 14.844 0.06 1 83.38 92 THR B C 1
ATOM 5237 O O . THR B 1 92 ? -30.75 15.906 0.207 1 83.38 92 THR B O 1
ATOM 5240 N N . LEU B 1 93 ? -30.828 13.875 -0.504 1 83.06 93 LEU B N 1
ATOM 5241 C CA . LEU B 1 93 ? -29.422 13.898 -0.905 1 83.06 93 LEU B CA 1
ATOM 5242 C C . LEU B 1 93 ? -29.156 15.023 -1.893 1 83.06 93 LEU B C 1
ATOM 5244 O O . LEU B 1 93 ? -28.125 15.703 -1.809 1 83.06 93 LEU B O 1
ATOM 5248 N N . ASP B 1 94 ? -30.031 15.266 -2.764 1 79.94 94 ASP B N 1
ATOM 5249 C CA . ASP B 1 94 ? -29.828 16.25 -3.818 1 79.94 94 ASP B CA 1
ATOM 5250 C C . ASP B 1 94 ? -30.016 17.672 -3.293 1 79.94 94 ASP B C 1
ATOM 5252 O O . ASP B 1 94 ? -29.438 18.625 -3.812 1 79.94 94 ASP B O 1
ATOM 5256 N N . ASN B 1 95 ? -30.75 17.797 -2.225 1 79.56 95 ASN B N 1
ATOM 5257 C CA . ASN B 1 95 ? -31.047 19.125 -1.686 1 79.56 95 ASN B CA 1
ATOM 5258 C C . ASN B 1 95 ? -30.156 19.453 -0.483 1 79.56 95 ASN B C 1
ATOM 5260 O O . ASN B 1 95 ? -29.969 20.625 -0.138 1 79.56 95 ASN B O 1
ATOM 5264 N N . ASP B 1 96 ? -29.719 18.375 0.114 1 76.81 96 ASP B N 1
ATOM 5265 C CA . ASP B 1 96 ? -28.828 18.516 1.261 1 76.81 96 ASP B CA 1
ATOM 5266 C C . ASP B 1 96 ? -27.547 17.719 1.046 1 76.81 96 ASP B C 1
ATOM 5268 O O . ASP B 1 96 ? -27.344 16.656 1.649 1 76.81 96 ASP B O 1
ATOM 5272 N N . PHE B 1 97 ? -26.609 18.344 0.385 1 73.12 97 PHE B N 1
ATOM 5273 C CA . PHE B 1 97 ? -25.422 17.641 -0.066 1 73.12 97 PHE B CA 1
ATOM 5274 C C . PHE B 1 97 ? -24.422 17.484 1.073 1 73.12 97 PHE B C 1
ATOM 5276 O O . PHE B 1 97 ? -23.562 16.594 1.033 1 73.12 97 PHE B O 1
ATOM 5283 N N . THR B 1 98 ? -24.562 18.297 2.117 1 69.19 98 THR B N 1
ATOM 5284 C CA . THR B 1 98 ? -23.547 18.281 3.16 1 69.19 98 THR B CA 1
ATOM 5285 C C . THR B 1 98 ? -23.969 17.375 4.309 1 69.19 98 THR B C 1
ATOM 5287 O O . THR B 1 98 ? -23.125 16.875 5.051 1 69.19 98 THR B O 1
ATOM 5290 N N . GLY B 1 99 ? -25.297 16.953 4.328 1 57.78 99 GLY B N 1
ATOM 5291 C CA . GLY B 1 99 ? -25.812 16.078 5.367 1 57.78 99 GLY B CA 1
ATOM 5292 C C . GLY B 1 99 ? -25.547 16.594 6.766 1 57.78 99 GLY B C 1
ATOM 5293 O O . GLY B 1 99 ? -25.547 15.828 7.73 1 57.78 99 GLY B O 1
ATOM 5294 N N . GLY B 1 100 ? -25.281 17.859 7.062 1 50.66 100 GLY B N 1
ATOM 5295 C CA . GLY B 1 100 ? -24.938 18.422 8.359 1 50.66 100 GLY B CA 1
ATOM 5296 C C . GLY B 1 100 ? -23.484 18.234 8.742 1 50.66 100 GLY B C 1
ATOM 5297 O O . GLY B 1 100 ? -23.094 18.547 9.859 1 50.66 100 GLY B O 1
ATOM 5298 N N . GLY B 1 101 ? -22.766 17.375 8.062 1 47.34 101 GLY B N 1
ATOM 5299 C CA . GLY B 1 101 ? -21.406 17.031 8.461 1 47.34 101 GLY B CA 1
ATOM 5300 C C . GLY B 1 101 ? -20.453 18.219 8.391 1 47.34 101 GLY B C 1
ATOM 5301 O O . GLY B 1 101 ? -20.844 19.359 8.656 1 47.34 101 GLY B O 1
ATOM 5302 N N . ASP B 1 102 ? -19.266 18 7.918 1 51.28 102 ASP B N 1
ATOM 5303 C CA . ASP B 1 102 ? -18.141 18.906 8.062 1 51.28 102 ASP B CA 1
ATOM 5304 C C . ASP B 1 102 ? -18.453 20.297 7.492 1 51.28 102 ASP B C 1
ATOM 5306 O O . ASP B 1 102 ? -18.875 20.406 6.34 1 51.28 102 ASP B O 1
ATOM 5310 N N . PRO B 1 103 ? -18.672 21.125 8.383 1 45.19 103 PRO B N 1
ATOM 5311 C CA . PRO B 1 103 ? -18.875 22.516 7.965 1 45.19 103 PRO B CA 1
ATOM 5312 C C . PRO B 1 103 ? -17.859 22.969 6.906 1 45.19 103 PRO B C 1
ATOM 5314 O O . PRO B 1 103 ? -17.828 24.141 6.539 1 45.19 103 PRO B O 1
ATOM 5317 N N . VAL B 1 104 ? -16.906 22.125 6.793 1 45.78 104 VAL B N 1
ATOM 5318 C CA . VAL B 1 104 ? -15.859 22.719 5.965 1 45.78 104 VAL B CA 1
ATOM 5319 C C . VAL B 1 104 ? -16.359 22.875 4.531 1 45.78 104 VAL B C 1
ATOM 5321 O O . VAL B 1 104 ? -16.75 21.891 3.896 1 45.78 104 VAL B O 1
ATOM 5324 N N . ARG B 1 105 ? -16.859 24.016 4.277 1 40.94 105 ARG B N 1
ATOM 5325 C CA . ARG B 1 105 ? -17.219 24.391 2.916 1 40.94 105 ARG B CA 1
ATOM 5326 C C . ARG B 1 105 ? -16.203 23.859 1.911 1 40.94 105 ARG B C 1
ATOM 5328 O O . ARG B 1 105 ? -15 24.031 2.084 1 40.94 105 ARG B O 1
ATOM 5335 N N . SER B 1 106 ? -16.375 22.688 1.457 1 37.53 106 SER B N 1
ATOM 5336 C CA . SER B 1 106 ? -15.492 22.188 0.412 1 37.53 106 SER B CA 1
ATOM 5337 C C . SER B 1 106 ? -15.18 23.266 -0.617 1 37.53 106 SER B C 1
ATOM 5339 O O . SER B 1 106 ? -15.953 24.219 -0.786 1 37.53 106 SER B O 1
ATOM 5341 N N . VAL B 1 107 ? -14.086 23.406 -1.15 1 32.59 107 VAL B N 1
ATOM 5342 C CA . VAL B 1 107 ? -13.719 24.281 -2.264 1 32.59 107 VAL B CA 1
ATOM 5343 C C . VAL B 1 107 ? -14.641 24.016 -3.451 1 32.59 107 VAL B C 1
ATOM 5345 O O . VAL B 1 107 ? -14.812 22.875 -3.873 1 32.59 107 VAL B O 1
ATOM 5348 N N . GLY B 1 108 ? -15.586 24.984 -3.982 1 31.45 108 GLY B N 1
ATOM 5349 C CA . GLY B 1 108 ? -16.578 25.031 -5.035 1 31.45 108 GLY B CA 1
ATOM 5350 C C . GLY B 1 108 ? -18 24.938 -4.512 1 31.45 108 GLY B C 1
ATOM 5351 O O . GLY B 1 108 ? -18.969 25.047 -5.277 1 31.45 108 GLY B O 1
ATOM 5352 N N . GLN B 1 109 ? -18.125 24.422 -3.447 1 33.16 109 GLN B N 1
ATOM 5353 C CA . GLN B 1 109 ? -19.484 24.562 -2.947 1 33.16 109 GLN B CA 1
ATOM 5354 C C . GLN B 1 109 ? -19.719 25.953 -2.359 1 33.16 109 GLN B C 1
ATOM 5356 O O . GLN B 1 109 ? -19.406 26.188 -1.191 1 33.16 109 GLN B O 1
ATOM 5361 N N . TYR B 1 110 ? -19.234 27.047 -3.006 1 29.55 110 TYR B N 1
ATOM 5362 C CA . TYR B 1 110 ? -19.688 28.391 -2.645 1 29.55 110 TYR B CA 1
ATOM 5363 C C . TYR B 1 110 ? -21.203 28.438 -2.523 1 29.55 110 TYR B C 1
ATOM 5365 O O . TYR B 1 110 ? -21.922 27.75 -3.25 1 29.55 110 TYR B O 1
ATOM 5373 N N . ASP B 1 111 ? -21.641 28.812 -1.444 1 31.55 111 ASP B N 1
ATOM 5374 C CA . ASP B 1 111 ? -23.047 29.25 -1.437 1 31.55 111 ASP B CA 1
ATOM 5375 C C . ASP B 1 111 ? -23.344 30.141 -2.635 1 31.55 111 ASP B C 1
ATOM 5377 O O . ASP B 1 111 ? -22.641 31.125 -2.879 1 31.55 111 ASP B O 1
ATOM 5381 N N . GLN B 1 112 ? -23.734 29.75 -3.801 1 28.5 112 GLN B N 1
ATOM 5382 C CA . GLN B 1 112 ? -24.391 30.641 -4.762 1 28.5 112 GLN B CA 1
ATOM 5383 C C . GLN B 1 112 ? -25.266 31.672 -4.055 1 28.5 112 GLN B C 1
ATOM 5385 O O . GLN B 1 112 ? -26.328 31.344 -3.543 1 28.5 112 GLN B O 1
ATOM 5390 N N . GLU B 1 113 ? -24.625 32.594 -3.295 1 28.92 113 GLU B N 1
ATOM 5391 C CA . GLU B 1 113 ? -25.5 33.75 -3.129 1 28.92 113 GLU B CA 1
ATOM 5392 C C . GLU B 1 113 ? -26.078 34.188 -4.469 1 28.92 113 GLU B C 1
ATOM 5394 O O . GLU B 1 113 ? -25.375 34.25 -5.473 1 28.92 113 GLU B O 1
ATOM 5399 N N . ASP B 1 114 ? -27.391 34.156 -4.699 1 27.75 114 ASP B N 1
ATOM 5400 C CA . ASP B 1 114 ? -28.25 34.906 -5.621 1 27.75 114 ASP B CA 1
ATOM 5401 C C . ASP B 1 114 ? -27.875 36.375 -5.66 1 27.75 114 ASP B C 1
ATOM 5403 O O . ASP B 1 114 ? -28.375 37.156 -4.855 1 27.75 114 ASP B O 1
ATOM 5407 N N . HIS B 1 115 ? -26.609 36.812 -5.871 1 26.19 115 HIS B N 1
ATOM 5408 C CA . HIS B 1 115 ? -26.438 38.219 -6.277 1 26.19 115 HIS B CA 1
ATOM 5409 C C . HIS B 1 115 ? -27.25 38.531 -7.531 1 26.19 115 HIS B C 1
ATOM 5411 O O . HIS B 1 115 ? -26.719 38.469 -8.648 1 26.19 115 HIS B O 1
ATOM 5417 N N . ASN B 1 116 ? -28.484 38.156 -7.73 1 26.58 116 ASN B N 1
ATOM 5418 C CA . ASN B 1 116 ? -29.359 38.938 -8.617 1 26.58 116 ASN B CA 1
ATOM 5419 C C . ASN B 1 116 ? -29.391 40.406 -8.25 1 26.58 116 ASN B C 1
ATOM 5421 O O . ASN B 1 116 ? -30.391 41.094 -8.516 1 26.58 116 ASN B O 1
ATOM 5425 N N . ARG B 1 117 ? -28.594 41.031 -7.391 1 24.89 117 ARG B N 1
ATOM 5426 C CA . ARG B 1 117 ? -28.766 42.469 -7.566 1 24.89 117 ARG B CA 1
ATOM 5427 C C . ARG B 1 117 ? -28.188 42.938 -8.898 1 24.89 117 ARG B C 1
ATOM 5429 O O . ARG B 1 117 ? -27.141 42.469 -9.328 1 24.89 117 ARG B O 1
ATOM 5436 N N . GLY B 1 118 ? -28.891 43.688 -9.859 1 24.05 118 GLY B N 1
ATOM 5437 C CA . GLY B 1 118 ? -28.953 44.344 -11.164 1 24.05 118 GLY B CA 1
ATOM 5438 C C . GLY B 1 118 ? -27.75 45.219 -11.453 1 24.05 118 GLY B C 1
ATOM 5439 O O . GLY B 1 118 ? -27.75 46 -12.422 1 24.05 118 GLY B O 1
ATOM 5440 N N . THR B 1 119 ? -26.562 45.438 -10.906 1 24.98 119 THR B N 1
ATOM 5441 C CA . THR B 1 119 ? -26 46.5 -11.711 1 24.98 119 THR B CA 1
ATOM 5442 C C . THR B 1 119 ? -25.766 46.031 -13.148 1 24.98 119 THR B C 1
ATOM 5444 O O . THR B 1 119 ? -25.328 44.906 -13.375 1 24.98 119 THR B O 1
ATOM 5447 N N . VAL B 1 120 ? -26.234 46.719 -14.336 1 23.73 120 VAL B N 1
ATOM 5448 C CA . VAL B 1 120 ? -26.406 46.812 -15.781 1 23.73 120 VAL B CA 1
ATOM 5449 C C . VAL B 1 120 ? -25.062 46.625 -16.469 1 23.73 120 VAL B C 1
ATOM 5451 O O . VAL B 1 120 ? -24.984 45.969 -17.531 1 23.73 120 VAL B O 1
ATOM 5454 N N . GLN B 1 121 ? -23.984 47.406 -16.281 1 22.47 121 GLN B N 1
ATOM 5455 C CA . GLN B 1 121 ? -23.281 47.781 -17.5 1 22.47 121 GLN B CA 1
ATOM 5456 C C . GLN B 1 121 ? -22.547 46.594 -18.109 1 22.47 121 GLN B C 1
ATOM 5458 O O . GLN B 1 121 ? -22.672 46.312 -19.297 1 22.47 121 GLN B O 1
ATOM 5463 N N . ALA B 1 122 ? -21.156 46.531 -17.891 1 23.55 122 ALA B N 1
ATOM 5464 C CA . ALA B 1 122 ? -20.203 46.312 -18.984 1 23.55 122 ALA B CA 1
ATOM 5465 C C . ALA B 1 122 ? -20.188 44.844 -19.406 1 23.55 122 ALA B C 1
ATOM 5467 O O . ALA B 1 122 ? -20.234 43.938 -18.562 1 23.55 122 ALA B O 1
ATOM 5468 N N . GLU B 1 123 ? -20.438 44.281 -20.719 1 24.67 123 GLU B N 1
ATOM 5469 C CA . GLU B 1 123 ? -20.703 43.219 -21.703 1 24.67 123 GLU B CA 1
ATOM 5470 C C . GLU B 1 123 ? -19.625 42.125 -21.641 1 24.67 123 GLU B C 1
ATOM 5472 O O . GLU B 1 123 ? -19.938 40.938 -21.75 1 24.67 123 GLU B O 1
ATOM 5477 N N . ASP B 1 124 ? -18.328 42.438 -21.953 1 23.81 124 ASP B N 1
ATOM 5478 C CA . ASP B 1 124 ? -17.531 41.594 -22.844 1 23.81 124 ASP B CA 1
ATOM 5479 C C . ASP B 1 124 ? -17.016 40.375 -22.109 1 23.81 124 ASP B C 1
ATOM 5481 O O . ASP B 1 124 ? -17.062 39.25 -22.641 1 23.81 124 ASP B O 1
ATOM 5485 N N . ASP B 1 125 ? -15.953 40.531 -21.219 1 22.95 125 ASP B N 1
ATOM 5486 C CA . ASP B 1 125 ? -14.938 39.5 -21.047 1 22.95 125 ASP B CA 1
ATOM 5487 C C . ASP B 1 125 ? -15.438 38.375 -20.125 1 22.95 125 ASP B C 1
ATOM 5489 O O . ASP B 1 125 ? -14.648 37.562 -19.656 1 22.95 125 ASP B O 1
ATOM 5493 N N . GLU B 1 126 ? -16.688 38.219 -19.781 1 24.5 126 GLU B N 1
ATOM 5494 C CA . GLU B 1 126 ? -17.5 37.375 -18.922 1 24.5 126 GLU B CA 1
ATOM 5495 C C . GLU B 1 126 ? -17.406 35.906 -19.359 1 24.5 126 GLU B C 1
ATOM 5497 O O . GLU B 1 126 ? -17.922 35 -18.688 1 24.5 126 GLU B O 1
ATOM 5502 N N . ILE B 1 127 ? -16.969 35.625 -20.594 1 25.98 127 ILE B N 1
ATOM 5503 C CA . ILE B 1 127 ? -17.125 34.344 -21.266 1 25.98 127 ILE B CA 1
ATOM 5504 C C . ILE B 1 127 ? -16.203 33.312 -20.625 1 25.98 127 ILE B C 1
ATOM 5506 O O . ILE B 1 127 ? -16.578 32.125 -20.5 1 25.98 127 ILE B O 1
ATOM 5510 N N . LEU B 1 128 ? -14.922 33.688 -20.344 1 23.36 128 LEU B N 1
ATOM 5511 C CA . LEU B 1 128 ? -13.883 32.656 -20.375 1 23.36 128 LEU B CA 1
ATOM 5512 C C . LEU B 1 128 ? -13.953 31.781 -19.125 1 23.36 128 LEU B C 1
ATOM 5514 O O . LEU B 1 128 ? -13.586 30.594 -19.156 1 23.36 128 LEU B O 1
ATOM 5518 N N . GLN B 1 129 ? -14.164 32.375 -17.969 1 23.11 129 GLN B N 1
ATOM 5519 C CA . GLN B 1 129 ? -13.828 31.656 -16.75 1 23.11 129 GLN B CA 1
ATOM 5520 C C . GLN B 1 129 ? -14.812 30.516 -16.5 1 23.11 129 GLN B C 1
ATOM 5522 O O . GLN B 1 129 ? -14.656 29.75 -15.539 1 23.11 129 GLN B O 1
ATOM 5527 N N . ARG B 1 130 ? -15.953 30.469 -17.141 1 26.33 130 ARG B N 1
ATOM 5528 C CA . ARG B 1 130 ? -17 29.469 -17.031 1 26.33 130 ARG B CA 1
ATOM 5529 C C . ARG B 1 130 ? -16.5 28.078 -17.406 1 26.33 130 ARG B C 1
ATOM 5531 O O . ARG B 1 130 ? -17.172 27.078 -17.156 1 26.33 130 ARG B O 1
ATOM 5538 N N . GLU B 1 131 ? -15.547 27.984 -18.375 1 25.19 131 GLU B N 1
ATOM 5539 C CA . GLU B 1 131 ? -15.312 26.734 -19.078 1 25.19 131 GLU B CA 1
ATOM 5540 C C . GLU B 1 131 ? -14.688 25.688 -18.156 1 25.19 131 GLU B C 1
ATOM 5542 O O . GLU B 1 131 ? -14.758 24.484 -18.422 1 25.19 131 GLU B O 1
ATOM 5547 N N . ARG B 1 132 ? -13.742 26.141 -17.359 1 26.06 132 ARG B N 1
ATOM 5548 C CA . ARG B 1 132 ? -12.898 25.047 -16.891 1 26.06 132 ARG B CA 1
ATOM 5549 C C . ARG B 1 132 ? -13.617 24.203 -15.852 1 26.06 132 ARG B C 1
ATOM 5551 O O . ARG B 1 132 ? -13.07 23.203 -15.367 1 26.06 132 ARG B O 1
ATOM 5558 N N . TYR B 1 133 ? -14.484 24.844 -15.055 1 26.91 133 TYR B N 1
ATOM 5559 C CA . TYR B 1 133 ? -15.188 23.969 -14.125 1 26.91 133 TYR B CA 1
ATOM 5560 C C . TYR B 1 133 ? -16.156 23.047 -14.859 1 26.91 133 TYR B C 1
ATOM 5562 O O . TYR B 1 133 ? -17.047 23.516 -15.562 1 26.91 133 TYR B O 1
ATOM 5570 N N . GLY B 1 134 ? -15.719 22.031 -15.484 1 24.98 134 GLY B N 1
ATOM 5571 C CA . GLY B 1 134 ? -16.734 21.234 -16.156 1 24.98 134 GLY B CA 1
ATOM 5572 C C . GLY B 1 134 ? -18.078 21.281 -15.469 1 24.98 134 GLY B C 1
ATOM 5573 O O . GLY B 1 134 ? -18.156 21.281 -14.234 1 24.98 134 GLY B O 1
ATOM 5574 N N . SER B 1 135 ? -18.953 22.078 -15.93 1 25.14 135 SER B N 1
ATOM 5575 C CA . SER B 1 135 ? -20.375 21.953 -15.695 1 25.14 135 SER B CA 1
ATOM 5576 C C . SER B 1 135 ? -20.766 20.516 -15.367 1 25.14 135 SER B C 1
ATOM 5578 O O . SER B 1 135 ? -20.766 19.656 -16.25 1 25.14 135 SER B O 1
ATOM 5580 N N . THR B 1 136 ? -20.172 20.047 -14.32 1 27.34 136 THR B N 1
ATOM 5581 C CA . THR B 1 136 ? -20.812 18.766 -14.047 1 27.34 136 THR B CA 1
ATOM 5582 C C . THR B 1 136 ? -22.328 18.859 -14.203 1 27.34 136 THR B C 1
ATOM 5584 O O . THR B 1 136 ? -22.984 19.594 -13.461 1 27.34 136 THR B O 1
ATOM 5587 N N . SER B 1 137 ? -22.812 19 -15.391 1 26.81 137 SER B N 1
ATOM 5588 C CA . SER B 1 137 ? -24.219 18.734 -15.688 1 26.81 137 SER B CA 1
ATOM 5589 C C . SER B 1 137 ? -24.828 17.766 -14.68 1 26.81 137 SER B C 1
ATOM 5591 O O . SER B 1 137 ? -24.203 16.766 -14.32 1 26.81 137 SER B O 1
ATOM 5593 N N . ILE B 1 138 ? -25.562 18.344 -13.758 1 28.72 138 ILE B N 1
ATOM 5594 C CA . ILE B 1 138 ? -26.578 17.547 -13.094 1 28.72 138 ILE B CA 1
ATOM 5595 C C . ILE B 1 138 ? -27.141 16.516 -14.07 1 28.72 138 ILE B C 1
ATOM 5597 O O . ILE B 1 138 ? -27.938 16.859 -14.945 1 28.72 138 ILE B O 1
ATOM 5601 N N . VAL B 1 139 ? -26.344 15.758 -14.688 1 30.44 139 VAL B N 1
ATOM 5602 C CA . VAL B 1 139 ? -26.969 14.703 -15.477 1 30.44 139 VAL B CA 1
ATOM 5603 C C . VAL B 1 139 ? -28.156 14.117 -14.711 1 30.44 139 VAL B C 1
ATOM 5605 O O . VAL B 1 139 ? -28.109 13.969 -13.484 1 30.44 139 VAL B O 1
ATOM 5608 N N . GLY B 1 140 ? -29.375 14.188 -15.172 1 30.42 140 GLY B N 1
ATOM 5609 C CA . GLY B 1 140 ? -30.641 13.555 -14.82 1 30.42 140 GLY B CA 1
ATOM 5610 C C . GLY B 1 140 ? -30.453 12.242 -14.086 1 30.42 140 GLY B C 1
ATOM 5611 O O . GLY B 1 140 ? -29.453 11.562 -14.25 1 30.42 140 GLY B O 1
ATOM 5612 N N . MET B 1 141 ? -31 12.195 -12.82 1 36.16 141 MET B N 1
ATOM 5613 C CA . MET B 1 141 ? -31.219 10.961 -12.07 1 36.16 141 MET B CA 1
ATOM 5614 C C . MET B 1 141 ? -31.406 9.781 -13.008 1 36.16 141 MET B C 1
ATOM 5616 O O . MET B 1 141 ? -32.438 9.695 -13.703 1 36.16 141 MET B O 1
ATOM 5620 N N . SER B 1 142 ? -30.578 9.461 -13.672 1 38.81 142 SER B N 1
ATOM 5621 C CA . SER B 1 142 ? -31.031 8.25 -14.344 1 38.81 142 SER B CA 1
ATOM 5622 C C . SER B 1 142 ? -31.578 7.238 -13.352 1 38.81 142 SER B C 1
ATOM 5624 O O . SER B 1 142 ? -31 7.02 -12.289 1 38.81 142 SER B O 1
ATOM 5626 N N . GLU B 1 143 ? -32.844 6.941 -13.078 1 45.88 143 GLU B N 1
ATOM 5627 C CA . GLU B 1 143 ? -33.719 6.035 -12.344 1 45.88 143 GLU B CA 1
ATOM 5628 C C . GLU B 1 143 ? -32.969 4.793 -11.875 1 45.88 143 GLU B C 1
ATOM 5630 O O . GLU B 1 143 ? -33.406 4.125 -10.93 1 45.88 143 GLU B O 1
ATOM 5635 N N . GLY B 1 144 ? -31.641 4.438 -12.266 1 55.81 144 GLY B N 1
ATOM 5636 C CA . GLY B 1 144 ? -31.109 3.09 -12.141 1 55.81 144 GLY B CA 1
ATOM 5637 C C . GLY B 1 144 ? -29.891 3.02 -11.25 1 55.81 144 GLY B C 1
ATOM 5638 O O . GLY B 1 144 ? -29.391 1.931 -10.961 1 55.81 144 GLY B O 1
ATOM 5639 N N . ASP B 1 145 ? -29.219 4.199 -10.617 1 69.81 145 ASP B N 1
ATOM 5640 C CA . ASP B 1 145 ? -27.922 3.92 -9.992 1 69.81 145 ASP B CA 1
ATOM 5641 C C . ASP B 1 145 ? -28.078 3.729 -8.484 1 69.81 145 ASP B C 1
ATOM 5643 O O . ASP B 1 145 ? -28.969 4.316 -7.863 1 69.81 145 ASP B O 1
ATOM 5647 N N . SER B 1 146 ? -27.328 2.957 -7.812 1 80.19 146 SER B N 1
ATOM 5648 C CA . SER B 1 146 ? -27.297 2.633 -6.391 1 80.19 146 SER B CA 1
ATOM 5649 C C . SER B 1 146 ? -26.547 3.693 -5.594 1 80.19 146 SER B C 1
ATOM 5651 O O . SER B 1 146 ? -25.656 4.367 -6.133 1 80.19 146 SER B O 1
ATOM 5653 N N . ILE B 1 147 ? -27.078 4.043 -4.395 1 85.56 147 ILE B N 1
ATOM 5654 C CA . ILE B 1 147 ? -26.359 4.887 -3.441 1 85.56 147 ILE B CA 1
ATOM 5655 C C . ILE B 1 147 ? -25.516 4.02 -2.52 1 85.56 147 ILE B C 1
ATOM 5657 O O . ILE B 1 147 ? -25.984 3 -2.008 1 85.56 147 ILE B O 1
ATOM 5661 N N . TRP B 1 148 ? -24.281 4.512 -2.387 1 88.69 148 TRP B N 1
ATOM 5662 C CA . TRP B 1 148 ? -23.344 3.727 -1.607 1 88.69 148 TRP B CA 1
ATOM 5663 C C . TRP B 1 148 ? -22.828 4.52 -0.409 1 88.69 148 TRP B C 1
ATOM 5665 O O . TRP B 1 148 ? -22.781 5.754 -0.445 1 88.69 148 TRP B O 1
ATOM 5675 N N . LEU B 1 149 ? -22.547 3.812 0.661 1 90.25 149 LEU B N 1
ATOM 5676 C CA . LEU B 1 149 ? -21.812 4.32 1.816 1 90.25 149 LEU B CA 1
ATOM 5677 C C . LEU B 1 149 ? -20.359 3.842 1.798 1 90.25 149 LEU B C 1
ATOM 5679 O O . LEU B 1 149 ? -20.094 2.645 1.667 1 90.25 149 LEU B O 1
ATOM 5683 N N . ARG B 1 150 ? -19.453 4.797 1.938 1 91 150 ARG B N 1
ATOM 5684 C CA . ARG B 1 150 ? -18.031 4.449 1.897 1 91 150 ARG B CA 1
ATOM 5685 C C . ARG B 1 150 ? -17.281 5.094 3.053 1 91 150 ARG B C 1
ATOM 5687 O O . ARG B 1 150 ? -17.531 6.254 3.393 1 91 150 ARG B O 1
ATOM 5694 N N . PHE B 1 151 ? -16.422 4.336 3.697 1 92.31 151 PHE B N 1
ATOM 5695 C CA . PHE B 1 151 ? -15.453 4.832 4.672 1 92.31 151 PHE B CA 1
ATOM 5696 C C . PHE B 1 151 ? -14.031 4.625 4.172 1 92.31 151 PHE B C 1
ATOM 5698 O O . PHE B 1 151 ? -13.641 3.506 3.836 1 92.31 151 PHE B O 1
ATOM 5705 N N . GLU B 1 152 ? -13.281 5.66 4.039 1 91.69 152 GLU B N 1
ATOM 5706 C CA . GLU B 1 152 ? -11.867 5.621 3.701 1 91.69 152 GLU B CA 1
ATOM 5707 C C . GLU B 1 152 ? -11 5.93 4.918 1 91.69 152 GLU B C 1
ATOM 5709 O O . GLU B 1 152 ? -11.219 6.926 5.609 1 91.69 152 GLU B O 1
ATOM 5714 N N . PRO B 1 153 ? -10 5.078 5.156 1 93.88 153 PRO B N 1
ATOM 5715 C CA . PRO B 1 153 ? -9.203 5.242 6.371 1 93.88 153 PRO B CA 1
ATOM 5716 C C . PRO B 1 153 ? -8.086 6.27 6.207 1 93.88 153 PRO B C 1
ATOM 5718 O O . PRO B 1 153 ? -8.055 7.008 5.219 1 93.88 153 PRO B O 1
ATOM 5721 N N . PHE B 1 154 ? -7.25 6.328 7.25 1 95.75 154 PHE B N 1
ATOM 5722 C CA . PHE B 1 154 ? -6.094 7.207 7.344 1 95.75 154 PHE B CA 1
ATOM 5723 C C . PHE B 1 154 ? -5.168 7.012 6.148 1 95.75 154 PHE B C 1
ATOM 5725 O O . PHE B 1 154 ? -4.93 5.879 5.723 1 95.75 154 PHE B O 1
ATOM 5732 N N . ILE B 1 155 ? -4.668 8.125 5.59 1 95.06 155 ILE B N 1
ATOM 5733 C CA . ILE B 1 155 ? -3.615 8.078 4.578 1 95.06 155 ILE B CA 1
ATOM 5734 C C . ILE B 1 155 ? -2.58 9.164 4.863 1 95.06 155 ILE B C 1
ATOM 5736 O O . ILE B 1 155 ? -2.934 10.289 5.23 1 95.06 155 ILE B O 1
ATOM 5740 N N . LEU B 1 156 ? -1.328 8.875 4.707 1 97 156 LEU B N 1
ATOM 5741 C CA . LEU B 1 156 ? -0.231 9.812 4.93 1 97 156 LEU B CA 1
ATOM 5742 C C . LEU B 1 156 ? 0.918 9.547 3.965 1 97 156 LEU B C 1
ATOM 5744 O O . LEU B 1 156 ? 1.311 8.391 3.764 1 97 156 LEU B O 1
ATOM 5748 N N . HIS B 1 157 ? 1.381 10.523 3.326 1 96.12 157 HIS B N 1
ATOM 5749 C CA . HIS B 1 157 ? 2.582 10.469 2.502 1 96.12 157 HIS B CA 1
ATOM 5750 C C . HIS B 1 157 ? 3.707 11.297 3.113 1 96.12 157 HIS B C 1
ATOM 5752 O O . HIS B 1 157 ? 3.496 12.453 3.494 1 96.12 157 HIS B O 1
ATOM 5758 N N . VAL B 1 158 ? 4.84 10.719 3.211 1 97.31 158 VAL B N 1
ATOM 5759 C CA . VAL B 1 158 ? 5.977 11.383 3.85 1 97.31 158 VAL B CA 1
ATOM 5760 C C . VAL B 1 158 ? 7.203 11.289 2.945 1 97.31 158 VAL B C 1
ATOM 5762 O O . VAL B 1 158 ? 7.57 10.195 2.496 1 97.31 158 VAL B O 1
ATOM 5765 N N . ALA B 1 159 ? 7.781 12.391 2.693 1 96.06 159 ALA B N 1
ATOM 5766 C CA . ALA B 1 159 ? 9.07 12.43 2.008 1 96.06 159 ALA B CA 1
ATOM 5767 C C . ALA B 1 159 ? 10.219 12.242 2.99 1 96.06 159 ALA B C 1
ATOM 5769 O O . ALA B 1 159 ? 10.266 12.891 4.039 1 96.06 159 ALA B O 1
ATOM 5770 N N . CYS B 1 160 ? 11.102 11.352 2.67 1 94.25 160 CYS B N 1
ATOM 5771 C CA . CYS B 1 160 ? 12.258 11.047 3.498 1 94.25 160 CYS B CA 1
ATOM 5772 C C . CYS B 1 160 ? 13.555 11.398 2.775 1 94.25 160 CYS B C 1
ATOM 5774 O O . CYS B 1 160 ? 13.656 11.234 1.558 1 94.25 160 CYS B O 1
ATOM 5776 N N . ARG B 1 161 ? 14.523 11.812 3.496 1 91.31 161 ARG B N 1
ATOM 5777 C CA . ARG B 1 161 ? 15.781 12.281 2.934 1 91.31 161 ARG B CA 1
ATOM 5778 C C . ARG B 1 161 ? 16.625 11.125 2.422 1 91.31 161 ARG B C 1
ATOM 5780 O O . ARG B 1 161 ? 17.422 11.289 1.497 1 91.31 161 ARG B O 1
ATOM 5787 N N . SER B 1 162 ? 16.469 9.961 3.062 1 89.06 162 SER B N 1
ATOM 5788 C CA . SER B 1 162 ? 17.297 8.805 2.73 1 89.06 162 SER B CA 1
ATOM 5789 C C . SER B 1 162 ? 16.516 7.504 2.867 1 89.06 162 SER B C 1
ATOM 5791 O O . SER B 1 162 ? 15.422 7.488 3.428 1 89.06 162 SER B O 1
ATOM 5793 N N . LEU B 1 163 ? 17.156 6.469 2.326 1 87.56 163 LEU B N 1
ATOM 5794 C CA . LEU B 1 163 ? 16.547 5.145 2.439 1 87.56 163 LEU B CA 1
ATOM 5795 C C . LEU B 1 163 ? 16.5 4.691 3.896 1 87.56 163 LEU B C 1
ATOM 5797 O O . LEU B 1 163 ? 15.547 4.039 4.316 1 87.56 163 LEU B O 1
ATOM 5801 N N . ALA B 1 164 ? 17.5 5.043 4.605 1 88.25 164 ALA B N 1
ATOM 5802 C CA . ALA B 1 164 ? 17.547 4.695 6.023 1 88.25 164 ALA B CA 1
ATOM 5803 C C . ALA B 1 164 ? 16.438 5.398 6.797 1 88.25 164 ALA B C 1
ATOM 5805 O O . ALA B 1 164 ? 15.789 4.793 7.656 1 88.25 164 ALA B O 1
ATOM 5806 N N . ALA B 1 165 ? 16.203 6.695 6.492 1 92.25 165 ALA B N 1
ATOM 5807 C CA . ALA B 1 165 ? 15.125 7.441 7.121 1 92.25 165 ALA B CA 1
ATOM 5808 C C . ALA B 1 165 ? 13.766 6.824 6.789 1 92.25 165 ALA B C 1
ATOM 5810 O O . ALA B 1 165 ? 12.898 6.707 7.656 1 92.25 165 ALA B O 1
ATOM 5811 N N . ALA B 1 166 ? 13.656 6.418 5.531 1 93.12 166 ALA B N 1
ATOM 5812 C CA . ALA B 1 166 ? 12.414 5.777 5.105 1 93.12 166 ALA B CA 1
ATOM 5813 C C . ALA B 1 166 ? 12.172 4.48 5.875 1 93.12 166 ALA B C 1
ATOM 5815 O O . ALA B 1 166 ? 11.055 4.223 6.336 1 93.12 166 ALA B O 1
ATOM 5816 N N . SER B 1 167 ? 13.172 3.678 6.039 1 91 167 SER B N 1
ATOM 5817 C CA . SER B 1 167 ? 13.07 2.414 6.762 1 91 167 SER B CA 1
ATOM 5818 C C . SER B 1 167 ? 12.656 2.635 8.211 1 91 167 SER B C 1
ATOM 5820 O O . SER B 1 167 ? 11.812 1.906 8.742 1 91 167 SER B O 1
ATOM 5822 N N . ALA B 1 168 ? 13.227 3.621 8.812 1 93.31 168 ALA B N 1
ATOM 5823 C CA . ALA B 1 168 ? 12.914 3.92 10.203 1 93.31 168 ALA B CA 1
ATOM 5824 C C . ALA B 1 168 ? 11.453 4.336 10.359 1 93.31 168 ALA B C 1
ATOM 5826 O O . ALA B 1 168 ? 10.766 3.885 11.281 1 93.31 168 ALA B O 1
ATOM 5827 N N . LEU B 1 169 ? 11.008 5.195 9.508 1 95.69 169 LEU B N 1
ATOM 5828 C CA . LEU B 1 169 ? 9.617 5.648 9.555 1 95.69 169 LEU B CA 1
ATOM 5829 C C . LEU B 1 169 ? 8.656 4.48 9.344 1 95.69 169 LEU B C 1
ATOM 5831 O O . LEU B 1 169 ? 7.656 4.359 10.047 1 95.69 169 LEU B O 1
ATOM 5835 N N . MET B 1 170 ? 8.961 3.66 8.375 1 95.5 170 MET B N 1
ATOM 5836 C CA . MET B 1 170 ? 8.117 2.506 8.086 1 95.5 170 MET B CA 1
ATOM 5837 C C . MET B 1 170 ? 8.062 1.553 9.273 1 95.5 170 MET B C 1
ATOM 5839 O O . MET B 1 170 ? 7 1.016 9.594 1 95.5 170 MET B O 1
ATOM 5843 N N . ALA B 1 171 ? 9.164 1.334 9.875 1 93.75 171 ALA B N 1
ATOM 5844 C CA . ALA B 1 171 ? 9.211 0.477 11.055 1 93.75 171 ALA B CA 1
ATOM 5845 C C . ALA B 1 171 ? 8.336 1.033 12.172 1 93.75 171 ALA B C 1
ATOM 5847 O O . ALA B 1 171 ? 7.684 0.274 12.891 1 93.75 171 ALA B O 1
ATOM 5848 N N . ALA B 1 172 ? 8.289 2.312 12.281 1 95.38 172 ALA B N 1
ATOM 5849 C CA . ALA B 1 172 ? 7.457 2.963 13.289 1 95.38 172 ALA B CA 1
ATOM 5850 C C . ALA B 1 172 ? 5.973 2.822 12.953 1 95.38 172 ALA B C 1
ATOM 5852 O O . ALA B 1 172 ? 5.133 2.75 13.852 1 95.38 172 ALA B O 1
ATOM 5853 N N . ALA B 1 173 ? 5.637 2.787 11.688 1 96.69 173 ALA B N 1
ATOM 5854 C CA . ALA B 1 173 ? 4.246 2.781 11.242 1 96.69 173 ALA B CA 1
ATOM 5855 C C . ALA B 1 173 ? 3.674 1.366 11.25 1 96.69 173 ALA B C 1
ATOM 5857 O O . ALA B 1 173 ? 2.473 1.178 11.453 1 96.69 173 ALA B O 1
ATOM 5858 N N . ARG B 1 174 ? 4.391 0.287 11.125 1 93.19 174 ARG B N 1
ATOM 5859 C CA . ARG B 1 174 ? 3.99 -1.083 10.82 1 93.19 174 ARG B CA 1
ATOM 5860 C C . ARG B 1 174 ? 3.154 -1.674 11.945 1 93.19 174 ARG B C 1
ATOM 5862 O O . ARG B 1 174 ? 2.191 -2.402 11.695 1 93.19 174 ARG B O 1
ATOM 5869 N N . PRO B 1 175 ? 3.506 -1.391 13.125 1 92.69 175 PRO B N 1
ATOM 5870 C CA . PRO B 1 175 ? 2.689 -1.975 14.188 1 92.69 175 PRO B CA 1
ATOM 5871 C C . PRO B 1 175 ? 1.241 -1.493 14.156 1 92.69 175 PRO B C 1
ATOM 5873 O O . PRO B 1 175 ? 0.335 -2.219 14.57 1 92.69 175 PRO B O 1
ATOM 5876 N N . ALA B 1 176 ? 1.028 -0.296 13.672 1 93.56 176 ALA B N 1
ATOM 5877 C CA . ALA B 1 176 ? -0.317 0.273 13.656 1 93.56 176 ALA B CA 1
ATOM 5878 C C . ALA B 1 176 ? -0.992 0.036 12.305 1 93.56 176 ALA B C 1
ATOM 5880 O O . ALA B 1 176 ? -2.211 -0.139 12.234 1 93.56 176 ALA B O 1
ATOM 5881 N N . PHE B 1 177 ? -0.187 0.054 11.266 1 93.81 177 PHE B N 1
ATOM 5882 C CA . PHE B 1 177 ? -0.756 -0.01 9.922 1 93.81 177 PHE B CA 1
ATOM 5883 C C . PHE B 1 177 ? -0.136 -1.152 9.125 1 93.81 177 PHE B C 1
ATOM 5885 O O . PHE B 1 177 ? 1.086 -1.312 9.109 1 93.81 177 PHE B O 1
ATOM 5892 N N . LYS B 1 178 ? -0.943 -1.876 8.398 1 85.69 178 LYS B N 1
ATOM 5893 C CA . LYS B 1 178 ? -0.473 -3.023 7.629 1 85.69 178 LYS B CA 1
ATOM 5894 C C . LYS B 1 178 ? 0.043 -2.594 6.258 1 85.69 178 LYS B C 1
ATOM 5896 O O . LYS B 1 178 ? 0.933 -3.236 5.695 1 85.69 178 LYS B O 1
ATOM 5901 N N . ASN B 1 179 ? -0.474 -1.534 5.738 1 88.88 179 ASN B N 1
ATOM 5902 C CA . ASN B 1 179 ? -0.119 -1.075 4.398 1 88.88 179 ASN B CA 1
ATOM 5903 C C . ASN B 1 179 ? 0.863 0.092 4.449 1 88.88 179 ASN B C 1
ATOM 5905 O O . ASN B 1 179 ? 0.456 1.254 4.398 1 88.88 179 ASN B O 1
ATOM 5909 N N . VAL B 1 180 ? 2.08 -0.221 4.566 1 94.31 180 VAL B N 1
ATOM 5910 C CA . VAL B 1 180 ? 3.172 0.747 4.625 1 94.31 180 VAL B CA 1
ATOM 5911 C C . VAL B 1 180 ? 4.219 0.408 3.564 1 94.31 180 VAL B C 1
ATOM 5913 O O . VAL B 1 180 ? 4.645 -0.744 3.449 1 94.31 180 VAL B O 1
ATOM 5916 N N . GLY B 1 181 ? 4.598 1.458 2.75 1 92.88 181 GLY B N 1
ATOM 5917 C CA . GLY B 1 181 ? 5.59 1.138 1.736 1 92.88 181 GLY B CA 1
ATOM 5918 C C . GLY B 1 181 ? 6.234 2.367 1.125 1 92.88 181 GLY B C 1
ATOM 5919 O O . GLY B 1 181 ? 5.641 3.447 1.117 1 92.88 181 GLY B O 1
ATOM 5920 N N . LEU B 1 182 ? 7.473 2.16 0.627 1 93.88 182 LEU B N 1
ATOM 5921 C CA . LEU B 1 182 ? 8.148 3.16 -0.194 1 93.88 182 LEU B CA 1
ATOM 5922 C C . LEU B 1 182 ? 7.605 3.145 -1.62 1 93.88 182 LEU B C 1
ATOM 5924 O O . LEU B 1 182 ? 7.703 2.131 -2.314 1 93.88 182 LEU B O 1
ATOM 5928 N N . THR B 1 183 ? 7.098 4.207 -2.061 1 91.06 183 THR B N 1
ATOM 5929 C CA . THR B 1 183 ? 6.352 4.207 -3.314 1 91.06 183 THR B CA 1
ATOM 5930 C C . THR B 1 183 ? 7.203 4.773 -4.449 1 91.06 183 THR B C 1
ATOM 5932 O O . THR B 1 183 ? 7.117 4.312 -5.586 1 91.06 183 THR B O 1
ATOM 5935 N N . THR B 1 184 ? 7.926 5.812 -4.16 1 87.19 184 THR B N 1
ATOM 5936 C CA . THR B 1 184 ? 8.766 6.434 -5.176 1 87.19 184 THR B CA 1
ATOM 5937 C C . THR B 1 184 ? 10.062 6.949 -4.562 1 87.19 184 THR B C 1
ATOM 5939 O O . THR B 1 184 ? 10.117 7.254 -3.369 1 87.19 184 THR B O 1
ATOM 5942 N N . TRP B 1 185 ? 11.117 6.863 -5.344 1 86.12 185 TRP B N 1
ATOM 5943 C CA . TRP B 1 185 ? 12.367 7.465 -4.891 1 86.12 185 TRP B CA 1
ATOM 5944 C C . TRP B 1 185 ? 13.188 7.961 -6.074 1 86.12 185 TRP B C 1
ATOM 5946 O O . TRP B 1 185 ? 13.062 7.445 -7.188 1 86.12 185 TRP B O 1
ATOM 5956 N N . LYS B 1 186 ? 13.688 9.062 -5.902 1 76.25 186 LYS B N 1
ATOM 5957 C CA . LYS B 1 186 ? 14.742 9.586 -6.766 1 76.25 186 LYS B CA 1
ATOM 5958 C C . LYS B 1 186 ? 16.094 9.539 -6.062 1 76.25 186 LYS B C 1
ATOM 5960 O O . LYS B 1 186 ? 16.234 10.023 -4.934 1 76.25 186 LYS B O 1
ATOM 5965 N N . GLN B 1 187 ? 16.922 8.781 -6.699 1 66 187 GLN B N 1
ATOM 5966 C CA . GLN B 1 187 ? 18.203 8.516 -6.066 1 66 187 GLN B CA 1
ATOM 5967 C C . GLN B 1 187 ? 18.828 9.797 -5.508 1 66 187 GLN B C 1
ATOM 5969 O O . GLN B 1 187 ? 18.906 10.805 -6.207 1 66 187 GLN B O 1
ATOM 5974 N N . ASN B 1 188 ? 19.125 9.766 -4.223 1 64.12 188 ASN B N 1
ATOM 5975 C CA . ASN B 1 188 ? 19.844 10.75 -3.422 1 64.12 188 ASN B CA 1
ATOM 5976 C C . ASN B 1 188 ? 19.047 12.039 -3.262 1 64.12 188 ASN B C 1
ATOM 5978 O O . ASN B 1 188 ? 19.641 13.125 -3.186 1 64.12 188 ASN B O 1
ATOM 5982 N N . SER B 1 189 ? 17.781 11.898 -3.447 1 77.5 189 SER B N 1
ATOM 5983 C CA . SER B 1 189 ? 17.031 13.148 -3.32 1 77.5 189 SER B CA 1
ATOM 5984 C C . SER B 1 189 ? 15.836 12.977 -2.4 1 77.5 189 SER B C 1
ATOM 5986 O O . SER B 1 189 ? 15.805 13.531 -1.299 1 77.5 189 SER B O 1
ATOM 5988 N N . ARG B 1 190 ? 14.945 12.156 -2.771 1 88.69 190 ARG B N 1
ATOM 5989 C CA . ARG B 1 190 ? 13.688 12.078 -2.025 1 88.69 190 ARG B CA 1
ATOM 5990 C C . ARG B 1 190 ? 13.094 10.672 -2.104 1 88.69 190 ARG B C 1
ATOM 5992 O O . ARG B 1 190 ? 13.055 10.07 -3.18 1 88.69 190 ARG B O 1
ATOM 5999 N N . TYR B 1 191 ? 12.797 10.148 -0.933 1 92.31 191 TYR B N 1
ATOM 6000 C CA . TYR B 1 191 ? 12.133 8.859 -0.802 1 92.31 191 TYR B CA 1
ATOM 6001 C C . TYR B 1 191 ? 10.734 9.023 -0.223 1 92.31 191 TYR B C 1
ATOM 6003 O O . TYR B 1 191 ? 10.57 9.461 0.92 1 92.31 191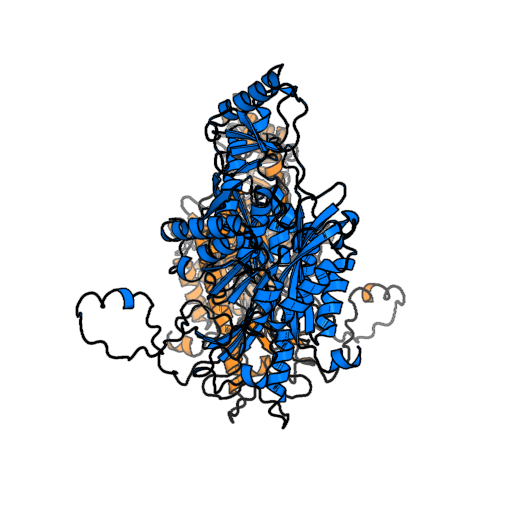 TYR B O 1
ATOM 6011 N N . LEU B 1 192 ? 9.727 8.703 -0.979 1 95.12 192 LEU B N 1
ATOM 6012 C CA . LEU B 1 192 ? 8.352 8.945 -0.565 1 95.12 192 LEU B CA 1
ATOM 6013 C C . LEU B 1 192 ? 7.727 7.68 0.017 1 95.12 192 LEU B C 1
ATOM 6015 O O . LEU B 1 192 ? 7.625 6.66 -0.67 1 95.12 192 LEU B O 1
ATOM 6019 N N . VAL B 1 193 ? 7.305 7.715 1.241 1 96.31 193 VAL B N 1
ATOM 6020 C CA . VAL B 1 193 ? 6.652 6.617 1.947 1 96.31 193 VAL B CA 1
ATOM 6021 C C . VAL B 1 193 ? 5.148 6.875 2.025 1 96.31 193 VAL B C 1
ATOM 6023 O O . VAL B 1 193 ? 4.715 7.996 2.289 1 96.31 193 VAL B O 1
ATOM 6026 N N . ALA B 1 194 ? 4.398 5.891 1.724 1 95.69 194 ALA B N 1
ATOM 6027 C CA . ALA B 1 194 ? 2.949 5.949 1.881 1 95.69 194 ALA B CA 1
ATOM 6028 C C . ALA B 1 194 ? 2.482 5.051 3.023 1 95.69 194 ALA B C 1
ATOM 6030 O O . ALA B 1 194 ? 2.947 3.918 3.158 1 95.69 194 ALA B O 1
ATOM 6031 N N . ILE B 1 195 ? 1.576 5.527 3.854 1 95.81 195 ILE B N 1
ATOM 6032 C CA . ILE B 1 195 ? 0.966 4.809 4.969 1 95.81 195 ILE B CA 1
ATOM 6033 C C . ILE B 1 195 ? -0.555 4.855 4.84 1 95.81 195 ILE B C 1
ATOM 6035 O O . ILE B 1 195 ? -1.147 5.938 4.801 1 95.81 195 ILE B O 1
ATOM 6039 N N . TRP B 1 196 ? -1.172 3.697 4.801 1 92.25 196 TRP B N 1
ATOM 6040 C CA . TRP B 1 196 ? -2.617 3.602 4.621 1 92.25 196 TRP B CA 1
ATOM 6041 C C . TRP B 1 196 ? -3.262 2.846 5.777 1 92.25 196 TRP B C 1
ATOM 6043 O O . TRP B 1 196 ? -2.756 1.807 6.207 1 92.25 196 TRP B O 1
ATOM 6053 N N . GLY B 1 197 ? -4.336 3.396 6.262 1 91.94 197 GLY B N 1
ATOM 6054 C CA . GLY B 1 197 ? -5.121 2.68 7.258 1 91.94 197 GLY B CA 1
ATOM 6055 C C . GLY B 1 197 ? -5.797 1.438 6.703 1 91.94 197 GLY B C 1
ATOM 6056 O O . GLY B 1 197 ? -5.883 1.262 5.484 1 91.94 197 GLY B O 1
ATOM 6057 N N . ASP B 1 198 ? -6.258 0.533 7.59 1 84.25 198 ASP B N 1
ATOM 6058 C CA . ASP B 1 198 ? -6.809 -0.76 7.195 1 84.25 198 ASP B CA 1
ATOM 6059 C C . ASP B 1 198 ? -8.32 -0.807 7.434 1 84.25 198 ASP B C 1
ATOM 6061 O O . ASP B 1 198 ? -8.945 -1.854 7.266 1 84.25 198 ASP B O 1
ATOM 6065 N N . GLU B 1 199 ? -8.82 0.383 7.781 1 84.81 199 GLU B N 1
ATOM 6066 C CA . GLU B 1 199 ? -10.258 0.437 8.031 1 84.81 199 GLU B CA 1
ATOM 6067 C C . GLU B 1 199 ? -11.023 0.805 6.77 1 84.81 199 GLU B C 1
ATOM 6069 O O . GLU B 1 199 ? -10.648 1.738 6.055 1 84.81 199 GLU B O 1
ATOM 6074 N N . GLY B 1 200 ? -11.844 -0.051 6.199 1 82.81 200 GLY B N 1
ATOM 6075 C CA . GLY B 1 200 ? -12.633 0.312 5.027 1 82.81 200 GLY B CA 1
ATOM 6076 C C . GLY B 1 200 ? -14.062 -0.181 5.094 1 82.81 200 GLY B C 1
ATOM 6077 O O . GLY B 1 200 ? -14.383 -1.079 5.875 1 82.81 200 GLY B O 1
ATOM 6078 N N . LEU B 1 201 ? -14.883 0.492 4.434 1 87.12 201 LEU B N 1
ATOM 6079 C CA . LEU B 1 201 ? -16.281 0.108 4.266 1 87.12 201 LEU B CA 1
ATOM 6080 C C . LEU B 1 201 ? -16.797 0.537 2.898 1 87.12 201 LEU B C 1
ATOM 6082 O O . LEU B 1 201 ? -16.516 1.645 2.439 1 87.12 201 LEU B O 1
ATOM 6086 N N . ASP B 1 202 ? -17.406 -0.304 2.23 1 85.62 202 ASP B N 1
ATOM 6087 C CA . ASP B 1 202 ? -18.078 -0.021 0.964 1 85.62 202 ASP B CA 1
ATOM 6088 C C . ASP B 1 202 ? -19.359 -0.84 0.821 1 85.62 202 ASP B C 1
ATOM 6090 O O . ASP B 1 202 ? -19.297 -2.035 0.524 1 85.62 202 ASP B O 1
ATOM 6094 N N . MET B 1 203 ? -20.5 -0.157 1.004 1 83.44 203 MET B N 1
ATOM 6095 C CA . MET B 1 203 ? -21.75 -0.915 1.009 1 83.44 203 MET B CA 1
ATOM 6096 C C . MET B 1 203 ? -22.859 -0.133 0.32 1 83.44 203 MET B C 1
ATOM 6098 O O . MET B 1 203 ? -22.938 1.092 0.437 1 83.44 203 MET B O 1
ATOM 6102 N N . PRO B 1 204 ? -23.688 -0.812 -0.364 1 82.06 204 PRO B N 1
ATOM 6103 C CA . PRO B 1 204 ? -24.844 -0.138 -0.957 1 82.06 204 PRO B CA 1
ATOM 6104 C C . PRO B 1 204 ? -25.938 0.161 0.063 1 82.06 204 PRO B C 1
ATOM 6106 O O . PRO B 1 204 ? -26.172 -0.633 0.979 1 82.06 204 PRO B O 1
ATOM 6109 N N . LEU B 1 205 ? -26.516 1.254 -0.119 1 83.88 205 LEU B N 1
ATOM 6110 C CA . LEU B 1 205 ? -27.656 1.62 0.725 1 83.88 205 LEU B CA 1
ATOM 6111 C C . LEU B 1 205 ? -28.953 1.525 -0.052 1 83.88 205 LEU B C 1
ATOM 6113 O O . LEU B 1 205 ? -30.031 1.511 0.543 1 83.88 205 LEU B O 1
ATOM 6117 N N . SER B 1 206 ? -28.781 1.489 -1.337 1 79.25 206 SER B N 1
ATOM 6118 C CA . SER B 1 206 ? -29.938 1.289 -2.209 1 79.25 206 SER B CA 1
ATOM 6119 C C . SER B 1 206 ? -29.562 0.455 -3.432 1 79.25 206 SER B C 1
ATOM 6121 O O . SER B 1 206 ? -28.391 0.359 -3.791 1 79.25 206 SER B O 1
ATOM 6123 N N . ILE B 1 207 ? -30.531 -0.356 -3.957 1 71.62 207 ILE B N 1
ATOM 6124 C CA . ILE B 1 207 ? -30.297 -1.158 -5.152 1 71.62 207 ILE B CA 1
ATOM 6125 C C . ILE B 1 207 ? -31.031 -0.544 -6.34 1 71.62 207 ILE B C 1
ATOM 6127 O O . ILE B 1 207 ? -32.031 0.159 -6.16 1 71.62 207 ILE B O 1
ATOM 6131 N N . PRO B 1 208 ? -30.422 -0.828 -7.562 1 64 208 PRO B N 1
ATOM 6132 C CA . PRO B 1 208 ? -31.109 -0.266 -8.727 1 64 208 PRO B CA 1
ATOM 6133 C C . PRO B 1 208 ? -32.562 -0.717 -8.828 1 64 208 PRO B C 1
ATOM 6135 O O . PRO B 1 208 ? -32.875 -1.892 -8.602 1 64 208 PRO B O 1
ATOM 6138 N N . GLY B 1 209 ? -33.406 0.144 -9.234 1 57.69 209 GLY B N 1
ATOM 6139 C CA . GLY B 1 209 ? -34.812 -0.13 -9.438 1 57.69 209 GLY B CA 1
ATOM 6140 C C . GLY B 1 209 ? -35.594 -0.251 -8.141 1 57.69 209 GLY B C 1
ATOM 6141 O O . GLY B 1 209 ? -36.844 -0.347 -8.156 1 57.69 209 GLY B O 1
ATOM 6142 N N . ALA B 1 210 ? -34.906 -0.796 -7.023 1 55.22 210 ALA B N 1
ATOM 6143 C CA . ALA B 1 210 ? -35.625 -0.972 -5.766 1 55.22 210 ALA B CA 1
ATOM 6144 C C . ALA B 1 210 ? -35.281 0.144 -4.781 1 55.22 210 ALA B C 1
ATOM 6146 O O . ALA B 1 210 ? -34.281 0.819 -4.926 1 55.22 210 ALA B O 1
ATOM 6147 N N . SER B 1 211 ? -36.406 0.436 -4.02 1 51.5 211 SER B N 1
ATOM 6148 C CA . SER B 1 211 ? -36.219 1.388 -2.928 1 51.5 211 SER B CA 1
ATOM 6149 C C . SER B 1 211 ? -35.031 1.002 -2.043 1 51.5 211 SER B C 1
ATOM 6151 O O . SER B 1 211 ? -34.375 -0.001 -2.297 1 51.5 211 SER B O 1
ATOM 6153 N N . ARG B 1 212 ? -35.219 1.358 -0.719 1 52.59 212 ARG B N 1
ATOM 6154 C CA . ARG B 1 212 ? -34.25 1.345 0.368 1 52.59 212 ARG B CA 1
ATOM 6155 C C . ARG B 1 212 ? -33.906 -0.083 0.76 1 52.59 212 ARG B C 1
ATOM 6157 O O . ARG B 1 212 ? -34.781 -0.944 0.871 1 52.59 212 ARG B O 1
ATOM 6164 N N . LEU B 1 213 ? -32.781 -0.486 0.285 1 50.41 213 LEU B N 1
ATOM 6165 C CA . LEU B 1 213 ? -32.281 -1.793 0.692 1 50.41 213 LEU B CA 1
ATOM 6166 C C . LEU B 1 213 ? -32.625 -2.078 2.15 1 50.41 213 LEU B C 1
ATOM 6168 O O . LEU B 1 213 ? -32.969 -3.205 2.498 1 50.41 213 LEU B O 1
ATOM 6172 N N . LEU B 1 214 ? -32 -1.251 3.145 1 51.03 214 LEU B N 1
ATOM 6173 C CA . LEU B 1 214 ? -31.703 -1.613 4.527 1 51.03 214 LEU B CA 1
ATOM 6174 C C . LEU B 1 214 ? -32.938 -1.544 5.391 1 51.03 214 LEU B C 1
ATOM 6176 O O . LEU B 1 214 ? -33.219 -0.523 6.031 1 51.03 214 LEU B O 1
ATOM 6180 N N . ILE B 1 215 ? -34.094 -2.053 4.859 1 48.31 215 ILE B N 1
ATOM 6181 C CA . ILE B 1 215 ? -35.281 -1.792 5.703 1 48.31 215 ILE B CA 1
ATOM 6182 C C . ILE B 1 215 ? -35.406 -2.887 6.762 1 48.31 215 ILE B C 1
ATOM 6184 O O . ILE B 1 215 ? -35.594 -4.059 6.434 1 48.31 215 ILE B O 1
ATOM 6188 N N . PRO B 1 216 ? -34.75 -2.717 7.863 1 47.28 216 PRO B N 1
ATOM 6189 C CA . PRO B 1 216 ? -35.094 -3.715 8.875 1 47.28 216 PRO B CA 1
ATOM 6190 C C . PRO B 1 216 ? -36.625 -3.92 8.992 1 47.28 216 PRO B C 1
ATOM 6192 O O . PRO B 1 216 ? -37.375 -3.018 8.664 1 47.28 216 PRO B O 1
ATOM 6195 N N . ASN B 1 217 ? -37.062 -5.109 8.805 1 46.28 217 ASN B N 1
ATOM 6196 C CA . ASN B 1 217 ? -38.375 -5.5 9.297 1 46.28 217 ASN B CA 1
ATOM 6197 C C . ASN B 1 217 ? -38.75 -4.777 10.594 1 46.28 217 ASN B C 1
ATOM 6199 O O . ASN B 1 217 ? -39.562 -5.258 11.367 1 46.28 217 ASN B O 1
ATOM 6203 N N . VAL B 1 218 ? -37.844 -4.012 11.109 1 47.78 218 VAL B N 1
ATOM 6204 C CA . VAL B 1 218 ? -38.219 -3.439 12.398 1 47.78 218 VAL B CA 1
ATOM 6205 C C . VAL B 1 218 ? -39.156 -2.256 12.195 1 47.78 218 VAL B C 1
ATOM 6207 O O . VAL B 1 218 ? -38.969 -1.462 11.266 1 47.78 218 VAL B O 1
ATOM 6210 N N . ASP B 1 219 ? -40.281 -2.373 12.648 1 51.72 219 ASP B N 1
ATOM 6211 C CA . ASP B 1 219 ? -41.281 -1.328 12.773 1 51.72 219 ASP B CA 1
ATOM 6212 C C . ASP B 1 219 ? -40.656 0.033 13.031 1 51.72 219 ASP B C 1
ATOM 6214 O O . ASP B 1 219 ? -41.25 1.072 12.781 1 51.72 219 ASP B O 1
ATOM 6218 N N . ASP B 1 220 ? -39.375 0.047 13.539 1 58.66 220 ASP B N 1
ATOM 6219 C CA . ASP B 1 220 ? -38.719 1.29 13.945 1 58.66 220 ASP B CA 1
ATOM 6220 C C . ASP B 1 220 ? -37.844 1.852 12.82 1 58.66 220 ASP B C 1
ATOM 6222 O O . ASP B 1 220 ? -36.781 1.315 12.531 1 58.66 220 ASP B O 1
ATOM 6226 N N . LEU B 1 221 ? -38.312 2.779 12.109 1 63.38 221 LEU B N 1
ATOM 6227 C CA . LEU B 1 221 ? -37.656 3.467 10.984 1 63.38 221 LEU B CA 1
ATOM 6228 C C . LEU B 1 221 ? -36.375 4.137 11.422 1 63.38 221 LEU B C 1
ATOM 6230 O O . LEU B 1 221 ? -35.531 4.488 10.586 1 63.38 221 LEU B O 1
ATOM 6234 N N . THR B 1 222 ? -36.188 4.148 12.766 1 74.31 222 THR B N 1
ATOM 6235 C CA . THR B 1 222 ? -35 4.891 13.234 1 74.31 222 THR B CA 1
ATOM 6236 C C . THR B 1 222 ? -33.844 3.949 13.492 1 74.31 222 THR B C 1
ATOM 6238 O O . THR B 1 222 ? -32.688 4.395 13.625 1 74.31 222 THR B O 1
ATOM 6241 N N . PHE B 1 223 ? -34.062 2.791 13.422 1 78.62 223 PHE B N 1
ATOM 6242 C CA . PHE B 1 223 ? -33.031 1.853 13.844 1 78.62 223 PHE B CA 1
ATOM 6243 C C . PHE B 1 223 ? -31.875 1.836 12.844 1 78.62 223 PHE B C 1
ATOM 6245 O O . PHE B 1 223 ? -30.703 1.923 13.234 1 78.62 223 PHE B O 1
ATOM 6252 N N . LEU B 1 224 ? -32.125 1.857 11.602 1 80.44 224 LEU B N 1
ATOM 6253 C CA . LEU B 1 224 ? -31.125 1.647 10.578 1 80.44 224 LEU B CA 1
ATOM 6254 C C . LEU B 1 224 ? -30.141 2.812 10.539 1 80.44 224 LEU B C 1
ATOM 6256 O O . LEU B 1 224 ? -28.922 2.607 10.602 1 80.44 224 LEU B O 1
ATOM 6260 N N . PRO B 1 225 ? -30.656 4.02 10.539 1 84.31 225 PRO B N 1
ATOM 6261 C CA . PRO B 1 225 ? -29.719 5.137 10.523 1 84.31 225 PRO B CA 1
ATOM 6262 C C . PRO B 1 225 ? -28.797 5.141 11.742 1 84.31 225 PRO B C 1
ATOM 6264 O O . PRO B 1 225 ? -27.609 5.449 11.625 1 84.31 225 PRO B O 1
ATOM 6267 N N . TYR B 1 226 ? -29.281 4.758 12.797 1 85.5 226 TYR B N 1
ATOM 6268 C CA . TYR B 1 226 ? -28.469 4.758 14.016 1 85.5 226 TYR B CA 1
ATOM 6269 C C . TYR B 1 226 ? -27.469 3.617 14 1 85.5 226 TYR B C 1
ATOM 6271 O O . TYR B 1 226 ? -26.344 3.77 14.477 1 85.5 226 TYR B O 1
ATOM 6279 N N . TRP B 1 227 ? -27.875 2.535 13.516 1 84.06 227 TRP B N 1
ATOM 6280 C CA . TRP B 1 227 ? -26.953 1.413 13.398 1 84.06 227 TRP B CA 1
ATOM 6281 C C . TRP B 1 227 ? -25.828 1.733 12.422 1 84.06 227 TRP B C 1
ATOM 6283 O O . TRP B 1 227 ? -24.656 1.434 12.688 1 84.06 227 TRP B O 1
ATOM 6293 N N . LEU B 1 228 ? -26.141 2.318 11.32 1 86.5 228 LEU B N 1
ATOM 6294 C CA . LEU B 1 228 ? -25.141 2.725 10.328 1 86.5 228 LEU B CA 1
ATOM 6295 C C . LEU B 1 228 ? -24.172 3.734 10.922 1 86.5 228 LEU B C 1
ATOM 6297 O O . LEU B 1 228 ? -22.969 3.652 10.68 1 86.5 228 LEU B O 1
ATOM 6301 N N . ALA B 1 229 ? -24.75 4.648 11.625 1 89.5 229 ALA B N 1
ATOM 6302 C CA . ALA B 1 229 ? -23.891 5.641 12.266 1 89.5 229 ALA B CA 1
ATOM 6303 C C . ALA B 1 229 ? -22.906 4.977 13.227 1 89.5 229 ALA B C 1
ATOM 6305 O O . ALA B 1 229 ? -21.734 5.363 13.289 1 89.5 229 ALA B O 1
ATOM 6306 N N . THR B 1 230 ? -23.359 4.027 13.93 1 88.56 230 THR B N 1
ATOM 6307 C CA . THR B 1 230 ? -22.484 3.299 14.844 1 88.56 230 THR B CA 1
ATOM 6308 C C . THR B 1 230 ? -21.359 2.586 14.086 1 88.56 230 THR B C 1
ATOM 6310 O O . THR B 1 230 ? -20.219 2.596 14.516 1 88.56 230 THR B O 1
ATOM 6313 N N . LEU B 1 231 ? -21.703 2.01 13 1 87.69 231 LEU B N 1
ATOM 6314 C CA . LEU B 1 231 ? -20.719 1.317 12.164 1 87.69 231 LEU B CA 1
ATOM 6315 C C . LEU B 1 231 ? -19.625 2.271 11.703 1 87.69 231 LEU B C 1
ATOM 6317 O O . LEU B 1 231 ? -18.438 1.938 11.766 1 87.69 231 LEU B O 1
ATOM 6321 N N . VAL B 1 232 ? -20 3.406 11.305 1 91.31 232 VAL B N 1
ATOM 6322 C CA . VAL B 1 232 ? -19.062 4.402 10.797 1 91.31 232 VAL B CA 1
ATOM 6323 C C . VAL B 1 232 ? -18.25 4.98 11.945 1 91.31 232 VAL B C 1
ATOM 6325 O O . VAL B 1 232 ? -17.031 5.078 11.859 1 91.31 232 VAL B O 1
ATOM 6328 N N . ASN B 1 233 ? -18.875 5.34 13.016 1 92.69 233 ASN B N 1
ATOM 6329 C CA . ASN B 1 233 ? -18.234 6.008 14.141 1 92.69 233 ASN B CA 1
ATOM 6330 C C . ASN B 1 233 ? -17.203 5.098 14.82 1 92.69 233 ASN B C 1
ATOM 6332 O O . ASN B 1 233 ? -16.141 5.559 15.242 1 92.69 233 ASN B O 1
ATOM 6336 N N . GLU B 1 234 ? -17.5 3.895 14.859 1 90.81 234 GLU B N 1
ATOM 6337 C CA . GLU B 1 234 ? -16.547 2.953 15.43 1 90.81 234 GLU B CA 1
ATOM 6338 C C . GLU B 1 234 ? -15.297 2.852 14.57 1 90.81 234 GLU B C 1
ATOM 6340 O O . GLU B 1 234 ? -14.188 2.705 15.086 1 90.81 234 GLU B O 1
ATOM 6345 N N . ARG B 1 235 ? -15.469 2.879 13.336 1 91.81 235 ARG B N 1
ATOM 6346 C CA . ARG B 1 235 ? -14.328 2.846 12.43 1 91.81 235 ARG B CA 1
ATOM 6347 C C . ARG B 1 235 ? -13.477 4.102 12.578 1 91.81 235 ARG B C 1
ATOM 6349 O O . ARG B 1 235 ? -12.242 4.027 12.555 1 91.81 235 ARG B O 1
ATOM 6356 N N . HIS B 1 236 ? -14.117 5.246 12.75 1 92.88 236 HIS B N 1
ATOM 6357 C CA . HIS B 1 236 ? -13.375 6.465 13.039 1 92.88 236 HIS B CA 1
ATOM 6358 C C . HIS B 1 236 ? -12.539 6.309 14.305 1 92.88 236 HIS B C 1
ATOM 6360 O O . HIS B 1 236 ? -11.344 6.609 14.297 1 92.88 236 HIS B O 1
ATOM 6366 N N . GLU B 1 237 ? -13.141 5.793 15.266 1 93 237 GLU B N 1
ATOM 6367 C CA . GLU B 1 237 ? -12.477 5.672 16.562 1 93 237 GLU B CA 1
ATOM 6368 C C . GLU B 1 237 ? -11.266 4.75 16.469 1 93 237 GLU B C 1
ATOM 6370 O O . GLU B 1 237 ? -10.188 5.086 16.969 1 93 237 GLU B O 1
ATOM 6375 N N . ARG B 1 238 ? -11.414 3.629 15.875 1 92.75 238 ARG B N 1
ATOM 6376 C CA . ARG B 1 238 ? -10.297 2.701 15.719 1 92.75 238 ARG B CA 1
ATOM 6377 C C . ARG B 1 238 ? -9.203 3.301 14.844 1 92.75 238 ARG B C 1
ATOM 6379 O O . ARG B 1 238 ? -8.016 3.168 15.141 1 92.75 238 ARG B O 1
ATOM 6386 N N . ASN B 1 239 ? -9.641 3.891 13.805 1 94.44 239 ASN B N 1
ATOM 6387 C CA . ASN B 1 239 ? -8.719 4.566 12.898 1 94.44 239 ASN B CA 1
ATOM 6388 C C . ASN B 1 239 ? -7.883 5.613 13.633 1 94.44 239 ASN B C 1
ATOM 6390 O O . ASN B 1 239 ? -6.656 5.641 13.5 1 94.44 239 ASN B O 1
ATOM 6394 N N . TRP B 1 240 ? -8.5 6.441 14.43 1 94.19 240 TRP B N 1
ATOM 6395 C CA . TRP B 1 240 ? -7.82 7.508 15.156 1 94.19 240 TRP B CA 1
ATOM 6396 C C . TRP B 1 240 ? -6.918 6.938 16.234 1 94.19 240 TRP B C 1
ATOM 6398 O O . TRP B 1 240 ? -5.836 7.473 16.5 1 94.19 240 TRP B O 1
ATOM 6408 N N . SER B 1 241 ? -7.32 5.875 16.844 1 95.06 241 SER B N 1
ATOM 6409 C CA . SER B 1 241 ? -6.484 5.215 17.844 1 95.06 241 SER B CA 1
ATOM 6410 C C . SER B 1 241 ? -5.176 4.73 17.234 1 95.06 241 SER B C 1
ATOM 6412 O O . SER B 1 241 ? -4.117 4.816 17.859 1 95.06 241 SER B O 1
ATOM 6414 N N . LYS B 1 242 ? -5.242 4.242 16.062 1 96.06 242 LYS B N 1
ATOM 6415 C CA . LYS B 1 242 ? -4.043 3.807 15.359 1 96.06 242 LYS B CA 1
ATOM 6416 C C . LYS B 1 242 ? -3.127 4.988 15.055 1 96.06 242 LYS B C 1
ATOM 6418 O O . LYS B 1 242 ? -1.903 4.871 15.148 1 96.06 242 LYS B O 1
ATOM 6423 N N . ILE B 1 243 ? -3.705 6.121 14.703 1 95.94 243 ILE B N 1
ATOM 6424 C CA . ILE B 1 243 ? -2.926 7.32 14.43 1 95.94 243 ILE B CA 1
ATOM 6425 C C . ILE B 1 243 ? -2.166 7.742 15.688 1 95.94 243 ILE B C 1
ATOM 6427 O O . ILE B 1 243 ? -0.982 8.078 15.617 1 95.94 243 ILE B O 1
ATOM 6431 N N . ILE B 1 244 ? -2.852 7.656 16.797 1 94.5 244 ILE B N 1
ATOM 6432 C CA . ILE B 1 244 ? -2.26 8.047 18.078 1 94.5 244 ILE B CA 1
ATOM 6433 C C . ILE B 1 244 ? -1.082 7.129 18.391 1 94.5 244 ILE B C 1
ATOM 6435 O O . ILE B 1 244 ? -0.01 7.602 18.781 1 94.5 244 ILE B O 1
ATOM 6439 N N . ARG B 1 245 ? -1.253 5.852 18.188 1 95 245 ARG B N 1
ATOM 6440 C CA . ARG B 1 245 ? -0.178 4.898 18.438 1 95 245 ARG B CA 1
ATOM 6441 C C . ARG B 1 245 ? 1.005 5.145 17.5 1 95 245 ARG B C 1
ATOM 6443 O O . ARG B 1 245 ? 2.16 5.09 17.938 1 95 245 ARG B O 1
ATOM 6450 N N . PHE B 1 246 ? 0.706 5.363 16.359 1 97.06 246 PHE B N 1
ATOM 6451 C CA . PHE B 1 246 ? 1.747 5.672 15.383 1 97.06 246 PHE B CA 1
ATOM 6452 C C . PHE B 1 246 ? 2.496 6.938 15.773 1 97.06 246 PHE B C 1
ATOM 6454 O O . PHE B 1 246 ? 3.727 6.992 15.688 1 97.06 246 PHE B O 1
ATOM 6461 N N . THR B 1 247 ? 1.779 7.996 16.172 1 94.69 247 THR B N 1
ATOM 6462 C CA . THR B 1 247 ? 2.395 9.242 16.594 1 94.69 247 THR B CA 1
ATOM 6463 C C . THR B 1 247 ? 3.385 9 17.734 1 94.69 247 THR B C 1
ATOM 6465 O O . THR B 1 247 ? 4.5 9.516 17.719 1 94.69 247 THR B O 1
ATOM 6468 N N . GLN B 1 248 ? 2.965 8.195 18.641 1 93.06 248 GLN B N 1
ATOM 6469 C CA . GLN B 1 248 ? 3.846 7.852 19.75 1 93.06 248 GLN B CA 1
ATOM 6470 C C . GLN B 1 248 ? 5.078 7.098 19.266 1 93.06 248 GLN B C 1
ATOM 6472 O O . GLN B 1 248 ? 6.191 7.352 19.734 1 93.06 248 GLN B O 1
ATOM 6477 N N . ALA B 1 249 ? 4.906 6.215 18.359 1 95.38 249 ALA B N 1
ATOM 6478 C CA . ALA B 1 249 ? 6.023 5.465 17.797 1 95.38 249 ALA B CA 1
ATOM 6479 C C . ALA B 1 249 ? 7.027 6.395 17.125 1 95.38 249 ALA B C 1
ATOM 6481 O O . ALA B 1 249 ? 8.234 6.176 17.203 1 95.38 249 ALA B O 1
ATOM 6482 N N . VAL B 1 250 ? 6.559 7.41 16.469 1 94.88 250 VAL B N 1
ATOM 6483 C CA . VAL B 1 250 ? 7.441 8.359 15.789 1 94.88 250 VAL B CA 1
ATOM 6484 C C . VAL B 1 250 ? 8.219 9.172 16.828 1 94.88 250 VAL B C 1
ATOM 6486 O O . VAL B 1 250 ? 9.406 9.43 16.656 1 94.88 250 VAL B O 1
ATOM 6489 N N . ARG B 1 251 ? 7.578 9.57 17.875 1 89.94 251 ARG B N 1
ATOM 6490 C CA . ARG B 1 251 ? 8.242 10.297 18.953 1 89.94 251 ARG B CA 1
ATOM 6491 C C . ARG B 1 251 ? 9.383 9.477 19.547 1 89.94 251 ARG B C 1
ATOM 6493 O O . ARG B 1 251 ? 10.422 10.023 19.922 1 89.94 251 ARG B O 1
ATOM 6500 N N . ASP B 1 252 ? 9.211 8.172 19.5 1 90.25 252 ASP B N 1
ATOM 6501 C CA . ASP B 1 252 ? 10.172 7.27 20.125 1 90.25 252 ASP B CA 1
ATOM 6502 C C . ASP B 1 252 ? 11.219 6.797 19.125 1 90.25 252 ASP B C 1
ATOM 6504 O O . ASP B 1 252 ? 12.164 6.094 19.484 1 90.25 252 ASP B O 1
ATOM 6508 N N . MET B 1 253 ? 10.961 7.18 17.922 1 88.88 253 MET B N 1
ATOM 6509 C CA . MET B 1 253 ? 11.836 6.707 16.859 1 88.88 253 MET B CA 1
ATOM 6510 C C . MET B 1 253 ? 13.258 7.238 17.047 1 88.88 253 MET B C 1
ATOM 6512 O O . MET B 1 253 ? 13.445 8.406 17.391 1 88.88 253 MET B O 1
ATOM 6516 N N . LYS B 1 254 ? 14.227 6.297 16.875 1 76.88 254 LYS B N 1
ATOM 6517 C CA . LYS B 1 254 ? 15.617 6.719 16.938 1 76.88 254 LYS B CA 1
ATOM 6518 C C . LYS B 1 254 ? 16.031 7.453 15.664 1 76.88 254 LYS B C 1
ATOM 6520 O O . LYS B 1 254 ? 15.758 6.984 14.555 1 76.88 254 LYS B O 1
ATOM 6525 N N . LEU B 1 255 ? 16.469 8.641 15.852 1 71.75 255 LEU B N 1
ATOM 6526 C CA . LEU B 1 255 ? 16.906 9.422 14.703 1 71.75 255 LEU B CA 1
ATOM 6527 C C . LEU B 1 255 ? 18.141 8.789 14.055 1 71.75 255 LEU B C 1
ATOM 6529 O O . LEU B 1 255 ? 19.016 8.281 14.75 1 71.75 255 LEU B O 1
ATOM 6533 N N . ILE B 1 256 ? 17.984 8.398 12.766 1 66.81 256 ILE B N 1
ATOM 6534 C CA . ILE B 1 256 ? 19.078 7.801 12.008 1 66.81 256 ILE B CA 1
ATOM 6535 C C . ILE B 1 256 ? 20.141 8.859 11.711 1 66.81 256 ILE B C 1
ATOM 6537 O O . ILE B 1 256 ? 19.828 9.977 11.305 1 66.81 256 ILE B O 1
ATOM 6541 N N . ASN B 1 257 ? 21.234 8.703 12.406 1 57.59 257 ASN B N 1
ATOM 6542 C CA . ASN B 1 257 ? 22.359 9.555 12.055 1 57.59 257 ASN B CA 1
ATOM 6543 C C . ASN B 1 257 ? 22.891 9.242 10.656 1 57.59 257 ASN B C 1
ATOM 6545 O O . ASN B 1 257 ? 23.484 8.188 10.438 1 57.59 257 ASN B O 1
ATOM 6549 N N . ASP B 1 258 ? 22.188 9.438 9.695 1 53.19 258 ASP B N 1
ATOM 6550 C CA . ASP B 1 258 ? 22.828 9.281 8.391 1 53.19 258 ASP B CA 1
ATOM 6551 C C . ASP B 1 258 ? 24.188 9.977 8.344 1 53.19 258 ASP B C 1
ATOM 6553 O O . ASP B 1 258 ? 24.359 11.047 8.93 1 53.19 258 ASP B O 1
ATOM 6557 N N . ASP B 1 259 ? 25.172 9.234 8.531 1 44.38 259 ASP B N 1
ATOM 6558 C CA . ASP B 1 259 ? 26.547 9.75 8.492 1 44.38 259 ASP B CA 1
ATOM 6559 C C . ASP B 1 259 ? 26.609 11.062 7.711 1 44.38 259 ASP B C 1
ATOM 6561 O O . ASP B 1 259 ? 27.688 11.641 7.559 1 44.38 259 ASP B O 1
ATOM 6565 N N . SER B 1 260 ? 25.75 11.133 6.863 1 40.78 260 SER B N 1
ATOM 6566 C CA . SER B 1 260 ? 25.969 12.391 6.168 1 40.78 260 SER B CA 1
ATOM 6567 C C . SER B 1 260 ? 25.75 13.586 7.098 1 40.78 260 SER B C 1
ATOM 6569 O O . SER B 1 260 ? 25.297 14.641 6.664 1 40.78 260 SER B O 1
ATOM 6571 N N . ASP B 1 261 ? 25.609 13.164 8.273 1 38.38 261 ASP B N 1
ATOM 6572 C CA . ASP B 1 261 ? 25.5 14.328 9.148 1 38.38 261 ASP B CA 1
ATOM 6573 C C . ASP B 1 261 ? 26.484 15.422 8.719 1 38.38 261 ASP B C 1
ATOM 6575 O O . ASP B 1 261 ? 27.672 15.367 9.047 1 38.38 261 ASP B O 1
ATOM 6579 N N . VAL B 1 262 ? 26.562 15.594 7.453 1 35.47 262 VAL B N 1
ATOM 6580 C CA . VAL B 1 262 ? 27.25 16.875 7.238 1 35.47 262 VAL B CA 1
ATOM 6581 C C . VAL B 1 262 ? 26.984 17.797 8.422 1 35.47 262 VAL B C 1
ATOM 6583 O O . VAL B 1 262 ? 25.828 17.953 8.852 1 35.47 262 VAL B O 1
ATOM 6586 N N . GLU B 1 263 ? 27.781 17.656 9.391 1 33.5 263 GLU B N 1
ATOM 6587 C CA . GLU B 1 263 ? 27.75 18.812 10.273 1 33.5 263 GLU B CA 1
ATOM 6588 C C . GLU B 1 263 ? 27.016 19.984 9.633 1 33.5 263 GLU B C 1
ATOM 6590 O O . GLU B 1 263 ? 27.422 20.484 8.586 1 33.5 263 GLU B O 1
ATOM 6595 N N . ALA B 1 264 ? 25.812 19.703 9.43 1 34.44 264 ALA B N 1
ATOM 6596 C CA . ALA B 1 264 ? 25.172 20.984 9.141 1 34.44 264 ALA B CA 1
ATOM 6597 C C . ALA B 1 264 ? 26.016 22.156 9.641 1 34.44 264 ALA B C 1
ATOM 6599 O O . ALA B 1 264 ? 26.156 22.359 10.852 1 34.44 264 ALA B O 1
ATOM 6600 N N . ASP B 1 265 ? 27.203 22.188 9.133 1 31.02 265 ASP B N 1
ATOM 6601 C CA . ASP B 1 265 ? 27.828 23.5 9.203 1 31.02 265 ASP B CA 1
ATOM 6602 C C . ASP B 1 265 ? 26.781 24.625 9.211 1 31.02 265 ASP B C 1
ATOM 6604 O O . ASP B 1 265 ? 26.062 24.812 8.234 1 31.02 265 ASP B O 1
ATOM 6608 N N . ASN B 1 266 ? 25.969 24.578 10.078 1 34.59 266 ASN B N 1
ATOM 6609 C CA . ASN B 1 266 ? 25.578 25.969 10.211 1 34.59 266 ASN B CA 1
ATOM 6610 C C . ASN B 1 266 ? 26.609 26.906 9.602 1 34.59 266 ASN B C 1
ATOM 6612 O O . ASN B 1 266 ? 27.531 27.344 10.289 1 34.59 266 ASN B O 1
ATOM 6616 N N . ARG B 1 267 ? 27.188 26.406 8.594 1 32.69 267 ARG B N 1
ATOM 6617 C CA . ARG B 1 267 ? 28.203 26.984 7.711 1 32.69 267 ARG B CA 1
ATOM 6618 C C . ARG B 1 267 ? 28.078 28.5 7.668 1 32.69 267 ARG B C 1
ATOM 6620 O O . ARG B 1 267 ? 28.891 29.172 7.023 1 32.69 267 ARG B O 1
ATOM 6627 N N . PHE B 1 268 ? 26.875 28.875 7.75 1 30.78 268 PHE B N 1
ATOM 6628 C CA . PHE B 1 268 ? 27.156 30.297 7.914 1 30.78 268 PHE B CA 1
ATOM 6629 C C . PHE B 1 268 ? 28.266 30.531 8.93 1 30.78 268 PHE B C 1
ATOM 6631 O O . PHE B 1 268 ? 29.141 31.375 8.727 1 30.78 268 PHE B O 1
ATOM 6638 N N . LEU B 1 269 ? 28.203 29.641 10.047 1 31.17 269 LEU B N 1
ATOM 6639 C CA . LEU B 1 269 ? 29.172 29.969 11.086 1 31.17 269 LEU B CA 1
ATOM 6640 C C . LEU B 1 269 ? 30.516 29.297 10.812 1 31.17 269 LEU B C 1
ATOM 6642 O O . LEU B 1 269 ? 31.547 29.734 11.32 1 31.17 269 LEU B O 1
ATOM 6646 N N . LEU B 1 270 ? 30.562 28.109 10.195 1 32.03 270 LEU B N 1
ATOM 6647 C CA . LEU B 1 270 ? 31.797 27.375 10.336 1 32.03 270 LEU B CA 1
ATOM 6648 C C . LEU B 1 270 ? 32.875 27.922 9.383 1 32.03 270 LEU B C 1
ATOM 6650 O O . LEU B 1 270 ? 33.969 27.375 9.312 1 32.03 270 LEU B O 1
ATOM 6654 N N . MET B 1 271 ? 32.5 28.562 8.336 1 29.02 271 MET B N 1
ATOM 6655 C CA . MET B 1 271 ? 33.656 28.859 7.488 1 29.02 271 MET B CA 1
ATOM 6656 C C . MET B 1 271 ? 34.812 29.453 8.305 1 29.02 271 MET B C 1
ATOM 6658 O O . MET B 1 271 ? 35.969 29.422 7.879 1 29.02 271 MET B O 1
ATOM 6662 N N . THR B 1 272 ? 34.562 30.469 9.195 1 29.55 272 THR B N 1
ATOM 6663 C CA . THR B 1 272 ? 35.75 31.266 9.531 1 29.55 272 THR B CA 1
ATOM 6664 C C . THR B 1 272 ? 36.625 30.516 10.531 1 29.55 272 THR B C 1
ATOM 6666 O O . THR B 1 272 ? 36.625 30.828 11.727 1 29.55 272 THR B O 1
ATOM 6669 N N . ALA B 1 273 ? 36.781 29.297 10.539 1 31.34 273 ALA B N 1
ATOM 6670 C CA . ALA B 1 273 ? 37.812 28.828 11.469 1 31.34 273 ALA B CA 1
ATOM 6671 C C . ALA B 1 273 ? 39.156 29.453 11.148 1 31.34 273 ALA B C 1
ATOM 6673 O O . ALA B 1 273 ? 40.094 28.766 10.727 1 31.34 273 ALA B O 1
ATOM 6674 N N . ASN B 1 274 ? 39.25 30.484 10.438 1 30.59 274 ASN B N 1
ATOM 6675 C CA . ASN B 1 274 ? 40.625 30.984 10.609 1 30.59 274 ASN B CA 1
ATOM 6676 C C . ASN B 1 274 ? 40.969 31.172 12.078 1 30.59 274 ASN B C 1
ATOM 6678 O O . ASN B 1 274 ? 40.094 31.281 12.922 1 30.59 274 ASN B O 1
ATOM 6682 N N . GLN B 1 275 ? 42.25 31.281 12.578 1 36.03 275 GLN B N 1
ATOM 6683 C CA . GLN B 1 275 ? 42.875 31.453 13.883 1 36.03 275 GLN B CA 1
ATOM 6684 C C . GLN B 1 275 ? 42.031 32.375 14.766 1 36.03 275 GLN B C 1
ATOM 6686 O O . GLN B 1 275 ? 41.938 32.188 15.984 1 36.03 275 GLN B O 1
ATOM 6691 N N . ASN B 1 276 ? 41.531 33.625 14.359 1 34.69 276 ASN B N 1
ATOM 6692 C CA . ASN B 1 276 ? 40.75 34.625 15.07 1 34.69 276 ASN B CA 1
ATOM 6693 C C . ASN B 1 276 ? 39.281 34.281 15.07 1 34.69 276 ASN B C 1
ATOM 6695 O O . ASN B 1 276 ? 38.438 35.125 15.328 1 34.69 276 ASN B O 1
ATOM 6699 N N . ALA B 1 277 ? 38.781 33.25 14.625 1 41.97 277 ALA B N 1
ATOM 6700 C CA . ALA B 1 277 ? 37.469 32.625 14.398 1 41.97 277 ALA B CA 1
ATOM 6701 C C . ALA B 1 277 ? 36.75 32.344 15.719 1 41.97 277 ALA B C 1
ATOM 6703 O O . ALA B 1 277 ? 35.562 32.031 15.734 1 41.97 277 ALA B O 1
ATOM 6704 N N . SER B 1 278 ? 37.406 32.219 16.734 1 45.03 278 SER B N 1
ATOM 6705 C CA . SER B 1 278 ? 36.875 31.875 18.062 1 45.03 278 SER B CA 1
ATOM 6706 C C . SER B 1 278 ? 35.938 32.938 18.594 1 45.03 278 SER B C 1
ATOM 6708 O O . SER B 1 278 ? 35.219 32.719 19.562 1 45.03 278 SER B O 1
ATOM 6710 N N . LYS B 1 279 ? 35.844 34.094 18.031 1 53.56 279 LYS B N 1
ATOM 6711 C CA . LYS B 1 279 ? 35.156 35.156 18.734 1 53.56 279 LYS B CA 1
ATOM 6712 C C . LYS B 1 279 ? 33.781 35.406 18.125 1 53.56 279 LYS B C 1
ATOM 6714 O O . LYS B 1 279 ? 33.031 36.312 18.562 1 53.56 279 LYS B O 1
ATOM 6719 N N . ILE B 1 280 ? 33.688 34.906 16.953 1 55.72 280 ILE B N 1
ATOM 6720 C CA . ILE B 1 280 ? 32.375 35.156 16.375 1 55.72 280 ILE B CA 1
ATOM 6721 C C . ILE B 1 280 ? 31.328 34.312 17.094 1 55.72 280 ILE B C 1
ATOM 6723 O O . ILE B 1 280 ? 31.516 33.094 17.266 1 55.72 280 ILE B O 1
ATOM 6727 N N . PRO B 1 281 ? 30.375 35.031 17.609 1 63.09 281 PRO B N 1
ATOM 6728 C CA . PRO B 1 281 ? 29.328 34.25 18.281 1 63.09 281 PRO B CA 1
ATOM 6729 C C . PRO B 1 281 ? 28.797 33.094 17.438 1 63.09 281 PRO B C 1
ATOM 6731 O O . PRO B 1 281 ? 28.734 33.219 16.203 1 63.09 281 PRO B O 1
ATOM 6734 N N . ARG B 1 282 ? 28.625 32.094 18.016 1 60.5 282 ARG B N 1
ATOM 6735 C CA . ARG B 1 282 ? 28.25 30.828 17.391 1 60.5 282 ARG B CA 1
ATOM 6736 C C . ARG B 1 282 ? 26.828 30.891 16.828 1 60.5 282 ARG B C 1
ATOM 6738 O O . ARG B 1 282 ? 26.484 30.172 15.891 1 60.5 282 ARG B O 1
ATOM 6745 N N . SER B 1 283 ? 25.984 32 17.516 1 77.88 283 SER B N 1
ATOM 6746 C CA . SER B 1 283 ? 24.609 31.984 17.016 1 77.88 283 SER B CA 1
ATOM 6747 C C . SER B 1 283 ? 24.016 33.406 16.984 1 77.88 283 SER B C 1
ATOM 6749 O O . SER B 1 283 ? 24.312 34.219 17.844 1 77.88 283 SER B O 1
ATOM 6751 N N . PHE B 1 284 ? 23.453 33.875 15.875 1 85.88 284 PHE B N 1
ATOM 6752 C CA . PHE B 1 284 ? 22.719 35.125 15.758 1 85.88 284 PHE B CA 1
ATOM 6753 C C . PHE B 1 284 ? 21.469 34.938 14.898 1 85.88 284 PHE B C 1
ATOM 6755 O O . PHE B 1 284 ? 21.375 33.938 14.148 1 85.88 284 PHE B O 1
ATOM 6762 N N . ASP B 1 285 ? 20.469 35.875 15.109 1 88.44 285 ASP B N 1
ATOM 6763 C CA . ASP B 1 285 ? 19.234 35.844 14.312 1 88.44 285 ASP B CA 1
ATOM 6764 C C . ASP B 1 285 ? 19.344 36.781 13.117 1 88.44 285 ASP B C 1
ATOM 6766 O O . ASP B 1 285 ? 19.906 37.875 13.227 1 88.44 285 ASP B O 1
ATOM 6770 N N . VAL B 1 286 ? 18.922 36.344 12.094 1 89.62 286 VAL B N 1
ATOM 6771 C CA . VAL B 1 286 ? 18.875 37.188 10.914 1 89.62 286 VAL B CA 1
ATOM 6772 C C . VAL B 1 286 ? 17.422 37.625 10.648 1 89.62 286 VAL B C 1
ATOM 6774 O O . VAL B 1 286 ? 16.547 36.781 10.438 1 89.62 286 VAL B O 1
ATOM 6777 N N . VAL B 1 287 ? 17.125 38.875 10.656 1 93.94 287 VAL B N 1
ATOM 6778 C CA . VAL B 1 287 ? 15.828 39.469 10.336 1 93.94 287 VAL B CA 1
ATOM 6779 C C . VAL B 1 287 ? 15.984 40.469 9.195 1 93.94 287 VAL B C 1
ATOM 6781 O O . VAL B 1 287 ? 16.516 41.562 9.391 1 93.94 287 VAL B O 1
ATOM 6784 N N . GLY B 1 288 ? 15.461 40 8.055 1 93.5 288 GLY B N 1
ATOM 6785 C CA . GLY B 1 288 ? 15.727 40.812 6.879 1 93.5 288 GLY B CA 1
ATOM 6786 C C . GLY B 1 288 ? 17.203 40.938 6.574 1 93.5 288 GLY B C 1
ATOM 6787 O O . GLY B 1 288 ? 17.922 39.969 6.426 1 93.5 288 GLY B O 1
ATOM 6788 N N . ASP B 1 289 ? 17.656 42.188 6.523 1 94.69 289 ASP B N 1
ATOM 6789 C CA . ASP B 1 289 ? 19.062 42.469 6.227 1 94.69 289 ASP B CA 1
ATOM 6790 C C . ASP B 1 289 ? 19.844 42.75 7.5 1 94.69 289 ASP B C 1
ATOM 6792 O O . ASP B 1 289 ? 20.922 43.344 7.445 1 94.69 289 ASP B O 1
ATOM 6796 N N . ILE B 1 290 ? 19.281 42.375 8.609 1 94.75 290 ILE B N 1
ATOM 6797 C CA . ILE B 1 290 ? 19.906 42.688 9.891 1 94.75 290 ILE B CA 1
ATOM 6798 C C . ILE B 1 290 ? 20.281 41.406 10.609 1 94.75 290 ILE B C 1
ATOM 6800 O O . ILE B 1 290 ? 19.453 40.5 10.719 1 94.75 290 ILE B O 1
ATOM 6804 N N . ALA B 1 291 ? 21.484 41.281 11.102 1 93.56 291 ALA B N 1
ATOM 6805 C CA . ALA B 1 291 ? 21.891 40.25 12.031 1 93.56 291 ALA B CA 1
ATOM 6806 C C . ALA B 1 291 ? 21.828 40.75 13.477 1 93.56 291 ALA B C 1
ATOM 6808 O O . ALA B 1 291 ? 22.453 41.75 13.828 1 93.56 291 ALA B O 1
ATOM 6809 N N . LEU B 1 292 ? 21.094 40.094 14.266 1 90.88 292 LEU B N 1
ATOM 6810 C CA . LEU B 1 292 ? 20.906 40.5 15.656 1 90.88 292 LEU B CA 1
ATOM 6811 C C . LEU B 1 292 ? 21.625 39.5 16.578 1 90.88 292 LEU B C 1
ATOM 6813 O O . LEU B 1 292 ? 21.25 38.344 16.672 1 90.88 292 LEU B O 1
ATOM 6817 N N . ILE B 1 293 ? 22.625 39.938 17.25 1 87.81 293 ILE B N 1
ATOM 6818 C CA . ILE B 1 293 ? 23.391 39.125 18.188 1 87.81 293 ILE B CA 1
ATOM 6819 C C . ILE B 1 293 ? 22.828 39.281 19.594 1 87.81 293 ILE B C 1
ATOM 6821 O O . ILE B 1 293 ? 22.656 40.375 20.094 1 87.81 293 ILE B O 1
ATOM 6825 N N . HIS B 1 294 ? 22.531 38.219 20.219 1 82.5 294 HIS B N 1
ATOM 6826 C CA . HIS B 1 294 ? 21.906 38.281 21.531 1 82.5 294 HIS B CA 1
ATOM 6827 C C . HIS B 1 294 ? 22.938 38.25 22.641 1 82.5 294 HIS B C 1
ATOM 6829 O O . HIS B 1 294 ? 22.734 38.812 23.719 1 82.5 294 HIS B O 1
ATOM 6835 N N . ASN B 1 295 ? 24.031 37.469 22.391 1 77.88 295 ASN B N 1
ATOM 6836 C CA . ASN B 1 295 ? 25.078 37.344 23.391 1 77.88 295 ASN B CA 1
ATOM 6837 C C . ASN B 1 295 ? 26.453 37.594 22.781 1 77.88 295 ASN B C 1
ATOM 6839 O O . ASN B 1 295 ? 26.922 36.781 21.969 1 77.88 295 ASN B O 1
ATOM 6843 N N . ILE B 1 296 ? 26.984 38.781 23.156 1 78.56 296 ILE B N 1
ATOM 6844 C CA . ILE B 1 296 ? 28.328 39.062 22.672 1 78.56 296 ILE B CA 1
ATOM 6845 C C . ILE B 1 296 ? 29.297 39.125 23.844 1 78.56 296 ILE B C 1
ATOM 6847 O O . ILE B 1 296 ? 28.969 39.625 24.906 1 78.56 296 ILE B O 1
ATOM 6851 N N . SER B 1 297 ? 30.469 38.5 23.766 1 74.94 297 SER B N 1
ATOM 6852 C CA . SER B 1 297 ? 31.406 38.25 24.859 1 74.94 297 SER B CA 1
ATOM 6853 C C . SER B 1 297 ? 32.281 39.469 25.094 1 74.94 297 SER B C 1
ATOM 6855 O O . SER B 1 297 ? 33.062 39.5 26.062 1 74.94 297 SER B O 1
ATOM 6857 N N . THR B 1 298 ? 32.219 40.469 24.297 1 76.75 298 THR B N 1
ATOM 6858 C CA . THR B 1 298 ? 33.125 41.625 24.438 1 76.75 298 THR B CA 1
ATOM 6859 C C . THR B 1 298 ? 32.375 42.938 24.469 1 76.75 298 THR B C 1
ATOM 6861 O O . THR B 1 298 ? 31.328 43.062 23.812 1 76.75 298 THR B O 1
ATOM 6864 N N . ASP B 1 299 ? 32.875 43.875 25.266 1 82.12 299 ASP B N 1
ATOM 6865 C CA . ASP B 1 299 ? 32.312 45.219 25.312 1 82.12 299 ASP B CA 1
ATOM 6866 C C . ASP B 1 299 ? 33.219 46.219 24.594 1 82.12 299 ASP B C 1
ATOM 6868 O O . ASP B 1 299 ? 32.875 47.406 24.5 1 82.12 299 ASP B O 1
ATOM 6872 N N . ASP B 1 300 ? 34.281 45.688 24.031 1 86.94 300 ASP B N 1
ATOM 6873 C CA . ASP B 1 300 ? 35.188 46.562 23.281 1 86.94 300 ASP B CA 1
ATOM 6874 C C . ASP B 1 300 ? 34.625 46.969 21.938 1 86.94 300 ASP B C 1
ATOM 6876 O O . ASP B 1 300 ? 34.344 46.094 21.094 1 86.94 300 ASP B O 1
ATOM 6880 N N . PRO B 1 301 ? 34.5 48.25 21.703 1 89.19 301 PRO B N 1
ATOM 6881 C CA . PRO B 1 301 ? 33.875 48.719 20.469 1 89.19 301 PRO B CA 1
ATOM 6882 C C . PRO B 1 301 ? 34.625 48.281 19.219 1 89.19 301 PRO B C 1
ATOM 6884 O O . PRO B 1 301 ? 34 47.969 18.203 1 89.19 301 PRO B O 1
ATOM 6887 N N . GLU B 1 302 ? 35.875 48.312 19.312 1 89.81 302 GLU B N 1
ATOM 6888 C CA . GLU B 1 302 ? 36.656 47.938 18.156 1 89.81 302 GLU B CA 1
ATOM 6889 C C . GLU B 1 302 ? 36.5 46.438 17.844 1 89.81 302 GLU B C 1
ATOM 6891 O O . GLU B 1 302 ? 36.375 46.062 16.688 1 89.81 302 GLU B O 1
ATOM 6896 N N . GLU B 1 303 ? 36.562 45.688 18.891 1 89.69 303 GLU B N 1
ATOM 6897 C CA . GLU B 1 303 ? 36.344 44.281 18.719 1 89.69 303 GLU B CA 1
ATOM 6898 C C . GLU B 1 303 ? 34.938 43.969 18.188 1 89.69 303 GLU B C 1
ATOM 6900 O O . GLU B 1 303 ? 34.781 43.094 17.328 1 89.69 303 GLU B O 1
ATOM 6905 N N . ARG B 1 304 ? 33.969 44.625 18.734 1 91 304 ARG B N 1
ATOM 6906 C CA . ARG B 1 304 ? 32.594 44.469 18.281 1 91 304 ARG B CA 1
ATOM 6907 C C . ARG B 1 304 ? 32.438 44.812 16.812 1 91 304 ARG B C 1
ATOM 6909 O O . ARG B 1 304 ? 31.766 44.094 16.062 1 91 304 ARG B O 1
ATOM 6916 N N . LYS B 1 305 ? 33.062 45.812 16.438 1 91.88 305 LYS B N 1
ATOM 6917 C CA . LYS B 1 305 ? 33.031 46.219 15.031 1 91.88 305 LYS B CA 1
ATOM 6918 C C . LYS B 1 305 ? 33.688 45.156 14.141 1 91.88 305 LYS B C 1
ATOM 6920 O O . LYS B 1 305 ? 33.156 44.875 13.047 1 91.88 305 LYS B O 1
ATOM 6925 N N . HIS B 1 306 ? 34.719 44.594 14.594 1 91.06 306 HIS B N 1
ATOM 6926 C CA . HIS B 1 306 ? 35.375 43.531 13.836 1 91.06 306 HIS B CA 1
ATOM 6927 C C . HIS B 1 306 ? 34.469 42.344 13.641 1 91.06 306 HIS B C 1
ATOM 6929 O O . HIS B 1 306 ? 34.438 41.75 12.562 1 91.06 306 HIS B O 1
ATOM 6935 N N . ILE B 1 307 ? 33.875 42.031 14.727 1 89.94 307 ILE B N 1
ATOM 6936 C CA . ILE B 1 307 ? 32.938 40.906 14.672 1 89.94 307 ILE B CA 1
ATOM 6937 C C . ILE B 1 307 ? 31.828 41.219 13.664 1 89.94 307 ILE B C 1
ATOM 6939 O O . ILE B 1 307 ? 31.5 40.375 12.82 1 89.94 307 ILE B O 1
ATOM 6943 N N . GLY B 1 308 ? 31.234 42.344 13.688 1 92.38 308 GLY B N 1
ATOM 6944 C CA . GLY B 1 308 ? 30.188 42.75 12.773 1 92.38 308 GLY B CA 1
ATOM 6945 C C . GLY B 1 308 ? 30.625 42.75 11.32 1 92.38 308 GLY B C 1
ATOM 6946 O O . GLY B 1 308 ? 29.922 42.25 10.453 1 92.38 308 GLY B O 1
ATOM 6947 N N . ASP B 1 309 ? 31.797 43.25 11.094 1 92.69 309 ASP B N 1
ATOM 6948 C CA . ASP B 1 309 ? 32.344 43.281 9.734 1 92.69 309 ASP B CA 1
ATOM 6949 C C . ASP B 1 309 ? 32.562 41.875 9.195 1 92.69 309 ASP B C 1
ATOM 6951 O O . ASP B 1 309 ? 32.375 41.625 8.008 1 92.69 309 ASP B O 1
ATOM 6955 N N . ALA B 1 310 ? 32.969 41.062 10.078 1 90.12 310 ALA B N 1
ATOM 6956 C CA . ALA B 1 310 ? 33.219 39.688 9.672 1 90.12 310 ALA B CA 1
ATOM 6957 C C . ALA B 1 310 ? 31.922 39 9.242 1 90.12 310 ALA B C 1
ATOM 6959 O O . ALA B 1 310 ? 31.891 38.25 8.266 1 90.12 310 ALA B O 1
ATOM 6960 N N . ILE B 1 311 ? 30.875 39.25 9.953 1 89.81 311 ILE B N 1
ATOM 6961 C CA . ILE B 1 311 ? 29.562 38.688 9.641 1 89.81 311 ILE B CA 1
ATOM 6962 C C . ILE B 1 311 ? 29.094 39.188 8.289 1 89.81 311 ILE B C 1
ATOM 6964 O O . ILE B 1 311 ? 28.625 38.406 7.449 1 89.81 311 ILE B O 1
ATOM 6968 N N . MET B 1 312 ? 29.25 40.375 7.984 1 91.62 312 MET B N 1
ATOM 6969 C CA . MET B 1 312 ? 28.812 41 6.738 1 91.62 312 MET B CA 1
ATOM 6970 C C . MET B 1 312 ? 29.641 40.5 5.559 1 91.62 312 MET B C 1
ATOM 6972 O O . MET B 1 312 ? 29.141 40.406 4.441 1 91.62 312 MET B O 1
ATOM 6976 N N . GLN B 1 313 ? 30.859 40.219 5.785 1 88.88 313 GLN B N 1
ATOM 6977 C CA . GLN B 1 313 ? 31.719 39.688 4.73 1 88.88 313 GLN B CA 1
ATOM 6978 C C . GLN B 1 313 ? 31.312 38.25 4.344 1 88.88 313 GLN B C 1
ATOM 6980 O O . GLN B 1 313 ? 31.391 37.875 3.172 1 88.88 313 GLN B O 1
ATOM 6985 N N . LYS B 1 314 ? 30.922 37.656 5.324 1 85.69 314 LYS B N 1
ATOM 6986 C CA . LYS B 1 314 ? 30.547 36.25 5.098 1 85.69 314 LYS B CA 1
ATOM 6987 C C . LYS B 1 314 ? 29.188 36.156 4.398 1 85.69 314 LYS B C 1
ATOM 6989 O O . LYS B 1 314 ? 28.969 35.281 3.584 1 85.69 314 LYS B O 1
ATOM 6994 N N . ASN B 1 315 ? 28.297 37.031 4.793 1 88 315 ASN B N 1
ATOM 6995 C CA . ASN B 1 315 ? 26.969 37.062 4.203 1 88 315 ASN B CA 1
ATOM 6996 C C . ASN B 1 315 ? 26.641 38.469 3.67 1 88 315 ASN B C 1
ATOM 6998 O O . ASN B 1 315 ? 26.234 39.344 4.43 1 88 315 ASN B O 1
ATOM 7002 N N . LYS B 1 316 ? 26.703 38.5 2.438 1 88.25 316 LYS B N 1
ATOM 7003 C CA . LYS B 1 316 ? 26.609 39.812 1.79 1 88.25 316 LYS B CA 1
ATOM 7004 C C . LYS B 1 316 ? 25.172 40.344 1.869 1 88.25 316 LYS B C 1
ATOM 7006 O O . LYS B 1 316 ? 24.938 41.531 1.648 1 88.25 316 LYS B O 1
ATOM 7011 N N . ALA B 1 317 ? 24.266 39.562 2.182 1 88.56 317 ALA B N 1
ATOM 7012 C CA . ALA B 1 317 ? 22.875 40 2.307 1 88.56 317 ALA B CA 1
ATOM 7013 C C . ALA B 1 317 ? 22.672 40.812 3.588 1 88.56 317 ALA B C 1
ATOM 7015 O O . ALA B 1 317 ? 21.703 41.562 3.701 1 88.56 317 ALA B O 1
ATOM 7016 N N . ILE B 1 318 ? 23.562 40.594 4.5 1 92.94 318 ILE B N 1
ATOM 7017 C CA . ILE B 1 318 ? 23.484 41.312 5.766 1 92.94 318 ILE B CA 1
ATOM 7018 C C . ILE B 1 318 ? 24.125 42.719 5.613 1 92.94 318 ILE B C 1
ATOM 7020 O O . ILE B 1 318 ? 25.297 42.812 5.23 1 92.94 318 ILE B O 1
ATOM 7024 N N . LYS B 1 319 ? 23.391 43.656 5.961 1 95.75 319 LYS B N 1
ATOM 7025 C CA . LYS B 1 319 ? 23.875 45.031 5.781 1 95.75 319 LYS B CA 1
ATOM 7026 C C . LYS B 1 319 ? 24.141 45.719 7.125 1 95.75 319 LYS B C 1
ATOM 7028 O O . LYS B 1 319 ? 24.891 46.688 7.199 1 95.75 319 LYS B O 1
ATOM 7033 N N . ILE B 1 320 ? 23.406 45.219 8.133 1 96.44 320 ILE B N 1
ATOM 7034 C CA . ILE B 1 320 ? 23.562 45.781 9.469 1 96.44 320 ILE B CA 1
ATOM 7035 C C . ILE B 1 320 ? 23.734 44.656 10.484 1 96.44 320 ILE B C 1
ATOM 7037 O O . ILE B 1 320 ? 23.062 43.625 10.398 1 96.44 320 ILE B O 1
ATOM 7041 N N . VAL B 1 321 ? 24.656 44.812 11.398 1 94.94 321 VAL B N 1
ATOM 7042 C CA . VAL B 1 321 ? 24.812 43.906 12.531 1 94.94 321 VAL B CA 1
ATOM 7043 C C . VAL B 1 321 ? 24.562 44.656 13.836 1 94.94 321 VAL B C 1
ATOM 7045 O O . VAL B 1 321 ? 25.172 45.719 14.086 1 94.94 321 VAL B O 1
ATOM 7048 N N . ALA B 1 322 ? 23.625 44.156 14.594 1 93.88 322 ALA B N 1
ATOM 7049 C CA . ALA B 1 322 ? 23.25 44.781 15.852 1 93.88 322 ALA B CA 1
ATOM 7050 C C . ALA B 1 322 ? 23.344 43.781 17.016 1 93.88 322 ALA B C 1
ATOM 7052 O O . ALA B 1 322 ? 23.359 42.594 16.812 1 93.88 322 ALA B O 1
ATOM 7053 N N . VAL B 1 323 ? 23.469 44.344 18.203 1 90.06 323 VAL B N 1
ATOM 7054 C CA . VAL B 1 323 ? 23.562 43.531 19.422 1 90.06 323 VAL B CA 1
ATOM 7055 C C . VAL B 1 323 ? 22.453 43.969 20.391 1 90.06 323 VAL B C 1
ATOM 7057 O O . VAL B 1 323 ? 22.188 45.156 20.547 1 90.06 323 VAL B O 1
ATOM 7060 N N . ARG B 1 324 ? 21.875 42.969 20.922 1 86.31 324 ARG B N 1
ATOM 7061 C CA . ARG B 1 324 ? 20.891 43.25 21.969 1 86.31 324 ARG B CA 1
ATOM 7062 C C . ARG B 1 324 ? 21.562 43.625 23.281 1 86.31 324 ARG B C 1
ATOM 7064 O O . ARG B 1 324 ? 22.406 42.906 23.781 1 86.31 324 ARG B O 1
ATOM 7071 N N . GLU B 1 325 ? 21.219 44.75 23.844 1 81.12 325 GLU B N 1
ATOM 7072 C CA . GLU B 1 325 ? 21.859 45.281 25.047 1 81.12 325 GLU B CA 1
ATOM 7073 C C . GLU B 1 325 ? 21 45 26.281 1 81.12 325 GLU B C 1
ATOM 7075 O O . GLU B 1 325 ? 21.531 44.938 27.391 1 81.12 325 GLU B O 1
ATOM 7080 N N . SER B 1 326 ? 19.703 45 26.125 1 68.69 326 SER B N 1
ATOM 7081 C CA . SER B 1 326 ? 18.812 44.812 27.266 1 68.69 326 SER B CA 1
ATOM 7082 C C . SER B 1 326 ? 17.828 43.688 27 1 68.69 326 SER B C 1
ATOM 7084 O O . SER B 1 326 ? 17.594 43.312 25.859 1 68.69 326 SER B O 1
ATOM 7086 N N . SER B 1 327 ? 17.469 43.188 28.203 1 64.62 327 SER B N 1
ATOM 7087 C CA . SER B 1 327 ? 16.438 42.188 28.109 1 64.62 327 SER B CA 1
ATOM 7088 C C . SER B 1 327 ? 15.094 42.812 27.703 1 64.62 327 SER B C 1
ATOM 7090 O O . SER B 1 327 ? 14.922 44.031 27.781 1 64.62 327 SER B O 1
ATOM 7092 N N . LEU B 1 328 ? 14.234 42.031 27.188 1 64.56 328 LEU B N 1
ATOM 7093 C CA . LEU B 1 328 ? 12.898 42.5 26.797 1 64.56 328 LEU B CA 1
ATOM 7094 C C . LEU B 1 328 ? 12.117 43 28.016 1 64.56 328 LEU B C 1
ATOM 7096 O O . LEU B 1 328 ? 12.219 42.438 29.094 1 64.56 328 LEU B O 1
ATOM 7100 N N . HIS B 1 329 ? 11.617 44.188 27.828 1 61.06 329 HIS B N 1
ATOM 7101 C CA . HIS B 1 329 ? 10.906 44.75 28.984 1 61.06 329 HIS B CA 1
ATOM 7102 C C . HIS B 1 329 ? 9.547 45.312 28.562 1 61.06 329 HIS B C 1
ATOM 7104 O O . HIS B 1 329 ? 9.312 45.562 27.391 1 61.06 329 HIS B O 1
ATOM 7110 N N . GLY B 1 330 ? 8.586 45.375 29.547 1 57.38 330 GLY B N 1
ATOM 7111 C CA . GLY B 1 330 ? 7.297 46.031 29.375 1 57.38 330 GLY B CA 1
ATOM 7112 C C . GLY B 1 330 ? 6.234 45.094 28.812 1 57.38 330 GLY B C 1
ATOM 7113 O O . GLY B 1 330 ? 6.492 43.906 28.609 1 57.38 330 GLY B O 1
ATOM 7114 N N . ILE B 1 331 ? 5.082 45.656 28.688 1 55.81 331 ILE B N 1
ATOM 7115 C CA . ILE B 1 331 ? 3.91 44.938 28.203 1 55.81 331 ILE B CA 1
ATOM 7116 C C . ILE B 1 331 ? 4.086 44.594 26.734 1 55.81 331 ILE B C 1
ATOM 7118 O O . ILE B 1 331 ? 3.605 43.531 26.266 1 55.81 331 ILE B O 1
ATOM 7122 N N . GLU B 1 332 ? 4.949 45.438 26.109 1 60.84 332 GLU B N 1
ATOM 7123 C CA . GLU B 1 332 ? 5.133 45.25 24.672 1 60.84 332 GLU B CA 1
ATOM 7124 C C . GLU B 1 332 ? 6.285 44.281 24.391 1 60.84 332 GLU B C 1
ATOM 7126 O O . GLU B 1 332 ? 6.434 43.812 23.25 1 60.84 332 GLU B O 1
ATOM 7131 N N . ARG B 1 333 ? 6.953 43.938 25.422 1 63.59 333 ARG B N 1
ATOM 7132 C CA . ARG B 1 333 ? 8.117 43.062 25.328 1 63.59 333 ARG B CA 1
ATOM 7133 C C . ARG B 1 333 ? 9.062 43.5 24.219 1 63.59 333 ARG B C 1
ATOM 7135 O O . ARG B 1 333 ? 9.461 42.719 23.359 1 63.59 333 ARG B O 1
ATOM 7142 N N . ALA B 1 334 ? 9.391 44.812 24.156 1 71.12 334 ALA B N 1
ATOM 7143 C CA . ALA B 1 334 ? 10.312 45.406 23.203 1 71.12 334 ALA B CA 1
ATOM 7144 C C . ALA B 1 334 ? 11.594 45.875 23.891 1 71.12 334 ALA B C 1
ATOM 7146 O O . ALA B 1 334 ? 11.57 46.25 25.062 1 71.12 334 ALA B O 1
ATOM 7147 N N . PRO B 1 335 ? 12.68 45.812 23.109 1 71.88 335 PRO B N 1
ATOM 7148 C CA . PRO B 1 335 ? 13.945 46.25 23.719 1 71.88 335 PRO B CA 1
ATOM 7149 C C . PRO B 1 335 ? 14.016 47.75 23.953 1 71.88 335 PRO B C 1
ATOM 7151 O O . PRO B 1 335 ? 14.641 48.188 24.922 1 71.88 335 PRO B O 1
ATOM 7154 N N . GLY B 1 336 ? 13.336 48.5 23.234 1 73.5 336 GLY B N 1
ATOM 7155 C CA . GLY B 1 336 ? 13.438 49.969 23.312 1 73.5 336 GLY B CA 1
ATOM 7156 C C . GLY B 1 336 ? 14.594 50.531 22.5 1 73.5 336 GLY B C 1
ATOM 7157 O O . GLY B 1 336 ? 15.367 49.781 21.906 1 73.5 336 GLY B O 1
ATOM 7158 N N . LYS B 1 337 ? 14.719 51.812 22.453 1 72.56 337 LYS B N 1
ATOM 7159 C CA . LYS B 1 337 ? 15.727 52.5 21.656 1 72.56 337 LYS B CA 1
ATOM 7160 C C . LYS B 1 337 ? 17.141 52.156 22.125 1 72.56 337 LYS B C 1
ATOM 7162 O O . LYS B 1 337 ? 18.047 51.969 21.312 1 72.56 337 LYS B O 1
ATOM 7167 N N . ALA B 1 338 ? 17.234 51.969 23.359 1 73.38 338 ALA B N 1
ATOM 7168 C CA . ALA B 1 338 ? 18.562 51.688 23.922 1 73.38 338 ALA B CA 1
ATOM 7169 C C . ALA B 1 338 ? 18.812 50.188 24.031 1 73.38 338 ALA B C 1
ATOM 7171 O O . ALA B 1 338 ? 19.891 49.781 24.469 1 73.38 338 ALA B O 1
ATOM 7172 N N . GLY B 1 339 ? 17.875 49.531 23.562 1 81.88 339 GLY B N 1
ATOM 7173 C CA . GLY B 1 339 ? 17.969 48.125 23.797 1 81.88 339 GLY B CA 1
ATOM 7174 C C . GLY B 1 339 ? 18.703 47.375 22.688 1 81.88 339 GLY B C 1
ATOM 7175 O O . GLY B 1 339 ? 19.062 46.219 22.844 1 81.88 339 GLY B O 1
ATOM 7176 N N . VAL B 1 340 ? 19.016 48.094 21.578 1 88.94 340 VAL B N 1
ATOM 7177 C CA . VAL B 1 340 ? 19.734 47.5 20.453 1 88.94 340 VAL B CA 1
ATOM 7178 C C . VAL B 1 340 ? 20.812 48.469 19.969 1 88.94 340 VAL B C 1
ATOM 7180 O O . VAL B 1 340 ? 20.547 49.656 19.781 1 88.94 340 VAL B O 1
ATOM 7183 N N . ALA B 1 341 ? 22.031 47.938 19.828 1 90.06 341 ALA B N 1
ATOM 7184 C CA . ALA B 1 341 ? 23.141 48.781 19.359 1 90.06 341 ALA B CA 1
ATOM 7185 C C . ALA B 1 341 ? 23.688 48.25 18.047 1 90.06 341 ALA B C 1
ATOM 7187 O O . ALA B 1 341 ? 23.984 47.062 17.922 1 90.06 341 ALA B O 1
ATOM 7188 N N . ILE B 1 342 ? 23.859 49.188 17.125 1 94.19 342 ILE B N 1
ATOM 7189 C CA . ILE B 1 342 ? 24.453 48.844 15.844 1 94.19 342 ILE B CA 1
ATOM 7190 C C . ILE B 1 342 ? 25.969 48.812 15.977 1 94.19 342 ILE B C 1
ATOM 7192 O O . ILE B 1 342 ? 26.578 49.812 16.375 1 94.19 342 ILE B O 1
ATOM 7196 N N . ILE B 1 343 ? 26.609 47.688 15.57 1 93.44 343 ILE B N 1
ATOM 7197 C CA . ILE B 1 343 ? 28.062 47.594 15.758 1 93.44 343 ILE B CA 1
ATOM 7198 C C . ILE B 1 343 ? 28.75 47.594 14.398 1 93.44 343 ILE B C 1
ATOM 7200 O O . ILE B 1 343 ? 29.969 47.781 14.312 1 93.44 343 ILE B O 1
ATOM 7204 N N . ALA B 1 344 ? 28.062 47.312 13.43 1 94.88 344 ALA B N 1
ATOM 7205 C CA . ALA B 1 344 ? 28.625 47.375 12.078 1 94.88 344 ALA B CA 1
ATOM 7206 C C . ALA B 1 344 ? 27.547 47.719 11.055 1 94.88 344 ALA B C 1
ATOM 7208 O O . ALA B 1 344 ? 26.375 47.344 11.219 1 94.88 344 ALA B O 1
ATOM 7209 N N . GLY B 1 345 ? 27.953 48.438 9.883 1 94.25 345 GLY B N 1
ATOM 7210 C CA . GLY B 1 345 ? 27.016 48.781 8.828 1 94.25 345 GLY B CA 1
ATOM 7211 C C . GLY B 1 345 ? 26.469 50.188 8.984 1 94.25 345 GLY B C 1
ATOM 7212 O O . GLY B 1 345 ? 26.953 50.969 9.812 1 94.25 345 GLY B O 1
ATOM 7213 N N . MET B 1 346 ? 25.5 50.562 8.133 1 92.25 346 MET B N 1
ATOM 7214 C CA . MET B 1 346 ? 24.922 51.906 8.117 1 92.25 346 MET B CA 1
ATOM 7215 C C . MET B 1 346 ? 24.031 52.125 9.328 1 92.25 346 MET B C 1
ATOM 7217 O O . MET B 1 346 ? 23.312 51.219 9.758 1 92.25 346 MET B O 1
ATOM 7221 N N . GLN B 1 347 ? 24.016 53.375 9.766 1 91.62 347 GLN B N 1
ATOM 7222 C CA . GLN B 1 347 ? 23.125 53.719 10.867 1 91.62 347 GLN B CA 1
ATOM 7223 C C . GLN B 1 347 ? 21.688 53.812 10.398 1 91.62 347 GLN B C 1
ATOM 7225 O O . GLN B 1 347 ? 21.406 54.312 9.312 1 91.62 347 GLN B O 1
ATOM 7230 N N . ARG B 1 348 ? 20.812 53.188 11.188 1 92.38 348 ARG B N 1
ATOM 7231 C CA . ARG B 1 348 ? 19.375 53.156 10.898 1 92.38 348 ARG B CA 1
ATOM 7232 C C . ARG B 1 348 ? 18.562 53.25 12.188 1 92.38 348 ARG B C 1
ATOM 7234 O O . ARG B 1 348 ? 18.703 52.406 13.078 1 92.38 348 ARG B O 1
ATOM 7241 N N . SER B 1 349 ? 17.781 54.281 12.312 1 88.75 349 SER B N 1
ATOM 7242 C CA . SER B 1 349 ? 16.922 54.5 13.469 1 88.75 349 SER B CA 1
ATOM 7243 C C . SER B 1 349 ? 15.617 55.156 13.07 1 88.75 349 SER B C 1
ATOM 7245 O O . SER B 1 349 ? 15.625 56.25 12.508 1 88.75 349 SER B O 1
ATOM 7247 N N . PRO B 1 350 ? 14.516 54.562 13.305 1 90.62 350 PRO B N 1
ATOM 7248 C CA . PRO B 1 350 ? 14.328 53.25 13.93 1 90.62 350 PRO B CA 1
ATOM 7249 C C . PRO B 1 350 ? 14.852 52.094 13.07 1 90.62 350 PRO B C 1
ATOM 7251 O O . PRO B 1 350 ? 15.016 52.25 11.859 1 90.62 350 PRO B O 1
ATOM 7254 N N . LEU B 1 351 ? 15.164 51 13.758 1 94.06 351 LEU B N 1
ATOM 7255 C CA . LEU B 1 351 ? 15.781 49.875 13.078 1 94.06 351 LEU B CA 1
ATOM 7256 C C . LEU B 1 351 ? 14.719 49 12.398 1 94.06 351 LEU B C 1
ATOM 7258 O O . LEU B 1 351 ? 14.445 47.906 12.844 1 94.06 351 LEU B O 1
ATOM 7262 N N . ILE B 1 352 ? 14.227 49.531 11.312 1 95.75 352 ILE B N 1
ATOM 7263 C CA . ILE B 1 352 ? 13.133 48.906 10.578 1 95.75 352 ILE B CA 1
ATOM 7264 C C . ILE B 1 352 ? 13.688 48.125 9.398 1 95.75 352 ILE B C 1
ATOM 7266 O O . ILE B 1 352 ? 14.641 48.531 8.742 1 95.75 352 ILE B O 1
ATOM 7270 N N . THR B 1 353 ? 13.133 46.906 9.203 1 96.12 353 THR B N 1
ATOM 7271 C CA . THR B 1 353 ? 13.523 46.062 8.07 1 96.12 353 THR B CA 1
ATOM 7272 C C . THR B 1 353 ? 12.336 45.25 7.555 1 96.12 353 THR B C 1
ATOM 7274 O O . THR B 1 353 ? 11.281 45.219 8.195 1 96.12 353 THR B O 1
ATOM 7277 N N . THR B 1 354 ? 12.477 44.75 6.348 1 95.38 354 THR B N 1
ATOM 7278 C CA . THR B 1 354 ? 11.523 43.812 5.781 1 95.38 354 THR B CA 1
ATOM 7279 C C . THR B 1 354 ? 12.039 42.375 5.91 1 95.38 354 THR B C 1
ATOM 7281 O O . THR B 1 354 ? 13.188 42.094 5.582 1 95.38 354 THR B O 1
ATOM 7284 N N . HIS B 1 355 ? 11.219 41.562 6.484 1 94.75 355 HIS B N 1
ATOM 7285 C CA . HIS B 1 355 ? 11.555 40.156 6.672 1 94.75 355 HIS B CA 1
ATOM 7286 C C . HIS B 1 355 ? 10.641 39.25 5.855 1 94.75 355 HIS B C 1
ATOM 7288 O O . HIS B 1 355 ? 9.445 39.531 5.734 1 94.75 355 HIS B O 1
ATOM 7294 N N . CYS B 1 356 ? 11.258 38.25 5.277 1 90.75 356 CYS B N 1
ATOM 7295 C CA . CYS B 1 356 ? 10.492 37.312 4.445 1 90.75 356 CYS B CA 1
ATOM 7296 C C . CYS B 1 356 ? 10.531 35.906 5.02 1 90.75 356 CYS B C 1
ATOM 7298 O O . CYS B 1 356 ? 11.609 35.375 5.309 1 90.75 356 CYS B O 1
ATOM 7300 N N . GLU B 1 357 ? 9.289 35.375 5.312 1 86.69 357 GLU B N 1
ATOM 7301 C CA . GLU B 1 357 ? 9.133 34 5.719 1 86.69 357 GLU B CA 1
ATOM 7302 C C . GLU B 1 357 ? 8.25 33.219 4.738 1 86.69 357 GLU B C 1
ATOM 7304 O O . GLU B 1 357 ? 7.074 33.531 4.57 1 86.69 357 GLU B O 1
ATOM 7309 N N . TYR B 1 358 ? 8.812 32.25 4.113 1 81.81 358 TYR B N 1
ATOM 7310 C CA . TYR B 1 358 ? 8.078 31.406 3.182 1 81.81 358 TYR B CA 1
ATOM 7311 C C . TYR B 1 358 ? 7.391 32.25 2.109 1 81.81 358 TYR B C 1
ATOM 7313 O O . TYR B 1 358 ? 6.234 31.984 1.76 1 81.81 358 TYR B O 1
ATOM 7321 N N . GLY B 1 359 ? 7.988 33.281 1.728 1 82.88 359 GLY B N 1
ATOM 7322 C CA . GLY B 1 359 ? 7.5 34.094 0.624 1 82.88 359 GLY B CA 1
ATOM 7323 C C . GLY B 1 359 ? 6.645 35.25 1.075 1 82.88 359 GLY B C 1
ATOM 7324 O O . GLY B 1 359 ? 6.312 36.125 0.277 1 82.88 359 GLY B O 1
ATOM 7325 N N . ILE B 1 360 ? 6.281 35.312 2.295 1 90.06 360 ILE B N 1
ATOM 7326 C CA . ILE B 1 360 ? 5.449 36.375 2.814 1 90.06 360 ILE B CA 1
ATOM 7327 C C . ILE B 1 360 ? 6.316 37.406 3.564 1 90.06 360 ILE B C 1
ATOM 7329 O O . ILE B 1 360 ? 7.125 37 4.414 1 90.06 360 ILE B O 1
ATOM 7333 N N . LYS B 1 361 ? 6.043 38.594 3.24 1 92.38 361 LYS B N 1
ATOM 7334 C CA . LYS B 1 361 ? 6.879 39.656 3.809 1 92.38 361 LYS B CA 1
ATOM 7335 C C . LYS B 1 361 ? 6.168 40.344 4.965 1 92.38 361 LYS B C 1
ATOM 7337 O O . LYS B 1 361 ? 4.945 40.531 4.938 1 92.38 361 LYS B O 1
ATOM 7342 N N . CYS B 1 362 ? 6.977 40.75 5.945 1 95.12 362 CYS B N 1
ATOM 7343 C CA . CYS B 1 362 ? 6.5 41.625 7.02 1 95.12 362 CYS B CA 1
ATOM 7344 C C . CYS B 1 362 ? 7.5 42.719 7.305 1 95.12 362 CYS B C 1
ATOM 7346 O O . CYS B 1 362 ? 8.617 42.719 6.777 1 95.12 362 CYS B O 1
ATOM 7348 N N . VAL B 1 363 ? 6.984 43.719 7.926 1 97.06 363 VAL B N 1
ATOM 7349 C CA . VAL B 1 363 ? 7.809 44.844 8.352 1 97.06 363 VAL B CA 1
ATOM 7350 C C . VAL B 1 363 ? 8.055 44.75 9.859 1 97.06 363 VAL B C 1
ATOM 7352 O O . VAL B 1 363 ? 7.113 44.562 10.641 1 97.06 363 VAL B O 1
ATOM 7355 N N . VAL B 1 364 ? 9.312 44.906 10.211 1 96.75 364 VAL B N 1
ATOM 7356 C CA . VAL B 1 364 ? 9.672 44.719 11.617 1 96.75 364 VAL B CA 1
ATOM 7357 C C . VAL B 1 364 ? 10.477 45.938 12.086 1 96.75 364 VAL B C 1
ATOM 7359 O O . VAL B 1 364 ? 11.414 46.375 11.414 1 96.75 364 VAL B O 1
ATOM 7362 N N . ASP B 1 365 ? 10.039 46.5 13.172 1 95.69 365 ASP B N 1
ATOM 7363 C CA . ASP B 1 365 ? 10.852 47.438 13.938 1 95.69 365 ASP B CA 1
ATOM 7364 C C . ASP B 1 365 ? 11.516 46.75 15.125 1 95.69 365 ASP B C 1
ATOM 7366 O O . ASP B 1 365 ? 10.883 46.562 16.156 1 95.69 365 ASP B O 1
ATOM 7370 N N . LEU B 1 366 ? 12.789 46.5 15.07 1 92.88 366 LEU B N 1
ATOM 7371 C CA . LEU B 1 366 ? 13.477 45.656 16.047 1 92.88 366 LEU B CA 1
ATOM 7372 C C . LEU B 1 366 ? 13.672 46.406 17.359 1 92.88 366 LEU B C 1
ATOM 7374 O O . LEU B 1 366 ? 14 45.812 18.375 1 92.88 366 LEU B O 1
ATOM 7378 N N . GLN B 1 367 ? 13.422 47.688 17.344 1 89.81 367 GLN B N 1
ATOM 7379 C CA . GLN B 1 367 ? 13.594 48.469 18.562 1 89.81 367 GLN B CA 1
ATOM 7380 C C . GLN B 1 367 ? 12.289 48.531 19.344 1 89.81 367 GLN B C 1
ATOM 7382 O O . GLN B 1 367 ? 12.305 48.625 20.578 1 89.81 367 GLN B O 1
ATOM 7387 N N . HIS B 1 368 ? 11.18 48.469 18.672 1 91.5 368 HIS B N 1
ATOM 7388 C CA . HIS B 1 368 ? 9.945 48.844 19.359 1 91.5 368 HIS B CA 1
ATOM 7389 C C . HIS B 1 368 ? 8.914 47.719 19.281 1 91.5 368 HIS B C 1
ATOM 7391 O O . HIS B 1 368 ? 7.793 47.875 19.766 1 91.5 368 HIS B O 1
ATOM 7397 N N . THR B 1 369 ? 9.281 46.656 18.641 1 92.12 369 THR B N 1
ATOM 7398 C CA . THR B 1 369 ? 8.359 45.531 18.547 1 92.12 369 THR B CA 1
ATOM 7399 C C . THR B 1 369 ? 9.07 44.219 18.891 1 92.12 369 THR B C 1
ATOM 7401 O O . THR B 1 369 ? 10.305 44.156 18.938 1 92.12 369 THR B O 1
ATOM 7404 N N . PHE B 1 370 ? 8.273 43.188 19.203 1 88.69 370 PHE B N 1
ATOM 7405 C CA . PHE B 1 370 ? 8.797 41.844 19.391 1 88.69 370 PHE B CA 1
ATOM 7406 C C . PHE B 1 370 ? 8.664 41.031 18.094 1 88.69 370 PHE B C 1
ATOM 7408 O O . PHE B 1 370 ? 7.594 41.031 17.484 1 88.69 370 PHE B O 1
ATOM 7415 N N . PHE B 1 371 ? 9.766 40.438 17.734 1 91 371 PHE B N 1
ATOM 7416 C CA . PHE B 1 371 ? 9.75 39.5 16.594 1 91 371 PHE B CA 1
ATOM 7417 C C . PHE B 1 371 ? 10.875 38.5 16.703 1 91 371 PHE B C 1
ATOM 7419 O O . PHE B 1 371 ? 12.008 38.844 17.031 1 91 371 PHE B O 1
ATOM 7426 N N . SER B 1 372 ? 10.531 37.219 16.484 1 88.19 372 SER B N 1
ATOM 7427 C CA . SER B 1 372 ? 11.539 36.188 16.453 1 88.19 372 SER B CA 1
ATOM 7428 C C . SER B 1 372 ? 11.406 35.344 15.18 1 88.19 372 SER B C 1
ATOM 7430 O O . SER B 1 372 ? 10.383 34.656 14.984 1 88.19 372 SER B O 1
ATOM 7432 N N . PRO B 1 373 ? 12.492 35.312 14.383 1 88.88 373 PRO B N 1
ATOM 7433 C CA . PRO B 1 373 ? 12.438 34.469 13.18 1 88.88 373 PRO B CA 1
ATOM 7434 C C . PRO B 1 373 ? 12.445 33 13.5 1 88.88 373 PRO B C 1
ATOM 7436 O O . PRO B 1 373 ? 12.102 32.156 12.648 1 88.88 373 PRO B O 1
ATOM 7439 N N . ARG B 1 374 ? 12.727 32.625 14.719 1 84.94 374 ARG B N 1
ATOM 7440 C CA . ARG B 1 374 ? 12.805 31.234 15.133 1 84.94 374 ARG B CA 1
ATOM 7441 C C . ARG B 1 374 ? 11.406 30.609 15.234 1 84.94 374 ARG B C 1
ATOM 7443 O O . ARG B 1 374 ? 11.266 29.391 15.266 1 84.94 374 ARG B O 1
ATOM 7450 N N . MET B 1 375 ? 10.422 31.406 15.266 1 89.44 375 MET B N 1
ATOM 7451 C CA . MET B 1 375 ? 9.047 30.922 15.391 1 89.44 375 MET B CA 1
ATOM 7452 C C . MET B 1 375 ? 8.422 30.688 14.023 1 89.44 375 MET B C 1
ATOM 7454 O O . MET B 1 375 ? 7.242 30.344 13.922 1 89.44 375 MET B O 1
ATOM 7458 N N . GLY B 1 376 ? 9.211 30.828 13 1 87.38 376 GLY B N 1
ATOM 7459 C CA . GLY B 1 376 ? 8.742 30.656 11.633 1 87.38 376 GLY B CA 1
ATOM 7460 C C . GLY B 1 376 ? 8.078 29.312 11.398 1 87.38 376 GLY B C 1
ATOM 7461 O O . GLY B 1 376 ? 6.926 29.266 10.961 1 87.38 376 GLY B O 1
ATOM 7462 N N . PRO B 1 377 ? 8.75 28.297 11.781 1 83.12 377 PRO B N 1
ATOM 7463 C CA . PRO B 1 377 ? 8.164 26.969 11.578 1 83.12 377 PRO B CA 1
ATOM 7464 C C . PRO B 1 377 ? 6.836 26.797 12.312 1 83.12 377 PRO B C 1
ATOM 7466 O O . PRO B 1 377 ? 5.93 26.125 11.812 1 83.12 377 PRO B O 1
ATOM 7469 N N . GLU B 1 378 ? 6.742 27.344 13.461 1 91 378 GLU B N 1
ATOM 7470 C CA . GLU B 1 378 ? 5.496 27.266 14.219 1 91 378 GLU B CA 1
ATOM 7471 C C . GLU B 1 378 ? 4.371 28.016 13.5 1 91 378 GLU B C 1
ATOM 7473 O O . GLU B 1 378 ? 3.234 27.531 13.461 1 91 378 GLU B O 1
ATOM 7478 N N . ARG B 1 379 ? 4.637 29.156 12.977 1 92.44 379 ARG B N 1
ATOM 7479 C CA . ARG B 1 379 ? 3.637 29.922 12.227 1 92.44 379 ARG B CA 1
ATOM 7480 C C . ARG B 1 379 ? 3.145 29.125 11.016 1 92.44 379 ARG B C 1
ATOM 7482 O O . ARG B 1 379 ? 1.951 29.125 10.711 1 92.44 379 ARG B O 1
ATOM 7489 N N . LEU B 1 380 ? 4.074 28.5 10.414 1 87.81 380 LEU B N 1
ATOM 7490 C CA . LEU B 1 380 ? 3.727 27.672 9.273 1 87.81 380 LEU B CA 1
ATOM 7491 C C . LEU B 1 380 ? 2.84 26.5 9.703 1 87.81 380 LEU B C 1
ATOM 7493 O O . LEU B 1 380 ? 1.855 26.188 9.031 1 87.81 380 LEU B O 1
ATOM 7497 N N . ARG B 1 381 ? 3.215 25.844 10.766 1 90 381 ARG B N 1
ATOM 7498 C CA . ARG B 1 381 ? 2.434 24.734 11.297 1 90 381 ARG B CA 1
ATOM 7499 C C . ARG B 1 381 ? 0.984 25.156 11.531 1 90 381 ARG B C 1
ATOM 7501 O O . ARG B 1 381 ? 0.06 24.422 11.172 1 90 381 ARG B O 1
ATOM 7508 N N . ILE B 1 382 ? 0.777 26.25 12.094 1 93.5 382 ILE B N 1
ATOM 7509 C CA . ILE B 1 382 ? -0.561 26.734 12.398 1 93.5 382 ILE B CA 1
ATOM 7510 C C . ILE B 1 382 ? -1.313 27.031 11.102 1 93.5 382 ILE B C 1
ATOM 7512 O O . ILE B 1 382 ? -2.492 26.688 10.977 1 93.5 382 ILE B O 1
ATOM 7516 N N . CYS B 1 383 ? -0.698 27.594 10.133 1 90.56 383 CYS B N 1
ATOM 7517 C CA . CYS B 1 383 ? -1.308 27.906 8.844 1 90.56 383 CYS B CA 1
ATOM 7518 C C . CYS B 1 383 ? -1.875 26.641 8.203 1 90.56 383 CYS B C 1
ATOM 7520 O O . CYS B 1 383 ? -2.947 26.672 7.594 1 90.56 383 CYS B O 1
ATOM 7522 N N . GLN B 1 384 ? -1.208 25.609 8.398 1 88.88 384 GLN B N 1
ATOM 7523 C CA . GLN B 1 384 ? -1.597 24.359 7.77 1 88.88 384 GLN B CA 1
ATOM 7524 C C . GLN B 1 384 ? -2.877 23.797 8.391 1 88.88 384 GLN B C 1
ATOM 7526 O O . GLN B 1 384 ? -3.508 22.906 7.832 1 88.88 384 GLN B O 1
ATOM 7531 N N . GLN B 1 385 ? -3.215 24.375 9.484 1 91.75 385 GLN B N 1
ATOM 7532 C CA . GLN B 1 385 ? -4.391 23.891 10.203 1 91.75 385 GLN B CA 1
ATOM 7533 C C . GLN B 1 385 ? -5.605 24.781 9.922 1 91.75 385 GLN B C 1
ATOM 7535 O O . GLN B 1 385 ? -6.711 24.484 10.375 1 91.75 385 GLN B O 1
ATOM 7540 N N . VAL B 1 386 ? -5.492 25.859 9.18 1 91.44 386 VAL B N 1
ATOM 7541 C CA . VAL B 1 386 ? -6.586 26.781 8.906 1 91.44 386 VAL B CA 1
ATOM 7542 C C . VAL B 1 386 ? -7.402 26.281 7.723 1 91.44 386 VAL B C 1
ATOM 7544 O O . VAL B 1 386 ? -6.867 26.094 6.625 1 91.44 386 VAL B O 1
ATOM 7547 N N . ALA B 1 387 ? -8.656 26.156 7.926 1 88.19 387 ALA B N 1
ATOM 7548 C CA . ALA B 1 387 ? -9.539 25.625 6.887 1 88.19 387 ALA B CA 1
ATOM 7549 C C . ALA B 1 387 ? -10.062 26.75 6 1 88.19 387 ALA B C 1
ATOM 7551 O O . ALA B 1 387 ? -10.016 27.922 6.383 1 88.19 387 ALA B O 1
ATOM 7552 N N . ARG B 1 388 ? -10.547 26.359 4.867 1 85.62 388 ARG B N 1
ATOM 7553 C CA . ARG B 1 388 ? -11.227 27.297 3.988 1 85.62 388 ARG B CA 1
ATOM 7554 C C . ARG B 1 388 ? -12.469 27.875 4.656 1 85.62 388 ARG B C 1
ATOM 7556 O O . ARG B 1 388 ? -13.227 27.141 5.305 1 85.62 388 ARG B O 1
ATOM 7563 N N . GLY B 1 389 ? -12.586 29.172 4.535 1 86.44 389 GLY B N 1
ATOM 7564 C CA . GLY B 1 389 ? -13.812 29.797 4.988 1 86.44 389 GLY B CA 1
ATOM 7565 C C . GLY B 1 389 ? -13.82 30.094 6.477 1 86.44 389 GLY B C 1
ATOM 7566 O O . GLY B 1 389 ? -14.789 30.656 7 1 86.44 389 GLY B O 1
ATOM 7567 N N . GLU B 1 390 ? -12.789 29.812 7.148 1 92.44 390 GLU B N 1
ATOM 7568 C CA . GLU B 1 390 ? -12.75 30.062 8.586 1 92.44 390 GLU B CA 1
ATOM 7569 C C . GLU B 1 390 ? -12.695 31.562 8.883 1 92.44 390 GLU B C 1
ATOM 7571 O O . GLU B 1 390 ? -12.117 32.344 8.109 1 92.44 390 GLU B O 1
ATOM 7576 N N . ASN B 1 391 ? -13.367 31.906 9.938 1 95.88 391 ASN B N 1
ATOM 7577 C CA . ASN B 1 391 ? -13.133 33.188 10.586 1 95.88 391 ASN B CA 1
ATOM 7578 C C . ASN B 1 391 ? -12.062 33.094 11.672 1 95.88 391 ASN B C 1
ATOM 7580 O O . ASN B 1 391 ? -12.25 32.375 12.656 1 95.88 391 ASN B O 1
ATOM 7584 N N . VAL B 1 392 ? -10.984 33.906 11.484 1 97.81 392 VAL B N 1
ATOM 7585 C CA . VAL B 1 392 ? -9.812 33.719 12.336 1 97.81 392 VAL B CA 1
ATOM 7586 C C . VAL B 1 392 ? -9.555 34.969 13.148 1 97.81 392 VAL B C 1
ATOM 7588 O O . VAL B 1 392 ? -9.617 36.094 12.617 1 97.81 392 VAL B O 1
ATOM 7591 N N . LEU B 1 393 ? -9.32 34.812 14.453 1 98.44 393 LEU B N 1
ATOM 7592 C CA . LEU B 1 393 ? -8.938 35.875 15.359 1 98.44 393 LEU B CA 1
ATOM 7593 C C . LEU B 1 393 ? -7.512 35.688 15.859 1 98.44 393 LEU B C 1
ATOM 7595 O O . LEU B 1 393 ? -7.176 34.656 16.422 1 98.44 393 LEU B O 1
ATOM 7599 N N . VAL B 1 394 ? -6.656 36.688 15.625 1 98.44 394 VAL B N 1
ATOM 7600 C CA . VAL B 1 394 ? -5.277 36.656 16.109 1 98.44 394 VAL B CA 1
ATOM 7601 C C . VAL B 1 394 ? -5.082 37.688 17.203 1 98.44 394 VAL B C 1
ATOM 7603 O O . VAL B 1 394 ? -5 38.875 16.922 1 98.44 394 VAL B O 1
ATOM 7606 N N . LEU B 1 395 ? -4.914 37.188 18.406 1 96.38 395 LEU B N 1
ATOM 7607 C CA . LEU B 1 395 ? -4.68 38.062 19.547 1 96.38 395 LEU B CA 1
ATOM 7608 C C . LEU B 1 395 ? -3.188 38.281 19.781 1 96.38 395 LEU B C 1
ATOM 7610 O O . LEU B 1 395 ? -2.375 37.438 19.391 1 96.38 395 LEU B O 1
ATOM 7614 N N . PHE B 1 396 ? -2.82 39.438 20.406 1 94.25 396 PHE B N 1
ATOM 7615 C CA . PHE B 1 396 ? -1.413 39.719 20.641 1 94.25 396 PHE B CA 1
ATOM 7616 C C . PHE B 1 396 ? -0.595 39.562 19.375 1 94.25 396 PHE B C 1
ATOM 7618 O O . PHE B 1 396 ? 0.429 38.875 19.375 1 94.25 396 PHE B O 1
ATOM 7625 N N . ALA B 1 397 ? -0.957 40.219 18.328 1 96.5 397 ALA B N 1
ATOM 7626 C CA . ALA B 1 397 ? -0.54 39.875 16.969 1 96.5 397 ALA B CA 1
ATOM 7627 C C . ALA B 1 397 ? 0.866 40.375 16.672 1 96.5 397 ALA B C 1
ATOM 7629 O O . ALA B 1 397 ? 1.493 39.969 15.695 1 96.5 397 ALA B O 1
ATOM 7630 N N . GLY B 1 398 ? 1.405 41.312 17.5 1 95.06 398 GLY B N 1
ATOM 7631 C CA . GLY B 1 398 ? 2.697 41.875 17.188 1 95.06 398 GLY B CA 1
ATOM 7632 C C . GLY B 1 398 ? 2.732 42.562 15.82 1 95.06 398 GLY B C 1
ATOM 7633 O O . GLY B 1 398 ? 1.871 43.375 15.5 1 95.06 398 GLY B O 1
ATOM 7634 N N . VAL B 1 399 ? 3.727 42.156 15.055 1 96.38 399 VAL B N 1
ATOM 7635 C CA . VAL B 1 399 ? 3.855 42.781 13.734 1 96.38 399 VAL B CA 1
ATOM 7636 C C . VAL B 1 399 ? 2.949 42.031 12.742 1 96.38 399 VAL B C 1
ATOM 7638 O O . VAL B 1 399 ? 3.059 42.219 11.531 1 96.38 399 VAL B O 1
ATOM 7641 N N . CYS B 1 400 ? 2.109 41.125 13.18 1 97.25 400 CYS B N 1
ATOM 7642 C CA . CYS B 1 400 ? 1.014 40.5 12.469 1 97.25 400 CYS B CA 1
ATOM 7643 C C . CYS B 1 400 ? 1.538 39.438 11.492 1 97.25 400 CYS B C 1
ATOM 7645 O O . CYS B 1 400 ? 0.921 39.188 10.453 1 97.25 400 CYS B O 1
ATOM 7647 N N . MET B 1 401 ? 2.658 38.844 11.781 1 96 401 MET B N 1
ATOM 7648 C CA . MET B 1 401 ? 3.219 37.875 10.859 1 96 401 MET B CA 1
ATOM 7649 C C . MET B 1 401 ? 2.314 36.625 10.758 1 96 401 MET B C 1
ATOM 7651 O O . MET B 1 401 ? 2.102 36.094 9.664 1 96 401 MET B O 1
ATOM 7655 N N . ASP B 1 402 ? 1.711 36.156 11.859 1 96.5 402 ASP B N 1
ATOM 7656 C CA . ASP B 1 402 ? 0.783 35.031 11.836 1 96.5 402 ASP B CA 1
ATOM 7657 C C . ASP B 1 402 ? -0.409 35.344 10.922 1 96.5 402 ASP B C 1
ATOM 7659 O O . ASP B 1 402 ? -0.767 34.5 10.078 1 96.5 402 ASP B O 1
ATOM 7663 N N . ALA B 1 403 ? -0.947 36.5 11.156 1 97.19 403 ALA B N 1
ATOM 7664 C CA . ALA B 1 403 ? -2.123 36.875 10.391 1 97.19 403 ALA B CA 1
ATOM 7665 C C . ALA B 1 403 ? -1.793 37.031 8.906 1 97.19 403 ALA B C 1
ATOM 7667 O O . ALA B 1 403 ? -2.588 36.625 8.047 1 97.19 403 ALA B O 1
ATOM 7668 N N . LEU B 1 404 ? -0.625 37.594 8.609 1 95.12 404 LEU B N 1
ATOM 7669 C CA . LEU B 1 404 ? -0.191 37.75 7.23 1 95.12 404 LEU B CA 1
ATOM 7670 C C . LEU B 1 404 ? 0.019 36.406 6.551 1 95.12 404 LEU B C 1
ATOM 7672 O O . LEU B 1 404 ? -0.367 36.219 5.395 1 95.12 404 LEU B O 1
ATOM 7676 N N . GLN B 1 405 ? 0.621 35.531 7.285 1 92.75 405 GLN B N 1
ATOM 7677 C CA . GLN B 1 405 ? 0.819 34.188 6.754 1 92.75 405 GLN B CA 1
ATOM 7678 C C . GLN B 1 405 ? -0.517 33.5 6.461 1 92.75 405 GLN B C 1
ATOM 7680 O O . GLN B 1 405 ? -0.697 32.906 5.395 1 92.75 405 GLN B O 1
ATOM 7685 N N . ILE B 1 406 ? -1.449 33.594 7.367 1 94 406 ILE B N 1
ATOM 7686 C CA . ILE B 1 406 ? -2.762 33 7.191 1 94 406 ILE B CA 1
ATOM 7687 C C . ILE B 1 406 ? -3.477 33.625 6.008 1 94 406 ILE B C 1
ATOM 7689 O O . ILE B 1 406 ? -4.039 32.938 5.16 1 94 406 ILE B O 1
ATOM 7693 N N . ALA B 1 407 ? -3.41 34.906 5.902 1 93.69 407 ALA B N 1
ATOM 7694 C CA . ALA B 1 407 ? -4.066 35.625 4.812 1 93.69 407 ALA B CA 1
ATOM 7695 C C . ALA B 1 407 ? -3.477 35.25 3.463 1 93.69 407 ALA B C 1
ATOM 7697 O O . ALA B 1 407 ? -4.211 35.062 2.488 1 93.69 407 ALA B O 1
ATOM 7698 N N . GLY B 1 408 ? -2.242 35.125 3.434 1 89.56 408 GLY B N 1
ATOM 7699 C CA . GLY B 1 408 ? -1.558 34.906 2.172 1 89.56 408 GLY B CA 1
ATOM 7700 C C . GLY B 1 408 ? -1.591 33.438 1.736 1 89.56 408 GLY B C 1
ATOM 7701 O O . GLY B 1 408 ? -1.515 33.156 0.542 1 89.56 408 GLY B O 1
ATOM 7702 N N . ARG B 1 409 ? -1.803 32.562 2.67 1 87.69 409 ARG B N 1
ATOM 7703 C CA . ARG B 1 409 ? -1.572 31.141 2.338 1 87.69 409 ARG B CA 1
ATOM 7704 C C . ARG B 1 409 ? -2.867 30.344 2.418 1 87.69 409 ARG B C 1
ATOM 7706 O O . ARG B 1 409 ? -2.949 29.234 1.89 1 87.69 409 ARG B O 1
ATOM 7713 N N . THR B 1 410 ? -3.777 30.797 3.076 1 88.06 410 THR B N 1
ATOM 7714 C CA . THR B 1 410 ? -5.008 30.047 3.285 1 88.06 410 THR B CA 1
ATOM 7715 C C . THR B 1 410 ? -6.199 30.781 2.678 1 88.06 410 THR B C 1
ATOM 7717 O O . THR B 1 410 ? -6.066 31.906 2.199 1 88.06 410 THR B O 1
ATOM 7720 N N . GLU B 1 411 ? -7.316 30.172 2.688 1 86.69 411 GLU B N 1
ATOM 7721 C CA . GLU B 1 411 ? -8.555 30.75 2.178 1 86.69 411 GLU B CA 1
ATOM 7722 C C . GLU B 1 411 ? -9.539 31.047 3.312 1 86.69 411 GLU B C 1
ATOM 7724 O O . GLU B 1 411 ? -10.734 30.781 3.184 1 86.69 411 GLU B O 1
ATOM 7729 N N . ALA B 1 412 ? -8.969 31.484 4.41 1 91.19 412 ALA B N 1
ATOM 7730 C CA . ALA B 1 412 ? -9.82 31.953 5.492 1 91.19 412 ALA B CA 1
ATOM 7731 C C . ALA B 1 412 ? -10.758 33.062 5.012 1 91.19 412 ALA B C 1
ATOM 7733 O O . ALA B 1 412 ? -10.414 33.812 4.105 1 91.19 412 ALA B O 1
ATOM 7734 N N . SER B 1 413 ? -11.969 33.094 5.562 1 91.31 413 SER B N 1
ATOM 7735 C CA . SER B 1 413 ? -12.953 34.094 5.148 1 91.31 413 SER B CA 1
ATOM 7736 C C . SER B 1 413 ? -12.609 35.469 5.711 1 91.31 413 SER B C 1
ATOM 7738 O O . SER B 1 413 ? -12.641 36.469 4.984 1 91.31 413 SER B O 1
ATOM 7740 N N . THR B 1 414 ? -12.375 35.469 6.965 1 95.5 414 THR B N 1
ATOM 7741 C CA . THR B 1 414 ? -11.977 36.719 7.605 1 95.5 414 THR B CA 1
ATOM 7742 C C . THR B 1 414 ? -10.867 36.5 8.625 1 95.5 414 THR B C 1
ATOM 7744 O O . THR B 1 414 ? -10.812 35.438 9.25 1 95.5 414 THR B O 1
ATOM 7747 N N . ILE B 1 415 ? -10.016 37.5 8.719 1 97.94 415 ILE B N 1
ATOM 7748 C CA . ILE B 1 415 ? -8.93 37.469 9.688 1 97.94 415 ILE B CA 1
ATOM 7749 C C . ILE B 1 415 ? -8.875 38.812 10.438 1 97.94 415 ILE B C 1
ATOM 7751 O O . ILE B 1 415 ? -8.805 39.875 9.82 1 97.94 415 ILE B O 1
ATOM 7755 N N . LEU B 1 416 ? -8.953 38.719 11.734 1 98.56 416 LEU B N 1
ATOM 7756 C CA . LEU B 1 416 ? -8.836 39.906 12.586 1 98.56 416 LEU B CA 1
ATOM 7757 C C . LEU B 1 416 ? -7.613 39.812 13.492 1 98.56 416 LEU B C 1
ATOM 7759 O O . LEU B 1 416 ? -7.48 38.844 14.258 1 98.56 416 LEU B O 1
ATOM 7763 N N . ALA B 1 417 ? -6.723 40.781 13.367 1 98.44 417 ALA B N 1
ATOM 7764 C CA . ALA B 1 417 ? -5.535 40.844 14.219 1 98.44 417 ALA B CA 1
ATOM 7765 C C . ALA B 1 417 ? -5.629 42 15.195 1 98.44 417 ALA B C 1
ATOM 7767 O O . ALA B 1 417 ? -5.992 43.125 14.812 1 98.44 417 ALA B O 1
ATOM 7768 N N . VAL B 1 418 ? -5.258 41.719 16.469 1 97.62 418 VAL B N 1
ATOM 7769 C CA . VAL B 1 418 ? -5.359 42.75 17.516 1 97.62 418 VAL B CA 1
ATOM 7770 C C . VAL B 1 418 ? -4.031 42.844 18.25 1 97.62 418 VAL B C 1
ATOM 7772 O O . VAL B 1 418 ? -3.455 41.844 18.672 1 97.62 418 VAL B O 1
ATOM 7775 N N . ASP B 1 419 ? -3.617 44.031 18.391 1 96.31 419 ASP B N 1
ATOM 7776 C CA . ASP B 1 419 ? -2.455 44.344 19.234 1 96.31 419 ASP B CA 1
ATOM 7777 C C . ASP B 1 419 ? -2.561 45.719 19.859 1 96.31 419 ASP B C 1
ATOM 7779 O O . ASP B 1 419 ? -3.123 46.625 19.25 1 96.31 419 ASP B O 1
ATOM 7783 N N . MET B 1 420 ? -1.962 45.875 21 1 94.69 420 MET B N 1
ATOM 7784 C CA . MET B 1 420 ? -2.072 47.156 21.703 1 94.69 420 MET B CA 1
ATOM 7785 C C . MET B 1 420 ? -0.935 48.094 21.328 1 94.69 420 MET B C 1
ATOM 7787 O O . MET B 1 420 ? -1.04 49.312 21.5 1 94.69 420 MET B O 1
ATOM 7791 N N . ASN B 1 421 ? 0.219 47.594 20.812 1 93.94 421 ASN B N 1
ATOM 7792 C CA . ASN B 1 421 ? 1.373 48.406 20.438 1 93.94 421 ASN B CA 1
ATOM 7793 C C . ASN B 1 421 ? 1.137 49.125 19.109 1 93.94 421 ASN B C 1
ATOM 7795 O O . ASN B 1 421 ? 1.08 48.5 18.062 1 93.94 421 ASN B O 1
ATOM 7799 N N . PRO B 1 422 ? 1.096 50.438 19.141 1 95.81 422 PRO B N 1
ATOM 7800 C CA . PRO B 1 422 ? 0.801 51.188 17.922 1 95.81 422 PRO B CA 1
ATOM 7801 C C . PRO B 1 422 ? 1.878 51 16.844 1 95.81 422 PRO B C 1
ATOM 7803 O O . PRO B 1 422 ? 1.574 51.031 15.656 1 95.81 422 PRO B O 1
ATOM 7806 N N . ILE B 1 423 ? 3.086 50.844 17.25 1 95.75 423 ILE B N 1
ATOM 7807 C CA . ILE B 1 423 ? 4.168 50.656 16.297 1 95.75 423 ILE B CA 1
ATOM 7808 C C . ILE B 1 423 ? 4.027 49.312 15.609 1 95.75 423 ILE B C 1
ATOM 7810 O O . ILE B 1 423 ? 4.234 49.188 14.398 1 95.75 423 ILE B O 1
ATOM 7814 N N . ALA B 1 424 ? 3.668 48.344 16.375 1 96.12 424 ALA B N 1
ATOM 7815 C CA . ALA B 1 424 ? 3.479 47 15.82 1 96.12 424 ALA B CA 1
ATOM 7816 C C . ALA B 1 424 ? 2.34 47 14.805 1 96.12 424 ALA B C 1
ATOM 7818 O O . ALA B 1 424 ? 2.479 46.438 13.719 1 96.12 424 ALA B O 1
ATOM 7819 N N . THR B 1 425 ? 1.24 47.625 15.117 1 97.25 425 THR B N 1
ATOM 7820 C CA . THR B 1 425 ? 0.094 47.656 14.219 1 97.25 425 THR B CA 1
ATOM 7821 C C . THR B 1 425 ? 0.42 48.438 12.945 1 97.25 425 THR B C 1
ATOM 7823 O O . THR B 1 425 ? -0.069 48.094 11.867 1 97.25 425 THR B O 1
ATOM 7826 N N . GLU B 1 426 ? 1.223 49.438 13.117 1 97.12 426 GLU B N 1
ATOM 7827 C CA . GLU B 1 426 ? 1.653 50.188 11.938 1 97.12 426 GLU B CA 1
ATOM 7828 C C . GLU B 1 426 ? 2.525 49.312 11.031 1 97.12 426 GLU B C 1
ATOM 7830 O O . GLU B 1 426 ? 2.393 49.375 9.805 1 97.12 426 GLU B O 1
ATOM 7835 N N . CYS B 1 427 ? 3.434 48.625 11.664 1 97.5 427 CYS B N 1
ATOM 7836 C CA . CYS B 1 427 ? 4.23 47.656 10.898 1 97.5 427 CYS B CA 1
ATOM 7837 C C . CYS B 1 427 ? 3.336 46.688 10.148 1 97.5 427 CYS B C 1
ATOM 7839 O O . CYS B 1 427 ? 3.561 46.406 8.969 1 97.5 427 CYS B O 1
ATOM 7841 N N . GLY B 1 428 ? 2.33 46.188 10.82 1 97.19 428 GLY B N 1
ATOM 7842 C CA . GLY B 1 428 ? 1.369 45.312 10.195 1 97.19 428 GLY B CA 1
ATOM 7843 C C . GLY B 1 428 ? 0.653 45.906 9.016 1 97.19 428 GLY B C 1
ATOM 7844 O O . GLY B 1 428 ? 0.498 45.281 7.969 1 97.19 428 GLY B O 1
ATOM 7845 N N . THR B 1 429 ? 0.305 47.125 9.164 1 96.25 429 THR B N 1
ATOM 7846 C CA . THR B 1 429 ? -0.408 47.844 8.109 1 96.25 429 THR B CA 1
ATOM 7847 C C . THR B 1 429 ? 0.481 48.031 6.883 1 96.25 429 THR B C 1
ATOM 7849 O O . THR B 1 429 ? 0.026 47.875 5.75 1 96.25 429 THR B O 1
ATOM 7852 N N . ARG B 1 430 ? 1.686 48.312 7.113 1 95.56 430 ARG B N 1
ATOM 7853 C CA . ARG B 1 430 ? 2.633 48.469 6.012 1 95.56 430 ARG B CA 1
ATOM 7854 C C . ARG B 1 430 ? 2.828 47.125 5.293 1 95.56 430 ARG B C 1
ATOM 7856 O O . ARG B 1 430 ? 2.898 47.094 4.062 1 95.56 430 ARG B O 1
ATOM 7863 N N . ALA B 1 431 ? 2.949 46.156 6.105 1 95.75 431 ALA B N 1
ATOM 7864 C CA . ALA B 1 431 ? 3.127 44.812 5.531 1 95.75 431 ALA B CA 1
ATOM 7865 C C . ALA B 1 431 ? 1.899 44.406 4.727 1 95.75 431 ALA B C 1
ATOM 7867 O O . ALA B 1 431 ? 2.02 43.719 3.709 1 95.75 431 ALA B O 1
ATOM 7868 N N . LEU B 1 432 ? 0.77 44.75 5.188 1 94.5 432 LEU B N 1
ATOM 7869 C CA . LEU B 1 432 ? -0.483 44.438 4.504 1 94.5 432 LEU B CA 1
ATOM 7870 C C . LEU B 1 432 ? -0.492 45.031 3.1 1 94.5 432 LEU B C 1
ATOM 7872 O O . LEU B 1 432 ? -0.952 44.406 2.154 1 94.5 432 LEU B O 1
ATOM 7876 N N . ARG B 1 433 ? 0.02 46.156 2.938 1 91.75 433 ARG B N 1
ATOM 7877 C CA . ARG B 1 433 ? 0.114 46.781 1.633 1 91.75 433 ARG B CA 1
ATOM 7878 C C . ARG B 1 433 ? 1.03 46 0.697 1 91.75 433 ARG B C 1
ATOM 7880 O O . ARG B 1 433 ? 0.786 45.938 -0.509 1 91.75 433 ARG B O 1
ATOM 7887 N N . MET B 1 434 ? 1.952 45.438 1.302 1 90.56 434 MET B N 1
ATOM 7888 C CA . MET B 1 434 ? 2.896 44.656 0.512 1 90.56 434 MET B CA 1
ATOM 7889 C C . MET B 1 434 ? 2.273 43.344 0.076 1 90.56 434 MET B C 1
ATOM 7891 O O . MET B 1 434 ? 2.645 42.781 -0.96 1 90.56 434 MET B O 1
ATOM 7895 N N . LEU B 1 435 ? 1.418 42.875 0.91 1 90 435 LEU B N 1
ATOM 7896 C CA . LEU B 1 435 ? 0.784 41.594 0.64 1 90 435 LEU B CA 1
ATOM 7897 C C . LEU B 1 435 ? 0.01 41.625 -0.673 1 90 435 LEU B C 1
ATOM 7899 O O . LEU B 1 435 ? -0.071 40.625 -1.382 1 90 435 LEU B O 1
ATOM 7903 N N . VAL B 1 436 ? -0.494 42.719 -1.039 1 83.38 436 VAL B N 1
ATOM 7904 C CA . VAL B 1 436 ? -1.279 42.906 -2.254 1 83.38 436 VAL B CA 1
ATOM 7905 C C . VAL B 1 436 ? -0.415 42.625 -3.479 1 83.38 436 VAL B C 1
ATOM 7907 O O . VAL B 1 436 ? -0.894 42.062 -4.469 1 83.38 436 VAL B O 1
ATOM 7910 N N . ARG B 1 437 ? 0.839 42.844 -3.35 1 81.94 437 ARG B N 1
ATOM 7911 C CA . ARG B 1 437 ? 1.743 42.75 -4.488 1 81.94 437 ARG B CA 1
ATOM 7912 C C . ARG B 1 437 ? 2.629 41.531 -4.379 1 81.94 437 ARG B C 1
ATOM 7914 O O . ARG B 1 437 ? 3.5 41.281 -5.223 1 81.94 437 ARG B O 1
ATOM 7921 N N . ASN B 1 438 ? 2.416 40.812 -3.365 1 82.25 438 ASN B N 1
ATOM 7922 C CA . ASN B 1 438 ? 3.291 39.656 -3.111 1 82.25 438 ASN B CA 1
ATOM 7923 C C . ASN B 1 438 ? 3.016 38.5 -4.082 1 82.25 438 ASN B C 1
ATOM 7925 O O . ASN B 1 438 ? 1.91 37.969 -4.113 1 82.25 438 ASN B O 1
ATOM 7929 N N . LYS B 1 439 ? 4.055 37.969 -4.77 1 75.25 439 LYS B N 1
ATOM 7930 C CA . LYS B 1 439 ? 3.941 36.969 -5.82 1 75.25 439 LYS B CA 1
ATOM 7931 C C . LYS B 1 439 ? 3.654 35.594 -5.23 1 75.25 439 LYS B C 1
ATOM 7933 O O . LYS B 1 439 ? 3.066 34.719 -5.898 1 75.25 439 LYS B O 1
ATOM 7938 N N . ALA B 1 440 ? 3.986 35.469 -3.984 1 74.81 440 ALA B N 1
ATOM 7939 C CA . ALA B 1 440 ? 3.834 34.156 -3.359 1 74.81 440 ALA B CA 1
ATOM 7940 C C . ALA B 1 440 ? 2.383 33.906 -2.969 1 74.81 440 ALA B C 1
ATOM 7942 O O . ALA B 1 440 ? 1.998 32.75 -2.693 1 74.81 440 ALA B O 1
ATOM 7943 N N . VAL B 1 441 ? 1.655 34.938 -2.902 1 77.56 441 VAL B N 1
ATOM 7944 C CA . VAL B 1 441 ? 0.251 34.812 -2.521 1 77.56 441 VAL B CA 1
ATOM 7945 C C . VAL B 1 441 ? -0.572 34.312 -3.707 1 77.56 441 VAL B C 1
ATOM 7947 O O . VAL B 1 441 ? -0.555 34.938 -4.781 1 77.56 441 VAL B O 1
ATOM 7950 N N . LYS B 1 442 ? -1.216 33.219 -3.447 1 70.25 442 LYS B N 1
ATOM 7951 C CA . LYS B 1 442 ? -1.94 32.625 -4.559 1 70.25 442 LYS B CA 1
ATOM 7952 C C . LYS B 1 442 ? -3.449 32.688 -4.336 1 70.25 442 LYS B C 1
ATOM 7954 O O . LYS B 1 442 ? -4.227 32.188 -5.148 1 70.25 442 LYS B O 1
ATOM 7959 N N . THR B 1 443 ? -3.836 33.312 -3.295 1 76 443 THR B N 1
ATOM 7960 C CA . THR B 1 443 ? -5.262 33.406 -3.014 1 76 443 THR B CA 1
ATOM 7961 C C . THR B 1 443 ? -5.766 34.812 -3.268 1 76 443 THR B C 1
ATOM 7963 O O . THR B 1 443 ? -5.109 35.781 -2.887 1 76 443 THR B O 1
ATOM 7966 N N . ASP B 1 444 ? -6.816 34.844 -3.904 1 76.19 444 ASP B N 1
ATOM 7967 C CA . ASP B 1 444 ? -7.391 36.156 -4.227 1 76.19 444 ASP B CA 1
ATOM 7968 C C . ASP B 1 444 ? -7.918 36.844 -2.975 1 76.19 444 ASP B C 1
ATOM 7970 O O . ASP B 1 444 ? -8.453 36.188 -2.074 1 76.19 444 ASP B O 1
ATOM 7974 N N . GLY B 1 445 ? -7.73 38.125 -2.9 1 82.94 445 GLY B N 1
ATOM 7975 C CA . GLY B 1 445 ? -8.312 38.938 -1.845 1 82.94 445 GLY B CA 1
ATOM 7976 C C . GLY B 1 445 ? -7.652 38.719 -0.495 1 82.94 445 GLY B C 1
ATOM 7977 O O . GLY B 1 445 ? -8.273 38.938 0.546 1 82.94 445 GLY B O 1
ATOM 7978 N N . ALA B 1 446 ? -6.457 38.312 -0.508 1 87.81 446 ALA B N 1
ATOM 7979 C CA . ALA B 1 446 ? -5.754 38 0.733 1 87.81 446 ALA B CA 1
ATOM 7980 C C . ALA B 1 446 ? -5.688 39.219 1.646 1 87.81 446 ALA B C 1
ATOM 7982 O O . ALA B 1 446 ? -5.969 39.125 2.842 1 87.81 446 ALA B O 1
ATOM 7983 N N . ALA B 1 447 ? -5.359 40.344 1.067 1 91 447 ALA B N 1
ATOM 7984 C CA . ALA B 1 447 ? -5.215 41.562 1.859 1 91 447 ALA B CA 1
ATOM 7985 C C . ALA B 1 447 ? -6.57 42.062 2.35 1 91 447 ALA B C 1
ATOM 7987 O O . ALA B 1 447 ? -6.68 42.625 3.455 1 91 447 ALA B O 1
ATOM 7988 N N . ASP B 1 448 ? -7.559 41.844 1.575 1 92.12 448 ASP B N 1
ATOM 7989 C CA . ASP B 1 448 ? -8.898 42.344 1.903 1 92.12 448 ASP B CA 1
ATOM 7990 C C . ASP B 1 448 ? -9.492 41.562 3.074 1 92.12 448 ASP B C 1
ATOM 7992 O O . ASP B 1 448 ? -10.352 42.062 3.791 1 92.12 448 ASP B O 1
ATOM 7996 N N . ARG B 1 449 ? -9.062 40.438 3.301 1 93.88 449 ARG B N 1
ATOM 7997 C CA . ARG B 1 449 ? -9.641 39.562 4.328 1 93.88 449 ARG B CA 1
ATOM 7998 C C . ARG B 1 449 ? -9.008 39.844 5.691 1 93.88 449 ARG B C 1
ATOM 8000 O O . ARG B 1 449 ? -9.523 39.406 6.719 1 93.88 449 ARG B O 1
ATOM 8007 N N . LEU B 1 450 ? -7.93 40.594 5.711 1 96.88 450 LEU B N 1
ATOM 8008 C CA . LEU B 1 450 ? -7.211 40.844 6.953 1 96.88 450 LEU B CA 1
ATOM 8009 C C . LEU B 1 450 ? -7.496 42.25 7.469 1 96.88 450 LEU B C 1
ATOM 8011 O O . LEU B 1 450 ? -7.277 43.25 6.754 1 96.88 450 LEU B O 1
ATOM 8015 N N . ARG B 1 451 ? -8.008 42.344 8.641 1 97.5 451 ARG B N 1
ATOM 8016 C CA . ARG B 1 451 ? -8.195 43.594 9.344 1 97.5 451 ARG B CA 1
ATOM 8017 C C . ARG B 1 451 ? -7.309 43.688 10.586 1 97.5 451 ARG B C 1
ATOM 8019 O O . ARG B 1 451 ? -7.18 42.688 11.32 1 97.5 451 ARG B O 1
ATOM 8026 N N . ILE B 1 452 ? -6.699 44.844 10.805 1 97.88 452 ILE B N 1
ATOM 8027 C CA . ILE B 1 452 ? -5.816 45.031 11.953 1 97.88 452 ILE B CA 1
ATOM 8028 C C . ILE B 1 452 ? -6.398 46.125 12.867 1 97.88 452 ILE B C 1
ATOM 8030 O O . ILE B 1 452 ? -6.719 47.219 12.414 1 97.88 452 ILE B O 1
ATOM 8034 N N . ILE B 1 453 ? -6.496 45.781 14.141 1 97.56 453 ILE B N 1
ATOM 8035 C CA . ILE B 1 453 ? -7.055 46.719 15.125 1 97.56 453 ILE B CA 1
ATOM 8036 C C . ILE B 1 453 ? -6.027 47 16.219 1 97.56 453 ILE B C 1
ATOM 8038 O O . ILE B 1 453 ? -5.457 46.062 16.797 1 97.56 453 ILE B O 1
ATOM 8042 N N . GLU B 1 454 ? -5.828 48.25 16.453 1 97.12 454 GLU B N 1
ATOM 8043 C CA . GLU B 1 454 ? -5.035 48.656 17.609 1 97.12 454 GLU B CA 1
ATOM 8044 C C . GLU B 1 454 ? -5.902 48.781 18.859 1 97.12 454 GLU B C 1
ATOM 8046 O O . GLU B 1 454 ? -6.871 49.531 18.891 1 97.12 454 GLU B O 1
ATOM 8051 N N . GLY B 1 455 ? -5.523 47.969 19.875 1 95.06 455 GLY B N 1
ATOM 8052 C CA . GLY B 1 455 ? -6.305 48.031 21.094 1 95.06 455 GLY B CA 1
ATOM 8053 C C . GLY B 1 455 ? -5.91 47 22.109 1 95.06 455 GLY B C 1
ATOM 8054 O O . GLY B 1 455 ? -5.164 46.062 21.797 1 95.06 455 GLY B O 1
ATOM 8055 N N . GLU B 1 456 ? -6.422 47.219 23.328 1 92.5 456 GLU B N 1
ATOM 8056 C CA . GLU B 1 456 ? -6.27 46.25 24.375 1 92.5 456 GLU B CA 1
ATOM 8057 C C . GLU B 1 456 ? -7.215 45.062 24.156 1 92.5 456 GLU B C 1
ATOM 8059 O O . GLU B 1 456 ? -8.414 45.25 23.969 1 92.5 456 GLU B O 1
ATOM 8064 N N . VAL B 1 457 ? -6.703 43.844 24.219 1 91.56 457 VAL B N 1
ATOM 8065 C CA . VAL B 1 457 ? -7.402 42.625 23.844 1 91.56 457 VAL B CA 1
ATOM 8066 C C . VAL B 1 457 ? -8.703 42.531 24.625 1 91.56 457 VAL B C 1
ATOM 8068 O O . VAL B 1 457 ? -9.758 42.219 24.062 1 91.56 457 VAL B O 1
ATOM 8071 N N . SER B 1 458 ? -8.695 42.781 25.938 1 89.06 458 SER B N 1
ATOM 8072 C CA . SER B 1 458 ? -9.875 42.656 26.781 1 89.06 458 SER B CA 1
ATOM 8073 C C . SER B 1 458 ? -10.992 43.594 26.312 1 89.06 458 SER B C 1
ATOM 8075 O O . SER B 1 458 ? -12.164 43.219 26.328 1 89.06 458 SER B O 1
ATOM 8077 N N . GLN B 1 459 ? -10.664 44.75 25.875 1 93.12 459 GLN B N 1
ATOM 8078 C CA . GLN B 1 459 ? -11.648 45.719 25.438 1 93.12 459 GLN B CA 1
ATOM 8079 C C . GLN B 1 459 ? -12.188 45.375 24.047 1 93.12 459 GLN B C 1
ATOM 8081 O O . GLN B 1 459 ? -13.391 45.5 23.797 1 93.12 459 GLN B O 1
ATOM 8086 N N . VAL B 1 460 ? -11.305 44.969 23.25 1 95.81 460 VAL B N 1
ATOM 8087 C CA . VAL B 1 460 ? -11.703 44.625 21.891 1 95.81 460 VAL B CA 1
ATOM 8088 C C . VAL B 1 460 ? -12.648 43.438 21.906 1 95.81 460 VAL B C 1
ATOM 8090 O O . VAL B 1 460 ? -13.648 43.406 21.188 1 95.81 460 VAL B O 1
ATOM 8093 N N . LEU B 1 461 ? -12.391 42.438 22.719 1 95.62 461 LEU B N 1
ATOM 8094 C CA . LEU B 1 461 ? -13.156 41.219 22.797 1 95.62 461 LEU B CA 1
ATOM 8095 C C . LEU B 1 461 ? -14.602 41.5 23.203 1 95.62 461 LEU B C 1
ATOM 8097 O O . LEU B 1 461 ? -15.516 40.812 22.75 1 95.62 461 LEU B O 1
ATOM 8101 N N . GLU B 1 462 ? -14.812 42.469 23.984 1 93.31 462 GLU B N 1
ATOM 8102 C CA . GLU B 1 462 ? -16.156 42.812 24.469 1 93.31 462 GLU B CA 1
ATOM 8103 C C . GLU B 1 462 ? -17.047 43.281 23.312 1 93.31 462 GLU B C 1
ATOM 8105 O O . GLU B 1 462 ? -18.266 43.156 23.391 1 93.31 462 GLU B O 1
ATOM 8110 N N . ARG B 1 463 ? -16.453 43.719 22.297 1 94.81 463 ARG B N 1
ATOM 8111 C CA . ARG B 1 463 ? -17.203 44.281 21.203 1 94.81 463 ARG B CA 1
ATOM 8112 C C . ARG B 1 463 ? -17.344 43.281 20.062 1 94.81 463 ARG B C 1
ATOM 8114 O O . ARG B 1 463 ? -18.031 43.562 19.062 1 94.81 463 ARG B O 1
ATOM 8121 N N . LEU B 1 464 ? -16.734 42.156 20.156 1 96.25 464 LEU B N 1
ATOM 8122 C CA . LEU B 1 464 ? -16.766 41.188 19.078 1 96.25 464 LEU B CA 1
ATOM 8123 C C . LEU B 1 464 ? -17.969 40.281 19.203 1 96.25 464 LEU B C 1
ATOM 8125 O O . LEU B 1 464 ? -18.484 40.062 20.297 1 96.25 464 LEU B O 1
ATOM 8129 N N . PRO B 1 465 ? -18.453 39.781 18.062 1 95.5 465 PRO B N 1
ATOM 8130 C CA . PRO B 1 465 ? -19.609 38.844 18.125 1 95.5 465 PRO B CA 1
ATOM 8131 C C . PRO B 1 465 ? -19.281 37.562 18.844 1 95.5 465 PRO B C 1
ATOM 8133 O O . PRO B 1 465 ? -18.172 37.031 18.719 1 95.5 465 PRO B O 1
ATOM 8136 N N . ARG B 1 466 ? -20.219 37.031 19.531 1 94.62 466 ARG B N 1
ATOM 8137 C CA . ARG B 1 466 ? -20.078 35.719 20.219 1 94.62 466 ARG B CA 1
ATOM 8138 C C . ARG B 1 466 ? -20.234 34.562 19.234 1 94.62 466 ARG B C 1
ATOM 8140 O O . ARG B 1 466 ? -20.875 34.719 18.188 1 94.62 466 ARG B O 1
ATOM 8147 N N . ASN B 1 467 ? -19.562 33.469 19.578 1 94.75 467 ASN B N 1
ATOM 8148 C CA . ASN B 1 467 ? -19.688 32.219 18.812 1 94.75 467 ASN B CA 1
ATOM 8149 C C . ASN B 1 467 ? -19.438 32.469 17.328 1 94.75 467 ASN B C 1
ATOM 8151 O O . ASN B 1 467 ? -20.219 32 16.484 1 94.75 467 ASN B O 1
ATOM 8155 N N . PHE B 1 468 ? -18.375 33.219 17.031 1 94.56 468 PHE B N 1
ATOM 8156 C CA . PHE B 1 468 ? -18.188 33.625 15.648 1 94.56 468 PHE B CA 1
ATOM 8157 C C . PHE B 1 468 ? -16.875 33.094 15.078 1 94.56 468 PHE B C 1
ATOM 8159 O O . PHE B 1 468 ? -16.844 32.625 13.953 1 94.56 468 PHE B O 1
ATOM 8166 N N . PHE B 1 469 ? -15.852 33.188 15.797 1 96.88 469 PHE B N 1
ATOM 8167 C CA . PHE B 1 469 ? -14.539 32.844 15.273 1 96.88 469 PHE B CA 1
ATOM 8168 C C . PHE B 1 469 ? -14.305 31.344 15.328 1 96.88 469 PHE B C 1
ATOM 8170 O O . PHE B 1 469 ? -14.43 30.734 16.391 1 96.88 469 PHE B O 1
ATOM 8177 N N . ASP B 1 470 ? -13.938 30.766 14.188 1 94.38 470 ASP B N 1
ATOM 8178 C CA . ASP B 1 470 ? -13.664 29.344 14.078 1 94.38 470 ASP B CA 1
ATOM 8179 C C . ASP B 1 470 ? -12.297 29 14.664 1 94.38 470 ASP B C 1
ATOM 8181 O O . ASP B 1 470 ? -12.047 27.844 15.039 1 94.38 470 ASP B O 1
ATOM 8185 N N . ARG B 1 471 ? -11.445 30 14.68 1 96.88 471 ARG B N 1
ATOM 8186 C CA . ARG B 1 471 ? -10.078 29.797 15.141 1 96.88 471 ARG B CA 1
ATOM 8187 C C . ARG B 1 471 ? -9.547 31.047 15.844 1 96.88 471 ARG B C 1
ATOM 8189 O O . ARG B 1 471 ? -9.766 32.156 15.391 1 96.88 471 ARG B O 1
ATOM 8196 N N . VAL B 1 472 ? -8.867 30.781 16.984 1 97.75 472 VAL B N 1
ATOM 8197 C CA . VAL B 1 472 ? -8.25 31.875 17.734 1 97.75 472 VAL B CA 1
ATOM 8198 C C . VAL B 1 472 ? -6.781 31.547 18 1 97.75 472 VAL B C 1
ATOM 8200 O O . VAL B 1 472 ? -6.453 30.453 18.469 1 97.75 472 VAL B O 1
ATOM 8203 N N . LEU B 1 473 ? -5.934 32.406 17.578 1 97.69 473 LEU B N 1
ATOM 8204 C CA . LEU B 1 473 ? -4.535 32.375 18 1 97.69 473 LEU B CA 1
ATOM 8205 C C . LEU B 1 473 ? -4.281 33.312 19.156 1 97.69 473 LEU B C 1
ATOM 8207 O O . LEU B 1 473 ? -4.684 34.469 19.125 1 97.69 473 LEU B O 1
ATOM 8211 N N . ALA B 1 474 ? -3.568 32.781 20.172 1 93.56 474 ALA B N 1
ATOM 8212 C CA . ALA B 1 474 ? -3.299 33.625 21.344 1 93.56 474 ALA B CA 1
ATOM 8213 C C . ALA B 1 474 ? -1.851 33.469 21.812 1 93.56 474 ALA B C 1
ATOM 8215 O O . ALA B 1 474 ? -1.587 32.906 22.891 1 93.56 474 ALA B O 1
ATOM 8216 N N . PRO B 1 475 ? -0.971 33.969 21 1 90.88 475 PRO B N 1
ATOM 8217 C CA . PRO B 1 475 ? 0.418 34 21.469 1 90.88 475 PRO B CA 1
ATOM 8218 C C . PRO B 1 475 ? 0.647 35.031 22.578 1 90.88 475 PRO B C 1
ATOM 8220 O O . PRO B 1 475 ? 1.396 36 22.391 1 90.88 475 PRO B O 1
ATOM 8223 N N . ARG B 1 476 ? 0.235 34.719 23.719 1 83.69 476 ARG B N 1
ATOM 8224 C CA . ARG B 1 476 ? 0.257 35.656 24.828 1 83.69 476 ARG B CA 1
ATOM 8225 C C . ARG B 1 476 ? 1.684 35.938 25.297 1 83.69 476 ARG B C 1
ATOM 8227 O O . ARG B 1 476 ? 2.521 35.031 25.297 1 83.69 476 ARG B O 1
ATOM 8234 N N . PRO B 1 477 ? 1.946 37.156 25.656 1 76.94 477 PRO B N 1
ATOM 8235 C CA . PRO B 1 477 ? 3.264 37.469 26.219 1 76.94 477 PRO B CA 1
ATOM 8236 C C . PRO B 1 477 ? 3.459 36.875 27.625 1 76.94 477 PRO B C 1
ATOM 8238 O O . PRO B 1 477 ? 2.482 36.656 28.344 1 76.94 477 PRO B O 1
ATOM 8241 N N . LYS B 1 478 ? 4.742 36.562 27.891 1 73.75 478 LYS B N 1
ATOM 8242 C CA . LYS B 1 478 ? 5.047 36.156 29.266 1 73.75 478 LYS B CA 1
ATOM 8243 C C . LYS B 1 478 ? 4.988 37.344 30.219 1 73.75 478 LYS B C 1
ATOM 8245 O O . LYS B 1 478 ? 5.629 38.375 29.969 1 73.75 478 LYS B O 1
ATOM 8250 N N . GLU B 1 479 ? 3.957 37.375 31.047 1 60.12 479 GLU B N 1
ATOM 8251 C CA . GLU B 1 479 ? 3.896 38.469 32.031 1 60.12 479 GLU B CA 1
ATOM 8252 C C . GLU B 1 479 ? 4.652 38.094 33.312 1 60.12 479 GLU B C 1
ATOM 8254 O O . GLU B 1 479 ? 4.262 37.188 34.031 1 60.12 479 GLU B O 1
ATOM 8259 N N . GLY B 1 480 ? 5.938 38.406 33.406 1 54.03 480 GLY B N 1
ATOM 8260 C CA . GLY B 1 480 ? 6.809 38.062 34.5 1 54.03 480 GLY B CA 1
ATOM 8261 C C . GLY B 1 480 ? 6.074 37.906 35.812 1 54.03 480 GLY B C 1
ATOM 8262 O O . GLY B 1 480 ? 6.125 36.875 36.469 1 54.03 480 GLY B O 1
ATOM 8263 N N . ASN B 1 481 ? 5.398 39 36.25 1 53.16 481 ASN B N 1
ATOM 8264 C CA . ASN B 1 481 ? 4.82 38.969 37.594 1 53.16 481 ASN B CA 1
ATOM 8265 C C . ASN B 1 481 ? 3.568 38.094 37.656 1 53.16 481 ASN B C 1
ATOM 8267 O O . ASN B 1 481 ? 3.318 37.438 38.656 1 53.16 481 ASN B O 1
ATOM 8271 N N . MET B 1 482 ? 2.828 38.125 36.594 1 48.75 482 MET B N 1
ATOM 8272 C CA . MET B 1 482 ? 1.549 37.406 36.625 1 48.75 482 MET B CA 1
ATOM 8273 C C . MET B 1 482 ? 1.731 35.938 36.281 1 48.75 482 MET B C 1
ATOM 8275 O O . MET B 1 482 ? 0.962 35.094 36.75 1 48.75 482 MET B O 1
ATOM 8279 N N . ASP B 1 483 ? 2.607 35.594 35.469 1 56.75 483 ASP B N 1
ATOM 8280 C CA . ASP B 1 483 ? 2.795 34.219 35.062 1 56.75 483 ASP B CA 1
ATOM 8281 C C . ASP B 1 483 ? 3.711 33.469 36.031 1 56.75 483 ASP B C 1
ATOM 8283 O O . ASP B 1 483 ? 3.688 32.25 36.094 1 56.75 483 ASP B O 1
ATOM 8287 N N . GLY B 1 484 ? 4.16 34.219 37.094 1 48.38 484 GLY B N 1
ATOM 8288 C CA . GLY B 1 484 ? 5.145 33.625 37.969 1 48.38 484 GLY B CA 1
ATOM 8289 C C . GLY B 1 484 ? 6.215 32.844 37.25 1 48.38 484 GLY B C 1
ATOM 8290 O O . GLY B 1 484 ? 6.23 32.781 36 1 48.38 484 GLY B O 1
ATOM 8291 N N . ASP B 1 485 ? 7.305 32.344 37.875 1 46.09 485 ASP B N 1
ATOM 8292 C CA . ASP B 1 485 ? 8.422 31.609 37.312 1 46.09 485 ASP B CA 1
ATOM 8293 C C . ASP B 1 485 ? 7.926 30.406 36.5 1 46.09 485 ASP B C 1
ATOM 8295 O O . ASP B 1 485 ? 8.562 30 35.5 1 46.09 485 ASP B O 1
ATOM 8299 N N . LEU B 1 486 ? 7.012 29.641 37.125 1 48.81 486 LEU B N 1
ATOM 8300 C CA . LEU B 1 486 ? 6.598 28.375 36.531 1 48.81 486 LEU B CA 1
ATOM 8301 C C . LEU B 1 486 ? 5.141 28.438 36.062 1 48.81 486 LEU B C 1
ATOM 8303 O O . LEU B 1 486 ? 4.484 27.406 35.938 1 48.81 486 LEU B O 1
ATOM 8307 N N . GLY B 1 487 ? 4.543 29.625 35.594 1 51.09 487 GLY B N 1
ATOM 8308 C CA . GLY B 1 487 ? 3.221 29.625 34.969 1 51.09 487 GLY B CA 1
ATOM 8309 C C . GLY B 1 487 ? 2.098 29.609 36 1 51.09 487 GLY B C 1
ATOM 8310 O O . GLY B 1 487 ? 0.961 29.266 35.688 1 51.09 487 GLY B O 1
ATOM 8311 N N . SER B 1 488 ? 2.473 29.625 37.312 1 47.09 488 SER B N 1
ATOM 8312 C CA . SER B 1 488 ? 1.448 29.547 38.344 1 47.09 488 SER B CA 1
ATOM 8313 C C . SER B 1 488 ? 0.552 30.781 38.344 1 47.09 488 SER B C 1
ATOM 8315 O O . SER B 1 488 ? -0.411 30.844 39.094 1 47.09 488 SER B O 1
ATOM 8317 N N . GLY B 1 489 ? 0.933 31.688 37.688 1 52.09 489 GLY B N 1
ATOM 8318 C CA . GLY B 1 489 ? 0.129 32.875 37.812 1 52.09 489 GLY B CA 1
ATOM 8319 C C . GLY B 1 489 ? -1.147 32.844 37 1 52.09 489 GLY B C 1
ATOM 8320 O O . GLY B 1 489 ? -1.345 31.922 36.188 1 52.09 489 GLY B O 1
ATOM 8321 N N . ASP B 1 490 ? -2.262 33.688 37.406 1 57.34 490 ASP B N 1
ATOM 8322 C CA . ASP B 1 490 ? -3.646 33.844 36.969 1 57.34 490 ASP B CA 1
ATOM 8323 C C . ASP B 1 490 ? -3.721 34.562 35.625 1 57.34 490 ASP B C 1
ATOM 8325 O O . ASP B 1 490 ? -4.812 34.812 35.094 1 57.34 490 ASP B O 1
ATOM 8329 N N . GLY B 1 491 ? -2.598 34.969 35.062 1 61.06 491 GLY B N 1
ATOM 8330 C CA . GLY B 1 491 ? -2.717 35.875 33.906 1 61.06 491 GLY B CA 1
ATOM 8331 C C . GLY B 1 491 ? -3.277 35.188 32.688 1 61.06 491 GLY B C 1
ATOM 8332 O O . GLY B 1 491 ? -4.133 35.75 32 1 61.06 491 GLY B O 1
ATOM 8333 N N . GLY B 1 492 ? -2.975 34.062 32.5 1 75.75 492 GLY B N 1
ATOM 8334 C CA . GLY B 1 492 ? -3.469 33.375 31.328 1 75.75 492 GLY B CA 1
ATOM 8335 C C . GLY B 1 492 ? -4.945 33.031 31.422 1 75.75 492 GLY B C 1
ATOM 8336 O O . GLY B 1 492 ? -5.664 33.094 30.422 1 75.75 492 GLY B O 1
ATOM 8337 N N . ILE B 1 493 ? -5.453 32.906 32.562 1 81.62 493 ILE B N 1
ATOM 8338 C CA . ILE B 1 493 ? -6.828 32.469 32.781 1 81.62 493 ILE B CA 1
ATOM 8339 C C . ILE B 1 493 ? -7.789 33.594 32.406 1 81.62 493 ILE B C 1
ATOM 8341 O O . ILE B 1 493 ? -8.859 33.344 31.828 1 81.62 493 ILE B O 1
ATOM 8345 N N . THR B 1 494 ? -7.422 34.812 32.719 1 83.81 494 THR B N 1
ATOM 8346 C CA . THR B 1 494 ? -8.273 35.969 32.406 1 83.81 494 THR B CA 1
ATOM 8347 C C . THR B 1 494 ? -8.5 36.094 30.891 1 83.81 494 THR B C 1
ATOM 8349 O O . THR B 1 494 ? -9.625 36.344 30.453 1 83.81 494 THR B O 1
ATOM 8352 N N . PHE B 1 495 ? -7.504 35.906 30.188 1 87.94 495 PHE B N 1
ATOM 8353 C CA . PHE B 1 495 ? -7.625 36 28.734 1 87.94 495 PHE B CA 1
ATOM 8354 C C . PHE B 1 495 ? -8.438 34.844 28.172 1 87.94 495 PHE B C 1
ATOM 8356 O O . PHE B 1 495 ? -9.281 35.031 27.297 1 87.94 495 PHE B O 1
ATOM 8363 N N . LEU B 1 496 ? -8.195 33.688 28.719 1 90.06 496 LEU B N 1
ATOM 8364 C CA . LEU B 1 496 ? -8.938 32.531 28.281 1 90.06 496 LEU B CA 1
ATOM 8365 C C . LEU B 1 496 ? -10.43 32.719 28.5 1 90.06 496 LEU B C 1
ATOM 8367 O O . LEU B 1 496 ? -11.234 32.406 27.609 1 90.06 496 LEU B O 1
ATOM 8371 N N . ARG B 1 497 ? -10.758 33.156 29.609 1 90.44 497 ARG B N 1
ATOM 8372 C CA . ARG B 1 497 ? -12.156 33.406 29.953 1 90.44 497 ARG B CA 1
ATOM 8373 C C . ARG B 1 497 ? -12.781 34.438 29.016 1 90.44 497 ARG B C 1
ATOM 8375 O O . ARG B 1 497 ? -13.969 34.344 28.688 1 90.44 497 ARG B O 1
ATOM 8382 N N . ALA B 1 498 ? -11.992 35.344 28.609 1 91.38 498 ALA B N 1
ATOM 8383 C CA . ALA B 1 498 ? -12.5 36.438 27.828 1 91.38 498 ALA B CA 1
ATOM 8384 C C . ALA B 1 498 ? -12.734 36.031 26.375 1 91.38 498 ALA B C 1
ATOM 8386 O O . ALA B 1 498 ? -13.688 36.5 25.75 1 91.38 498 ALA B O 1
ATOM 8387 N N . PHE B 1 499 ? -11.891 35.156 25.797 1 93.62 499 PHE B N 1
ATOM 8388 C CA . PHE B 1 499 ? -12.031 34.969 24.359 1 93.62 499 PHE B CA 1
ATOM 8389 C C . PHE B 1 499 ? -12.812 33.719 24.047 1 93.62 499 PHE B C 1
ATOM 8391 O O . PHE B 1 499 ? -13.258 33.531 22.922 1 93.62 499 PHE B O 1
ATOM 8398 N N . LEU B 1 500 ? -13.094 32.812 25 1 94.81 500 LEU B N 1
ATOM 8399 C CA . LEU B 1 500 ? -13.836 31.562 24.734 1 94.81 500 LEU B CA 1
ATOM 8400 C C . LEU B 1 500 ? -15.234 31.875 24.203 1 94.81 500 LEU B C 1
ATOM 8402 O O . LEU B 1 500 ? -15.695 31.234 23.25 1 94.81 500 LEU B O 1
ATOM 8406 N N . PRO B 1 501 ? -15.875 32.938 24.719 1 94.81 501 PRO B N 1
ATOM 8407 C CA . PRO B 1 501 ? -17.234 33.219 24.25 1 94.81 501 PRO B CA 1
ATOM 8408 C C . PRO B 1 501 ? -17.297 33.656 22.797 1 94.81 501 PRO B C 1
ATOM 8410 O O . PRO B 1 501 ? -18.328 33.531 22.141 1 94.81 501 PRO B O 1
ATOM 8413 N N . VAL B 1 502 ? -16.266 34.219 22.266 1 96.88 502 VAL B N 1
ATOM 8414 C CA . VAL B 1 502 ? -16.297 34.75 20.891 1 96.88 502 VAL B CA 1
ATOM 8415 C C . VAL B 1 502 ? -15.945 33.594 19.922 1 96.88 502 VAL B C 1
ATOM 8417 O O . VAL B 1 502 ? -16.156 33.75 18.703 1 96.88 502 VAL B O 1
ATOM 8420 N N . MET B 1 503 ? -15.484 32.469 20.406 1 96.75 503 MET B N 1
ATOM 8421 C CA . MET B 1 503 ? -15.148 31.328 19.578 1 96.75 503 MET B CA 1
ATOM 8422 C C . MET B 1 503 ? -16.406 30.547 19.172 1 96.75 503 MET B C 1
ATOM 8424 O O . MET B 1 503 ? -17.391 30.531 19.922 1 96.75 503 MET B O 1
ATOM 8428 N N . ASN B 1 504 ? -16.312 29.969 17.984 1 94.25 504 ASN B N 1
ATOM 8429 C CA . ASN B 1 504 ? -17.344 29 17.594 1 94.25 504 ASN B CA 1
ATOM 8430 C C . ASN B 1 504 ? -17.391 27.828 18.562 1 94.25 504 ASN B C 1
ATOM 8432 O O . ASN B 1 504 ? -16.469 27.016 18.625 1 94.25 504 ASN B O 1
ATOM 8436 N N . GLN B 1 505 ? -18.438 27.672 19.266 1 91.38 505 GLN B N 1
ATOM 8437 C CA . GLN B 1 505 ? -18.531 26.703 20.359 1 91.38 505 GLN B CA 1
ATOM 8438 C C . GLN B 1 505 ? -18.797 25.297 19.828 1 91.38 505 GLN B C 1
ATOM 8440 O O . GLN B 1 505 ? -18.844 24.344 20.594 1 91.38 505 GLN B O 1
ATOM 8445 N N . ASN B 1 506 ? -18.984 25.156 18.547 1 86.62 506 ASN B N 1
ATOM 8446 C CA . ASN B 1 506 ? -19.219 23.859 17.906 1 86.62 506 ASN B CA 1
ATOM 8447 C C . ASN B 1 506 ? -18.031 23.438 17.062 1 86.62 506 ASN B C 1
ATOM 8449 O O . ASN B 1 506 ? -18.172 23.172 15.867 1 86.62 506 ASN B O 1
ATOM 8453 N N . GLY B 1 507 ? -16.875 23.422 17.75 1 88.94 507 GLY B N 1
ATOM 8454 C CA . GLY B 1 507 ? -15.734 22.891 17.031 1 88.94 507 GLY B CA 1
ATOM 8455 C C . GLY B 1 507 ? -14.648 23.938 16.812 1 88.94 507 GLY B C 1
ATOM 8456 O O . GLY B 1 507 ? -13.672 23.672 16.094 1 88.94 507 GLY B O 1
ATOM 8457 N N . GLY B 1 508 ? -14.875 25.078 17.375 1 94 508 GLY B N 1
ATOM 8458 C CA . GLY B 1 508 ? -13.828 26.078 17.266 1 94 508 GLY B CA 1
ATOM 8459 C C . GLY B 1 508 ? -12.492 25.625 17.828 1 94 508 GLY B C 1
ATOM 8460 O O . GLY B 1 508 ? -12.453 24.828 18.766 1 94 508 GLY B O 1
ATOM 8461 N N . GLU B 1 509 ? -11.352 26.109 17.188 1 95.62 509 GLU B N 1
ATOM 8462 C CA . GLU B 1 509 ? -10.008 25.703 17.594 1 95.62 509 GLU B CA 1
ATOM 8463 C C . GLU B 1 509 ? -9.188 26.891 18.078 1 95.62 509 GLU B C 1
ATOM 8465 O O . GLU B 1 509 ? -9.367 28.016 17.609 1 95.62 509 GLU B O 1
ATOM 8470 N N . CYS B 1 510 ? -8.352 26.562 19.031 1 96.81 510 CYS B N 1
ATOM 8471 C CA . CYS B 1 510 ? -7.508 27.594 19.625 1 96.81 510 CYS B CA 1
ATOM 8472 C C . CYS B 1 510 ? -6.051 27.156 19.672 1 96.81 510 CYS B C 1
ATOM 8474 O O . CYS B 1 510 ? -5.758 26 19.938 1 96.81 510 CYS B O 1
ATOM 8476 N N . HIS B 1 511 ? -5.195 28.062 19.312 1 97.06 511 HIS B N 1
ATOM 8477 C CA . HIS B 1 511 ? -3.756 27.922 19.516 1 97.06 511 HIS B CA 1
ATOM 8478 C C . HIS B 1 511 ? -3.281 28.766 20.688 1 97.06 511 HIS B C 1
ATOM 8480 O O . HIS B 1 511 ? -2.969 29.938 20.531 1 97.06 511 HIS B O 1
ATOM 8486 N N . TRP B 1 512 ? -3.176 28.109 21.859 1 95.12 512 TRP B N 1
ATOM 8487 C CA . TRP B 1 512 ? -2.906 28.781 23.125 1 95.12 512 TRP B CA 1
ATOM 8488 C C . TRP B 1 512 ? -1.438 28.656 23.516 1 95.12 512 TRP B C 1
ATOM 8490 O O . TRP B 1 512 ? -0.934 27.531 23.688 1 95.12 512 TRP B O 1
ATOM 8500 N N . TYR B 1 513 ? -0.76 29.766 23.688 1 91.88 513 TYR B N 1
ATOM 8501 C CA . TYR B 1 513 ? 0.643 29.75 24.078 1 91.88 513 TYR B CA 1
ATOM 8502 C C . TYR B 1 513 ? 0.781 29.828 25.594 1 91.88 513 TYR B C 1
ATOM 8504 O O . TYR B 1 513 ? 0.068 30.578 26.25 1 91.88 513 TYR B O 1
ATOM 8512 N N . ASP B 1 514 ? 1.622 29 26.125 1 89.44 514 ASP B N 1
ATOM 8513 C CA . ASP B 1 514 ? 1.929 28.953 27.547 1 89.44 514 ASP B CA 1
ATOM 8514 C C . ASP B 1 514 ? 3.414 28.688 27.781 1 89.44 514 ASP B C 1
ATOM 8516 O O . ASP B 1 514 ? 4.172 28.484 26.828 1 89.44 514 ASP B O 1
ATOM 8520 N N . PHE B 1 515 ? 3.811 28.812 29.047 1 87.94 515 PHE B N 1
ATOM 8521 C CA . PHE B 1 515 ? 5.195 28.609 29.453 1 87.94 515 PHE B CA 1
ATOM 8522 C C . PHE B 1 515 ? 5.289 27.516 30.516 1 87.94 515 PHE B C 1
ATOM 8524 O O . PHE B 1 515 ? 4.609 27.578 31.547 1 87.94 515 PHE B O 1
ATOM 8531 N N . VAL B 1 516 ? 6.141 26.531 30.219 1 87.44 516 VAL B N 1
ATOM 8532 C CA . VAL B 1 516 ? 6.195 25.375 31.109 1 87.44 516 VAL B CA 1
ATOM 8533 C C . VAL B 1 516 ? 7.648 25.016 31.406 1 87.44 516 VAL B C 1
ATOM 8535 O O . VAL B 1 516 ? 8.562 25.453 30.703 1 87.44 516 VAL B O 1
ATOM 8538 N N . ALA B 1 517 ? 7.793 24.219 32.469 1 88.19 517 ALA B N 1
ATOM 8539 C CA . ALA B 1 517 ? 9.102 23.609 32.719 1 88.19 517 ALA B CA 1
ATOM 8540 C C . ALA B 1 517 ? 9.406 22.547 31.656 1 88.19 517 ALA B C 1
ATOM 8542 O O . ALA B 1 517 ? 8.5 21.859 31.172 1 88.19 517 ALA B O 1
ATOM 8543 N N . ASP B 1 518 ? 10.703 22.391 31.422 1 88.12 518 ASP B N 1
ATOM 8544 C CA . ASP B 1 518 ? 11.117 21.484 30.344 1 88.12 518 ASP B CA 1
ATOM 8545 C C . ASP B 1 518 ? 10.656 20.062 30.625 1 88.12 518 ASP B C 1
ATOM 8547 O O . ASP B 1 518 ? 10.297 19.328 29.703 1 88.12 518 ASP B O 1
ATOM 8551 N N . HIS B 1 519 ? 10.57 19.625 31.828 1 88.62 519 HIS B N 1
ATOM 8552 C CA . HIS B 1 519 ? 10.211 18.25 32.156 1 88.62 519 HIS B CA 1
ATOM 8553 C C . HIS B 1 519 ? 8.711 18.016 31.984 1 88.62 519 HIS B C 1
ATOM 8555 O O . HIS B 1 519 ? 8.266 16.859 31.938 1 88.62 519 HIS B O 1
ATOM 8561 N N . GLU B 1 520 ? 7.945 19.031 31.812 1 89.69 520 GLU B N 1
ATOM 8562 C CA . GLU B 1 520 ? 6.504 18.922 31.641 1 89.69 520 GLU B CA 1
ATOM 8563 C C . GLU B 1 520 ? 6.152 18.547 30.203 1 89.69 520 GLU B C 1
ATOM 8565 O O . GLU B 1 520 ? 5.039 18.094 29.922 1 89.69 520 GLU B O 1
ATOM 8570 N N . PHE B 1 521 ? 7.031 18.797 29.328 1 88.38 521 PHE B N 1
ATOM 8571 C CA . PHE B 1 521 ? 6.797 18.516 27.922 1 88.38 521 PHE B CA 1
ATOM 8572 C C . PHE B 1 521 ? 7.062 17.047 27.625 1 88.38 521 PHE B C 1
ATOM 8574 O O . PHE B 1 521 ? 7.992 16.453 28.172 1 88.38 521 PHE B O 1
ATOM 8581 N N . PRO B 1 522 ? 6.168 16.375 26.922 1 86.38 522 PRO B N 1
ATOM 8582 C CA . PRO B 1 522 ? 5.145 16.906 26.031 1 86.38 522 PRO B CA 1
ATOM 8583 C C . PRO B 1 522 ? 3.744 16.875 26.625 1 86.38 522 PRO B C 1
ATOM 8585 O O . PRO B 1 522 ? 2.791 17.375 26.031 1 86.38 522 PRO B O 1
ATOM 8588 N N . GLU B 1 523 ? 3.553 16.359 27.781 1 87 523 GLU B N 1
ATOM 8589 C CA . GLU B 1 523 ? 2.219 16.172 28.344 1 87 523 GLU B CA 1
ATOM 8590 C C . GLU B 1 523 ? 1.604 17.516 28.75 1 87 523 GLU B C 1
ATOM 8592 O O . GLU B 1 523 ? 0.424 17.766 28.5 1 87 523 GLU B O 1
ATOM 8597 N N . CYS B 1 524 ? 2.428 18.375 29.406 1 91.56 524 CYS B N 1
ATOM 8598 C CA . CYS B 1 524 ? 2.008 19.688 29.875 1 91.56 524 CYS B CA 1
ATOM 8599 C C . CYS B 1 524 ? 0.692 19.594 30.641 1 91.56 524 CYS B C 1
ATOM 8601 O O . CYS B 1 524 ? -0.257 20.312 30.344 1 91.56 524 CYS B O 1
ATOM 8603 N N . ALA B 1 525 ? 0.652 18.75 31.609 1 91.19 525 ALA B N 1
ATOM 8604 C CA . ALA B 1 525 ? -0.558 18.406 32.344 1 91.19 525 ALA B CA 1
ATOM 8605 C C . ALA B 1 525 ? -1.15 19.641 33.031 1 91.19 525 ALA B C 1
ATOM 8607 O O . ALA B 1 525 ? -2.373 19.797 33.094 1 91.19 525 ALA B O 1
ATOM 8608 N N . ARG B 1 526 ? -0.322 20.453 33.531 1 88.81 526 ARG B N 1
ATOM 8609 C CA . ARG B 1 526 ? -0.8 21.656 34.219 1 88.81 526 ARG B CA 1
ATOM 8610 C C . ARG B 1 526 ? -1.555 22.562 33.25 1 88.81 526 ARG B C 1
ATOM 8612 O O . ARG B 1 526 ? -2.658 23.031 33.562 1 88.81 526 ARG B O 1
ATOM 8619 N N . THR B 1 527 ? -0.958 22.828 32.125 1 90.06 527 THR B N 1
ATOM 8620 C CA . THR B 1 527 ? -1.596 23.672 31.109 1 90.06 527 THR B CA 1
ATOM 8621 C C . THR B 1 527 ? -2.914 23.062 30.641 1 90.06 527 THR B C 1
ATOM 8623 O O . THR B 1 527 ? -3.928 23.75 30.547 1 90.06 527 THR B O 1
ATOM 8626 N N . ARG B 1 528 ? -2.902 21.797 30.406 1 92.88 528 ARG B N 1
ATOM 8627 C CA . ARG B 1 528 ? -4.094 21.078 29.953 1 92.88 528 ARG B CA 1
ATOM 8628 C C . ARG B 1 528 ? -5.223 21.203 30.969 1 92.88 528 ARG B C 1
ATOM 8630 O O . ARG B 1 528 ? -6.363 21.5 30.609 1 92.88 528 ARG B O 1
ATOM 8637 N N . SER B 1 529 ? -4.898 20.953 32.188 1 91.44 529 SER B N 1
ATOM 8638 C CA . SER B 1 529 ? -5.891 20.984 33.281 1 91.44 529 SER B CA 1
ATOM 8639 C C . SER B 1 529 ? -6.469 22.391 33.438 1 91.44 529 SER B C 1
ATOM 8641 O O . SER B 1 529 ? -7.664 22.547 33.688 1 91.44 529 SER B O 1
ATOM 8643 N N . LEU B 1 530 ? -5.668 23.328 33.344 1 90.12 530 LEU B N 1
ATOM 8644 C CA . LEU B 1 530 ? -6.109 24.719 33.469 1 90.12 530 LEU B CA 1
ATOM 8645 C C . LEU B 1 530 ? -7.094 25.078 32.344 1 90.12 530 LEU B C 1
ATOM 8647 O O . LEU B 1 530 ? -8.164 25.625 32.625 1 90.12 530 LEU B O 1
ATOM 8651 N N . VAL B 1 531 ? -6.738 24.844 31.141 1 93.38 531 VAL B N 1
ATOM 8652 C CA . VAL B 1 531 ? -7.594 25.156 30.016 1 93.38 531 VAL B CA 1
ATOM 8653 C C . VAL B 1 531 ? -8.906 24.391 30.125 1 93.38 531 VAL B C 1
ATOM 8655 O O . VAL B 1 531 ? -9.984 24.938 29.906 1 93.38 531 VAL B O 1
ATOM 8658 N N . GLU B 1 532 ? -8.805 23.125 30.484 1 93.81 532 GLU B N 1
ATOM 8659 C CA . GLU B 1 532 ? -9.992 22.297 30.641 1 93.81 532 GLU B CA 1
ATOM 8660 C C . GLU B 1 532 ? -10.922 22.875 31.703 1 93.81 532 GLU B C 1
ATOM 8662 O O . GLU B 1 532 ? -12.141 22.906 31.516 1 93.81 532 GLU B O 1
ATOM 8667 N N . SER B 1 533 ? -10.367 23.25 32.812 1 93 533 SER B N 1
ATOM 8668 C CA . SER B 1 533 ? -11.156 23.812 33.906 1 93 533 SER B CA 1
ATOM 8669 C C . SER B 1 533 ? -11.891 25.078 33.469 1 93 533 SER B C 1
ATOM 8671 O O . SER B 1 533 ? -13.07 25.25 33.781 1 93 533 SER B O 1
ATOM 8673 N N . VAL B 1 534 ? -11.25 25.938 32.781 1 93.5 534 VAL B N 1
ATOM 8674 C CA . VAL B 1 534 ? -11.859 27.172 32.312 1 93.5 534 VAL B CA 1
ATOM 8675 C C . VAL B 1 534 ? -12.977 26.875 31.328 1 93.5 534 VAL B C 1
ATOM 8677 O O . VAL B 1 534 ? -14.055 27.469 31.375 1 93.5 534 VAL B O 1
ATOM 8680 N N . CYS B 1 535 ? -12.719 25.969 30.391 1 94.81 535 CYS B N 1
ATOM 8681 C CA . CYS B 1 535 ? -13.742 25.562 29.422 1 94.81 535 CYS B CA 1
ATOM 8682 C C . CYS B 1 535 ? -14.961 25 30.141 1 94.81 535 CYS B C 1
ATOM 8684 O O . CYS B 1 535 ? -16.094 25.391 29.859 1 94.81 535 CYS B O 1
ATOM 8686 N N . ASN B 1 536 ? -14.727 24.125 31.109 1 94.19 536 ASN B N 1
ATOM 8687 C CA . ASN B 1 536 ? -15.812 23.484 31.844 1 94.19 536 ASN B CA 1
ATOM 8688 C C . ASN B 1 536 ? -16.672 24.516 32.594 1 94.19 536 ASN B C 1
ATOM 8690 O O . ASN B 1 536 ? -17.891 24.391 32.625 1 94.19 536 ASN B O 1
ATOM 8694 N N . HIS B 1 537 ? -16.047 25.438 33.156 1 92.94 537 HIS B N 1
ATOM 8695 C CA . HIS B 1 537 ? -16.75 26.484 33.875 1 92.94 537 HIS B CA 1
ATOM 8696 C C . HIS B 1 537 ? -17.703 27.25 32.969 1 92.94 537 HIS B C 1
ATOM 8698 O O . HIS B 1 537 ? -18.672 27.844 33.406 1 92.94 537 HIS B O 1
ATOM 8704 N N . GLN B 1 538 ? -17.453 27.172 31.734 1 93.69 538 GLN B N 1
ATOM 8705 C CA . GLN B 1 538 ? -18.297 27.875 30.766 1 93.69 538 GLN B CA 1
ATOM 8706 C C . GLN B 1 538 ? -19.188 26.906 30 1 93.69 538 GLN B C 1
ATOM 8708 O O . GLN B 1 538 ? -19.688 27.234 28.922 1 93.69 538 GLN B O 1
ATOM 8713 N N . GLY B 1 539 ? -19.219 25.688 30.406 1 92.69 539 GLY B N 1
ATOM 8714 C CA . GLY B 1 539 ? -20.109 24.688 29.828 1 92.69 539 GLY B CA 1
ATOM 8715 C C . GLY B 1 539 ? -19.547 24.062 28.562 1 92.69 539 GLY B C 1
ATOM 8716 O O . GLY B 1 539 ? -20.312 23.641 27.688 1 92.69 539 GLY B O 1
ATOM 8717 N N . LEU B 1 540 ? -18.266 24.125 28.438 1 94.5 540 LEU B N 1
ATOM 8718 C CA . LEU B 1 540 ? -17.625 23.594 27.234 1 94.5 540 LEU B CA 1
ATOM 8719 C C . LEU B 1 540 ? -16.703 22.422 27.562 1 94.5 540 LEU B C 1
ATOM 8721 O O . LEU B 1 540 ? -16.125 22.391 28.656 1 94.5 540 LEU B O 1
ATOM 8725 N N . SER B 1 541 ? -16.672 21.484 26.672 1 93.38 541 SER B N 1
ATOM 8726 C CA . SER B 1 541 ? -15.648 20.438 26.688 1 93.38 541 SER B CA 1
ATOM 8727 C C . SER B 1 541 ? -14.523 20.766 25.719 1 93.38 541 SER B C 1
ATOM 8729 O O . SER B 1 541 ? -14.68 21.609 24.844 1 93.38 541 SER B O 1
ATOM 8731 N N . MET B 1 542 ? -13.383 20.25 26 1 93 542 MET B N 1
ATOM 8732 C CA . MET B 1 542 ? -12.273 20.531 25.094 1 93 542 MET B CA 1
ATOM 8733 C C . MET B 1 542 ? -11.5 19.25 24.75 1 93 542 MET B C 1
ATOM 8735 O O . MET B 1 542 ? -11.523 18.281 25.531 1 93 542 MET B O 1
ATOM 8739 N N . GLU B 1 543 ? -10.906 19.188 23.547 1 91.88 543 GLU B N 1
ATOM 8740 C CA . GLU B 1 543 ? -10.023 18.125 23.062 1 91.88 543 GLU B CA 1
ATOM 8741 C C . GLU B 1 543 ? -8.68 18.688 22.625 1 91.88 543 GLU B C 1
ATOM 8743 O O . GLU B 1 543 ? -8.633 19.609 21.797 1 91.88 543 GLU B O 1
ATOM 8748 N N . VAL B 1 544 ? -7.621 18.109 23.188 1 93.56 544 VAL B N 1
ATOM 8749 C CA . VAL B 1 544 ? -6.289 18.547 22.797 1 93.56 544 VAL B CA 1
ATOM 8750 C C . VAL B 1 544 ? -5.914 17.906 21.453 1 93.56 544 VAL B C 1
ATOM 8752 O O . VAL B 1 544 ? -6.008 16.688 21.297 1 93.56 544 VAL B O 1
ATOM 8755 N N . LEU B 1 545 ? -5.477 18.719 20.516 1 91.12 545 LEU B N 1
ATOM 8756 C CA . LEU B 1 545 ? -5.082 18.234 19.188 1 91.12 545 LEU B CA 1
ATOM 8757 C C . LEU B 1 545 ? -3.576 18.031 19.125 1 91.12 545 LEU B C 1
ATOM 8759 O O . LEU B 1 545 ? -3.109 17.078 18.484 1 91.12 545 LEU B O 1
ATOM 8763 N N . HIS B 1 546 ? -2.797 18.969 19.719 1 91.25 546 HIS B N 1
ATOM 8764 C CA . HIS B 1 546 ? -1.341 18.906 19.641 1 91.25 546 HIS B CA 1
ATOM 8765 C C . HIS B 1 546 ? -0.698 19.859 20.641 1 91.25 546 HIS B C 1
ATOM 8767 O O . HIS B 1 546 ? -1.278 20.891 20.984 1 91.25 546 HIS B O 1
ATOM 8773 N N . VAL B 1 547 ? 0.442 19.469 21.156 1 93.12 547 VAL B N 1
ATOM 8774 C CA . VAL B 1 547 ? 1.285 20.359 21.953 1 93.12 547 VAL B CA 1
ATOM 8775 C C . VAL B 1 547 ? 2.629 20.547 21.25 1 93.12 547 VAL B C 1
ATOM 8777 O O . VAL B 1 547 ? 3.383 19.594 21.062 1 93.12 547 VAL B O 1
ATOM 8780 N N . ALA B 1 548 ? 2.885 21.781 20.938 1 92.56 548 ALA B N 1
ATOM 8781 C CA . ALA B 1 548 ? 4.125 22.109 20.234 1 92.56 548 ALA B CA 1
ATOM 8782 C C . ALA B 1 548 ? 5.121 22.781 21.172 1 92.56 548 ALA B C 1
ATOM 8784 O O . ALA B 1 548 ? 4.742 23.625 22 1 92.56 548 ALA B O 1
ATOM 8785 N N . SER B 1 549 ? 6.355 22.391 21.047 1 89.88 549 SER B N 1
ATOM 8786 C CA . SER B 1 549 ? 7.426 23.172 21.641 1 89.88 549 SER B CA 1
ATOM 8787 C C . SER B 1 549 ? 7.859 24.312 20.734 1 89.88 549 SER B C 1
ATOM 8789 O O . SER B 1 549 ? 8.289 24.094 19.594 1 89.88 549 SER B O 1
ATOM 8791 N N . VAL B 1 550 ? 7.746 25.516 21.234 1 88.88 550 VAL B N 1
ATOM 8792 C CA . VAL B 1 550 ? 7.992 26.688 20.406 1 88.88 550 VAL B CA 1
ATOM 8793 C C . VAL B 1 550 ? 9.242 27.422 20.891 1 88.88 550 VAL B C 1
ATOM 8795 O O . VAL B 1 550 ? 9.242 28.641 21.031 1 88.88 550 VAL B O 1
ATOM 8798 N N . GLY B 1 551 ? 10.195 26.688 21.391 1 82.5 551 GLY B N 1
ATOM 8799 C CA . GLY B 1 551 ? 11.484 27.266 21.766 1 82.5 551 GLY B CA 1
ATOM 8800 C C . GLY B 1 551 ? 11.656 27.453 23.25 1 82.5 551 GLY B C 1
ATOM 8801 O O . GLY B 1 551 ? 10.68 27.406 24 1 82.5 551 GLY B O 1
ATOM 8802 N N . SER B 1 552 ? 12.906 27.703 23.609 1 82.62 552 SER B N 1
ATOM 8803 C CA . SER B 1 552 ? 13.266 27.953 25 1 82.62 552 SER B CA 1
ATOM 8804 C C . SER B 1 552 ? 13.203 29.438 25.344 1 82.62 552 SER B C 1
ATOM 8806 O O . SER B 1 552 ? 13.641 30.281 24.547 1 82.62 552 SER B O 1
ATOM 8808 N N . VAL B 1 553 ? 12.602 29.75 26.453 1 78.31 553 VAL B N 1
ATOM 8809 C CA . VAL B 1 553 ? 12.484 31.156 26.844 1 78.31 553 VAL B CA 1
ATOM 8810 C C . VAL B 1 553 ? 13.469 31.453 27.969 1 78.31 553 VAL B C 1
ATOM 8812 O O . VAL B 1 553 ? 13.844 32.625 28.172 1 78.31 553 VAL B O 1
ATOM 8815 N N . ALA B 1 554 ? 13.75 30.531 28.766 1 75.25 554 ALA B N 1
ATOM 8816 C CA . ALA B 1 554 ? 14.727 30.609 29.844 1 75.25 554 ALA B CA 1
ATOM 8817 C C . ALA B 1 554 ? 15.273 29.219 30.188 1 75.25 554 ALA B C 1
ATOM 8819 O O . ALA B 1 554 ? 14.859 28.219 29.594 1 75.25 554 ALA B O 1
ATOM 8820 N N . MET B 1 555 ? 16.312 29.281 31.078 1 76.88 555 MET B N 1
ATOM 8821 C CA . MET B 1 555 ? 16.891 28 31.453 1 76.88 555 MET B CA 1
ATOM 8822 C C . MET B 1 555 ? 15.828 27.031 31.953 1 76.88 555 MET B C 1
ATOM 8824 O O . MET B 1 555 ? 15.141 27.312 32.938 1 76.88 555 MET B O 1
ATOM 8828 N N . ARG B 1 556 ? 15.578 25.969 31.312 1 82.25 556 ARG B N 1
ATOM 8829 C CA . ARG B 1 556 ? 14.695 24.859 31.688 1 82.25 556 ARG B CA 1
ATOM 8830 C C . ARG B 1 556 ? 13.234 25.25 31.516 1 82.25 556 ARG B C 1
ATOM 8832 O O . ARG B 1 556 ? 12.359 24.688 32.188 1 82.25 556 ARG B O 1
ATOM 8839 N N . GLN B 1 557 ? 13.031 26.391 30.859 1 85.88 557 GLN B N 1
ATOM 8840 C CA . GLN B 1 557 ? 11.664 26.828 30.609 1 85.88 557 GLN B CA 1
ATOM 8841 C C . GLN B 1 557 ? 11.375 26.859 29.109 1 85.88 557 GLN B C 1
ATOM 8843 O O . GLN B 1 557 ? 12.156 27.391 28.328 1 85.88 557 GLN B O 1
ATOM 8848 N N . LEU B 1 558 ? 10.203 26.297 28.797 1 88.56 558 LEU B N 1
ATOM 8849 C CA . LEU B 1 558 ? 9.805 26.172 27.391 1 88.56 558 LEU B CA 1
ATOM 8850 C C . LEU B 1 558 ? 8.531 26.969 27.125 1 88.56 558 LEU B C 1
ATOM 8852 O O . LEU B 1 558 ? 7.641 27.031 27.969 1 88.56 558 LEU B O 1
ATOM 8856 N N . ARG B 1 559 ? 8.516 27.578 25.953 1 89.56 559 ARG B N 1
ATOM 8857 C CA . ARG B 1 559 ? 7.254 28.047 25.391 1 89.56 559 ARG B CA 1
ATOM 8858 C C . ARG B 1 559 ? 6.547 26.938 24.625 1 89.56 559 ARG B C 1
ATOM 8860 O O . ARG B 1 559 ? 7.164 26.234 23.812 1 89.56 559 ARG B O 1
ATOM 8867 N N . ILE B 1 560 ? 5.273 26.75 24.969 1 91.94 560 ILE B N 1
ATOM 8868 C CA . ILE B 1 560 ? 4.535 25.703 24.266 1 91.94 560 ILE B CA 1
ATOM 8869 C C . ILE B 1 560 ? 3.285 26.312 23.625 1 91.94 560 ILE B C 1
ATOM 8871 O O . ILE B 1 560 ? 2.832 27.375 24.031 1 91.94 560 ILE B O 1
ATOM 8875 N N . CYS B 1 561 ? 2.811 25.719 22.594 1 94.5 561 CYS B N 1
ATOM 8876 C CA . CYS B 1 561 ? 1.51 26.016 22 1 94.5 561 CYS B CA 1
ATOM 8877 C C . CYS B 1 561 ? 0.573 24.828 22.125 1 94.5 561 CYS B C 1
ATOM 8879 O O . CYS B 1 561 ? 0.839 23.75 21.562 1 94.5 561 CYS B O 1
ATOM 8881 N N . LEU B 1 562 ? -0.444 24.969 22.844 1 94.44 562 LEU B N 1
ATOM 8882 C CA . LEU B 1 562 ? -1.469 23.938 22.984 1 94.44 562 LEU B CA 1
ATOM 8883 C C . LEU B 1 562 ? -2.588 24.156 21.969 1 94.44 562 LEU B C 1
ATOM 8885 O O . LEU B 1 562 ? -3.324 25.141 22.047 1 94.44 562 LEU B O 1
ATOM 8889 N N . ASP B 1 563 ? -2.67 23.266 20.969 1 95.56 563 ASP B N 1
ATOM 8890 C CA . ASP B 1 563 ? -3.803 23.266 20.047 1 95.56 563 ASP B CA 1
ATOM 8891 C C . ASP B 1 563 ? -4.984 22.5 20.625 1 95.56 563 ASP B C 1
ATOM 8893 O O . ASP B 1 563 ? -4.859 21.312 20.953 1 95.56 563 ASP B O 1
ATOM 8897 N N . PHE B 1 564 ? -6.141 23.156 20.781 1 95.25 564 PHE B N 1
ATOM 8898 C CA . PHE B 1 564 ? -7.297 22.438 21.312 1 95.25 564 PHE B CA 1
ATOM 8899 C C . PHE B 1 564 ? -8.578 22.875 20.609 1 95.25 564 PHE B C 1
ATOM 8901 O O . PHE B 1 564 ? -8.617 23.953 19.984 1 95.25 564 PHE B O 1
ATOM 8908 N N . ARG B 1 565 ? -9.531 22.062 20.656 1 94.56 565 ARG B N 1
ATOM 8909 C CA . ARG B 1 565 ? -10.852 22.266 20.078 1 94.56 565 ARG B CA 1
ATOM 8910 C C . ARG B 1 565 ? -11.938 22.203 21.141 1 94.56 565 ARG B C 1
ATOM 8912 O O . ARG B 1 565 ? -11.789 21.5 22.141 1 94.56 565 ARG B O 1
ATOM 8919 N N . ILE B 1 566 ? -13.031 23.031 20.938 1 94.06 566 ILE B N 1
ATOM 8920 C CA . ILE B 1 566 ? -14.055 23.094 21.969 1 94.06 566 ILE B CA 1
ATOM 8921 C C . ILE B 1 566 ? -15.398 22.641 21.406 1 94.06 566 ILE B C 1
ATOM 8923 O O . ILE B 1 566 ? -15.656 22.797 20.203 1 94.06 566 ILE B O 1
ATOM 8927 N N . PHE B 1 567 ? -16.203 22.062 22.297 1 90.25 567 PHE B N 1
ATOM 8928 C CA . PHE B 1 567 ? -17.547 21.594 22 1 90.25 567 PHE B CA 1
ATOM 8929 C C . PHE B 1 567 ? -18.469 21.797 23.203 1 90.25 567 PHE B C 1
ATOM 8931 O O . PHE B 1 567 ? -18 21.859 24.344 1 90.25 567 PHE B O 1
ATOM 8938 N N . PRO B 1 568 ? -19.75 21.906 22.906 1 89.69 568 PRO B N 1
ATOM 8939 C CA . PRO B 1 568 ? -20.672 21.953 24.047 1 89.69 568 PRO B CA 1
ATOM 8940 C C . PRO B 1 568 ? -20.641 20.688 24.875 1 89.69 568 PRO B C 1
ATOM 8942 O O . PRO B 1 568 ? -20.516 19.578 24.344 1 89.69 568 PRO B O 1
ATOM 8945 N N . MET B 1 569 ? -20.672 20.797 26.109 1 88.12 569 MET B N 1
ATOM 8946 C CA . MET B 1 569 ? -20.703 19.641 27 1 88.12 569 MET B CA 1
ATOM 8947 C C . MET B 1 569 ? -21.984 18.844 26.812 1 88.12 569 MET B C 1
ATOM 8949 O O . MET B 1 569 ? -23.062 19.422 26.641 1 88.12 569 MET B O 1
ATOM 8953 N N . THR B 1 570 ? -21.828 17.516 26.719 1 75.25 570 THR B N 1
ATOM 8954 C CA . THR B 1 570 ? -23.016 16.672 26.641 1 75.25 570 THR B CA 1
ATOM 8955 C C . THR B 1 570 ? -23.688 16.547 28.016 1 75.25 570 THR B C 1
ATOM 8957 O O . THR B 1 570 ? -23.047 16.75 29.047 1 75.25 570 THR B O 1
ATOM 8960 N N . LYS B 1 571 ? -25.047 16.312 28.109 1 61.06 571 LYS B N 1
ATOM 8961 C CA . LYS B 1 571 ? -25.828 16.125 29.328 1 61.06 571 LYS B CA 1
ATOM 8962 C C . LYS B 1 571 ? -25.156 15.141 30.281 1 61.06 571 LYS B C 1
ATOM 8964 O O . LYS B 1 571 ? -25.172 15.336 31.5 1 61.06 571 LYS B O 1
ATOM 8969 N N . GLU B 1 572 ? -24.562 14.148 29.719 1 54.69 572 GLU B N 1
ATOM 8970 C CA . GLU B 1 572 ? -23.922 13.156 30.578 1 54.69 572 GLU B CA 1
ATOM 8971 C C . GLU B 1 572 ? -22.688 13.734 31.25 1 54.69 572 GLU B C 1
ATOM 8973 O O . GLU B 1 572 ? -22.406 13.406 32.406 1 54.69 572 GLU B O 1
ATOM 8978 N N . GLU B 1 573 ? -22 14.648 30.625 1 55.69 573 GLU B N 1
ATOM 8979 C CA 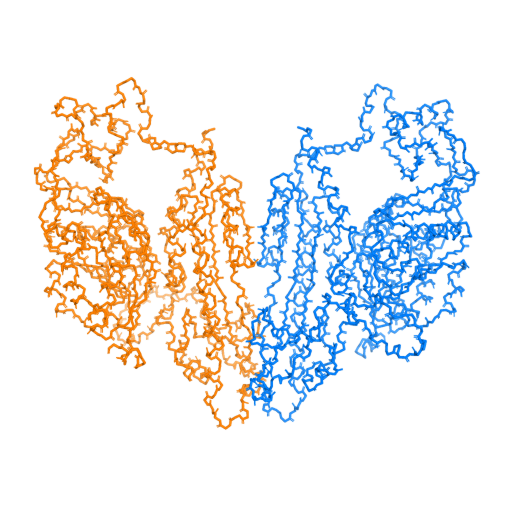. GLU B 1 573 ? -20.781 15.227 31.172 1 55.69 573 GLU B CA 1
ATOM 8980 C C . GLU B 1 573 ? -21.094 16.312 32.188 1 55.69 573 GLU B C 1
ATOM 8982 O O . GLU B 1 573 ? -20.297 16.547 33.125 1 55.69 573 GLU B O 1
ATOM 8987 N N . THR B 1 574 ? -22.188 16.906 32.188 1 52.81 574 THR B N 1
ATOM 8988 C CA . THR B 1 574 ? -22.578 17.984 33.094 1 52.81 574 THR B CA 1
ATOM 8989 C C . THR B 1 574 ? -22.875 17.438 34.469 1 52.81 574 THR B C 1
ATOM 8991 O O . THR B 1 574 ? -22.703 18.125 35.469 1 52.81 574 THR B O 1
ATOM 8994 N N . VAL B 1 575 ? -23.359 16.266 34.5 1 52.5 575 VAL B N 1
ATOM 8995 C CA . VAL B 1 575 ? -23.75 15.695 35.781 1 52.5 575 VAL B CA 1
ATOM 8996 C C . VAL B 1 575 ? -22.5 15.336 36.594 1 52.5 575 VAL B C 1
ATOM 8998 O O . VAL B 1 575 ? -22.547 15.219 37.812 1 52.5 575 VAL B O 1
ATOM 9001 N N . SER B 1 576 ? -21.531 15.062 35.938 1 44.84 576 SER B N 1
ATOM 9002 C CA . SER B 1 576 ? -20.359 14.648 36.688 1 44.84 576 SER B CA 1
ATOM 9003 C C . SER B 1 576 ? -19.594 15.852 37.219 1 44.84 576 SER B C 1
ATOM 9005 O O . SER B 1 576 ? -18.594 15.695 37.938 1 44.84 576 SER B O 1
ATOM 9007 N N . LEU B 1 577 ? -19.797 16.969 36.75 1 41.78 577 LEU B N 1
ATOM 9008 C CA . LEU B 1 577 ? -19.141 18.125 37.375 1 41.78 577 LEU B CA 1
ATOM 9009 C C . LEU B 1 577 ? -19.984 18.703 38.5 1 41.78 577 LEU B C 1
ATOM 9011 O O . LEU B 1 577 ? -21.203 18.828 38.344 1 41.78 577 LEU B O 1
#

Solvent-accessible surface area (backbone atoms only — not comparable to full-atom values): 62188 Å² total; per-residue (Å²): 107,69,66,56,53,49,31,51,51,50,41,53,50,50,43,54,52,56,66,55,45,59,56,83,53,50,45,25,39,48,39,65,84,34,43,38,46,49,50,61,43,48,70,37,89,54,34,32,64,78,50,72,41,54,26,38,36,33,34,32,37,30,92,79,56,92,84,42,98,57,58,46,79,31,32,51,19,71,62,71,66,86,51,29,70,59,52,64,36,74,86,43,42,89,81,42,45,46,40,83,36,53,78,46,48,40,78,83,60,59,78,78,70,83,73,75,73,71,90,78,76,95,80,76,86,79,66,65,80,66,62,74,58,68,72,71,64,79,64,70,78,62,82,55,66,19,38,29,42,36,36,46,39,30,36,38,30,34,38,14,52,37,73,70,49,41,52,52,53,46,63,34,37,45,85,60,25,86,49,46,22,41,57,49,70,45,90,77,41,40,30,33,34,39,40,34,47,85,54,68,36,40,30,71,51,23,41,57,83,42,84,50,27,67,46,64,75,51,93,49,82,61,51,60,34,50,51,51,31,50,58,52,36,52,48,51,51,54,48,48,51,33,49,53,52,27,38,50,35,54,74,66,50,78,80,74,74,55,80,70,57,55,67,71,49,57,46,86,61,53,67,53,71,50,93,82,38,81,71,51,63,88,64,66,48,66,53,46,38,31,35,41,29,68,68,73,97,64,88,47,65,69,58,42,27,50,46,27,48,51,52,31,69,73,35,74,71,34,54,29,24,30,34,47,69,44,70,66,42,74,98,65,41,16,37,32,79,79,9,49,44,77,44,25,64,72,90,62,82,76,46,61,41,58,29,74,59,88,65,42,61,33,29,43,42,64,26,68,28,51,85,64,74,84,48,48,66,57,48,48,57,53,42,46,54,38,33,34,59,32,28,36,36,31,38,59,30,43,32,29,56,60,56,50,48,35,31,35,48,32,54,46,54,35,34,42,32,31,22,60,50,63,64,17,44,48,26,25,54,55,20,43,61,46,50,69,71,35,83,64,42,80,44,84,61,25,49,76,28,49,46,79,43,75,37,54,66,75,64,53,50,72,73,48,64,63,52,52,25,38,30,38,39,33,56,58,75,86,45,66,82,41,20,39,95,65,43,75,30,68,50,64,54,57,55,49,66,57,50,56,57,30,26,20,52,84,55,15,32,35,40,40,42,48,51,37,47,53,83,42,60,77,74,34,60,68,61,52,52,50,53,44,51,57,35,44,76,70,53,25,36,70,46,82,46,39,68,41,81,67,49,74,77,48,94,63,27,26,30,31,34,42,30,32,32,29,30,66,51,50,76,76,59,54,70,75,99,109,68,68,55,53,49,31,51,51,49,40,53,50,49,43,53,53,57,66,55,46,62,56,82,54,48,46,24,40,51,40,67,85,34,44,37,48,51,49,60,43,47,70,36,90,54,33,31,64,78,50,71,42,54,25,38,36,31,34,32,38,29,94,82,55,90,84,41,98,58,58,46,80,30,32,55,20,74,63,71,66,84,51,30,71,57,52,65,36,73,86,41,43,89,81,42,44,49,36,83,43,53,78,52,46,39,74,82,59,60,77,78,70,82,73,75,73,71,91,77,75,93,79,76,85,78,66,64,80,63,62,77,58,68,72,72,63,78,66,72,81,62,84,55,65,20,38,29,41,36,35,45,39,31,35,39,31,35,38,12,52,36,72,66,49,40,50,53,54,47,61,36,38,46,86,60,23,84,48,47,22,40,57,48,68,46,92,77,41,40,30,32,32,41,40,34,47,84,53,68,36,40,32,71,50,26,43,55,80,33,60,64,20,61,49,56,88,50,90,54,83,62,51,53,33,49,51,52,31,49,58,52,34,51,49,50,50,54,49,47,51,34,50,53,53,27,38,52,33,53,73,66,50,76,79,74,75,54,80,70,56,53,66,73,52,59,42,87,60,55,67,52,71,51,96,82,36,81,69,53,64,84,64,67,48,66,54,47,39,30,35,42,30,69,69,75,96,66,87,48,67,66,58,42,27,50,47,28,49,52,52,32,70,73,36,74,72,36,54,29,26,30,35,48,71,45,72,68,42,75,96,67,41,18,37,34,79,80,11,51,44,78,46,24,65,72,90,63,84,76,48,63,39,59,29,73,58,88,64,43,62,34,30,43,41,65,28,68,29,50,83,62,74,83,50,47,66,57,47,47,56,54,44,44,54,39,32,33,60,30,30,36,35,31,38,60,29,45,34,29,55,61,58,50,49,35,30,35,46,33,54,47,53,34,35,41,33,30,22,62,50,65,65,18,45,48,25,26,53,56,21,44,62,47,49,70,71,36,82,65,41,79,43,83,61,25,49,78,29,51,45,81,44,77,37,53,65,75,64,54,51,73,72,49,64,62,51,55,26,38,29,37,39,34,58,57,76,86,44,67,83,40,23,39,96,70,46,77,31,68,52,64,55,58,54,50,67,58,51,56,58,30,27,21,52,83,58,16,34,35,40,41,42,49,54,38,48,53,84,42,60,78,73,36,60,67,62,52,52,51,55,48,51,57,36,45,76,70,53,27,37,72,46,80,46,36,69,43,80,69,51,75,77,48,93,64,26,29,28,30,33,42,29,33,32,29,30,66,52,51,76,78,59,56,69,75,101

Sequence (1154 aa):
MASRQQAVNNFENSKLQCLGKRDKSSAGRIDPKAVDICAVINKLEQYYTTSSCAGRCFLYRGPGVKSTNQFTRFRVSHEKICDPLRYFNLETLDNDFTGGGDPVRSVGQYDQEDHNRGTVQAEDDEILQRERYGSTSIVGMSEGDSIWLRFEPFILHVACRSLAAASALMAAARPAFKNVGLTTWKQNSRYLVAIWGDEGLDMPLSIPGASRLLIPNVDDLTFLPYWLATLVNERHERNWSKIIRFTQAVRDMKLINDDSDVEADNRFLLMTANQNASKIPRSFDVVGDIALIHNISTDDPEERKHIGDAIMQKNKAIKIVAVRESSLHGIERAPGKAGVAIIAGMQRSPLITTHCEYGIKCVVDLQHTFFSPRMGPERLRICQQVARGENVLVLFAGVCMDALQIAGRTEASTILAVDMNPIATECGTRALRMLVRNKAVKTDGAADRLRIIEGEVSQVLERLPRNFFDRVLAPRPKEGNMDGDLGSGDGGITFLRAFLPVMNQNGGECHWYDFVADHEFPECARTRSLVESVCNHQGLSMEVLHVASVGSVAMRQLRICLDFRIFPMTKEETVSLMASRQQAVNNFENSKLQCLGKRDKSSAGRIDPKAVDICAVINKLEQYYTTSSCAGRCFLYRGPGVKSTNQFTRFRVSHEKICDPLRYFNLETLDNDFTGGGDPVRSVGQYDQEDHNRGTVQAEDDEILQRERYGSTSIVGMSEGDSIWLRFEPFILHVACRSLAAASALMAAARPAFKNVGLTTWKQNSRYLVAIWGDEGLDMPLSIPGASRLLIPNVDDLTFLPYWLATLVNERHERNWSKIIRFTQAVRDMKLINDDSDVEADNRFLLMTANQNASKIPRSFDVVGDIALIHNISTDDPEERKHIGDAIMQKNKAIKIVAVRESSLHGIERAPGKAGVAIIAGMQRSPLITTHCEYGIKCVVDLQHTFFSPRMGPERLRICQQVARGENVLVLFAGVCMDALQIAGRTEASTILAVDMNPIATECGTRALRMLVRNKAVKTDGAADRLRIIEGEVSQVLERLPRNFFDRVLAPRPKEGNMDGDLGSGDGGITFLRAFLPVMNQNGGECHWYDFVADHEFPECARTRSLVESVCNHQGLSMEVLHVASVGSVAMRQLRICLDFRIFPMTKEETVSL